Protein AF-A0AAE0G1W9-F1 (afdb_monomer_lite)

Organism: NCBI:txid36881

Secondary structure (DSSP, 8-state):
--------------------------------------------------------THHHHHHHHHHHHHHHHHHHHHHHHHHHHHHHHHHHHHHHHHHHHHHHHHHHHHTTS-HHHHTT--HHHHHTS-HHHHTTS-HHHHHTS-HHHHHT--HHHHHH--HHHHHT--HHHHHTS-HHHHHHS-HHHHTT--HHHHTTS-HHHHHHHHHHHHHHHHHTTPPPS--TT-HHHHHHHHTTT---TTTTTTS-HHHHHHT----HHHHHTTPPPTT-THHHHHHTT--TTS--HHHHTTS-HHHHTT--HHHHHTS-HHHHHTS-HHHHHHS-HHHHHT--HHHHHHS-HHHHHTS-HHHHTT--HHHHHHS-HHHHTTS-HHHHTT--HHHHTT--HHHHHH--HHHHHTS-TTHHHHS-HHHHHTS-HHHHHTS-HHHHTT--HHHHTT--HHHHHTS-HHHHHTS-HHHHHT--HHHHTTS-HHHHHTS-HHHHTT--HHHHHTS-HHHHHTS-HHHHHHS-HHHHHT--HHHHHT--HHHHTT--HHHHHHS-HHHHTTS-HHHHHTS-HHHHTT--HHHHHH--HHHHTTS-HHHHTT--HHHHTT--HHHHTT--HHHHHT--HHHHTT--HHHHHTS-HHHHHHS-GGGGGG--HHHHHHHHTS-HHHHHTS-HHHHHHHHHHHTTS-TTTS-HHHHHHHHHHHHHHH-TTTGGGS-HHHHTT--HHHHTTS-HHHHHT--HHHHHTS-TTGGGG--HHHHHT--HHHHTT--HHHHHHS-HHHHHHHHHSS-----TTGGGG--HHHHHHHHHHHHHTT--HHHHHHHHHTS-HHHHHS--HHHHHHHH-HHHHHHHHHHHHHHHHTTT--S-GGG--HHHHTT--HHHHHTS-HHHHTTS-HHHHHTS-HHHHTT--HHHHHT--HHHHHTS-HHHHTTS-HHHHHTS-HHHHHT--HHHHHHS-HHHHHHHHHHHHHHHHGGGGGG--HHHHHT--HHHHHT--HHHHHTS-HHHHHHS-HHHHHT--HHHHTT--HHHHHHHHHHHHHHHHHHHHHTTTS--

Sequence (1072 aa):
MVAEKGKNAAPPAKAGGDKPAGDKAARKVPSYMQGTAASKIASEGIEKKGYKDIKSSNAVLAMKAVALFKGAAAKAQKQSAAALLEEKRRREAAAAADLASRIAALRERAAKYALDDLRKLGKSNIAEIEADTLSAFSAEQIAALTTEAIGALTCDQIRALGKEQIEALTAAQLASLTVDQIAAMTEEQLASFNQSQLARMKPEHLQALAKYAEQRMDGMGLKRPGDPAQSDVGMGVMKLWALTKEQLAQISPEQAAAMTVISAKDLLAKQPKPGDKAAAAFAAKINVAELQAEDVAKLEATTIQHLSSEQLSAMAPELLKAMTATQIGALSSSAVAGLSAAQLQAISAEQLAALKPSAFSGLSGEQLAAISAETLAALPPDQLASLQPSAAAGLTAKQLAALSSEQLAALPSDILGALGVAQVAAFSAEQLAAFTPVALSRLTAEQVKFIRPDQLVAMSGQQLGALSAEVFAGLTHNQLSALTPEQMAQLPLSAIGKLTAAQLAALSPEQIAALSASQIGALSTEAFAALTEQQLMALKPEQVAGITPSQMKVLKSQLISRLSAEQFAGLHEATIDQLTPEQISRLQPHQVARLAPDALARFSVEQFAALRPQHFEHMSEDQIAMLQPHQVATLRPEALKALSGEQMAALNPVVFSKMSAEQLAAIASMPASQIMNLSNEQFDVLKQQLAKLTDGEVDPEVRKHLEQLAQIKLAAESIATWAPEKFKNLNADHVQFLQPDQVALLSREQIGALSAEALRGFTAEQLACLTKEQLACLTKEQVAALTAEQLVLLSTNGQGVLTTEQLSGVSTEKLAEITAAAVRMNVGEGEMGQLLGMFSAQQLLDLAPEKVEKLIGKNLWDKTKGMFDAIKSVKVAGGEVAGWSHAKFKHMGAAQIRAMAPSTIAKLQGAQMAALPPAAIAALSEEQIQSLSAQQIESLSTSQVAALSVEQVAKLSVENLKALTPAQIAALGSEQRKVVEELLSIAKAGSTIASWDTSQLANLSKAAAGALTAEQLALLTPEQLKAIPLDLLASLTPSQLAGLSPEQKALQGRAGTRQHTLEHRDEKSATL

InterPro domains:
  IPR032675 Leucine-rich repeat domain superfamily [G3DSA:3.80.10.10] (111-325)
  IPR032675 Leucine-rich repeat domain superfamily [G3DSA:3.80.10.10] (326-458)
  IPR032675 Leucine-rich repeat domain superfamily [G3DSA:3.80.10.10] (515-1048)
  IPR045395 ALTTAQ repeat [PF20080] (126-162)
  IPR045395 ALTTAQ repeat [PF20080] (496-532)
  IPR045395 ALTTAQ repeat [PF20080] (921-957)

pLDDT: mean 75.28, std 17.95, range [26.02, 95.88]

Foldseek 3Di:
DDDDDDDDDDDDDDDDDDDDDDDDDDDDDDDDDDDDDDDDDDDDDDDDDDDDDDDDDVVVVVVVVVVVVVVVVVVVVVVVVVVVVVVVVVVVVVVVVVVVVVLVVLLVLQVVQDLVNLLVDALPVLQPQDLSSLQNHALSSLCSHDLRSLQNDDLSSLQSHDLSNLLSHDLSSQQSHDLSSLLSHDLSNLVSDDLRNLLSHDLSNLLSVLVSLVVVCVVVVHDDDDDPPDPPVVVVSVVSPDDDPVSLVRHDPSSNLSNDPDALVRLLVPQDDQPDPCLLVSLVSDPQQRDDLVSLQSHDLSNLQNHALVSQCPHDLSNLQSYDLSSLQSHDLRNLLSHDLSNLLSHALSSVQSHDLLSQCSHALSNQLSHDLVSLQSHDLSNQLSHDLRNLLSDDLSNLQSHDLSNLQSHHLLNQLSHDLVNLLSHDLVNLQSHDLSSLLSHDLSSLLNHDLSSLQSHALSSVQSHDLSNLQSDDLNNLQSHDLNSLQSHDLSSLQSQALVSLCSYDLSNLQSHALCSLLSHDLRNLLSHDLSNLLSHDLRNLLSQDLSNLLSHDLQSLQVQDLSNLLSHDLSNLQSHALSNLLSHALSSLQSDDLVSLLNHDLSNLLSHDLNNQLNHDLSNLLSHDLSSLQSDDLSNLLSHALSSLQSHDLVSLVNHDLSNLQSLLPHQLNSVLSHDLSSLVSSLVVNVVDDPVSHPPVSNVVSVLSNCQNPCLPPPQVDDLQNQLPDALSSQLPRDLVNLLSHDLSNLLSHDLRNLQNHDLSNLLSHALSSLQSHALSSLQSHALLSLLSNQQSPRLRDALRSVVSHALLRVLRNLLNCLVVVPDLVSVLSSPVRYDPVSLVPNDLVSSCVVNDVVSCVVCVVSNVCNVCVVPDDDAPPPDDLVVQLPDALVNLCPDDLVNLLPDALSSLQSHDLRNLLSDDLSNLQSHDLRNLLSHDLSNLQSHDLVSLLSHDLSNLVSQDPSNLVSHDPSNNVSSVLLNVLVVCPLVLQVDDLVNQLPDDLSSLQNQALNNLQSHDLSSLVSHDLVSLLVHDPRSCVNHDPSSVVSNVVSVVVVVVVVVVVVVVVVD

Structure (mmCIF, N/CA/C/O backbone):
data_AF-A0AAE0G1W9-F1
#
_entry.id   AF-A0AAE0G1W9-F1
#
loop_
_atom_site.group_PDB
_atom_site.id
_atom_site.type_symbol
_atom_site.label_atom_id
_atom_site.label_alt_id
_atom_site.label_comp_id
_atom_site.label_asym_id
_atom_site.label_entity_id
_atom_site.label_seq_id
_atom_site.pdbx_PDB_ins_code
_atom_site.Cartn_x
_atom_site.Cartn_y
_atom_site.Cartn_z
_atom_site.occupancy
_atom_site.B_iso_or_equiv
_atom_site.auth_seq_id
_atom_site.auth_comp_id
_atom_site.auth_asym_id
_atom_site.auth_atom_id
_atom_site.pdbx_PDB_model_num
ATOM 1 N N . MET A 1 1 ? -19.521 -25.791 113.188 1.00 30.83 1 MET A N 1
ATOM 2 C CA . MET A 1 1 ? -18.895 -26.439 112.013 1.00 30.83 1 MET A CA 1
ATOM 3 C C . MET A 1 1 ? -19.985 -26.769 110.998 1.00 30.83 1 MET A C 1
ATOM 5 O O . MET A 1 1 ? -21.029 -27.222 111.434 1.00 30.83 1 MET A O 1
ATOM 9 N N . VAL A 1 2 ? -19.703 -26.559 109.704 1.00 32.38 2 VAL A N 1
ATOM 10 C CA . VAL A 1 2 ? -20.320 -27.202 108.511 1.00 32.38 2 VAL A CA 1
ATOM 11 C C . VAL A 1 2 ? -21.818 -26.953 108.174 1.00 32.38 2 VAL A C 1
ATOM 13 O O . VAL A 1 2 ? -22.717 -27.532 108.764 1.00 32.38 2 VAL A O 1
ATOM 16 N N . ALA A 1 3 ? -21.997 -26.128 107.129 1.00 36.19 3 ALA A N 1
ATOM 17 C CA . ALA A 1 3 ? -22.796 -26.277 105.888 1.00 36.19 3 ALA A CA 1
ATOM 18 C C . ALA A 1 3 ? -24.344 -26.469 105.811 1.00 36.19 3 ALA A C 1
ATOM 20 O O . ALA A 1 3 ? -24.925 -27.425 106.302 1.00 36.19 3 ALA A O 1
ATOM 21 N N . GLU A 1 4 ? -24.914 -25.576 104.981 1.00 32.41 4 GLU A N 1
ATOM 22 C CA . GLU A 1 4 ? -25.951 -25.706 103.925 1.00 32.41 4 GLU A CA 1
ATOM 23 C C . GLU A 1 4 ? -27.434 -26.126 104.147 1.00 32.41 4 GLU A C 1
ATOM 25 O O . GLU A 1 4 ? -27.779 -27.256 104.463 1.00 32.41 4 GLU A O 1
ATOM 30 N N . LYS A 1 5 ? -28.295 -25.173 103.723 1.00 31.75 5 LYS A N 1
ATOM 31 C CA . LYS A 1 5 ? -29.522 -25.262 102.886 1.00 31.75 5 LYS A CA 1
ATOM 32 C C . LYS A 1 5 ? -30.744 -26.110 103.313 1.00 31.75 5 LYS A C 1
ATOM 34 O O . LYS A 1 5 ? -30.741 -27.331 103.276 1.00 31.75 5 LYS A O 1
ATOM 39 N N . GLY A 1 6 ? -31.904 -25.428 103.343 1.00 31.75 6 GLY A N 1
ATOM 40 C CA . GLY A 1 6 ? -32.804 -25.602 102.180 1.00 31.75 6 GLY A CA 1
ATOM 41 C C . GLY A 1 6 ? -34.273 -26.033 102.359 1.00 31.75 6 GLY A C 1
ATOM 42 O O . GLY A 1 6 ? -34.804 -26.664 101.455 1.00 31.75 6 GLY A O 1
ATOM 43 N N . LYS A 1 7 ? -34.948 -25.700 103.466 1.00 30.83 7 LYS A N 1
ATOM 44 C CA . LYS A 1 7 ? -36.431 -25.775 103.647 1.00 30.83 7 LYS A CA 1
ATOM 45 C C . LYS A 1 7 ? -37.166 -24.615 102.914 1.00 30.83 7 LYS A C 1
ATOM 47 O O . LYS A 1 7 ? -36.488 -23.661 102.557 1.00 30.83 7 LYS A O 1
ATOM 52 N N . ASN A 1 8 ? -38.502 -24.505 102.758 1.00 30.83 8 ASN A N 1
ATOM 53 C CA . ASN A 1 8 ? -39.674 -25.415 102.782 1.00 30.83 8 ASN A CA 1
ATOM 54 C C . ASN A 1 8 ? -40.898 -24.720 102.111 1.00 30.83 8 ASN A C 1
ATOM 56 O O . ASN A 1 8 ? -40.876 -23.528 101.832 1.00 30.83 8 ASN A O 1
ATOM 60 N N . ALA A 1 9 ? -41.981 -25.488 101.956 1.00 31.45 9 ALA A N 1
ATOM 61 C CA . ALA A 1 9 ? -43.340 -25.165 101.496 1.00 31.45 9 ALA A CA 1
ATOM 62 C C . ALA A 1 9 ? -44.139 -23.966 102.104 1.00 31.45 9 ALA A C 1
ATOM 64 O O . ALA A 1 9 ? -44.119 -23.767 103.315 1.00 31.45 9 ALA A O 1
ATOM 65 N N . ALA A 1 10 ? -45.011 -23.384 101.245 1.00 28.88 10 ALA A N 1
ATOM 66 C CA . ALA A 1 10 ? -46.421 -22.931 101.458 1.00 28.88 10 ALA A CA 1
ATOM 67 C C . ALA A 1 10 ? -46.751 -21.767 102.459 1.00 28.88 10 ALA A C 1
ATOM 69 O O . ALA A 1 10 ? -45.878 -21.339 103.201 1.00 28.88 10 ALA A O 1
ATOM 70 N N . PRO A 1 11 ? -48.031 -21.320 102.607 1.00 57.00 11 PRO A N 1
ATOM 71 C CA . PRO A 1 11 ? -48.919 -20.502 101.727 1.00 57.00 11 PRO A CA 1
ATOM 72 C C . PRO A 1 11 ? -49.315 -19.144 102.441 1.00 57.00 11 PRO A C 1
ATOM 74 O O . PRO A 1 11 ? -48.500 -18.735 103.265 1.00 57.00 11 PRO A O 1
ATOM 77 N N . PRO A 1 12 ? -50.476 -18.415 102.282 1.00 50.97 12 PRO A N 1
ATOM 78 C CA . PRO A 1 12 ? -51.655 -18.490 101.375 1.00 50.97 12 PRO A CA 1
ATOM 79 C C . PRO A 1 12 ? -52.266 -17.142 100.819 1.00 50.97 12 PRO A C 1
ATOM 81 O O . PRO A 1 12 ? -51.857 -16.043 101.165 1.00 50.97 12 PRO A O 1
ATOM 84 N N . ALA A 1 13 ? -53.328 -17.280 100.000 1.00 30.08 13 ALA A N 1
ATOM 85 C CA . ALA A 1 13 ? -54.475 -16.395 99.635 1.00 30.08 13 ALA A CA 1
ATOM 86 C C . ALA A 1 13 ? -54.580 -14.875 99.994 1.00 30.08 13 ALA A C 1
ATOM 88 O O . ALA A 1 13 ? -54.575 -14.540 101.177 1.00 30.08 13 ALA A O 1
ATOM 89 N N . LYS A 1 14 ? -54.997 -14.023 99.014 1.00 29.14 14 LYS A N 1
ATOM 90 C CA . LYS A 1 14 ? -56.284 -13.235 98.968 1.00 29.14 14 LYS A CA 1
ATOM 91 C C . LYS A 1 14 ? -56.346 -12.049 97.952 1.00 29.14 14 LYS A C 1
ATOM 93 O O . LYS A 1 14 ? -55.360 -11.358 97.763 1.00 29.14 14 LYS A O 1
ATOM 98 N N . ALA A 1 15 ? -57.590 -11.745 97.524 1.00 27.64 15 ALA A N 1
ATOM 99 C CA . ALA A 1 15 ? -58.210 -10.424 97.218 1.00 27.64 15 ALA A CA 1
ATOM 100 C C . ALA A 1 15 ? -57.927 -9.630 95.910 1.00 27.64 15 ALA A C 1
ATOM 102 O O . ALA A 1 15 ? -56.786 -9.484 95.511 1.00 27.64 15 ALA A O 1
ATOM 103 N N . GLY A 1 16 ? -59.012 -9.023 95.373 1.00 26.72 16 GLY A N 1
ATOM 104 C CA . GLY A 1 16 ? -59.084 -7.806 94.520 1.00 26.72 16 GLY A CA 1
ATOM 105 C C . GLY A 1 16 ? -58.434 -7.860 93.121 1.00 26.72 16 GLY A C 1
ATOM 106 O O . GLY A 1 16 ? -57.289 -8.250 92.998 1.00 26.72 16 GLY A O 1
ATOM 107 N N . GLY A 1 17 ? -59.045 -7.469 91.999 1.00 26.30 17 GLY A N 1
ATOM 108 C CA . GLY A 1 17 ? -60.333 -6.820 91.751 1.00 26.30 17 GLY A CA 1
ATOM 109 C C . GLY A 1 17 ? -60.157 -5.412 91.178 1.00 26.30 17 GLY A C 1
ATOM 110 O O . GLY A 1 17 ? -59.972 -4.498 91.965 1.00 26.30 17 GLY A O 1
ATOM 111 N N . ASP A 1 18 ? -60.280 -5.246 89.852 1.00 27.69 18 ASP A N 1
ATOM 112 C CA . ASP A 1 18 ? -61.030 -4.120 89.274 1.00 27.69 18 ASP A CA 1
ATOM 113 C C . ASP A 1 18 ? -61.378 -4.287 87.778 1.00 27.69 18 ASP A C 1
ATOM 115 O O . ASP A 1 18 ? -60.788 -5.083 87.048 1.00 27.69 18 ASP A O 1
ATOM 119 N N . LYS A 1 19 ? -62.407 -3.544 87.362 1.00 29.56 19 LYS A N 1
ATOM 120 C CA . LYS A 1 19 ? -62.946 -3.359 85.992 1.00 29.56 19 LYS A CA 1
ATOM 121 C C . LYS A 1 19 ? -62.610 -1.907 85.535 1.00 29.56 19 LYS A C 1
ATOM 123 O O . LYS A 1 19 ? -61.986 -1.207 86.328 1.00 29.56 19 LYS A O 1
ATOM 128 N N . PRO A 1 20 ? -63.056 -1.366 84.370 1.00 44.03 20 PRO A N 1
ATOM 129 C CA . PRO A 1 20 ? -63.901 -1.927 83.303 1.00 44.03 20 PRO A CA 1
ATOM 130 C C . PRO A 1 20 ? -63.360 -1.728 81.863 1.00 44.03 20 PRO A C 1
ATOM 132 O O . PRO A 1 20 ? -62.363 -1.058 81.623 1.00 44.03 20 PRO A O 1
ATOM 135 N N . ALA A 1 21 ? -64.106 -2.255 80.887 1.00 33.12 21 ALA A N 1
ATOM 136 C CA . ALA A 1 21 ? -64.034 -1.844 79.483 1.00 33.12 21 ALA A CA 1
ATOM 137 C C . ALA A 1 21 ? -65.050 -0.726 79.158 1.00 33.12 21 ALA A C 1
ATOM 139 O O . ALA A 1 21 ? -66.069 -0.584 79.838 1.00 33.12 21 ALA A O 1
ATOM 140 N N . GLY A 1 22 ? -64.808 -0.013 78.058 1.00 26.91 22 GLY A N 1
ATOM 141 C CA . GLY A 1 22 ? -65.773 0.807 77.316 1.00 26.91 22 GLY A CA 1
ATOM 142 C C . GLY A 1 22 ? -65.449 0.720 75.813 1.00 26.91 22 GLY A C 1
ATOM 143 O O . GLY A 1 22 ? -64.358 0.282 75.464 1.00 26.91 22 GLY A O 1
ATOM 144 N N . ASP A 1 23 ? -66.312 1.099 74.870 1.00 30.12 23 ASP A N 1
ATOM 145 C CA . ASP A 1 23 ? -67.629 1.750 74.961 1.00 30.12 23 ASP A CA 1
ATOM 146 C C . ASP A 1 23 ? -68.336 1.671 73.568 1.00 30.12 23 ASP A C 1
ATOM 148 O O . ASP A 1 23 ? -67.673 1.380 72.575 1.00 30.12 23 ASP A O 1
ATOM 152 N N . LYS A 1 24 ? -69.629 2.047 73.483 1.00 28.92 24 LYS A N 1
ATOM 153 C CA . LYS A 1 24 ? -70.399 2.445 72.261 1.00 28.92 24 LYS A CA 1
ATOM 154 C C . LYS A 1 24 ? -70.866 1.328 71.288 1.00 28.92 24 LYS A C 1
ATOM 156 O O . LYS A 1 24 ? -70.158 0.369 71.038 1.00 28.92 24 LYS A O 1
ATOM 161 N N . ALA A 1 25 ? -72.046 1.408 70.643 1.00 29.19 25 ALA A N 1
ATOM 162 C CA . ALA A 1 25 ? -73.211 2.283 70.860 1.00 29.19 25 ALA A CA 1
ATOM 163 C C . ALA A 1 25 ? -74.535 1.740 70.245 1.00 29.19 25 ALA A C 1
ATOM 165 O O . ALA A 1 25 ? -74.591 1.364 69.082 1.00 29.19 25 ALA A O 1
ATOM 166 N N . ALA A 1 26 ? -75.607 1.829 71.046 1.00 29.86 26 ALA A N 1
ATOM 167 C CA . ALA A 1 26 ? -76.942 2.397 70.764 1.00 29.86 26 ALA A CA 1
ATOM 168 C C . ALA A 1 26 ? -77.765 2.056 69.490 1.00 29.86 26 ALA A C 1
ATOM 170 O O . ALA A 1 26 ? -77.405 2.459 68.387 1.00 29.86 26 ALA A O 1
ATOM 171 N N . ARG A 1 27 ? -79.040 1.645 69.697 1.00 28.38 27 ARG A N 1
ATOM 172 C CA . ARG A 1 27 ? -80.238 2.502 69.440 1.00 28.38 27 ARG A CA 1
ATOM 173 C C . ARG A 1 27 ? -81.608 1.863 69.788 1.00 28.38 27 ARG A C 1
ATOM 175 O O . ARG A 1 27 ? -81.911 0.774 69.320 1.00 28.38 27 ARG A O 1
ATOM 182 N N . LYS A 1 28 ? -82.467 2.692 70.416 1.00 28.66 28 LYS A N 1
ATOM 183 C CA . LYS A 1 28 ? -83.960 2.711 70.518 1.00 28.66 28 LYS A CA 1
ATOM 184 C C . LYS A 1 28 ? -84.614 2.383 71.878 1.00 28.66 28 LYS A C 1
ATOM 186 O O . LYS A 1 28 ? -84.330 1.382 72.517 1.00 28.66 28 LYS A O 1
ATOM 191 N N . VAL A 1 29 ? -85.556 3.263 72.241 1.00 28.19 29 VAL A N 1
ATOM 192 C CA . VAL A 1 29 ? -86.534 3.231 73.353 1.00 28.19 29 VAL A CA 1
ATOM 193 C C . VAL A 1 29 ? -87.907 3.576 72.731 1.00 28.19 29 VAL A C 1
ATOM 195 O O . VAL A 1 29 ? -87.905 4.258 71.699 1.00 28.19 29 VAL A O 1
ATOM 198 N N . PRO A 1 30 ? -89.053 3.078 73.242 1.00 38.88 30 PRO A N 1
ATOM 199 C CA . PRO A 1 30 ? -89.857 3.792 74.267 1.00 38.88 30 PRO A CA 1
ATOM 200 C C . PRO A 1 30 ? -90.345 2.842 75.399 1.00 38.88 30 PRO A C 1
ATOM 202 O O . PRO A 1 30 ? -90.628 1.681 75.146 1.00 38.88 30 PRO A O 1
ATOM 205 N N . SER A 1 31 ? -90.307 3.186 76.695 1.00 30.72 31 SER A N 1
ATOM 206 C CA . SER A 1 31 ? -91.093 4.192 77.450 1.00 30.72 31 SER A CA 1
ATOM 207 C C . SER A 1 31 ? -92.560 3.807 77.724 1.00 30.72 31 SER A C 1
ATOM 209 O O . SER A 1 31 ? -93.384 4.008 76.845 1.00 30.72 31 SER A O 1
ATOM 211 N N . TYR A 1 32 ? -92.865 3.336 78.947 1.00 26.50 32 TYR A N 1
ATOM 212 C CA . TYR A 1 32 ? -93.925 3.777 79.900 1.00 26.50 32 TYR A CA 1
ATOM 213 C C . TYR A 1 32 ? -93.870 2.800 81.116 1.00 26.50 32 TYR A C 1
ATOM 215 O O . TYR A 1 32 ? -93.940 1.598 80.897 1.00 26.50 32 TYR A O 1
ATOM 223 N N . MET A 1 33 ? -93.492 3.135 82.364 1.00 26.64 33 MET A N 1
ATOM 224 C CA . MET A 1 33 ? -93.952 4.104 83.394 1.00 26.64 33 MET A CA 1
ATOM 225 C C . MET A 1 33 ? -95.024 3.568 84.375 1.00 26.64 33 MET A C 1
ATOM 227 O O . MET A 1 33 ? -96.098 3.162 83.954 1.00 26.64 33 MET A O 1
ATOM 231 N N . GLN A 1 34 ? -94.732 3.740 85.680 1.00 28.94 34 GLN A N 1
ATOM 232 C CA . GLN A 1 34 ? -95.587 3.592 86.885 1.00 28.94 34 GLN A CA 1
ATOM 233 C C . GLN A 1 34 ? -95.981 2.156 87.328 1.00 28.94 34 GLN A C 1
ATOM 235 O O . GLN A 1 34 ? -96.266 1.299 86.507 1.00 28.94 34 GLN A O 1
ATOM 240 N N . GLY A 1 35 ? -96.016 1.827 88.632 1.00 26.16 35 GLY A N 1
ATOM 241 C CA . GLY A 1 35 ? -95.681 2.634 89.819 1.00 26.16 35 GLY A CA 1
ATOM 242 C C . GLY A 1 35 ? -95.902 1.901 91.163 1.00 26.16 35 GLY A C 1
ATOM 243 O O . GLY A 1 35 ? -96.285 0.738 91.183 1.00 26.16 35 GLY A O 1
ATOM 244 N N . THR A 1 36 ? -95.707 2.625 92.278 1.00 30.17 36 THR A N 1
ATOM 245 C CA . THR A 1 36 ? -95.751 2.195 93.707 1.00 30.17 36 THR A CA 1
ATOM 246 C C . THR A 1 36 ? -94.553 1.330 94.160 1.00 30.17 36 THR A C 1
ATOM 248 O O . THR A 1 36 ? -94.348 0.236 93.660 1.00 30.17 36 THR A O 1
ATOM 251 N N . ALA A 1 37 ? -93.596 1.775 94.987 1.00 26.02 37 ALA A N 1
ATOM 252 C CA . ALA A 1 37 ? -93.578 2.616 96.200 1.00 26.02 37 ALA A CA 1
ATOM 253 C C . ALA A 1 37 ? -93.940 1.872 97.503 1.00 26.02 37 ALA A C 1
ATOM 255 O O . ALA A 1 37 ? -95.056 1.982 98.000 1.00 26.02 37 ALA A O 1
ATOM 256 N N . ALA A 1 38 ? -92.950 1.190 98.096 1.00 28.23 38 ALA A N 1
ATOM 257 C CA . ALA A 1 38 ? -92.899 0.877 99.528 1.00 28.23 38 ALA A CA 1
ATOM 258 C C . ALA A 1 38 ? -91.450 0.604 99.994 1.00 28.23 38 ALA A C 1
ATOM 260 O O . ALA A 1 38 ? -90.678 -0.041 99.292 1.00 28.23 38 ALA A O 1
ATOM 261 N N . SER A 1 39 ? -91.117 1.044 101.213 1.00 32.41 39 SER A N 1
ATOM 262 C CA . SER A 1 39 ? -89.922 0.657 101.990 1.00 32.41 39 SER A CA 1
ATOM 263 C C . SER A 1 39 ? -88.529 1.134 101.528 1.00 32.41 39 SER A C 1
ATOM 265 O O . SE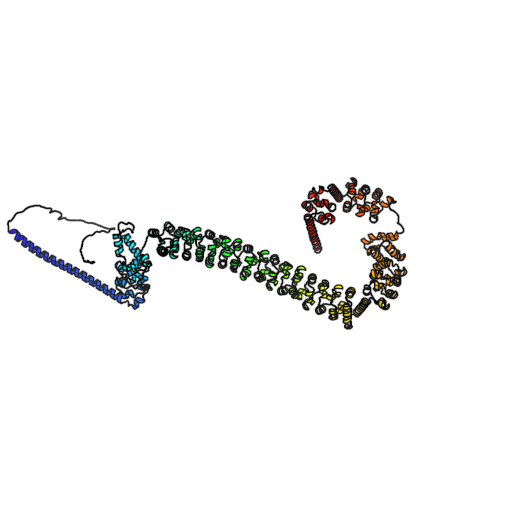R A 1 39 ? -87.599 0.347 101.349 1.00 32.41 39 SER A O 1
ATOM 267 N N . LYS A 1 40 ? -88.329 2.457 101.546 1.00 29.61 40 LYS A N 1
ATOM 268 C CA . LYS A 1 40 ? -87.088 3.052 102.077 1.00 29.61 40 LYS A CA 1
ATOM 269 C C . LYS A 1 40 ? -87.482 4.029 103.190 1.00 29.61 40 LYS A C 1
ATOM 271 O O . LYS A 1 40 ? -87.897 5.128 102.856 1.00 29.61 40 LYS A O 1
ATOM 276 N N . ILE A 1 41 ? -87.428 3.601 104.459 1.00 27.16 41 ILE A N 1
ATOM 277 C CA . ILE A 1 41 ? -87.452 4.395 105.716 1.00 27.16 41 ILE A CA 1
ATOM 278 C C . ILE A 1 41 ? -87.443 3.412 106.905 1.00 27.16 41 ILE A C 1
ATOM 280 O O . ILE A 1 41 ? -88.130 2.398 106.842 1.00 27.16 41 ILE A O 1
ATOM 284 N N . ALA A 1 42 ? -86.720 3.775 107.976 1.00 29.88 42 ALA A N 1
ATOM 285 C CA . ALA A 1 42 ? -86.582 3.085 109.270 1.00 29.88 42 ALA A CA 1
ATOM 286 C C . ALA A 1 42 ? -85.962 1.661 109.226 1.00 29.88 42 ALA A C 1
ATOM 288 O O . ALA A 1 42 ? -86.357 0.809 108.444 1.00 29.88 42 ALA A O 1
ATOM 289 N N . SER A 1 43 ? -84.981 1.319 110.064 1.00 31.02 43 SER A N 1
ATOM 290 C CA . SER A 1 43 ? -84.617 1.917 111.355 1.00 31.02 43 SER A CA 1
ATOM 291 C C . SER A 1 43 ? -83.134 2.305 111.464 1.00 31.02 43 SER A C 1
ATOM 293 O O . SER A 1 43 ? -82.270 1.436 111.604 1.00 31.02 43 SER A O 1
ATOM 295 N N . GLU A 1 44 ? -82.857 3.610 111.522 1.00 30.00 44 GLU A N 1
ATOM 296 C CA . GLU A 1 44 ? -81.786 4.110 112.394 1.00 30.00 44 GLU A CA 1
ATOM 297 C C . GLU A 1 44 ? -82.237 4.018 113.866 1.00 30.00 44 GLU A C 1
ATOM 299 O O . GLU A 1 44 ? -83.390 3.685 114.159 1.00 30.00 44 GLU A O 1
ATOM 304 N N . GLY A 1 45 ? -81.298 4.194 114.795 1.00 28.39 45 GLY A N 1
ATOM 305 C CA . GLY A 1 45 ? -81.420 3.661 116.152 1.00 28.39 45 GLY A CA 1
ATOM 306 C C . GLY A 1 45 ? -82.440 4.338 117.074 1.00 28.39 45 GLY A C 1
ATOM 307 O O . GLY A 1 45 ? -82.697 5.536 116.995 1.00 28.39 45 GLY A O 1
ATOM 308 N N . ILE A 1 46 ? -82.905 3.562 118.056 1.00 33.41 46 ILE A N 1
ATOM 309 C CA . ILE A 1 46 ? -83.263 4.072 119.385 1.00 33.41 46 ILE A CA 1
ATOM 310 C C . ILE A 1 46 ? -82.406 3.326 120.411 1.00 33.41 46 ILE A C 1
ATOM 312 O O . ILE A 1 46 ? -82.159 2.125 120.301 1.00 33.41 46 ILE A O 1
ATOM 316 N N . GLU A 1 47 ? -81.888 4.083 121.371 1.00 30.20 47 GLU A N 1
ATOM 317 C CA . GLU A 1 47 ? -80.880 3.645 122.328 1.00 30.20 47 GLU A CA 1
ATOM 318 C C . GLU A 1 47 ? -81.439 2.870 123.543 1.00 30.20 47 GLU A C 1
ATOM 320 O O . GLU A 1 47 ? -82.612 2.964 123.885 1.00 30.20 47 GLU A O 1
ATOM 325 N N . LYS A 1 48 ? -80.487 2.310 124.310 1.00 31.20 48 LYS A N 1
ATOM 326 C CA . LYS A 1 48 ? -80.441 2.254 125.791 1.00 31.20 48 LYS A CA 1
ATOM 327 C C . LYS A 1 48 ? -81.357 1.288 126.570 1.00 31.20 48 LYS A C 1
ATOM 329 O O . LYS A 1 48 ? -82.574 1.345 126.550 1.00 31.20 48 LYS A O 1
ATOM 334 N N . LYS A 1 49 ? -80.661 0.591 127.484 1.00 29.33 49 LYS A N 1
ATOM 335 C CA . LYS A 1 49 ? -81.065 0.196 128.850 1.00 29.33 49 LYS A CA 1
ATOM 336 C C . LYS A 1 49 ? -82.291 -0.722 129.009 1.00 29.33 49 LYS A C 1
ATOM 338 O O . LYS A 1 49 ? -83.404 -0.255 129.166 1.00 29.33 49 LYS A O 1
ATOM 343 N N . GLY A 1 50 ? -81.994 -2.001 129.248 1.00 28.98 50 GLY A N 1
ATOM 344 C CA . GLY A 1 50 ? -81.950 -2.531 130.622 1.00 28.98 50 GLY A CA 1
ATOM 345 C C . GLY A 1 50 ? -83.268 -2.831 131.362 1.00 28.98 50 GLY A C 1
ATOM 346 O O . GLY A 1 50 ? -84.235 -2.093 131.289 1.00 28.98 50 GLY A O 1
ATOM 347 N N . TYR A 1 51 ? -83.183 -3.864 132.209 1.00 29.08 51 TYR A N 1
ATOM 348 C CA . TYR A 1 51 ? -84.168 -4.364 133.185 1.00 29.08 51 TYR A CA 1
ATOM 349 C C . TYR A 1 51 ? -85.297 -5.299 132.704 1.00 29.08 51 TYR A C 1
ATOM 351 O O . TYR A 1 51 ? -86.285 -4.894 132.111 1.00 29.08 51 TYR A O 1
ATOM 359 N N . LYS A 1 52 ? -85.102 -6.571 133.091 1.00 32.72 52 LYS A N 1
ATOM 360 C CA . LYS A 1 52 ? -86.011 -7.465 133.837 1.00 32.72 52 LYS A CA 1
ATOM 361 C C . LYS A 1 52 ? -87.510 -7.493 133.500 1.00 32.72 52 LYS A C 1
ATOM 363 O O . LYS A 1 52 ? -88.217 -6.519 133.697 1.00 32.72 52 LYS A O 1
ATOM 368 N N . ASP A 1 53 ? -87.954 -8.722 133.224 1.00 41.88 53 ASP A N 1
ATOM 369 C CA . ASP A 1 53 ? -89.182 -9.361 133.722 1.00 41.88 53 ASP A CA 1
ATOM 370 C C . ASP A 1 53 ? -90.513 -8.588 133.656 1.00 41.88 53 ASP A C 1
ATOM 372 O O . ASP A 1 53 ? -90.754 -7.680 134.441 1.00 41.88 53 ASP A O 1
ATOM 376 N N . ILE A 1 54 ? -91.470 -9.109 132.871 1.00 33.53 54 ILE A N 1
ATOM 377 C CA . ILE A 1 54 ? -92.752 -9.644 133.388 1.00 33.53 54 ILE A CA 1
ATOM 378 C C . ILE A 1 54 ? -93.527 -10.370 132.268 1.00 33.53 54 ILE A C 1
ATOM 380 O O . ILE A 1 54 ? -93.468 -10.020 131.092 1.00 33.53 54 ILE A O 1
ATOM 384 N N . LYS A 1 55 ? -94.234 -11.440 132.648 1.00 45.75 55 LYS A N 1
ATOM 385 C CA . LYS A 1 55 ? -94.998 -12.342 131.767 1.00 45.75 55 LYS A CA 1
ATOM 386 C C . LYS A 1 55 ? -96.373 -11.762 131.402 1.00 45.75 55 LYS A C 1
ATOM 388 O O . LYS A 1 55 ? -97.074 -11.282 132.287 1.00 45.75 55 LYS A O 1
ATOM 393 N N . SER A 1 56 ? -96.856 -12.002 130.180 1.00 36.28 56 SER A N 1
ATOM 394 C CA . SER A 1 56 ? -98.301 -12.146 129.918 1.00 36.28 56 SER A CA 1
ATOM 395 C C . SER A 1 56 ? -98.571 -13.141 128.774 1.00 36.28 56 SER A C 1
ATOM 397 O O . SER A 1 56 ? -97.790 -13.271 127.833 1.00 36.28 56 SER A O 1
ATOM 399 N N . SER A 1 57 ? -99.644 -13.931 128.899 1.00 44.44 57 SER A N 1
ATOM 400 C CA . SER A 1 57 ? -99.762 -15.234 128.209 1.00 44.44 57 SER A CA 1
ATOM 401 C C . SER A 1 57 ? -100.199 -15.173 126.732 1.00 44.44 57 SER A C 1
ATOM 403 O O . SER A 1 57 ? -100.060 -16.150 125.996 1.00 44.44 57 SER A O 1
ATOM 405 N N . ASN A 1 58 ? -100.689 -14.023 126.256 1.00 46.38 58 ASN A N 1
ATOM 406 C CA . ASN A 1 58 ? -101.320 -13.917 124.932 1.00 46.38 58 ASN A CA 1
ATOM 407 C C . ASN A 1 58 ? -100.339 -13.988 123.744 1.00 46.38 58 ASN A C 1
ATOM 409 O O . ASN A 1 58 ? -100.756 -14.312 122.632 1.00 46.38 58 ASN A O 1
ATOM 413 N N . ALA A 1 59 ? -99.037 -13.767 123.957 1.00 47.47 59 ALA A N 1
ATOM 414 C CA . ALA A 1 59 ? -98.033 -13.873 122.891 1.00 47.47 59 ALA A CA 1
ATOM 415 C C . ALA A 1 59 ? -97.867 -15.312 122.351 1.00 47.47 59 ALA A C 1
ATOM 417 O O . ALA A 1 59 ? -97.561 -15.510 121.173 1.00 47.47 59 ALA A O 1
ATOM 418 N N . VAL A 1 60 ? -98.097 -16.331 123.189 1.00 51.28 60 VAL A N 1
ATOM 419 C CA . VAL A 1 60 ? -97.797 -17.738 122.862 1.00 51.28 60 VAL A CA 1
ATOM 420 C C . VAL A 1 60 ? -98.765 -18.313 121.819 1.00 51.28 60 VAL A C 1
ATOM 422 O O . VAL A 1 60 ? -98.352 -19.080 120.947 1.00 51.28 60 VAL A O 1
ATOM 425 N N . LEU A 1 61 ? -100.043 -17.919 121.856 1.00 50.50 61 LEU A N 1
ATOM 426 C CA . LEU A 1 61 ? -101.046 -18.370 120.882 1.00 50.50 61 LEU A CA 1
ATOM 427 C C . LEU A 1 61 ? -100.837 -17.733 119.500 1.00 50.50 61 LEU A C 1
ATOM 429 O O . LEU A 1 61 ? -100.879 -18.442 118.492 1.00 50.50 61 LEU A O 1
ATOM 433 N N . ALA A 1 62 ? -100.510 -16.437 119.448 1.00 49.81 62 ALA A N 1
ATOM 434 C CA . ALA A 1 62 ? -100.176 -15.750 118.199 1.00 49.81 62 ALA A CA 1
ATOM 435 C C . ALA A 1 62 ? -98.933 -16.362 117.521 1.00 49.81 62 ALA A C 1
ATOM 437 O O . ALA A 1 62 ? -98.942 -16.618 116.315 1.00 49.81 62 ALA A O 1
ATOM 438 N N . MET A 1 63 ? -97.890 -16.690 118.295 1.00 49.44 63 MET A N 1
ATOM 439 C CA . MET A 1 63 ? -96.693 -17.354 117.763 1.00 49.44 63 MET A CA 1
ATOM 440 C C . MET A 1 63 ? -96.986 -18.741 117.171 1.00 49.44 63 MET A C 1
ATOM 442 O O . MET A 1 63 ? -96.394 -19.096 116.151 1.00 49.44 63 MET A O 1
ATOM 446 N N . LYS A 1 64 ? -97.912 -19.520 117.749 1.00 51.19 64 LYS A N 1
ATOM 447 C CA . LYS A 1 64 ? -98.238 -20.874 117.259 1.00 51.19 64 LYS A CA 1
ATOM 448 C C . LYS A 1 64 ? -98.946 -20.864 115.897 1.00 51.19 64 LYS A C 1
ATOM 450 O O . LYS A 1 64 ? -98.619 -21.688 115.044 1.00 51.19 64 LYS A O 1
ATOM 455 N N . ALA A 1 65 ? -99.849 -19.909 115.662 1.00 47.81 65 ALA A N 1
ATOM 456 C CA . ALA A 1 65 ? -100.506 -19.737 114.362 1.00 47.81 65 ALA A CA 1
ATOM 457 C C . ALA A 1 65 ? -99.516 -19.279 113.270 1.00 47.81 65 ALA A C 1
ATOM 459 O O . ALA A 1 65 ? -99.486 -19.841 112.174 1.00 47.81 65 ALA A O 1
ATOM 460 N N . VAL A 1 66 ? -98.635 -18.323 113.597 1.00 52.09 66 VAL A N 1
ATOM 461 C CA . VAL A 1 66 ? -97.569 -17.854 112.690 1.00 52.09 66 VAL A CA 1
ATOM 462 C C . VAL A 1 66 ? -96.559 -18.968 112.374 1.00 52.09 66 VAL A C 1
ATOM 464 O O . VAL A 1 66 ? -96.088 -19.066 111.240 1.00 52.09 66 VAL A O 1
ATOM 467 N N . ALA A 1 67 ? -96.245 -19.841 113.338 1.00 52.53 67 ALA A N 1
ATOM 468 C CA . ALA A 1 67 ? -95.337 -20.970 113.132 1.00 52.53 67 ALA A CA 1
ATOM 469 C C . ALA A 1 67 ? -95.885 -22.004 112.130 1.00 52.53 67 ALA A C 1
ATOM 471 O O . ALA A 1 67 ? -95.131 -22.477 111.279 1.00 52.53 67 ALA A O 1
ATOM 472 N N . LEU A 1 68 ? -97.186 -22.320 112.176 1.00 49.59 68 LEU A N 1
ATOM 473 C CA . LEU A 1 68 ? -97.808 -23.259 111.232 1.00 49.59 68 LEU A CA 1
ATOM 474 C C . LEU A 1 68 ? -97.841 -22.707 109.797 1.00 49.59 68 LEU A C 1
ATOM 476 O O . LEU A 1 68 ? -97.469 -23.422 108.865 1.00 49.59 68 LEU A O 1
ATOM 480 N N . PHE A 1 69 ? -98.178 -21.424 109.614 1.00 50.91 69 PHE A N 1
ATOM 481 C CA . PHE A 1 69 ? -98.129 -20.788 108.290 1.00 50.91 69 PHE A CA 1
ATOM 482 C C . PHE A 1 69 ? -96.698 -20.678 107.737 1.00 50.91 69 PHE A C 1
ATOM 484 O O . PHE A 1 69 ? -96.474 -20.975 106.561 1.00 50.91 69 PHE A O 1
ATOM 491 N N . LYS A 1 70 ? -95.701 -20.349 108.577 1.00 52.78 70 LYS A N 1
ATOM 492 C CA . LYS A 1 70 ? -94.281 -20.397 108.174 1.00 52.78 70 LYS A CA 1
ATOM 493 C C . LYS A 1 70 ? -93.831 -21.811 107.793 1.00 52.78 70 LYS A C 1
ATOM 495 O O . LYS A 1 70 ? -93.093 -21.959 106.824 1.00 52.78 70 LYS A O 1
ATOM 500 N N . GLY A 1 71 ? -94.286 -22.843 108.509 1.00 50.84 71 GLY A N 1
ATOM 501 C CA . GLY A 1 71 ? -93.964 -24.242 108.211 1.00 50.84 71 GLY A CA 1
ATOM 502 C C . GLY A 1 71 ? -94.488 -24.708 106.848 1.00 50.84 71 GLY A C 1
ATOM 503 O O . GLY A 1 71 ? -93.750 -25.336 106.087 1.00 50.84 71 GLY A O 1
ATOM 504 N N . ALA A 1 72 ? -95.732 -24.356 106.507 1.00 48.44 72 ALA A N 1
ATOM 505 C CA . ALA A 1 72 ? -96.324 -24.676 105.208 1.00 48.44 72 ALA A CA 1
ATOM 506 C C . ALA A 1 72 ? -95.621 -23.939 104.051 1.00 48.44 72 ALA A C 1
ATOM 508 O O . ALA A 1 72 ? -95.225 -24.573 103.069 1.00 48.44 72 ALA A O 1
ATOM 509 N N . ALA A 1 73 ? -95.384 -22.629 104.198 1.00 50.22 73 ALA A N 1
ATOM 510 C CA . ALA A 1 73 ? -94.684 -21.823 103.197 1.00 50.22 73 ALA A CA 1
ATOM 511 C C . ALA A 1 73 ? -93.245 -22.319 102.952 1.00 50.22 73 ALA A C 1
ATOM 513 O O . ALA A 1 73 ? -92.841 -22.505 101.804 1.00 50.22 73 ALA A O 1
ATOM 514 N N . ALA A 1 74 ? -92.496 -22.624 104.018 1.00 52.97 74 ALA A N 1
ATOM 515 C CA . ALA A 1 74 ? -91.134 -23.147 103.910 1.00 52.97 74 ALA A CA 1
ATOM 516 C C . ALA A 1 74 ? -91.073 -24.513 103.203 1.00 52.97 74 ALA A C 1
ATOM 518 O O . ALA A 1 74 ? -90.119 -24.783 102.473 1.00 52.97 74 ALA A O 1
ATOM 519 N N . LYS A 1 75 ? -92.086 -25.377 103.375 1.00 51.69 75 LYS A N 1
ATOM 520 C CA . LYS A 1 75 ? -92.145 -26.679 102.691 1.00 51.69 75 LYS A CA 1
ATOM 521 C C . LYS A 1 75 ? -92.407 -26.519 101.189 1.00 51.69 75 LYS A C 1
ATOM 523 O O . LYS A 1 75 ? -91.689 -27.125 100.396 1.00 51.69 75 LYS A O 1
ATOM 528 N N . ALA A 1 76 ? -93.350 -25.654 100.805 1.00 51.72 76 ALA A N 1
ATOM 529 C CA . ALA A 1 76 ? -93.634 -25.345 99.402 1.00 51.72 76 ALA A CA 1
ATOM 530 C C . ALA A 1 76 ? -92.420 -24.714 98.691 1.00 51.72 76 ALA A C 1
ATOM 532 O O . ALA A 1 76 ? -92.031 -25.157 97.612 1.00 51.72 76 ALA A O 1
ATOM 533 N N . GLN A 1 77 ? -91.757 -23.750 99.338 1.00 54.62 77 GLN A N 1
ATOM 534 C CA . GLN A 1 77 ? -90.581 -23.061 98.795 1.00 54.62 77 GLN A CA 1
ATOM 535 C C . GLN A 1 77 ? -89.356 -23.987 98.654 1.00 54.62 77 GLN A C 1
ATOM 537 O O . GLN A 1 77 ? -88.550 -23.827 97.739 1.00 54.62 77 GLN A O 1
ATOM 542 N N . LYS A 1 78 ? -89.224 -25.000 99.524 1.00 56.44 78 LYS A N 1
ATOM 543 C CA . LYS A 1 78 ? -88.162 -26.015 99.426 1.00 56.44 78 LYS A CA 1
ATOM 544 C C . LYS A 1 78 ? -88.439 -27.049 98.325 1.00 56.44 78 LYS A C 1
ATOM 546 O O . LYS A 1 78 ? -87.494 -27.531 97.707 1.00 56.44 78 LYS A O 1
ATOM 551 N N . GLN A 1 79 ? -89.709 -27.361 98.048 1.00 53.00 79 GLN A N 1
ATOM 552 C CA . GLN A 1 79 ? -90.101 -28.248 96.944 1.00 53.00 79 GLN A CA 1
ATOM 553 C C . GLN A 1 79 ? -89.960 -27.571 95.570 1.00 53.00 79 GLN A C 1
ATOM 555 O O . GLN A 1 79 ? -89.445 -28.203 94.649 1.00 53.00 79 GLN A O 1
ATOM 560 N N . SER A 1 80 ? -90.308 -26.286 95.428 1.00 54.97 80 SER A N 1
ATOM 561 C CA . SER A 1 80 ? -90.098 -25.556 94.165 1.00 54.97 80 SER A CA 1
ATOM 562 C C . SER A 1 80 ? -88.613 -25.342 93.843 1.00 54.97 80 SER A C 1
ATOM 564 O O . SER A 1 80 ? -88.208 -25.485 92.691 1.00 54.97 80 SER A O 1
ATOM 566 N N . ALA A 1 81 ? -87.778 -25.069 94.853 1.00 54.06 81 ALA A N 1
ATOM 567 C CA . ALA A 1 81 ? -86.329 -24.950 94.679 1.00 54.06 81 ALA A CA 1
ATOM 568 C C . ALA A 1 81 ? -85.667 -26.280 94.267 1.00 54.06 81 ALA A C 1
ATOM 570 O O . ALA A 1 81 ? -84.744 -26.278 93.452 1.00 54.06 81 ALA A O 1
ATOM 571 N N . ALA A 1 82 ? -86.147 -27.415 94.791 1.00 55.59 82 ALA A N 1
ATOM 572 C CA . ALA A 1 82 ? -85.674 -28.738 94.385 1.00 55.59 82 ALA A CA 1
ATOM 573 C C . ALA A 1 82 ? -86.048 -29.055 92.926 1.00 55.59 82 ALA A C 1
ATOM 575 O O . ALA A 1 82 ? -85.176 -29.452 92.154 1.00 55.59 82 ALA A O 1
ATOM 576 N N . ALA A 1 83 ? -87.300 -28.795 92.529 1.00 58.53 83 ALA A N 1
ATOM 577 C CA . ALA A 1 83 ? -87.765 -29.001 91.158 1.00 58.53 83 ALA A CA 1
ATOM 578 C C . ALA A 1 83 ? -86.995 -28.140 90.138 1.00 58.53 83 ALA A C 1
ATOM 580 O O . ALA A 1 83 ? -86.581 -28.652 89.104 1.00 58.53 83 ALA A O 1
ATOM 581 N N . LEU A 1 84 ? -86.717 -26.866 90.450 1.00 61.94 84 LEU A N 1
ATOM 582 C CA . LEU A 1 84 ? -85.898 -25.991 89.598 1.00 61.94 84 LEU A CA 1
ATOM 583 C C . LEU A 1 84 ? -84.443 -26.468 89.469 1.00 61.94 84 LEU A C 1
ATOM 585 O O . LEU A 1 84 ? -83.858 -26.358 88.392 1.00 61.94 84 LEU A O 1
ATOM 589 N N . LEU A 1 85 ? -83.846 -27.011 90.536 1.00 60.28 85 LEU A N 1
ATOM 590 C CA . LEU A 1 85 ? -82.498 -27.587 90.474 1.00 60.28 85 LEU A CA 1
ATOM 591 C C . LEU A 1 85 ? -82.471 -28.868 89.624 1.00 60.28 85 LEU A C 1
ATOM 593 O O . LEU A 1 85 ? -81.507 -29.112 88.903 1.00 60.28 85 LEU A O 1
ATOM 597 N N . GLU A 1 86 ? -83.523 -29.681 89.698 1.00 62.91 86 GLU A N 1
ATOM 598 C CA . GLU A 1 86 ? -83.660 -30.924 88.938 1.00 62.91 86 GLU A CA 1
ATOM 599 C C . GLU A 1 86 ? -83.998 -30.664 87.459 1.00 62.91 86 GLU A C 1
ATOM 601 O O . GLU A 1 86 ? -83.443 -31.318 86.579 1.00 62.91 86 GLU A O 1
ATOM 606 N N . GLU A 1 87 ? -84.800 -29.638 87.158 1.00 62.56 87 GLU A N 1
ATOM 607 C CA . GLU A 1 87 ? -85.023 -29.125 85.802 1.00 62.56 87 GLU A CA 1
ATOM 608 C C . GLU A 1 87 ? -83.741 -28.510 85.219 1.00 62.56 87 GLU A C 1
ATOM 610 O O . GLU A 1 87 ? -83.407 -28.773 84.063 1.00 62.56 87 GLU A O 1
ATOM 615 N N . LYS A 1 88 ? -82.968 -27.756 86.018 1.00 68.12 88 LYS A N 1
ATOM 616 C CA . LYS A 1 88 ? -81.651 -27.240 85.614 1.00 68.12 88 LYS A CA 1
ATOM 617 C C . LYS A 1 88 ? -80.681 -28.382 85.318 1.00 68.12 88 LYS A C 1
ATOM 619 O O . LYS A 1 88 ? -80.100 -28.391 84.240 1.00 68.12 88 LYS A O 1
ATOM 624 N N . ARG A 1 89 ? -80.591 -29.391 86.193 1.00 67.94 89 ARG A N 1
ATOM 625 C CA . ARG A 1 89 ? -79.793 -30.606 85.951 1.00 67.94 89 ARG A CA 1
ATOM 626 C C . ARG A 1 89 ? -80.275 -31.401 84.741 1.00 67.94 89 ARG A C 1
ATOM 628 O O . ARG A 1 89 ? -79.442 -31.939 84.028 1.00 67.94 89 ARG A O 1
ATOM 635 N N . ARG A 1 90 ? -81.583 -31.458 84.464 1.00 69.94 90 ARG A N 1
ATOM 636 C CA . ARG A 1 90 ? -82.117 -32.067 83.233 1.00 69.94 90 ARG A CA 1
ATOM 637 C C . ARG A 1 90 ? -81.761 -31.263 81.986 1.00 69.94 90 ARG A C 1
ATOM 639 O O . ARG A 1 90 ? -81.409 -31.880 80.992 1.00 69.94 90 ARG A O 1
ATOM 646 N N . ARG A 1 91 ? -81.798 -29.926 82.024 1.00 68.75 91 ARG A N 1
ATOM 647 C CA . ARG A 1 91 ? -81.324 -29.079 80.913 1.00 68.75 91 ARG A CA 1
ATOM 648 C C . ARG A 1 91 ? -79.815 -29.205 80.706 1.00 68.75 91 ARG A C 1
ATOM 650 O O . ARG A 1 91 ? -79.386 -29.339 79.570 1.00 68.75 91 ARG A O 1
ATOM 657 N N . GLU A 1 92 ? -79.028 -29.223 81.778 1.00 67.75 92 GLU A N 1
ATOM 658 C CA . GLU A 1 92 ? -77.574 -29.430 81.732 1.00 67.75 92 GLU A CA 1
ATOM 659 C C . GLU A 1 92 ? -77.222 -30.836 81.222 1.00 67.75 92 GLU A C 1
ATOM 661 O O . GLU A 1 92 ? -76.358 -30.967 80.363 1.00 67.75 92 GLU A O 1
ATOM 666 N N . ALA A 1 93 ? -77.936 -31.880 81.657 1.00 62.41 93 ALA A N 1
ATOM 667 C CA . ALA A 1 93 ? -77.758 -33.246 81.163 1.00 62.41 93 ALA A CA 1
ATOM 668 C C . ALA A 1 93 ? -78.240 -33.428 79.713 1.00 62.41 93 ALA A C 1
ATOM 670 O O . ALA A 1 93 ? -77.603 -34.150 78.955 1.00 62.41 93 ALA A O 1
ATOM 671 N N . ALA A 1 94 ? -79.324 -32.763 79.301 1.00 67.69 94 ALA A N 1
ATOM 672 C CA . ALA A 1 94 ? -79.792 -32.774 77.916 1.00 67.69 94 ALA A CA 1
ATOM 673 C C . ALA A 1 94 ? -78.838 -32.006 76.988 1.00 67.69 94 ALA A C 1
ATOM 675 O O . ALA A 1 94 ? -78.544 -32.486 75.900 1.00 67.69 94 ALA A O 1
ATOM 676 N N . ALA A 1 95 ? -78.295 -30.868 77.431 1.00 64.69 95 ALA A N 1
ATOM 677 C CA . ALA A 1 95 ? -77.254 -30.140 76.709 1.00 64.69 95 ALA A CA 1
ATOM 678 C C . ALA A 1 95 ? -75.943 -30.941 76.638 1.00 64.69 95 ALA A C 1
ATOM 680 O O . ALA A 1 95 ? -75.300 -30.963 75.595 1.00 64.69 95 ALA A O 1
ATOM 681 N N . ALA A 1 96 ? -75.570 -31.654 77.706 1.00 60.19 96 ALA A N 1
ATOM 682 C CA . ALA A 1 96 ? -74.429 -32.568 77.694 1.00 60.19 96 ALA A CA 1
ATOM 683 C C . ALA A 1 96 ? -74.658 -33.776 76.767 1.00 60.19 96 ALA A C 1
ATOM 685 O O . ALA A 1 96 ? -73.721 -34.210 76.105 1.00 60.19 96 ALA A O 1
ATOM 686 N N . ALA A 1 97 ? -75.887 -34.296 76.676 1.00 66.31 97 ALA A N 1
ATOM 687 C CA . ALA A 1 97 ? -76.250 -35.373 75.755 1.00 66.31 97 ALA A CA 1
ATOM 688 C C . ALA A 1 97 ? -76.293 -34.909 74.285 1.00 66.31 97 ALA A C 1
ATOM 690 O O . ALA A 1 97 ? -75.806 -35.628 73.417 1.00 66.31 97 ALA A O 1
ATOM 691 N N . ASP A 1 98 ? -76.806 -33.705 74.003 1.00 73.56 98 ASP A N 1
ATOM 692 C CA . ASP A 1 98 ? -76.741 -33.074 72.674 1.00 73.56 98 ASP A CA 1
ATOM 693 C C . ASP A 1 98 ? -75.287 -32.839 72.248 1.00 73.56 98 ASP A C 1
ATOM 695 O O . ASP A 1 98 ? -74.874 -33.259 71.170 1.00 73.56 98 ASP A O 1
ATOM 699 N N . LEU A 1 99 ? -74.474 -32.260 73.135 1.00 71.62 99 LEU A N 1
ATOM 700 C CA . LEU A 1 99 ? -73.051 -32.036 72.902 1.00 71.62 99 LEU A CA 1
ATOM 701 C C . LEU A 1 99 ? -72.292 -33.361 72.707 1.00 71.62 99 LEU A C 1
ATOM 703 O O . LEU A 1 99 ? -71.482 -33.461 71.790 1.00 71.62 99 LEU A O 1
ATOM 707 N N . ALA A 1 100 ? -72.598 -34.405 73.484 1.00 65.31 100 ALA A N 1
ATOM 708 C CA . ALA A 1 100 ? -72.039 -35.742 73.282 1.00 65.31 100 ALA A CA 1
ATOM 709 C C . ALA A 1 100 ? -72.469 -36.369 71.941 1.00 65.31 100 ALA A C 1
ATOM 711 O O . ALA A 1 100 ? -71.641 -36.980 71.270 1.00 65.31 100 ALA A O 1
ATOM 712 N N . SER A 1 101 ? -73.724 -36.181 71.521 1.00 71.44 101 SER A N 1
ATOM 713 C CA . SER A 1 101 ? -74.239 -36.643 70.223 1.00 71.44 101 SER A CA 1
ATOM 714 C C . SER A 1 101 ? -73.571 -35.913 69.051 1.00 71.44 101 SER A C 1
ATOM 716 O O . SER A 1 101 ? -73.126 -36.538 68.090 1.00 71.44 101 SER A O 1
ATOM 718 N N . ARG A 1 102 ? -73.392 -34.592 69.162 1.00 75.25 102 ARG A N 1
ATOM 719 C CA . ARG A 1 102 ? -72.676 -33.769 68.174 1.00 75.25 102 ARG A CA 1
ATOM 720 C C . ARG A 1 102 ? -71.197 -34.145 68.083 1.00 75.25 102 ARG A C 1
ATOM 722 O O . ARG A 1 102 ? -70.687 -34.300 66.978 1.00 75.25 102 ARG A O 1
ATOM 729 N N . ILE A 1 103 ? -70.530 -34.379 69.215 1.00 73.69 103 ILE A N 1
ATOM 730 C CA . ILE A 1 103 ? -69.150 -34.893 69.252 1.00 73.69 103 ILE A CA 1
ATOM 731 C C . ILE A 1 103 ? -69.067 -36.296 68.633 1.00 73.69 103 ILE A C 1
ATOM 733 O O . ILE A 1 103 ? -68.121 -36.576 67.900 1.00 73.69 103 ILE A O 1
ATOM 737 N N . ALA A 1 104 ? -70.046 -37.173 68.874 1.00 71.38 104 ALA A N 1
ATOM 738 C CA . ALA A 1 104 ? -70.095 -38.494 68.247 1.00 71.38 104 ALA A CA 1
ATOM 739 C C . ALA A 1 104 ? -70.254 -38.398 66.718 1.00 71.38 104 ALA A C 1
ATOM 741 O O . ALA A 1 104 ? -69.497 -39.039 65.995 1.00 71.38 104 ALA A O 1
ATOM 742 N N . ALA A 1 105 ? -71.152 -37.540 66.224 1.00 73.94 105 ALA A N 1
ATOM 743 C CA . ALA A 1 105 ? -71.350 -37.314 64.791 1.00 73.94 105 ALA A CA 1
ATOM 744 C C . ALA A 1 105 ? -70.121 -36.683 64.106 1.00 73.94 105 ALA A C 1
ATOM 746 O O . ALA A 1 105 ? -69.779 -37.056 62.984 1.00 73.94 105 ALA A O 1
ATOM 747 N N . LEU A 1 106 ? -69.419 -35.758 64.774 1.00 74.62 106 LEU A N 1
ATOM 748 C CA . LEU A 1 106 ? -68.155 -35.203 64.274 1.00 74.62 106 LEU A CA 1
ATOM 749 C C . LEU A 1 106 ? -67.044 -36.265 64.235 1.00 74.62 106 LEU A C 1
ATOM 751 O O . LEU A 1 106 ? -66.332 -36.361 63.238 1.00 74.62 106 LEU A O 1
ATOM 755 N N . ARG A 1 107 ? -66.941 -37.124 65.259 1.00 73.94 107 ARG A N 1
ATOM 756 C CA . ARG A 1 107 ? -66.009 -38.267 65.264 1.00 73.94 107 ARG A CA 1
ATOM 757 C C . ARG A 1 107 ? -66.328 -39.293 64.176 1.00 73.94 107 ARG A C 1
ATOM 759 O O . ARG A 1 107 ? -65.408 -39.819 63.563 1.00 73.94 107 ARG A O 1
ATOM 766 N N . GLU A 1 108 ? -67.603 -39.548 63.884 1.00 76.94 108 GLU A N 1
ATOM 767 C CA . GLU A 1 108 ? -68.013 -40.416 62.772 1.00 76.94 108 GLU A CA 1
ATOM 768 C C . GLU A 1 108 ? -67.636 -39.813 61.407 1.00 76.94 108 GLU A C 1
ATOM 770 O O . GLU A 1 108 ? -67.173 -40.529 60.519 1.00 76.94 108 GLU A O 1
ATOM 775 N N . ARG A 1 109 ? -67.762 -38.487 61.235 1.00 76.62 109 ARG A N 1
ATOM 776 C CA . ARG A 1 109 ? -67.264 -37.784 60.037 1.00 76.62 109 ARG A CA 1
ATOM 777 C C . ARG A 1 109 ? -65.738 -37.866 59.923 1.00 76.62 109 ARG A C 1
ATOM 779 O O . ARG A 1 109 ? -65.245 -38.162 58.838 1.00 76.62 109 ARG A O 1
ATOM 786 N N . ALA A 1 110 ? -65.007 -37.669 61.020 1.00 68.19 110 ALA A N 1
ATOM 787 C CA . ALA A 1 110 ? -63.548 -37.796 61.064 1.00 68.19 110 ALA A CA 1
ATOM 788 C C . ALA A 1 110 ? -63.063 -39.227 60.763 1.00 68.19 110 ALA A C 1
ATOM 790 O O . ALA A 1 110 ? -62.065 -39.411 60.068 1.00 68.19 110 ALA A O 1
ATOM 791 N N . ALA A 1 111 ? -63.798 -40.251 61.209 1.00 73.56 111 ALA A N 1
ATOM 792 C CA . ALA A 1 111 ? -63.472 -41.659 60.976 1.00 73.56 111 ALA A CA 1
ATOM 793 C C . ALA A 1 111 ? -63.558 -42.097 59.498 1.00 73.56 111 ALA A C 1
ATOM 795 O O . ALA A 1 111 ? -63.043 -43.157 59.151 1.00 73.56 111 ALA A O 1
ATOM 796 N N . LYS A 1 112 ? -64.168 -41.292 58.613 1.00 75.50 112 LYS A N 1
ATOM 797 C CA . LYS A 1 112 ? -64.193 -41.554 57.160 1.00 75.50 112 LYS A CA 1
ATOM 798 C C . LYS A 1 112 ? -62.850 -41.299 56.471 1.00 75.50 112 LYS A C 1
ATOM 800 O O . LYS A 1 112 ? -62.669 -41.740 55.341 1.00 75.50 112 LYS A O 1
ATOM 805 N N . TYR A 1 113 ? -61.923 -40.605 57.131 1.00 78.44 113 TYR A N 1
ATOM 806 C CA . TYR A 1 113 ? -60.614 -40.266 56.583 1.00 78.44 113 TYR A CA 1
ATOM 807 C C . TYR A 1 113 ? -59.533 -41.200 57.138 1.00 78.44 113 TYR A C 1
ATOM 809 O O . TYR A 1 113 ? -58.958 -40.958 58.203 1.00 78.44 113 TYR A O 1
ATOM 817 N N . ALA A 1 114 ? -59.247 -42.284 56.415 1.00 80.56 114 ALA A N 1
ATOM 818 C CA . ALA A 1 114 ? -58.150 -43.184 56.757 1.00 80.56 114 ALA A CA 1
ATOM 819 C C . ALA A 1 114 ? -56.781 -42.500 56.569 1.00 80.56 114 ALA A C 1
ATOM 821 O O . ALA A 1 114 ? -56.614 -41.631 55.709 1.00 80.56 114 ALA A O 1
ATOM 822 N N . LEU A 1 115 ? -55.776 -42.929 57.343 1.00 80.00 115 LEU A N 1
ATOM 823 C CA . LEU A 1 115 ? -54.415 -42.366 57.318 1.00 80.00 115 LEU A CA 1
ATOM 824 C C . LEU A 1 115 ? -53.797 -42.349 55.908 1.00 80.00 115 LEU A C 1
ATOM 826 O O . LEU A 1 115 ? -53.127 -41.386 55.542 1.00 80.00 115 LEU A O 1
ATOM 830 N N . ASP A 1 116 ? -54.051 -43.379 55.099 1.00 78.88 116 ASP A N 1
ATOM 831 C CA . ASP A 1 116 ? -53.524 -43.475 53.731 1.00 78.88 116 ASP A CA 1
ATOM 832 C C . ASP A 1 116 ? -54.264 -42.609 52.709 1.00 78.88 116 ASP A C 1
ATOM 834 O O . ASP A 1 116 ? -53.723 -42.351 51.636 1.00 78.88 116 ASP A O 1
ATOM 838 N N . ASP A 1 117 ? -55.465 -42.125 53.022 1.00 80.44 117 ASP A N 1
ATOM 839 C CA . ASP A 1 117 ? -56.198 -41.191 52.164 1.00 80.44 117 ASP A CA 1
ATOM 840 C C . ASP A 1 117 ? -55.869 -39.739 52.524 1.00 80.44 117 ASP A C 1
ATOM 842 O O . ASP A 1 117 ? -55.674 -38.917 51.630 1.00 80.44 117 ASP A O 1
ATOM 846 N N . LEU A 1 118 ? -55.657 -39.449 53.813 1.00 80.69 118 LEU A N 1
ATOM 847 C CA . LEU A 1 118 ? -55.133 -38.163 54.295 1.00 80.69 118 LEU A CA 1
ATOM 848 C C . LEU A 1 118 ? -53.761 -37.824 53.682 1.00 80.69 118 LEU A C 1
ATOM 850 O O . LEU A 1 118 ? -53.524 -36.683 53.287 1.00 80.69 118 LEU A O 1
ATOM 854 N N . ARG A 1 119 ? -52.898 -38.833 53.499 1.00 82.12 119 ARG A N 1
ATOM 855 C CA . ARG A 1 119 ? -51.595 -38.717 52.811 1.00 82.12 119 ARG A CA 1
ATOM 856 C C . ARG A 1 119 ? -51.686 -38.357 51.323 1.00 82.12 119 ARG A C 1
ATOM 858 O O . ARG A 1 119 ? -50.671 -37.993 50.736 1.00 82.12 119 ARG A O 1
ATOM 865 N N . LYS A 1 120 ? -52.866 -38.476 50.703 1.00 79.69 120 LYS A N 1
ATOM 866 C CA . LYS A 1 120 ? -53.113 -38.172 49.280 1.00 79.69 120 LYS A CA 1
ATOM 867 C C . LYS A 1 120 ? -53.831 -36.832 49.076 1.00 79.69 120 LYS A C 1
ATOM 869 O O . LYS A 1 120 ? -54.087 -36.454 47.935 1.00 79.69 120 LYS A O 1
ATOM 874 N N . LEU A 1 121 ? -54.181 -36.120 50.151 1.00 78.69 121 LEU A N 1
ATOM 875 C CA . LEU A 1 121 ? -54.827 -34.812 50.058 1.00 78.69 121 LEU A CA 1
ATOM 876 C C . LEU A 1 121 ? -53.820 -33.728 49.640 1.00 78.69 121 LEU A C 1
ATOM 878 O O . LEU A 1 121 ? -52.728 -33.615 50.203 1.00 78.69 121 LEU A O 1
ATOM 882 N N . GLY A 1 122 ? -54.230 -32.915 48.663 1.00 74.25 122 GLY A N 1
ATOM 883 C CA . GLY A 1 122 ? -53.550 -31.691 48.234 1.00 74.25 122 GLY A CA 1
ATOM 884 C C . GLY A 1 122 ? -54.387 -30.436 48.514 1.00 74.25 122 GLY A C 1
ATOM 885 O O . GLY A 1 122 ? -55.466 -30.515 49.107 1.00 74.25 122 GLY A O 1
ATOM 886 N N . LYS A 1 123 ? -53.900 -29.276 48.051 1.00 77.31 123 LYS A N 1
ATOM 887 C CA . LYS A 1 123 ? -54.440 -27.937 48.381 1.00 77.31 123 LYS A CA 1
ATOM 888 C C . LYS A 1 123 ? -55.948 -27.772 48.164 1.00 77.31 123 LYS A C 1
ATOM 890 O O . LYS A 1 123 ? -56.605 -27.129 48.973 1.00 77.31 123 LYS A O 1
ATOM 895 N N . SER A 1 124 ? -56.493 -28.336 47.088 1.00 71.38 124 SER A N 1
ATOM 896 C CA . SER A 1 124 ? -57.917 -28.215 46.746 1.00 71.38 124 SER A CA 1
ATOM 897 C C . SER A 1 124 ? -58.805 -28.928 47.767 1.00 71.38 124 SER A C 1
ATOM 899 O O . SER A 1 124 ? -59.747 -28.351 48.295 1.00 71.38 124 SER A O 1
ATOM 901 N N . ASN A 1 125 ? -58.459 -30.175 48.087 1.00 78.25 125 ASN A N 1
ATOM 902 C CA . ASN A 1 125 ? -59.321 -31.074 48.850 1.00 78.25 125 ASN A CA 1
ATOM 903 C C . ASN A 1 125 ? -59.325 -30.737 50.350 1.00 78.25 125 ASN A C 1
ATOM 905 O O . ASN A 1 125 ? -60.303 -31.009 51.037 1.00 78.25 125 ASN A O 1
ATOM 909 N N . ILE A 1 126 ? -58.236 -30.160 50.874 1.00 82.38 126 ILE A N 1
ATOM 910 C CA . ILE A 1 126 ? -58.146 -29.775 52.292 1.00 82.38 126 ILE A CA 1
ATOM 911 C C . ILE A 1 126 ? -58.964 -28.508 52.603 1.00 82.38 126 ILE A C 1
ATOM 913 O O . ILE A 1 126 ? -59.496 -28.371 53.704 1.00 82.38 126 ILE A O 1
ATOM 917 N N . ALA A 1 127 ? -59.130 -27.613 51.624 1.00 73.25 127 ALA A N 1
ATOM 918 C CA . ALA A 1 127 ? -59.950 -26.408 51.756 1.00 73.25 127 ALA A CA 1
ATOM 919 C C . ALA A 1 127 ? -61.461 -26.715 51.838 1.00 73.25 127 ALA A C 1
ATOM 921 O O . ALA A 1 127 ? -62.217 -25.918 52.388 1.00 73.25 127 ALA A O 1
ATOM 922 N N . GLU A 1 128 ? -61.898 -27.875 51.334 1.00 77.31 128 GLU A N 1
ATOM 923 C CA . GLU A 1 128 ? -63.295 -28.333 51.389 1.00 77.31 128 GLU A CA 1
ATOM 924 C C . GLU A 1 128 ? -63.681 -28.978 52.737 1.00 77.31 128 GLU A C 1
ATOM 926 O O . GLU A 1 128 ? -64.866 -29.190 53.001 1.00 77.31 128 GLU A O 1
ATOM 931 N N . ILE A 1 129 ? -62.717 -29.282 53.620 1.00 82.88 129 ILE A N 1
ATOM 932 C CA . ILE A 1 129 ? -63.005 -29.872 54.937 1.00 82.88 129 ILE A CA 1
ATOM 933 C C . ILE A 1 129 ? -63.393 -28.771 55.933 1.00 82.88 129 ILE A C 1
ATOM 935 O O . ILE A 1 129 ? -62.585 -27.915 56.283 1.00 82.88 129 ILE A O 1
ATOM 939 N N . GLU A 1 130 ? -64.624 -28.809 56.446 1.00 83.94 130 GLU A N 1
ATOM 940 C CA . GLU A 1 130 ? -65.100 -27.859 57.462 1.00 83.94 130 GLU A CA 1
ATOM 941 C C . GLU A 1 130 ? -64.188 -27.839 58.705 1.00 83.94 130 GLU A C 1
ATOM 943 O O . GLU A 1 130 ? -63.762 -28.890 59.193 1.00 83.94 130 GLU A O 1
ATOM 948 N N . ALA A 1 131 ? -63.941 -26.649 59.264 1.00 81.56 131 ALA A N 1
ATOM 949 C CA . ALA A 1 131 ? -63.088 -26.458 60.443 1.00 81.56 131 ALA A CA 1
ATOM 950 C C . ALA A 1 131 ? -63.537 -27.318 61.649 1.00 81.56 131 ALA A C 1
ATOM 952 O O . ALA A 1 131 ? -62.710 -27.959 62.297 1.00 81.56 131 ALA A O 1
ATOM 953 N N . ASP A 1 132 ? -64.851 -27.440 61.873 1.00 79.38 132 ASP A N 1
ATOM 954 C CA . ASP A 1 132 ? -65.439 -28.321 62.894 1.00 79.38 132 ASP A CA 1
ATOM 955 C C . ASP A 1 132 ? -65.090 -29.806 62.668 1.00 79.38 132 ASP A C 1
ATOM 957 O O . ASP A 1 132 ? -64.910 -30.556 63.628 1.00 79.38 132 ASP A O 1
ATOM 961 N N . THR A 1 133 ? -64.958 -30.247 61.412 1.00 82.75 133 THR A N 1
ATOM 962 C CA . THR A 1 133 ? -64.585 -31.632 61.074 1.00 82.75 133 THR A CA 1
ATOM 963 C C . THR A 1 133 ? -63.088 -31.873 61.293 1.00 82.75 133 THR A C 1
ATOM 965 O O . THR A 1 133 ? -62.723 -32.906 61.852 1.00 82.75 133 THR A O 1
ATOM 968 N N . LEU A 1 134 ? -62.232 -30.902 60.948 1.00 83.19 134 LEU A N 1
ATOM 969 C CA . LEU A 1 134 ? -60.796 -30.918 61.273 1.00 83.19 134 LEU A CA 1
ATOM 970 C C . LEU A 1 134 ? -60.553 -30.959 62.790 1.00 83.19 134 LEU A C 1
ATOM 972 O O . LEU A 1 134 ? -59.721 -31.740 63.245 1.00 83.19 134 LEU A O 1
ATOM 976 N N . SER A 1 135 ? -61.339 -30.216 63.580 1.00 82.38 135 SER A N 1
ATOM 977 C CA . SER A 1 135 ? -61.241 -30.225 65.049 1.00 82.38 135 SER A CA 1
ATOM 978 C C . SER A 1 135 ? -61.483 -31.606 65.683 1.00 82.38 135 SER A C 1
ATOM 980 O O . SER A 1 135 ? -61.063 -31.853 66.814 1.00 82.38 135 SER A O 1
ATOM 982 N N . ALA A 1 136 ? -62.136 -32.526 64.961 1.00 83.06 136 ALA A N 1
ATOM 983 C CA . ALA A 1 136 ? -62.470 -33.872 65.423 1.00 83.06 136 ALA A CA 1
ATOM 984 C C . ALA A 1 136 ? -61.483 -34.970 64.973 1.00 83.06 136 ALA A C 1
ATOM 986 O O . ALA A 1 136 ? -61.663 -36.128 65.360 1.00 83.06 136 ALA A O 1
ATOM 987 N N . PHE A 1 137 ? -60.461 -34.638 64.174 1.00 87.75 137 PHE A N 1
ATOM 988 C CA . PHE A 1 137 ? -59.424 -35.589 63.751 1.00 87.75 137 PHE A CA 1
ATOM 989 C C . PHE A 1 137 ? -58.526 -35.997 64.931 1.00 87.75 137 PHE A C 1
ATOM 991 O O . PHE A 1 137 ? -58.308 -35.229 65.869 1.00 87.75 137 PHE A O 1
ATOM 998 N N . SER A 1 138 ? -57.957 -37.202 64.899 1.00 87.88 138 SER A N 1
ATOM 999 C CA . SER A 1 138 ? -56.921 -37.579 65.867 1.00 87.88 138 SER A CA 1
ATOM 1000 C C . SER A 1 138 ? -55.596 -36.853 65.590 1.00 87.88 138 SER A C 1
ATOM 1002 O O . SER A 1 138 ? -55.323 -36.418 64.469 1.00 87.88 138 SER A O 1
ATOM 1004 N N . ALA A 1 139 ? -54.735 -36.787 66.608 1.00 84.00 139 ALA A N 1
ATOM 1005 C CA . ALA A 1 139 ? -53.334 -36.387 66.471 1.00 84.00 139 ALA A CA 1
ATOM 1006 C C . ALA A 1 139 ? -52.634 -37.106 65.295 1.00 84.00 139 ALA A C 1
ATOM 1008 O O . ALA A 1 139 ? -51.977 -36.473 64.473 1.00 84.00 139 ALA A O 1
ATOM 1009 N N . GLU A 1 140 ? -52.840 -38.420 65.161 1.00 84.44 140 GLU A N 1
ATOM 1010 C CA . GLU A 1 140 ? -52.261 -39.236 64.086 1.00 84.44 140 GLU A CA 1
ATOM 1011 C C . GLU A 1 140 ? -52.814 -38.878 62.698 1.00 84.44 140 GLU A C 1
ATOM 1013 O O . GLU A 1 140 ? -52.061 -38.854 61.726 1.00 84.44 140 GLU A O 1
ATOM 1018 N N . GLN A 1 141 ? -54.112 -38.568 62.593 1.00 88.44 141 GLN A N 1
ATOM 1019 C CA . GLN A 1 141 ? -54.737 -38.128 61.341 1.00 88.44 141 GLN A CA 1
ATOM 1020 C C . GLN A 1 141 ? -54.184 -36.770 60.885 1.00 88.44 141 GLN A C 1
ATOM 1022 O O . GLN A 1 141 ? -53.847 -36.613 59.713 1.00 88.44 141 GLN A O 1
ATOM 1027 N N . ILE A 1 142 ? -54.019 -35.814 61.803 1.00 88.12 142 ILE A N 1
ATOM 1028 C CA . ILE A 1 142 ? -53.407 -34.510 61.500 1.00 88.12 142 ILE A CA 1
ATOM 1029 C C . ILE A 1 142 ? -51.926 -34.668 61.124 1.00 88.12 142 ILE A C 1
ATOM 1031 O O . ILE A 1 142 ? -51.485 -34.101 60.125 1.00 88.12 142 ILE A O 1
ATOM 1035 N N . ALA A 1 143 ? -51.176 -35.513 61.837 1.00 84.62 143 ALA A N 1
ATOM 1036 C CA . ALA A 1 143 ? -49.784 -35.825 61.509 1.00 84.62 143 ALA A CA 1
ATOM 1037 C C . ALA A 1 143 ? -49.613 -36.526 60.143 1.00 84.62 143 ALA A C 1
ATOM 1039 O O . ALA A 1 143 ? -48.548 -36.416 59.536 1.00 84.62 143 ALA A O 1
ATOM 1040 N N . ALA A 1 144 ? -50.638 -37.222 59.636 1.00 86.94 144 ALA A N 1
ATOM 1041 C CA . ALA A 1 144 ? -50.605 -37.921 58.348 1.00 86.94 144 ALA A CA 1
ATOM 1042 C C . ALA A 1 144 ? -50.883 -37.034 57.119 1.00 86.94 144 ALA A C 1
ATOM 1044 O O . ALA A 1 144 ? -50.666 -37.489 55.994 1.00 86.94 144 ALA A O 1
ATOM 1045 N N . LEU A 1 145 ? -51.341 -35.791 57.304 1.00 87.50 145 LEU A N 1
ATOM 1046 C CA . LEU A 1 145 ? -51.535 -34.835 56.210 1.00 87.50 145 LEU A CA 1
ATOM 1047 C C . LEU A 1 145 ? -50.203 -34.478 55.527 1.00 87.50 145 LEU A C 1
ATOM 1049 O O . LEU A 1 145 ? -49.136 -34.502 56.138 1.00 87.50 145 LEU A O 1
ATOM 1053 N N . THR A 1 146 ? -50.235 -34.100 54.252 1.00 88.81 146 THR A N 1
ATOM 1054 C CA . THR A 1 146 ? -49.026 -33.610 53.569 1.00 88.81 146 THR A CA 1
ATOM 1055 C C . THR A 1 146 ? -48.641 -32.210 54.071 1.00 88.81 146 THR A C 1
ATOM 1057 O O . THR A 1 146 ? -49.484 -31.456 54.559 1.00 88.81 146 THR A O 1
ATOM 1060 N N . THR A 1 147 ? -47.369 -31.821 53.936 1.00 86.31 147 THR A N 1
ATOM 1061 C CA . THR A 1 147 ? -46.930 -30.433 54.197 1.00 86.31 147 THR A CA 1
ATOM 1062 C C . THR A 1 147 ? -47.674 -29.435 53.306 1.00 86.31 147 THR A C 1
ATOM 1064 O O . THR A 1 147 ? -48.038 -28.348 53.743 1.00 86.31 147 THR A O 1
ATOM 1067 N N . GLU A 1 148 ? -47.976 -29.839 52.071 1.00 85.44 148 GLU A N 1
ATOM 1068 C CA . GLU A 1 148 ? -48.787 -29.067 51.136 1.00 85.44 148 GLU A CA 1
ATOM 1069 C C . GLU A 1 148 ? -50.240 -28.884 51.610 1.00 85.44 148 GLU A C 1
ATOM 1071 O O . GLU A 1 148 ? -50.780 -27.786 51.480 1.00 85.44 148 GLU A O 1
ATOM 1076 N N . ALA A 1 149 ? -50.860 -29.916 52.192 1.00 86.25 149 ALA A N 1
ATOM 1077 C CA . ALA A 1 149 ? -52.195 -29.811 52.777 1.00 86.25 149 ALA A CA 1
ATOM 1078 C C . ALA A 1 149 ? -52.202 -28.924 54.034 1.00 86.25 149 ALA A C 1
ATOM 1080 O O . ALA A 1 149 ? -53.058 -28.053 54.149 1.00 86.25 149 ALA A O 1
ATOM 1081 N N . ILE A 1 150 ? -51.230 -29.085 54.941 1.00 88.38 150 ILE A N 1
ATOM 1082 C CA . ILE A 1 150 ? -51.124 -28.250 56.152 1.00 88.38 150 ILE A CA 1
ATOM 1083 C C . ILE A 1 150 ? -50.911 -26.772 55.797 1.00 88.38 150 ILE A C 1
ATOM 1085 O O . ILE A 1 150 ? -51.608 -25.912 56.330 1.00 88.38 150 ILE A O 1
ATOM 1089 N N . GLY A 1 151 ? -50.014 -26.468 54.853 1.00 85.62 151 GLY A N 1
ATOM 1090 C CA . GLY A 1 151 ? -49.777 -25.095 54.392 1.00 85.62 151 GLY A CA 1
ATOM 1091 C C . GLY A 1 151 ? -50.956 -24.457 53.644 1.00 85.62 151 GLY A C 1
ATOM 1092 O O . GLY A 1 151 ? -50.971 -23.241 53.468 1.00 85.62 151 GLY A O 1
ATOM 1093 N N . ALA A 1 152 ? -51.953 -25.242 53.223 1.00 87.06 152 ALA A N 1
ATOM 1094 C CA . ALA A 1 152 ? -53.156 -24.767 52.535 1.00 87.06 152 ALA A CA 1
ATOM 1095 C C . ALA A 1 152 ? -54.391 -24.607 53.445 1.00 87.06 152 ALA A C 1
ATOM 1097 O O . ALA A 1 152 ? -55.438 -24.178 52.962 1.00 87.06 152 ALA A O 1
ATOM 1098 N N . LEU A 1 153 ? -54.284 -24.912 54.744 1.00 88.25 153 LEU A N 1
ATOM 1099 C CA . LEU A 1 153 ? -55.367 -24.687 55.705 1.00 88.25 153 LEU A CA 1
ATOM 1100 C C . LEU A 1 153 ? -55.683 -23.188 55.855 1.00 88.25 153 LEU A C 1
ATOM 1102 O O . LEU A 1 153 ? -54.795 -22.335 55.869 1.00 88.25 153 LEU A O 1
ATOM 1106 N N . THR A 1 154 ? -56.953 -22.835 56.014 1.00 89.56 154 THR A N 1
ATOM 1107 C CA . THR A 1 154 ? -57.351 -21.454 56.314 1.00 89.56 154 THR A CA 1
ATOM 1108 C C . THR A 1 154 ? -57.029 -21.090 57.764 1.00 89.56 154 THR A C 1
ATOM 1110 O O . THR A 1 154 ? -56.927 -21.951 58.639 1.00 89.56 154 THR A O 1
ATOM 1113 N N . CYS A 1 155 ? -56.924 -19.792 58.055 1.00 86.50 155 CYS A N 1
ATOM 1114 C CA . CYS A 1 155 ? -56.714 -19.297 59.418 1.00 86.50 155 CYS A CA 1
ATOM 1115 C C . CYS A 1 155 ? -57.788 -19.786 60.411 1.00 86.50 155 CYS A C 1
ATOM 1117 O O . CYS A 1 155 ? -57.479 -20.022 61.577 1.00 86.50 155 CYS A O 1
ATOM 1119 N N . ASP A 1 156 ? -59.027 -19.989 59.955 1.00 84.56 156 ASP A N 1
ATOM 1120 C CA . ASP A 1 156 ? -60.118 -20.497 60.794 1.00 84.56 156 ASP A CA 1
ATOM 1121 C C . ASP A 1 156 ? -60.081 -22.025 60.959 1.00 84.56 156 ASP A C 1
ATOM 1123 O O . ASP A 1 156 ? -60.361 -22.523 62.048 1.00 84.56 156 ASP A O 1
ATOM 1127 N N . GLN A 1 157 ? -59.641 -22.774 59.939 1.00 90.31 157 GLN A N 1
ATOM 1128 C CA . GLN A 1 157 ? -59.325 -24.201 60.087 1.00 90.31 157 GLN A CA 1
ATOM 1129 C C . GLN A 1 157 ? -58.174 -24.419 61.083 1.00 90.31 157 GLN A C 1
ATOM 1131 O O . GLN A 1 157 ? -58.275 -25.289 61.943 1.00 90.31 157 GLN A O 1
ATOM 1136 N N . ILE A 1 158 ? -57.116 -23.601 61.019 1.00 88.38 158 ILE A N 1
ATOM 1137 C CA . ILE A 1 158 ? -55.995 -23.644 61.971 1.00 88.38 158 ILE A CA 1
ATOM 1138 C C . ILE A 1 158 ? -56.468 -23.326 63.395 1.00 88.38 158 ILE A C 1
ATOM 1140 O O . ILE A 1 158 ? -56.127 -24.064 64.315 1.00 88.38 158 ILE A O 1
ATOM 1144 N N . ARG A 1 159 ? -57.308 -22.300 63.598 1.00 86.25 159 ARG A N 1
ATOM 1145 C CA . ARG A 1 159 ? -57.910 -21.973 64.912 1.00 86.25 159 ARG A CA 1
ATOM 1146 C C . ARG A 1 159 ? -58.756 -23.092 65.512 1.00 86.25 159 ARG A C 1
ATOM 1148 O O . ARG A 1 159 ? -58.853 -23.172 66.733 1.00 86.25 159 ARG A O 1
ATOM 1155 N N . ALA A 1 160 ? -59.390 -23.913 64.678 1.00 84.75 160 ALA A N 1
ATOM 1156 C CA . ALA A 1 160 ? -60.256 -24.996 65.131 1.00 84.75 160 ALA A CA 1
ATOM 1157 C C . ALA A 1 160 ? -59.488 -26.236 65.619 1.00 84.75 160 ALA A C 1
ATOM 1159 O O . ALA A 1 160 ? -60.086 -27.099 66.259 1.00 84.75 160 ALA A O 1
ATOM 1160 N N . LEU A 1 161 ? -58.179 -26.339 65.357 1.00 86.69 161 LEU A N 1
ATOM 1161 C CA . LEU A 1 161 ? -57.371 -27.463 65.831 1.00 86.69 161 LEU A CA 1
ATOM 1162 C C . LEU A 1 161 ? -57.184 -27.422 67.359 1.00 86.69 161 LEU A C 1
ATOM 1164 O O . LEU A 1 161 ? -56.832 -26.402 67.948 1.00 86.69 161 LEU A O 1
ATOM 1168 N N . GLY A 1 162 ? -57.368 -28.556 68.022 1.00 84.25 162 GLY A N 1
ATOM 1169 C CA . GLY A 1 162 ? -57.057 -28.722 69.436 1.00 84.25 162 GLY A CA 1
ATOM 1170 C C . GLY A 1 162 ? -55.551 -28.756 69.712 1.00 84.25 162 GLY A C 1
ATOM 1171 O O . GLY A 1 162 ? -54.731 -29.030 68.835 1.00 84.25 162 GLY A O 1
ATOM 1172 N N . LYS A 1 163 ? -55.186 -28.550 70.981 1.00 80.88 163 LYS A N 1
ATOM 1173 C CA . LYS A 1 163 ? -53.803 -28.620 71.477 1.00 80.88 163 LYS A CA 1
ATOM 1174 C C . LYS A 1 163 ? -53.048 -29.875 71.005 1.00 80.88 163 LYS A C 1
ATOM 1176 O O . LYS A 1 163 ? -51.979 -29.761 70.417 1.00 80.88 163 LYS A O 1
ATOM 1181 N N . GLU A 1 164 ? -53.635 -31.057 71.197 1.00 80.81 164 GLU A N 1
ATOM 1182 C CA . GLU A 1 164 ? -53.020 -32.348 70.833 1.00 80.81 164 GLU A CA 1
ATOM 1183 C C . GLU A 1 164 ? -52.759 -32.487 69.321 1.00 80.81 164 GLU A C 1
ATOM 1185 O O . GLU A 1 164 ? -51.841 -33.187 68.905 1.00 80.81 164 GLU A O 1
ATOM 1190 N N . GLN A 1 165 ? -53.550 -31.808 68.483 1.00 87.69 165 GLN A N 1
ATOM 1191 C CA . GLN A 1 165 ? -53.416 -31.835 67.024 1.00 87.69 165 GLN A CA 1
ATOM 1192 C C . GLN A 1 165 ? -52.271 -30.928 66.551 1.00 87.69 165 GLN A C 1
ATOM 1194 O O . GLN A 1 165 ? -51.532 -31.305 65.646 1.00 87.69 165 GLN A O 1
ATOM 1199 N N . ILE A 1 166 ? -52.078 -29.772 67.199 1.00 84.56 166 ILE A N 1
ATOM 1200 C CA . ILE A 1 166 ? -50.922 -28.888 66.972 1.00 84.56 166 ILE A CA 1
ATOM 1201 C C . ILE A 1 166 ? -49.622 -29.545 67.467 1.00 84.56 166 ILE A C 1
ATOM 1203 O O . ILE A 1 166 ? -48.611 -29.525 66.763 1.00 84.56 166 ILE A O 1
ATOM 1207 N N . GLU A 1 167 ? -49.648 -30.200 68.631 1.00 81.44 167 GLU A N 1
ATOM 1208 C CA . GLU A 1 167 ? -48.509 -30.969 69.164 1.00 81.44 167 GLU A CA 1
ATOM 1209 C C . GLU A 1 167 ? -48.105 -32.145 68.258 1.00 81.44 167 GLU A C 1
ATOM 1211 O O . GLU A 1 167 ? -46.927 -32.500 68.202 1.00 81.44 167 GLU A O 1
ATOM 1216 N N . ALA A 1 168 ? -49.053 -32.717 67.510 1.00 83.62 168 ALA A N 1
ATOM 1217 C CA . ALA A 1 168 ? -48.811 -33.814 66.576 1.00 83.62 168 ALA A CA 1
ATOM 1218 C C . ALA A 1 168 ? -48.203 -33.387 65.227 1.00 83.62 168 ALA A C 1
ATOM 1220 O O . ALA A 1 168 ? -47.717 -34.243 64.483 1.00 83.62 168 ALA A O 1
ATOM 1221 N N . LEU A 1 169 ? -48.203 -32.089 64.895 1.00 85.25 169 LEU A N 1
ATOM 1222 C CA . LEU A 1 169 ? -47.605 -31.607 63.652 1.00 85.25 169 LEU A CA 1
ATOM 1223 C C . LEU A 1 169 ? -46.095 -31.868 63.640 1.00 85.25 169 LEU A C 1
ATOM 1225 O O . LEU A 1 169 ? -45.337 -31.435 64.515 1.00 85.25 169 LEU A O 1
ATOM 1229 N N . THR A 1 170 ? -45.641 -32.543 62.588 1.00 83.44 170 THR A N 1
ATOM 1230 C CA . THR A 1 170 ? -44.221 -32.750 62.315 1.00 83.44 170 THR A CA 1
ATOM 1231 C C . THR A 1 170 ? -43.529 -31.419 62.022 1.00 83.44 170 THR A C 1
ATOM 1233 O O . THR A 1 170 ? -44.119 -30.471 61.499 1.00 83.44 170 THR A O 1
ATOM 1236 N N . ALA A 1 171 ? -42.222 -31.359 62.279 1.00 70.62 171 ALA A N 1
ATOM 1237 C CA . ALA A 1 171 ? -41.426 -30.164 62.005 1.00 70.62 171 ALA A CA 1
ATOM 1238 C C . ALA A 1 171 ? -41.493 -29.691 60.536 1.00 70.62 171 ALA A C 1
ATOM 1240 O O . ALA A 1 171 ? -41.391 -28.497 60.273 1.00 70.62 171 ALA A O 1
ATOM 1241 N N . ALA A 1 172 ? -41.689 -30.607 59.579 1.00 76.06 172 ALA A N 1
ATOM 1242 C CA . ALA A 1 172 ? -41.841 -30.256 58.167 1.00 76.06 172 ALA A CA 1
ATOM 1243 C C . ALA A 1 172 ? -43.197 -29.583 57.877 1.00 76.06 172 ALA A C 1
ATOM 1245 O O . ALA A 1 172 ? -43.244 -28.625 57.113 1.00 76.06 172 ALA A O 1
ATOM 1246 N N . GLN A 1 173 ? -44.277 -30.043 58.520 1.00 86.44 173 GLN A N 1
ATOM 1247 C CA . GLN A 1 173 ? -45.619 -29.452 58.405 1.00 86.44 173 GLN A CA 1
ATOM 1248 C C . GLN A 1 173 ? -45.682 -28.053 59.040 1.00 86.44 173 GLN A C 1
ATOM 1250 O O . GLN A 1 173 ? -46.306 -27.145 58.495 1.00 86.44 173 GLN A O 1
ATOM 1255 N N . LEU A 1 174 ? -44.968 -27.845 60.147 1.00 81.12 174 LEU A N 1
ATOM 1256 C CA . LEU A 1 174 ? -44.848 -26.536 60.800 1.00 81.12 174 LEU A CA 1
ATOM 1257 C C . LEU A 1 174 ? -44.035 -25.526 59.982 1.00 81.12 174 LEU A C 1
ATOM 1259 O O . LEU A 1 174 ? -44.349 -24.337 59.976 1.00 81.12 174 LEU A O 1
ATOM 1263 N N . ALA A 1 175 ? -43.019 -25.989 59.251 1.00 76.06 175 ALA A N 1
ATOM 1264 C CA . ALA A 1 175 ? -42.252 -25.151 58.330 1.00 76.06 175 ALA A CA 1
ATOM 1265 C C . ALA A 1 175 ? -43.034 -24.761 57.055 1.00 76.06 175 ALA A C 1
ATOM 1267 O O . ALA A 1 175 ? -42.630 -23.819 56.364 1.00 76.06 175 ALA A O 1
ATOM 1268 N N . SER A 1 176 ? -44.137 -25.458 56.744 1.00 82.94 176 SER A N 1
ATOM 1269 C CA . SER A 1 176 ? -45.044 -25.144 55.627 1.00 82.94 176 SER A CA 1
ATOM 1270 C C . SER A 1 176 ? -46.231 -24.242 55.983 1.00 82.94 176 SER A C 1
ATOM 1272 O O . SER A 1 176 ? -46.916 -23.801 55.063 1.00 82.94 176 SER A O 1
ATOM 1274 N N . LEU A 1 177 ? -46.473 -23.946 57.266 1.00 83.88 177 LEU A N 1
ATOM 1275 C CA . LEU A 1 177 ? -47.476 -22.948 57.658 1.00 83.88 177 LEU A CA 1
ATOM 1276 C C . LEU A 1 177 ? -47.079 -21.541 57.180 1.00 83.88 177 LEU A C 1
ATOM 1278 O O . LEU A 1 177 ? -45.895 -21.233 57.048 1.00 83.88 177 LEU A O 1
ATOM 1282 N N . THR A 1 178 ? -48.067 -20.681 56.951 1.00 84.62 178 THR A N 1
ATOM 1283 C CA . THR A 1 178 ? -47.877 -19.266 56.615 1.00 84.62 178 THR A CA 1
ATOM 1284 C C . THR A 1 178 ? -47.828 -18.387 57.866 1.00 84.62 178 THR A C 1
ATOM 1286 O O . THR A 1 178 ? -48.319 -18.747 58.939 1.00 84.62 178 THR A O 1
ATOM 1289 N N . VAL A 1 179 ? -47.275 -17.182 57.710 1.00 74.25 179 VAL A N 1
ATOM 1290 C CA . VAL A 1 179 ? -47.260 -16.141 58.750 1.00 74.25 179 VAL A CA 1
ATOM 1291 C C . VAL A 1 179 ? -48.670 -15.832 59.273 1.00 74.25 179 VAL A C 1
ATOM 1293 O O . VAL A 1 179 ? -48.860 -15.753 60.486 1.00 74.25 179 VAL A O 1
ATOM 1296 N N . ASP A 1 180 ? -49.666 -15.737 58.387 1.00 77.88 180 ASP A N 1
ATOM 1297 C CA . ASP A 1 180 ? -51.051 -15.431 58.767 1.00 77.88 180 ASP A CA 1
ATOM 1298 C C . ASP A 1 180 ? -51.740 -16.595 59.494 1.00 77.88 180 ASP A C 1
ATOM 1300 O O . ASP A 1 180 ? -52.501 -16.365 60.434 1.00 77.88 180 ASP A O 1
ATOM 1304 N N . GLN A 1 181 ? -51.451 -17.845 59.110 1.00 83.69 181 GLN A N 1
ATOM 1305 C CA . GLN A 1 181 ? -51.943 -19.038 59.812 1.00 83.69 181 GLN A CA 1
ATOM 1306 C C . GLN A 1 181 ? -51.404 -19.090 61.246 1.00 83.69 181 GLN A C 1
ATOM 1308 O O . GLN A 1 181 ? -52.169 -19.325 62.178 1.00 83.69 181 GLN A O 1
ATOM 1313 N N . ILE A 1 182 ? -50.109 -18.816 61.437 1.00 79.12 182 ILE A N 1
ATOM 1314 C CA . ILE A 1 182 ? -49.467 -18.804 62.761 1.00 79.12 182 ILE A CA 1
ATOM 1315 C C . ILE A 1 182 ? -49.990 -17.638 63.613 1.00 79.12 182 ILE A C 1
ATOM 1317 O O . ILE A 1 182 ? -50.315 -17.831 64.782 1.00 79.12 182 ILE A O 1
ATOM 1321 N N . ALA A 1 183 ? -50.152 -16.447 63.027 1.00 72.31 183 ALA A N 1
ATOM 1322 C CA . ALA A 1 183 ? -50.740 -15.289 63.705 1.00 72.31 183 ALA A CA 1
ATOM 1323 C C . ALA A 1 183 ? -52.235 -15.468 64.044 1.00 72.31 183 ALA A C 1
ATOM 1325 O O . ALA A 1 183 ? -52.766 -14.761 64.901 1.00 72.31 183 ALA A O 1
ATOM 1326 N N . ALA A 1 184 ? -52.929 -16.400 63.384 1.00 77.12 184 ALA A N 1
ATOM 1327 C CA . ALA A 1 184 ? -54.326 -16.705 63.661 1.00 77.12 184 ALA A CA 1
ATOM 1328 C C . ALA A 1 184 ? -54.539 -17.639 64.862 1.00 77.12 184 ALA A C 1
ATOM 1330 O O . ALA A 1 184 ? -55.660 -17.665 65.376 1.00 77.12 184 ALA A O 1
ATOM 1331 N N . MET A 1 185 ? -53.514 -18.386 65.290 1.00 81.44 185 MET A N 1
ATOM 1332 C CA . MET A 1 185 ? -53.604 -19.394 66.353 1.00 81.44 185 MET A CA 1
ATOM 1333 C C . MET A 1 185 ? -53.995 -18.796 67.718 1.00 81.44 185 MET A C 1
ATOM 1335 O O . MET A 1 185 ? -53.756 -17.626 68.015 1.00 81.44 185 MET A O 1
ATOM 1339 N N . THR A 1 186 ? -54.608 -19.613 68.574 1.00 77.25 186 THR A N 1
ATOM 1340 C CA . THR A 1 186 ? -55.022 -19.220 69.929 1.00 77.25 186 THR A CA 1
ATOM 1341 C C . THR A 1 186 ? -53.863 -19.289 70.925 1.00 77.25 186 THR A C 1
ATOM 1343 O O . THR A 1 186 ? -52.865 -19.972 70.700 1.00 77.25 186 THR A O 1
ATOM 1346 N N . GLU A 1 187 ? -53.997 -18.616 72.073 1.00 65.75 187 GLU A N 1
ATOM 1347 C CA . GLU A 1 187 ? -52.962 -18.616 73.122 1.00 65.75 187 GLU A CA 1
ATOM 1348 C C . GLU A 1 187 ? -52.633 -20.034 73.633 1.00 65.75 187 GLU A C 1
ATOM 1350 O O . GLU A 1 187 ? -51.470 -20.327 73.898 1.00 65.75 187 GLU A O 1
ATOM 1355 N N . GLU A 1 188 ? -53.619 -20.938 73.700 1.00 67.50 188 GLU A N 1
ATOM 1356 C CA . GLU A 1 188 ? -53.410 -22.338 74.106 1.00 67.50 188 GLU A CA 1
ATOM 1357 C C . GLU A 1 188 ? -52.701 -23.174 73.030 1.00 67.50 188 GLU A C 1
ATOM 1359 O O . GLU A 1 188 ? -51.863 -24.013 73.362 1.00 67.50 188 GLU A O 1
ATOM 1364 N N . GLN A 1 189 ? -52.998 -22.933 71.748 1.00 77.00 189 GLN A N 1
ATOM 1365 C CA . GLN A 1 189 ? -52.300 -23.578 70.632 1.00 77.00 189 GLN A CA 1
ATOM 1366 C C . GLN A 1 189 ? -50.840 -23.113 70.553 1.00 77.00 189 GLN A C 1
ATOM 1368 O O . GLN A 1 189 ? -49.931 -23.927 70.411 1.00 77.00 189 GLN A O 1
ATOM 1373 N N . LEU A 1 190 ? -50.600 -21.810 70.692 1.00 70.62 190 LEU A N 1
ATOM 1374 C CA . LEU A 1 190 ? -49.266 -21.210 70.634 1.00 70.62 190 LEU A CA 1
ATOM 1375 C C . LEU A 1 190 ? -48.393 -21.646 71.824 1.00 70.62 190 LEU A C 1
ATOM 1377 O O . LEU A 1 190 ? -47.204 -21.908 71.656 1.00 70.62 190 LEU A O 1
ATOM 1381 N N . ALA A 1 191 ? -48.995 -21.829 73.004 1.00 67.00 191 ALA A N 1
ATOM 1382 C CA . ALA A 1 191 ? -48.334 -22.386 74.186 1.00 67.00 191 ALA A CA 1
ATOM 1383 C C . ALA A 1 191 ? -48.082 -23.910 74.122 1.00 67.00 191 ALA A C 1
ATOM 1385 O O . ALA A 1 191 ? -47.478 -24.460 75.045 1.00 67.00 191 ALA A O 1
ATOM 1386 N N . SER A 1 192 ? -48.548 -24.608 73.078 1.00 69.25 192 SER A N 1
ATOM 1387 C CA . SER A 1 192 ? -48.386 -26.065 72.936 1.00 69.25 192 SER A CA 1
ATOM 1388 C C . SER A 1 192 ? -47.112 -26.496 72.198 1.00 69.25 192 SER A C 1
ATOM 1390 O O . SER A 1 192 ? -46.728 -27.661 72.268 1.00 69.25 192 SER A O 1
ATOM 1392 N N . PHE A 1 193 ? -46.412 -25.574 71.528 1.00 72.50 193 PHE A N 1
ATOM 1393 C CA . PHE A 1 193 ? -45.232 -25.931 70.742 1.00 72.50 193 PHE A CA 1
ATOM 1394 C C . PHE A 1 193 ? -44.076 -26.468 71.594 1.00 72.50 193 PHE A C 1
ATOM 1396 O O . PHE A 1 193 ? -43.621 -25.843 72.554 1.00 72.50 193 PHE A O 1
ATOM 1403 N N . ASN A 1 194 ? -43.551 -27.626 71.192 1.00 67.25 194 ASN A N 1
ATOM 1404 C CA . ASN A 1 194 ? -42.466 -28.303 71.895 1.00 67.25 194 ASN A CA 1
ATOM 1405 C C . ASN A 1 194 ? -41.063 -27.947 71.355 1.00 67.25 194 ASN A C 1
ATOM 1407 O O . ASN A 1 194 ? -40.890 -27.320 70.307 1.00 67.25 194 ASN A O 1
ATOM 1411 N N . GLN A 1 195 ? -40.036 -28.391 72.085 1.00 61.56 195 GLN A N 1
ATOM 1412 C CA . GLN A 1 195 ? -38.610 -28.154 71.812 1.00 61.56 195 GLN A CA 1
ATOM 1413 C C . GLN A 1 195 ? -38.189 -28.474 70.363 1.00 61.56 195 GLN A C 1
ATOM 1415 O O . GLN A 1 195 ? -37.411 -27.733 69.766 1.00 61.56 195 GLN A O 1
ATOM 1420 N N . SER A 1 196 ? -38.695 -29.570 69.785 1.00 61.34 196 SER A N 1
ATOM 1421 C CA . SER A 1 196 ? -38.333 -30.019 68.431 1.00 61.34 196 SER A CA 1
ATOM 1422 C C . SER A 1 196 ? -39.057 -29.250 67.325 1.00 61.34 196 SER A C 1
ATOM 1424 O O . SER A 1 196 ? -38.550 -29.160 66.206 1.00 61.34 196 SER A O 1
ATOM 1426 N N . GLN A 1 197 ? -40.234 -28.708 67.639 1.00 69.44 197 GLN A N 1
ATOM 1427 C CA . GLN A 1 197 ? -41.054 -27.904 66.738 1.00 69.44 197 GLN A CA 1
ATOM 1428 C C . GLN A 1 197 ? -40.477 -26.487 66.607 1.00 69.44 197 GLN A C 1
ATOM 1430 O O . GLN A 1 197 ? -40.156 -26.056 65.500 1.00 69.44 197 GLN A O 1
ATOM 1435 N N . LEU A 1 198 ? -40.233 -25.816 67.738 1.00 67.25 198 LEU A N 1
ATOM 1436 C CA . LEU A 1 198 ? -39.670 -24.458 67.806 1.00 67.25 198 LEU A CA 1
ATOM 1437 C C . LEU A 1 198 ? -38.305 -24.342 67.113 1.00 67.25 198 LEU A C 1
ATOM 1439 O O . LEU A 1 198 ? -38.088 -23.431 66.317 1.00 67.25 198 LEU A O 1
ATOM 1443 N N . ALA A 1 199 ? -37.406 -25.304 67.346 1.00 62.16 199 ALA A N 1
ATOM 1444 C CA . ALA A 1 199 ? -36.059 -25.313 66.767 1.00 62.16 199 ALA A CA 1
ATOM 1445 C C . ALA A 1 199 ? -36.025 -25.456 65.229 1.00 62.16 199 ALA A C 1
ATOM 1447 O O . ALA A 1 199 ? -34.959 -25.320 64.628 1.00 62.16 199 ALA A O 1
ATOM 1448 N N . ARG A 1 200 ? -37.164 -25.746 64.583 1.00 64.69 200 ARG A N 1
ATOM 1449 C CA . ARG A 1 200 ? -37.287 -25.954 63.129 1.00 64.69 200 ARG A CA 1
ATOM 1450 C C . ARG A 1 200 ? -38.282 -25.003 62.448 1.00 64.69 200 ARG A C 1
ATOM 1452 O O . ARG A 1 200 ? -38.552 -25.164 61.259 1.00 64.69 200 ARG A O 1
ATOM 1459 N N . MET A 1 201 ? -38.797 -24.001 63.164 1.00 69.44 201 MET A N 1
ATOM 1460 C CA . MET A 1 201 ? -39.555 -22.899 62.560 1.00 69.44 201 MET A CA 1
ATOM 1461 C C . MET A 1 201 ? -38.622 -21.964 61.774 1.00 69.44 201 MET A C 1
ATOM 1463 O O . MET A 1 201 ? -37.451 -21.796 62.128 1.00 69.44 201 MET A O 1
ATOM 1467 N N . LYS A 1 202 ? -39.147 -21.331 60.716 1.00 68.56 202 LYS A N 1
ATOM 1468 C CA . LYS A 1 202 ? -38.420 -20.313 59.940 1.00 68.56 202 LYS A CA 1
ATOM 1469 C C . LYS A 1 202 ? -38.264 -19.008 60.739 1.00 68.56 202 LYS A C 1
ATOM 1471 O O . LYS A 1 202 ? -39.147 -18.701 61.546 1.00 68.56 202 LYS A O 1
ATOM 1476 N N . PRO A 1 203 ? -37.226 -18.189 60.475 1.00 62.25 203 PRO A N 1
ATOM 1477 C CA . PRO A 1 203 ? -37.066 -16.874 61.103 1.00 62.25 203 PRO A CA 1
ATOM 1478 C C . PRO A 1 203 ? -38.294 -15.966 60.938 1.00 62.25 203 PRO A C 1
ATOM 1480 O O . PRO A 1 203 ? -38.723 -15.348 61.909 1.00 62.25 203 PRO A O 1
ATOM 1483 N N . GLU A 1 204 ? -38.924 -15.964 59.757 1.00 62.25 204 GLU A N 1
ATOM 1484 C CA . GLU A 1 204 ? -40.168 -15.226 59.472 1.00 62.25 204 GLU A CA 1
ATOM 1485 C C . GLU A 1 204 ? -41.306 -15.581 60.444 1.00 62.25 204 GLU A C 1
ATOM 1487 O O . GLU A 1 204 ? -42.064 -14.715 60.879 1.00 62.25 204 GLU A O 1
ATOM 1492 N N . HIS A 1 205 ? -41.420 -16.860 60.819 1.00 68.00 205 HIS A N 1
ATOM 1493 C CA . HIS A 1 205 ? -42.472 -17.336 61.717 1.00 68.00 205 HIS A CA 1
ATOM 1494 C C . HIS A 1 205 ? -42.212 -16.851 63.153 1.00 68.00 205 HIS A C 1
ATOM 1496 O O . HIS A 1 205 ? -43.138 -16.440 63.849 1.00 68.00 205 HIS A O 1
ATOM 1502 N N . LEU A 1 206 ? -40.945 -16.839 63.583 1.00 65.25 206 LEU A N 1
ATOM 1503 C CA . LEU A 1 206 ? -40.531 -16.305 64.885 1.00 65.25 206 LEU A CA 1
ATOM 1504 C C . LEU A 1 206 ? -40.710 -14.776 64.957 1.00 65.25 206 LEU A C 1
ATOM 1506 O O . LEU A 1 206 ? -41.145 -14.257 65.984 1.00 65.25 206 LEU A O 1
ATOM 1510 N N . GLN A 1 207 ? -40.460 -14.058 63.857 1.00 59.00 207 GLN A N 1
ATOM 1511 C CA . GLN A 1 207 ? -40.724 -12.619 63.747 1.00 59.00 207 GLN A CA 1
ATOM 1512 C C . GLN A 1 207 ? -42.224 -12.293 63.768 1.00 59.00 207 GLN A C 1
ATOM 1514 O O . GLN A 1 207 ? -42.632 -11.341 64.432 1.00 59.00 207 GLN A O 1
ATOM 1519 N N . ALA A 1 208 ? -43.063 -13.086 63.095 1.00 61.72 208 ALA A N 1
ATOM 1520 C CA . ALA A 1 208 ? -44.518 -12.938 63.143 1.00 61.72 208 ALA A CA 1
ATOM 1521 C C . ALA A 1 208 ? -45.063 -13.090 64.573 1.00 61.72 208 ALA A C 1
ATOM 1523 O O . ALA A 1 208 ? -45.855 -12.266 65.035 1.00 61.72 208 ALA A O 1
ATOM 1524 N N . LEU A 1 209 ? -44.571 -14.100 65.295 1.00 59.31 209 LEU A N 1
ATOM 1525 C CA . LEU A 1 209 ? -44.873 -14.342 66.705 1.00 59.31 209 LEU A CA 1
ATOM 1526 C C . LEU A 1 209 ? -44.426 -13.171 67.603 1.00 59.31 209 LEU A C 1
ATOM 1528 O O . LEU A 1 209 ? -45.201 -12.709 68.441 1.00 59.31 209 LEU A O 1
ATOM 1532 N N . ALA A 1 210 ? -43.220 -12.631 67.389 1.00 57.81 210 ALA A N 1
ATOM 1533 C CA . ALA A 1 210 ? -42.734 -11.450 68.107 1.00 57.81 210 ALA A CA 1
ATOM 1534 C C . ALA A 1 210 ? -43.586 -10.196 67.820 1.00 57.81 210 ALA A C 1
ATOM 1536 O O . ALA A 1 210 ? -43.955 -9.468 68.741 1.00 57.81 210 ALA A O 1
ATOM 1537 N N . LYS A 1 211 ? -43.974 -9.973 66.559 1.00 56.75 211 LYS A N 1
ATOM 1538 C CA . LYS A 1 211 ? -44.819 -8.844 66.138 1.00 56.75 211 LYS A CA 1
ATOM 1539 C C . LYS A 1 211 ? -46.240 -8.929 66.702 1.00 56.75 211 LYS A C 1
ATOM 1541 O O . LYS A 1 211 ? -46.796 -7.906 67.096 1.00 56.75 211 LYS A O 1
ATOM 1546 N N . TYR A 1 212 ? -46.812 -10.131 66.794 1.00 58.50 212 TYR A N 1
ATOM 1547 C CA . TYR A 1 212 ? -48.094 -10.362 67.469 1.00 58.50 212 TYR A CA 1
ATOM 1548 C C . TYR A 1 212 ? -48.008 -10.023 68.967 1.00 58.50 212 TYR A C 1
ATOM 1550 O O . TYR A 1 212 ? -48.886 -9.341 69.500 1.00 58.50 212 TYR A O 1
ATOM 1558 N N . ALA A 1 213 ? -46.914 -10.411 69.634 1.00 53.97 213 ALA A N 1
ATOM 1559 C CA . ALA A 1 213 ? -46.657 -10.024 71.019 1.00 53.97 213 ALA A CA 1
ATOM 1560 C C . ALA A 1 213 ? -46.509 -8.495 71.182 1.00 53.97 213 ALA A C 1
ATOM 1562 O O . ALA A 1 213 ? -47.104 -7.930 72.100 1.00 53.97 213 ALA A O 1
ATOM 1563 N N . GLU A 1 214 ? -45.802 -7.802 70.278 1.00 53.28 214 GLU A N 1
ATOM 1564 C CA . GLU A 1 214 ? -45.712 -6.330 70.285 1.00 53.28 214 GLU A CA 1
ATOM 1565 C C . GLU A 1 214 ? -47.072 -5.645 70.114 1.00 53.28 214 GLU A C 1
ATOM 1567 O O . GLU A 1 214 ? -47.437 -4.803 70.932 1.00 53.28 214 GLU A O 1
ATOM 1572 N N . GLN A 1 215 ? -47.861 -6.037 69.109 1.00 58.41 215 GLN A N 1
ATOM 1573 C CA . GLN A 1 215 ? -49.196 -5.468 68.876 1.00 58.41 215 GLN A CA 1
ATOM 1574 C C . GLN A 1 215 ? -50.126 -5.667 70.082 1.00 58.41 215 GLN A C 1
ATOM 1576 O O . GLN A 1 215 ? -50.962 -4.812 70.382 1.00 58.41 215 GLN A O 1
ATOM 1581 N N . ARG A 1 216 ? -49.961 -6.778 70.811 1.00 55.97 216 ARG A N 1
ATOM 1582 C CA . ARG A 1 216 ? -50.712 -7.080 72.034 1.00 55.97 216 ARG A CA 1
ATOM 1583 C C . ARG A 1 216 ? -50.204 -6.282 73.247 1.00 55.97 216 ARG A C 1
ATOM 1585 O O . ARG A 1 216 ? -51.023 -5.935 74.094 1.00 55.97 216 ARG A O 1
ATOM 1592 N N . MET A 1 217 ? -48.919 -5.913 73.310 1.00 52.00 217 MET A N 1
ATOM 1593 C CA . MET A 1 217 ? -48.388 -4.953 74.297 1.00 52.00 217 MET A CA 1
ATOM 1594 C C . MET A 1 217 ? -48.892 -3.524 74.041 1.00 52.00 217 MET A C 1
ATOM 1596 O O . MET A 1 217 ? -49.387 -2.884 74.973 1.00 52.00 217 MET A O 1
ATOM 1600 N N . ASP A 1 218 ? -48.850 -3.060 72.787 1.00 51.00 218 ASP A N 1
ATOM 1601 C CA . ASP A 1 218 ? -49.379 -1.748 72.386 1.00 51.00 218 ASP A CA 1
ATOM 1602 C C . ASP A 1 218 ? -50.903 -1.672 72.657 1.00 51.00 218 ASP A C 1
ATOM 1604 O O . ASP A 1 218 ? -51.396 -0.691 73.216 1.00 51.00 218 ASP A O 1
ATOM 1608 N N . GLY A 1 219 ? -51.648 -2.754 72.385 1.00 52.53 219 GLY A N 1
ATOM 1609 C CA . GLY A 1 219 ? -53.077 -2.883 72.711 1.00 52.53 219 GLY A CA 1
ATOM 1610 C C . GLY A 1 219 ? -53.414 -2.931 74.212 1.00 52.53 219 GLY A C 1
ATOM 1611 O O . GLY A 1 219 ? -54.551 -2.644 74.586 1.00 52.53 219 GLY A O 1
ATOM 1612 N N . MET A 1 220 ? -52.446 -3.248 75.080 1.00 49.12 220 MET A N 1
ATOM 1613 C CA . MET A 1 220 ? -52.568 -3.136 76.543 1.00 49.12 220 MET A CA 1
ATOM 1614 C C . MET A 1 220 ? -52.093 -1.775 77.088 1.00 49.12 220 MET A C 1
ATOM 1616 O O . MET A 1 220 ? -52.116 -1.561 78.299 1.00 49.12 220 MET A O 1
ATOM 1620 N N . GLY A 1 221 ? -51.670 -0.844 76.224 1.00 45.19 221 GLY A N 1
ATOM 1621 C CA . GLY A 1 221 ? -51.208 0.490 76.622 1.00 45.19 221 GLY A CA 1
ATOM 1622 C C . GLY A 1 221 ? -49.848 0.508 77.332 1.00 45.19 221 GLY A C 1
ATOM 1623 O O . GLY A 1 221 ? -49.514 1.493 77.994 1.00 45.19 221 GLY A O 1
ATOM 1624 N N . LEU A 1 222 ? -49.063 -0.567 77.218 1.00 48.69 222 LEU A N 1
ATOM 1625 C CA . LEU A 1 222 ? -47.735 -0.676 77.820 1.00 48.69 222 LEU A CA 1
ATOM 1626 C C . LEU A 1 222 ? -46.691 -0.033 76.898 1.00 48.69 222 LEU A C 1
ATOM 1628 O O . LEU A 1 222 ? -46.554 -0.418 75.742 1.00 48.69 222 LEU A O 1
ATOM 1632 N N . LYS A 1 223 ? -45.931 0.946 77.403 1.00 45.69 223 LYS A N 1
ATOM 1633 C CA . LYS A 1 223 ? -44.869 1.597 76.617 1.00 45.69 223 LYS A CA 1
ATOM 1634 C C . LYS A 1 223 ? -43.664 0.671 76.422 1.00 45.69 223 LYS A C 1
ATOM 1636 O O . LYS A 1 223 ? -43.271 -0.045 77.343 1.00 45.69 223 LYS A O 1
ATOM 1641 N N . ARG A 1 224 ? -43.045 0.757 75.237 1.00 45.34 224 ARG A N 1
ATOM 1642 C CA . ARG A 1 224 ? -41.802 0.046 74.884 1.00 45.34 224 ARG A CA 1
ATOM 1643 C C . ARG A 1 224 ? -40.648 0.405 75.850 1.00 45.34 224 ARG A C 1
ATOM 1645 O O . ARG A 1 224 ? -40.652 1.510 76.399 1.00 45.34 224 ARG A O 1
ATOM 1652 N N . PRO A 1 225 ? -39.672 -0.499 76.080 1.00 36.22 225 PRO A N 1
ATOM 1653 C CA . PRO A 1 225 ? -38.652 -0.322 77.117 1.00 36.22 225 PRO A CA 1
ATOM 1654 C C . PRO A 1 225 ? -37.740 0.885 76.863 1.00 36.22 225 PRO A C 1
ATOM 1656 O O . PRO A 1 225 ? -37.338 1.133 75.731 1.00 36.22 225 PRO A O 1
ATOM 1659 N N . GLY A 1 226 ? -37.370 1.600 77.929 1.00 38.00 226 GLY A N 1
ATOM 1660 C CA . GLY A 1 226 ? -36.453 2.746 77.844 1.00 38.00 226 GLY A CA 1
ATOM 1661 C C . GLY A 1 226 ? -36.253 3.528 79.147 1.00 38.00 226 GLY A C 1
ATOM 1662 O O . GLY A 1 226 ? -35.271 4.254 79.271 1.00 38.00 226 GLY A O 1
ATOM 1663 N N . ASP A 1 227 ? -37.142 3.363 80.132 1.00 35.12 227 ASP A N 1
ATOM 1664 C CA . ASP A 1 227 ? -37.084 4.073 81.416 1.00 35.12 227 ASP A CA 1
ATOM 1665 C C . ASP A 1 227 ? -36.514 3.152 82.525 1.00 35.12 227 ASP A C 1
ATOM 1667 O O . ASP A 1 227 ? -37.097 2.094 82.790 1.00 35.12 227 ASP A O 1
ATOM 1671 N N . PRO A 1 228 ? -35.385 3.485 83.188 1.00 36.31 228 PRO A N 1
ATOM 1672 C CA . PRO A 1 228 ? -34.684 2.571 84.104 1.00 36.31 228 PRO A CA 1
ATOM 1673 C C . PRO A 1 228 ? -35.396 2.306 85.447 1.00 36.31 228 PRO A C 1
ATOM 1675 O O . PRO A 1 228 ? -34.853 1.598 86.293 1.00 36.31 228 PRO A O 1
ATOM 1678 N N . ALA A 1 229 ? -36.593 2.855 85.670 1.00 36.88 229 ALA A N 1
ATOM 1679 C CA . ALA A 1 229 ? -37.284 2.824 86.962 1.00 36.88 229 ALA A CA 1
ATOM 1680 C C . ALA A 1 229 ? -38.247 1.632 87.188 1.00 36.88 229 ALA A C 1
ATOM 1682 O O . ALA A 1 229 ? -38.798 1.516 88.282 1.00 36.88 229 ALA A O 1
ATOM 1683 N N . GLN A 1 230 ? -38.491 0.756 86.198 1.00 44.66 230 GLN A N 1
ATOM 1684 C CA . GLN A 1 230 ? -39.449 -0.366 86.322 1.00 44.66 230 GLN A CA 1
ATOM 1685 C C . GLN A 1 230 ? -38.969 -1.669 85.646 1.00 44.66 230 GLN A C 1
ATOM 1687 O O . GLN A 1 230 ? -39.575 -2.154 84.690 1.00 44.66 230 GLN A O 1
ATOM 1692 N N . SER A 1 231 ? -37.896 -2.279 86.161 1.00 39.91 231 SER A N 1
ATOM 1693 C CA . SER A 1 231 ? -37.320 -3.522 85.609 1.00 39.91 231 SER A CA 1
ATOM 1694 C C . SER A 1 231 ? -38.234 -4.753 85.694 1.00 39.91 231 SER A C 1
ATOM 1696 O O . SER A 1 231 ? -38.187 -5.620 84.821 1.00 39.91 231 SER A O 1
ATOM 1698 N N . ASP A 1 232 ? -39.071 -4.851 86.729 1.00 37.75 232 ASP A N 1
ATOM 1699 C CA . ASP A 1 232 ? -39.622 -6.153 87.139 1.00 37.75 232 ASP A CA 1
ATOM 1700 C C . ASP A 1 232 ? -41.022 -6.454 86.579 1.00 37.75 232 ASP A C 1
ATOM 1702 O O . ASP A 1 232 ? -41.391 -7.622 86.440 1.00 37.75 232 ASP A O 1
ATOM 1706 N N . VAL A 1 233 ? -41.791 -5.425 86.201 1.00 37.16 233 VAL A N 1
ATOM 1707 C CA . VAL A 1 233 ? -43.162 -5.585 85.672 1.00 37.16 233 VAL A CA 1
ATOM 1708 C C . VAL A 1 233 ? -43.165 -5.779 84.151 1.00 37.16 233 VAL A C 1
ATOM 1710 O O . VAL A 1 233 ? -43.887 -6.641 83.655 1.00 37.16 233 VAL A O 1
ATOM 1713 N N . GLY A 1 234 ? -42.294 -5.081 83.409 1.00 36.56 234 GLY A N 1
ATOM 1714 C CA . GLY A 1 234 ? -42.122 -5.295 81.962 1.00 36.56 234 GLY A CA 1
ATOM 1715 C C . GLY A 1 234 ? -41.611 -6.704 81.625 1.00 36.56 234 GLY A C 1
ATOM 1716 O O . GLY A 1 234 ? -42.130 -7.362 80.724 1.00 36.56 234 GLY A O 1
ATOM 1717 N N . MET A 1 235 ? -40.685 -7.237 82.434 1.00 36.41 235 MET A N 1
ATOM 1718 C CA . MET A 1 235 ? -40.295 -8.654 82.369 1.00 36.41 235 MET A CA 1
ATOM 1719 C C . MET A 1 235 ? -41.442 -9.616 82.731 1.00 36.41 235 MET A C 1
ATOM 1721 O O . MET A 1 235 ? -41.416 -10.776 82.325 1.00 36.41 235 MET A O 1
ATOM 1725 N N . GLY A 1 236 ? -42.444 -9.168 83.493 1.00 37.25 236 GLY A N 1
ATOM 1726 C CA . GLY A 1 236 ? -43.614 -9.967 83.864 1.00 37.25 236 GLY A CA 1
ATOM 1727 C C . GLY A 1 236 ? -44.508 -10.319 82.674 1.00 37.25 236 GLY A C 1
ATOM 1728 O O . GLY A 1 236 ? -45.006 -11.439 82.607 1.00 37.25 236 GLY A O 1
ATOM 1729 N N . VAL A 1 237 ? -44.652 -9.410 81.706 1.00 35.25 237 VAL A N 1
ATOM 1730 C CA . VAL A 1 237 ? -45.428 -9.661 80.478 1.00 35.25 237 VAL A CA 1
ATOM 1731 C C . VAL A 1 237 ? -44.634 -10.529 79.499 1.00 35.25 237 VAL A C 1
ATOM 1733 O O . VAL A 1 237 ? -45.185 -11.476 78.944 1.00 35.25 237 VAL A O 1
ATOM 1736 N N . MET A 1 238 ? -43.315 -10.319 79.385 1.00 39.94 238 MET A N 1
ATOM 1737 C CA . MET A 1 238 ? -42.446 -11.240 78.637 1.00 39.94 238 MET A CA 1
ATOM 1738 C C . MET A 1 238 ? -42.486 -12.673 79.196 1.00 39.94 238 MET A C 1
ATOM 1740 O O . MET A 1 238 ? -42.399 -13.623 78.426 1.00 39.94 238 MET A O 1
ATOM 1744 N N . LYS A 1 239 ? -42.689 -12.870 80.507 1.00 41.03 239 LYS A N 1
ATOM 1745 C CA . LYS A 1 239 ? -42.812 -14.210 81.117 1.00 41.03 239 LYS A CA 1
ATOM 1746 C C . LYS A 1 239 ? -44.048 -15.010 80.696 1.00 41.03 239 LYS A C 1
ATOM 1748 O O . LYS A 1 239 ? -44.056 -16.208 80.958 1.00 41.03 239 LYS A O 1
ATOM 1753 N N . LEU A 1 240 ? -45.058 -14.414 80.053 1.00 40.38 240 LEU A N 1
ATOM 1754 C CA . LEU A 1 240 ? -46.163 -15.204 79.493 1.00 40.38 240 LEU A CA 1
ATOM 1755 C C . LEU A 1 240 ? -45.730 -16.022 78.264 1.00 40.38 240 LEU A C 1
ATOM 1757 O O . LEU A 1 240 ? -46.351 -17.037 77.975 1.00 40.38 240 LEU A O 1
ATOM 1761 N N . TRP A 1 241 ? -44.693 -15.569 77.549 1.00 48.62 241 TRP A N 1
ATOM 1762 C CA . TRP A 1 241 ? -44.281 -16.093 76.237 1.00 48.62 241 TRP A CA 1
ATOM 1763 C C . TRP A 1 241 ? -42.766 -16.329 76.097 1.00 48.62 241 TRP A C 1
ATOM 1765 O O . TRP A 1 241 ? -42.283 -16.737 75.041 1.00 48.62 241 TRP A O 1
ATOM 1775 N N . ALA A 1 242 ? -41.991 -16.100 77.157 1.00 46.72 242 ALA A N 1
ATOM 1776 C CA . ALA A 1 242 ? -40.578 -16.430 77.184 1.00 46.72 242 ALA A CA 1
ATOM 1777 C C . ALA A 1 242 ? -40.393 -17.949 77.278 1.00 46.72 242 ALA A C 1
ATOM 1779 O O . ALA A 1 242 ? -40.612 -18.552 78.332 1.00 46.72 242 ALA A O 1
ATOM 1780 N N . LEU A 1 243 ? -39.896 -18.526 76.181 1.00 51.19 243 LEU A N 1
ATOM 1781 C CA . LEU A 1 243 ? -39.125 -19.768 76.179 1.00 51.19 243 LEU A CA 1
ATOM 1782 C C . LEU A 1 243 ? -38.232 -19.823 77.428 1.00 51.19 243 LEU A C 1
ATOM 1784 O O . LEU A 1 243 ? -37.576 -18.832 77.770 1.00 51.19 243 LEU A O 1
ATOM 1788 N N . THR A 1 244 ? -38.208 -20.959 78.130 1.00 50.94 244 THR A N 1
ATOM 1789 C CA . THR A 1 244 ? -37.446 -21.069 79.381 1.00 50.94 244 THR A CA 1
ATOM 1790 C C . THR A 1 244 ? -35.964 -20.772 79.148 1.00 50.94 244 THR A C 1
ATOM 1792 O O . THR A 1 244 ? -35.445 -20.868 78.034 1.00 50.94 244 THR A O 1
ATOM 1795 N N . LYS A 1 245 ? -35.231 -20.460 80.223 1.00 43.50 245 LYS A N 1
ATOM 1796 C CA . LYS A 1 245 ? -33.781 -20.208 80.151 1.00 43.50 245 LYS A CA 1
ATOM 1797 C C . LYS A 1 245 ? -32.998 -21.386 79.540 1.00 43.50 245 LYS A C 1
ATOM 1799 O O . LYS A 1 245 ? -31.905 -21.186 79.024 1.00 43.50 245 LYS A O 1
ATOM 1804 N N . GLU A 1 246 ? -33.573 -22.588 79.587 1.00 47.31 246 GLU A N 1
ATOM 1805 C CA . GLU A 1 246 ? -33.056 -23.815 78.972 1.00 47.31 246 GLU A CA 1
ATOM 1806 C C . GLU A 1 246 ? -33.450 -23.937 77.490 1.00 47.31 246 GLU A C 1
ATOM 1808 O O . GLU A 1 246 ? -32.621 -24.349 76.687 1.00 47.31 246 GLU A O 1
ATOM 1813 N N . GLN A 1 247 ? -34.657 -23.513 77.094 1.00 49.75 247 GLN A N 1
ATOM 1814 C CA . GLN A 1 247 ? -35.078 -23.459 75.684 1.00 49.75 247 GLN A CA 1
ATOM 1815 C C . GLN A 1 247 ? -34.328 -22.370 74.892 1.00 49.75 247 GLN A C 1
ATOM 1817 O O . GLN A 1 247 ? -33.890 -22.615 73.769 1.00 49.75 247 GLN A O 1
ATOM 1822 N N . LEU A 1 248 ? -34.095 -21.194 75.490 1.00 49.28 248 LEU A N 1
ATOM 1823 C CA . LEU A 1 248 ? -33.280 -20.118 74.898 1.00 49.28 248 LEU A CA 1
ATOM 1824 C C . LEU A 1 248 ? -31.812 -20.517 74.676 1.00 49.28 248 LEU A C 1
ATOM 1826 O O . LEU A 1 248 ? -31.159 -19.971 73.794 1.00 49.28 248 LEU A O 1
ATOM 1830 N N . ALA A 1 249 ? -31.292 -21.471 75.452 1.00 51.06 249 ALA A N 1
ATOM 1831 C CA . ALA A 1 249 ? -29.933 -21.990 75.300 1.00 51.06 249 ALA A CA 1
ATOM 1832 C C . ALA A 1 249 ? -29.798 -23.056 74.191 1.00 51.06 249 ALA A C 1
ATOM 1834 O O . ALA A 1 249 ? -28.700 -23.566 73.973 1.00 51.06 249 ALA A O 1
ATOM 1835 N N . GLN A 1 250 ? -30.903 -23.432 73.534 1.00 47.38 250 GLN A N 1
ATOM 1836 C CA . GLN A 1 250 ? -30.982 -24.575 72.613 1.00 47.38 250 GLN A CA 1
ATOM 1837 C C . GLN A 1 250 ? -31.502 -24.217 71.211 1.00 47.38 250 GLN A C 1
ATOM 1839 O O . GLN A 1 250 ? -31.507 -25.073 70.328 1.00 47.38 250 GLN A O 1
ATOM 1844 N N . ILE A 1 251 ? -31.902 -22.963 70.987 1.00 52.44 251 ILE A N 1
ATOM 1845 C CA . ILE A 1 251 ? -32.108 -22.401 69.646 1.00 52.44 251 ILE A CA 1
ATOM 1846 C C . ILE A 1 251 ? -30.777 -21.889 69.078 1.00 52.44 251 ILE A C 1
ATOM 1848 O O . ILE A 1 251 ? -29.863 -21.535 69.826 1.00 52.44 251 ILE A O 1
ATOM 1852 N N . SER A 1 252 ? -30.646 -21.848 67.751 1.00 53.09 252 SER A N 1
ATOM 1853 C CA . SER A 1 252 ? -29.433 -21.319 67.112 1.00 53.09 252 SER A CA 1
ATOM 1854 C C . SER A 1 252 ? -29.242 -19.815 67.396 1.00 53.09 252 SER A C 1
ATOM 1856 O O . SER A 1 252 ? -30.223 -19.099 67.623 1.00 53.09 252 SER A O 1
ATOM 1858 N N . PRO A 1 253 ? -28.002 -19.285 67.332 1.00 51.75 253 PRO A N 1
ATOM 1859 C CA . PRO A 1 253 ? -27.749 -17.850 67.487 1.00 51.75 253 PRO A CA 1
ATOM 1860 C C . PRO A 1 253 ? -28.513 -16.964 66.487 1.00 51.75 253 PRO A C 1
ATOM 1862 O O . PRO A 1 253 ? -28.845 -15.828 66.822 1.00 51.75 253 PRO A O 1
ATOM 1865 N N . GLU A 1 254 ? -28.819 -17.479 65.290 1.00 48.69 254 GLU A N 1
ATOM 1866 C CA . GLU A 1 254 ? -29.666 -16.813 64.288 1.00 48.69 254 GLU A CA 1
ATOM 1867 C C . GLU A 1 254 ? -31.135 -16.756 64.732 1.00 48.69 254 GLU A C 1
ATOM 1869 O O . GLU A 1 254 ? -31.743 -15.686 64.717 1.00 48.69 254 GLU A O 1
ATOM 1874 N N . GLN A 1 255 ? -31.693 -17.873 65.213 1.00 51.16 255 GLN A N 1
ATOM 1875 C CA . GLN A 1 255 ? -33.068 -17.923 65.733 1.00 51.16 255 GLN A CA 1
ATOM 1876 C C . GLN A 1 255 ? -33.249 -17.039 66.975 1.00 51.16 255 GLN A C 1
ATOM 1878 O O . GLN A 1 255 ? -34.262 -16.354 67.095 1.00 51.16 255 GLN A O 1
ATOM 1883 N N . ALA A 1 256 ? -32.255 -16.989 67.869 1.00 50.19 256 ALA A N 1
ATOM 1884 C CA . ALA A 1 256 ? -32.269 -16.083 69.017 1.00 50.19 256 ALA A CA 1
ATOM 1885 C C . ALA A 1 256 ? -32.197 -14.600 68.602 1.00 50.19 256 ALA A C 1
ATOM 1887 O O . ALA A 1 256 ? -32.827 -13.754 69.233 1.00 50.19 256 ALA A O 1
ATOM 1888 N N . ALA A 1 257 ? -31.454 -14.276 67.536 1.00 47.75 257 ALA A N 1
ATOM 1889 C CA . ALA A 1 257 ? -31.358 -12.912 67.016 1.00 47.75 257 ALA A CA 1
ATOM 1890 C C . ALA A 1 257 ? -32.660 -12.442 66.344 1.00 47.75 257 ALA A C 1
ATOM 1892 O O . ALA A 1 257 ? -33.044 -11.286 66.516 1.00 47.75 257 ALA A O 1
ATOM 1893 N N . ALA A 1 258 ? -33.372 -13.339 65.650 1.00 45.00 258 ALA A N 1
ATOM 1894 C CA . ALA A 1 258 ? -34.662 -13.048 65.017 1.00 45.00 258 ALA A CA 1
ATOM 1895 C C . ALA A 1 258 ? -35.775 -12.651 66.011 1.00 45.00 258 ALA A C 1
ATOM 1897 O O . ALA A 1 258 ? -36.765 -12.047 65.604 1.00 45.00 258 ALA A O 1
ATOM 1898 N N . MET A 1 259 ? -35.617 -12.963 67.305 1.00 42.56 259 MET A N 1
ATOM 1899 C CA . MET A 1 259 ? -36.572 -12.614 68.366 1.00 42.56 259 MET A CA 1
ATOM 1900 C C . MET A 1 259 ? -36.311 -11.247 69.026 1.00 42.56 259 MET A C 1
ATOM 1902 O O . MET A 1 259 ? -37.139 -10.788 69.812 1.00 42.56 259 MET A O 1
ATOM 1906 N N . THR A 1 260 ? -35.180 -10.588 68.747 1.00 48.06 260 THR A N 1
ATOM 1907 C CA . THR A 1 260 ? -34.838 -9.281 69.338 1.00 48.06 260 THR A CA 1
ATOM 1908 C C . THR A 1 260 ? -34.972 -8.145 68.329 1.00 48.06 260 THR A C 1
ATOM 1910 O O . THR A 1 260 ? -34.013 -7.822 67.629 1.00 48.06 260 THR A O 1
ATOM 1913 N N . VAL A 1 261 ? -36.132 -7.482 68.316 1.00 41.78 261 VAL A N 1
ATOM 1914 C CA . VAL A 1 261 ? -36.312 -6.181 67.651 1.00 41.78 261 VAL A CA 1
ATOM 1915 C C . VAL A 1 261 ? -35.618 -5.109 68.499 1.00 41.78 261 VAL A C 1
ATOM 1917 O O . VAL A 1 261 ? -36.189 -4.547 69.433 1.00 41.78 261 VAL A O 1
ATOM 1920 N N . ILE A 1 262 ? -34.335 -4.875 68.225 1.00 47.81 262 ILE A N 1
ATOM 1921 C CA . ILE A 1 262 ? -33.570 -3.767 68.810 1.00 47.81 262 ILE A CA 1
ATOM 1922 C C . ILE A 1 262 ? -33.726 -2.570 67.873 1.00 47.81 262 ILE A C 1
ATOM 1924 O O . ILE A 1 262 ? -33.479 -2.704 66.677 1.00 47.81 262 ILE A O 1
ATOM 1928 N N . SER A 1 263 ? -34.111 -1.406 68.406 1.00 50.59 263 SER A N 1
ATOM 1929 C CA . SER A 1 263 ? -34.274 -0.203 67.584 1.00 50.59 263 SER A CA 1
ATOM 1930 C C . SER A 1 263 ? -32.965 0.159 66.867 1.00 50.59 263 SER A C 1
ATOM 1932 O O . SER A 1 263 ? -31.877 -0.020 67.424 1.00 50.59 263 SER A O 1
ATOM 1934 N N . ALA A 1 264 ? -33.051 0.729 65.659 1.00 50.72 264 ALA A N 1
ATOM 1935 C CA . ALA A 1 264 ? -31.880 1.208 64.913 1.00 50.72 264 ALA A CA 1
ATOM 1936 C C . ALA A 1 264 ? -30.951 2.098 65.770 1.00 50.72 264 ALA A C 1
ATOM 1938 O O . ALA A 1 264 ? -29.724 1.995 65.707 1.00 50.72 264 ALA A O 1
ATOM 1939 N N . LYS A 1 265 ? -31.545 2.909 66.654 1.00 51.53 265 LYS A N 1
ATOM 1940 C CA . LYS A 1 265 ? -30.854 3.802 67.591 1.00 51.53 265 LYS A CA 1
ATOM 1941 C C . LYS A 1 265 ? -30.059 3.056 68.674 1.00 51.53 265 LYS A C 1
ATOM 1943 O O . LYS A 1 265 ? -28.956 3.478 69.016 1.00 51.53 265 LYS A O 1
ATOM 1948 N N . ASP A 1 266 ? -30.587 1.946 69.188 1.00 58.12 266 ASP A N 1
ATOM 1949 C CA . ASP A 1 266 ? -29.921 1.105 70.196 1.00 58.12 266 ASP A CA 1
ATOM 1950 C C . ASP A 1 266 ? -28.862 0.168 69.590 1.00 58.12 266 ASP A C 1
ATOM 1952 O O . ASP A 1 266 ? -27.927 -0.240 70.287 1.00 58.12 266 ASP A O 1
ATOM 1956 N N . LEU A 1 267 ? -28.988 -0.163 68.298 1.00 58.25 267 LEU A N 1
ATOM 1957 C CA . LEU A 1 267 ? -27.950 -0.845 67.521 1.00 58.25 267 LEU A CA 1
ATOM 1958 C C . LEU A 1 267 ? -26.762 0.092 67.259 1.00 58.25 267 LEU A C 1
ATOM 1960 O O . LEU A 1 267 ? -25.628 -0.270 67.571 1.00 58.25 267 LEU A O 1
ATOM 1964 N N . LEU A 1 268 ? -27.009 1.315 66.774 1.00 60.97 268 LEU A N 1
ATOM 1965 C CA . LEU A 1 268 ? -25.969 2.314 66.478 1.00 60.97 268 LEU A CA 1
ATOM 1966 C C . LEU A 1 268 ? -25.011 2.590 67.644 1.00 60.97 268 LEU A C 1
ATOM 1968 O O . LEU A 1 268 ? -23.814 2.767 67.423 1.00 60.97 268 LEU A O 1
ATOM 1972 N N . ALA A 1 269 ? -25.521 2.606 68.878 1.00 65.81 269 ALA A N 1
ATOM 1973 C CA . ALA A 1 269 ? -24.731 2.845 70.087 1.00 65.81 269 ALA A CA 1
ATOM 1974 C C . ALA A 1 269 ? -23.824 1.662 70.497 1.00 65.81 269 ALA A C 1
ATOM 1976 O O . ALA A 1 269 ? -23.021 1.798 71.419 1.00 65.81 269 ALA A O 1
ATOM 1977 N N . LYS A 1 270 ? -23.965 0.497 69.850 1.00 71.38 270 LYS A N 1
ATOM 1978 C CA . LYS A 1 270 ? -23.269 -0.761 70.178 1.00 71.38 270 LYS A CA 1
ATOM 1979 C C . LYS A 1 270 ? -22.414 -1.291 69.026 1.00 71.38 270 LYS A C 1
ATOM 1981 O O . LYS A 1 270 ? -22.115 -2.485 68.995 1.00 71.38 270 LYS A O 1
ATOM 1986 N N . GLN A 1 271 ? -22.036 -0.427 68.084 1.00 73.62 271 GLN A N 1
ATOM 1987 C CA . GLN A 1 271 ? -21.172 -0.825 66.978 1.00 73.62 271 GLN A CA 1
ATOM 1988 C C . GLN A 1 271 ? -19.848 -1.420 67.499 1.00 73.62 271 GLN A C 1
ATOM 1990 O O . GLN A 1 271 ? -19.241 -0.860 68.418 1.00 73.62 271 GLN A O 1
ATOM 1995 N N . PRO A 1 272 ? -19.417 -2.575 66.961 1.00 70.25 272 PRO A N 1
ATOM 1996 C CA . PRO A 1 272 ? -18.139 -3.182 67.310 1.00 70.25 272 PRO A CA 1
ATOM 1997 C C . PRO A 1 272 ? -16.985 -2.345 66.747 1.00 70.25 272 PRO A C 1
ATOM 1999 O O . PRO A 1 272 ? -17.162 -1.641 65.756 1.00 70.25 272 PRO A O 1
ATOM 2002 N N . LYS A 1 273 ? -15.805 -2.410 67.373 1.00 69.44 273 LYS A N 1
ATOM 2003 C CA . LYS A 1 273 ? -14.671 -1.560 66.982 1.00 69.44 273 LYS A CA 1
ATOM 2004 C C . LYS A 1 273 ? -14.087 -1.991 65.631 1.00 69.44 273 LYS A C 1
ATOM 2006 O O . LYS A 1 273 ? -14.229 -3.159 65.249 1.00 69.44 273 LYS A O 1
ATOM 2011 N N . PRO A 1 274 ? -13.331 -1.114 64.942 1.00 59.09 274 PRO A N 1
ATOM 2012 C CA . PRO A 1 274 ? -12.660 -1.478 63.703 1.00 59.09 274 PRO A CA 1
ATOM 2013 C C . PRO A 1 274 ? -11.784 -2.733 63.865 1.00 59.09 274 PRO A C 1
ATOM 2015 O O . PRO A 1 274 ? -10.823 -2.737 64.634 1.00 59.09 274 PRO A O 1
ATOM 2018 N N . GLY A 1 275 ? -12.119 -3.799 63.130 1.00 60.44 275 GLY A N 1
ATOM 2019 C CA . GLY A 1 275 ? -11.402 -5.083 63.145 1.00 60.44 275 GLY A CA 1
ATOM 2020 C C . GLY A 1 275 ? -11.973 -6.170 64.070 1.00 60.44 275 GLY A C 1
ATOM 2021 O O . GLY A 1 275 ? -11.471 -7.295 64.049 1.00 60.44 275 GLY A O 1
ATOM 2022 N N . ASP A 1 276 ? -13.025 -5.896 64.847 1.00 70.06 276 ASP A N 1
ATOM 2023 C CA . ASP A 1 276 ? -13.679 -6.916 65.676 1.00 70.06 276 ASP A CA 1
ATOM 2024 C C . ASP A 1 276 ? -14.393 -7.980 64.821 1.00 70.06 276 ASP A C 1
ATOM 2026 O O . ASP A 1 276 ? -15.246 -7.671 63.988 1.00 70.06 276 ASP A O 1
ATOM 2030 N N . LYS A 1 277 ? -14.167 -9.269 65.123 1.00 67.56 277 LYS A N 1
ATOM 2031 C CA . LYS A 1 277 ? -14.893 -10.399 64.493 1.00 67.56 277 LYS A CA 1
ATOM 2032 C C . LYS A 1 277 ? -16.418 -10.337 64.684 1.00 67.56 277 LYS A C 1
ATOM 2034 O O . LYS A 1 277 ? -17.155 -11.024 63.982 1.00 67.56 277 LYS A O 1
ATOM 2039 N N . ALA A 1 278 ? -16.890 -9.528 65.632 1.00 68.44 278 ALA A N 1
ATOM 2040 C CA . ALA A 1 278 ? -18.306 -9.276 65.867 1.00 68.44 278 ALA A CA 1
ATOM 2041 C C . ALA A 1 278 ? -18.965 -8.398 64.783 1.00 68.44 278 ALA A C 1
ATOM 2043 O O . ALA A 1 278 ? -20.188 -8.419 64.690 1.00 68.44 278 ALA A O 1
ATOM 2044 N N . ALA A 1 279 ? -18.201 -7.678 63.948 1.00 73.06 279 ALA A N 1
ATOM 2045 C CA . ALA A 1 279 ? -18.737 -6.791 62.908 1.00 73.06 279 ALA A CA 1
ATOM 2046 C C . ALA A 1 279 ? -19.674 -7.510 61.924 1.00 73.06 279 ALA A C 1
ATOM 2048 O O . ALA A 1 279 ? -20.764 -7.014 61.655 1.00 73.06 279 ALA A O 1
ATOM 2049 N N . ALA A 1 280 ? -19.326 -8.722 61.482 1.00 72.44 280 ALA A N 1
ATOM 2050 C CA . ALA A 1 280 ? -20.193 -9.520 60.612 1.00 72.44 280 ALA A CA 1
ATOM 2051 C C . ALA A 1 280 ? -21.508 -9.938 61.297 1.00 72.44 280 ALA A C 1
ATOM 2053 O O . ALA A 1 280 ? -22.592 -9.781 60.738 1.00 72.44 280 ALA A O 1
ATOM 2054 N N . ALA A 1 281 ? -21.425 -10.409 62.546 1.00 70.12 281 ALA A N 1
ATOM 2055 C CA . ALA A 1 281 ? -22.592 -10.804 63.338 1.00 70.12 281 ALA A CA 1
ATOM 2056 C C . ALA A 1 281 ? -23.449 -9.611 63.806 1.00 70.12 281 ALA A C 1
ATOM 2058 O O . ALA A 1 281 ? -24.591 -9.804 64.226 1.00 70.12 281 ALA A O 1
ATOM 2059 N N . PHE A 1 282 ? -22.900 -8.394 63.769 1.00 76.06 282 PHE A N 1
ATOM 2060 C CA . PHE A 1 282 ? -23.615 -7.145 64.004 1.00 76.06 282 PHE A CA 1
ATOM 2061 C C . PHE A 1 282 ? -24.314 -6.667 62.723 1.00 76.06 282 PHE A C 1
ATOM 2063 O O . PHE A 1 282 ? -25.517 -6.425 62.759 1.00 76.06 282 PHE A O 1
ATOM 2070 N N . ALA A 1 283 ? -23.609 -6.625 61.586 1.00 76.06 283 ALA A N 1
ATOM 2071 C CA . ALA A 1 283 ? -24.161 -6.228 60.288 1.00 76.06 283 ALA A CA 1
ATOM 2072 C C . ALA A 1 283 ? -25.375 -7.081 59.881 1.00 76.06 283 ALA A C 1
ATOM 2074 O O . ALA A 1 283 ? -26.412 -6.534 59.512 1.00 76.06 283 ALA A O 1
ATOM 2075 N N . ALA A 1 284 ? -25.306 -8.404 60.069 1.00 75.75 284 ALA A N 1
ATOM 2076 C CA . ALA A 1 284 ? -26.416 -9.326 59.800 1.00 75.75 284 ALA A CA 1
ATOM 2077 C C . ALA A 1 284 ? -27.684 -9.076 60.652 1.00 75.75 284 ALA A C 1
ATOM 2079 O O . ALA A 1 284 ? -28.751 -9.590 60.329 1.00 75.75 284 ALA A O 1
ATOM 2080 N N . LYS A 1 285 ? -27.591 -8.296 61.740 1.00 73.19 285 LYS A N 1
ATOM 2081 C CA . LYS A 1 285 ? -28.725 -7.936 62.616 1.00 73.19 285 LYS A CA 1
ATOM 2082 C C . LYS A 1 285 ? -29.321 -6.562 62.311 1.00 73.19 285 LYS A C 1
ATOM 2084 O O . LYS A 1 285 ? -30.283 -6.164 62.963 1.00 73.19 285 LYS A O 1
ATOM 2089 N N . ILE A 1 286 ? -28.754 -5.821 61.361 1.00 73.69 286 ILE A N 1
ATOM 2090 C CA . ILE A 1 286 ? -29.261 -4.506 60.977 1.00 73.69 286 ILE A CA 1
ATOM 2091 C C . ILE A 1 286 ? -30.534 -4.691 60.144 1.00 73.69 286 ILE A C 1
ATOM 2093 O O . ILE A 1 286 ? -30.477 -5.167 59.006 1.00 73.69 286 ILE A O 1
ATOM 2097 N N . ASN A 1 287 ? -31.680 -4.273 60.695 1.00 74.38 287 ASN A N 1
ATOM 2098 C CA . ASN A 1 287 ? -32.908 -4.111 59.923 1.00 74.38 287 ASN A CA 1
ATOM 2099 C C . ASN A 1 287 ? -32.808 -2.844 59.060 1.00 74.38 287 ASN A C 1
ATOM 2101 O O . ASN A 1 287 ? -33.166 -1.743 59.479 1.00 74.38 287 ASN A O 1
ATOM 2105 N N . VAL A 1 288 ? -32.308 -3.019 57.840 1.00 76.69 288 VAL A N 1
ATOM 2106 C CA . VAL A 1 288 ? -32.111 -1.952 56.849 1.00 76.69 288 VAL A CA 1
ATOM 2107 C C . VAL A 1 288 ? -33.384 -1.176 56.488 1.00 76.69 288 VAL A C 1
ATOM 2109 O O . VAL A 1 288 ? -33.278 -0.027 56.069 1.00 76.69 288 VAL A O 1
ATOM 2112 N N . ALA A 1 289 ? -34.573 -1.759 56.680 1.00 70.25 289 ALA A N 1
ATOM 2113 C CA . ALA A 1 289 ? -35.850 -1.123 56.347 1.00 70.25 289 ALA A CA 1
ATOM 2114 C C . ALA A 1 289 ? -36.298 -0.050 57.362 1.00 70.25 289 ALA A C 1
ATOM 2116 O O . ALA A 1 289 ? -37.173 0.754 57.049 1.00 70.25 289 ALA A O 1
ATOM 2117 N N . GLU A 1 290 ? -35.717 -0.024 58.567 1.00 73.00 290 GLU A N 1
ATOM 2118 C CA . GLU A 1 290 ? -36.036 0.962 59.616 1.00 73.00 290 GLU A CA 1
ATOM 2119 C C . GLU A 1 290 ? -35.027 2.124 59.692 1.00 73.00 290 GLU A C 1
ATOM 2121 O O . GLU A 1 290 ? -35.273 3.113 60.387 1.00 73.00 290 GLU A O 1
ATOM 2126 N N . LEU A 1 291 ? -33.898 2.029 58.982 1.00 78.44 291 LEU A N 1
ATOM 2127 C CA . LEU A 1 291 ? -32.839 3.038 59.014 1.00 78.44 291 LEU A CA 1
ATOM 2128 C C . LEU A 1 291 ? -33.278 4.357 58.368 1.00 78.44 291 LEU A C 1
ATOM 2130 O O . LEU A 1 291 ? -33.889 4.370 57.301 1.00 78.44 291 LEU A O 1
ATOM 2134 N N . GLN A 1 292 ? -32.885 5.476 58.977 1.00 83.12 292 GLN A N 1
ATOM 2135 C CA . GLN A 1 292 ? -32.941 6.798 58.351 1.00 83.12 292 GLN A CA 1
ATOM 2136 C C . GLN A 1 292 ? -31.576 7.172 57.747 1.00 83.12 292 GLN A C 1
ATOM 2138 O O . GLN A 1 292 ? -30.540 6.630 58.135 1.00 83.12 292 GLN A O 1
ATOM 2143 N N . ALA A 1 293 ? -31.550 8.139 56.825 1.00 84.38 293 ALA A N 1
ATOM 2144 C CA . ALA A 1 293 ? -30.317 8.619 56.181 1.00 84.38 293 ALA A CA 1
ATOM 2145 C C . ALA A 1 293 ? -29.230 9.026 57.201 1.00 84.38 293 ALA A C 1
ATOM 2147 O O . ALA A 1 293 ? -28.057 8.674 57.074 1.00 84.38 293 ALA A O 1
ATOM 2148 N N . GLU A 1 294 ? -29.649 9.708 58.267 1.00 82.06 294 GLU A N 1
ATOM 2149 C CA . GLU A 1 294 ? -28.795 10.150 59.370 1.00 82.06 294 GLU A CA 1
ATOM 2150 C C . GLU A 1 294 ? -28.212 8.993 60.188 1.00 82.06 294 GLU A C 1
ATOM 2152 O O . GLU A 1 294 ? -27.206 9.179 60.870 1.00 82.06 294 GLU A O 1
ATOM 2157 N N . ASP A 1 295 ? -28.850 7.825 60.193 1.00 80.75 295 ASP A N 1
ATOM 2158 C CA . ASP A 1 295 ? -28.387 6.639 60.916 1.00 80.75 295 ASP A CA 1
ATOM 2159 C C . ASP A 1 295 ? -27.340 5.888 60.102 1.00 80.75 295 ASP A C 1
ATOM 2161 O O . ASP A 1 295 ? -26.285 5.534 60.627 1.00 80.75 295 ASP A O 1
ATOM 2165 N N . VAL A 1 296 ? -27.583 5.739 58.799 1.00 83.12 296 VAL A N 1
ATOM 2166 C CA . VAL A 1 296 ? -26.650 5.108 57.859 1.00 83.12 296 VAL A CA 1
ATOM 2167 C C . VAL A 1 296 ? -25.302 5.836 57.837 1.00 83.12 296 VAL A C 1
ATOM 2169 O O . VAL A 1 296 ? -24.256 5.194 57.925 1.00 83.12 296 VAL A O 1
ATOM 2172 N N . ALA A 1 297 ? -25.311 7.173 57.829 1.00 82.81 297 ALA A N 1
ATOM 2173 C CA . ALA A 1 297 ? -24.093 7.983 57.866 1.00 82.81 297 ALA A CA 1
ATOM 2174 C C . ALA A 1 297 ? -23.216 7.741 59.118 1.00 82.81 297 ALA A C 1
ATOM 2176 O O . ALA A 1 297 ? -22.011 7.987 59.070 1.00 82.81 297 ALA A O 1
ATOM 2177 N N . LYS A 1 298 ? -23.786 7.229 60.222 1.00 83.06 298 LYS A N 1
ATOM 2178 C CA . LYS A 1 298 ? -23.083 6.934 61.488 1.00 83.06 298 LYS A CA 1
ATOM 2179 C C . LYS A 1 298 ? -22.517 5.506 61.568 1.00 83.06 298 LYS A C 1
ATOM 2181 O O . LYS A 1 298 ? -21.928 5.156 62.592 1.00 83.06 298 LYS A O 1
ATOM 2186 N N . LEU A 1 299 ? -22.714 4.662 60.551 1.00 84.56 299 LEU A N 1
ATOM 2187 C CA . LEU A 1 299 ? -22.196 3.290 60.540 1.00 84.56 299 LEU A CA 1
ATOM 2188 C C . LEU A 1 299 ? -20.696 3.262 60.208 1.00 84.56 299 LEU A C 1
ATOM 2190 O O . LEU A 1 299 ? -20.249 3.888 59.249 1.00 84.56 299 LEU A O 1
ATOM 2194 N N . GLU A 1 300 ? -19.889 2.514 60.955 1.00 85.44 300 GLU A N 1
ATOM 2195 C CA . GLU A 1 300 ? -18.480 2.333 60.611 1.00 85.44 300 GLU A CA 1
ATOM 2196 C C . GLU A 1 300 ? -18.332 1.564 59.288 1.00 85.44 300 GLU A C 1
ATOM 2198 O O . GLU A 1 300 ? -19.044 0.593 59.020 1.00 85.44 300 GLU A O 1
ATOM 2203 N N . ALA A 1 301 ? -17.352 1.953 58.470 1.00 87.06 301 ALA A N 1
ATOM 2204 C CA . ALA A 1 301 ? -17.058 1.311 57.186 1.00 87.06 301 ALA A CA 1
ATOM 2205 C C . ALA A 1 301 ? -16.781 -0.208 57.319 1.00 87.06 301 ALA A C 1
ATOM 2207 O O . ALA A 1 301 ? -17.141 -0.997 56.449 1.00 87.06 301 ALA A O 1
ATOM 2208 N N . THR A 1 302 ? -16.215 -0.628 58.452 1.00 82.94 302 THR A N 1
ATOM 2209 C CA . THR A 1 302 ? -16.011 -2.030 58.863 1.00 82.94 302 THR A CA 1
ATOM 2210 C C . THR A 1 302 ? -17.315 -2.802 59.072 1.00 82.94 302 THR A C 1
ATOM 2212 O O . THR A 1 302 ? -17.366 -3.992 58.779 1.00 82.94 302 THR A O 1
ATOM 2215 N N . THR A 1 303 ? -18.379 -2.144 59.536 1.00 84.19 303 THR A N 1
ATOM 2216 C CA . THR A 1 303 ? -19.724 -2.732 59.617 1.00 84.19 303 THR A CA 1
ATOM 2217 C C . THR A 1 303 ? -20.348 -2.826 58.224 1.00 84.19 303 THR A C 1
ATOM 2219 O O . THR A 1 303 ? -20.870 -3.877 57.854 1.00 84.19 303 THR A O 1
ATOM 2222 N N . ILE A 1 304 ? -20.236 -1.760 57.423 1.00 87.62 304 ILE A N 1
ATOM 2223 C CA . ILE A 1 304 ? -20.760 -1.705 56.049 1.00 87.62 304 ILE A CA 1
ATOM 2224 C C . ILE A 1 304 ? -20.175 -2.808 55.154 1.00 87.62 304 ILE A C 1
ATOM 2226 O O . ILE A 1 304 ? -20.908 -3.418 54.378 1.00 87.62 304 ILE A O 1
ATOM 2230 N N . GLN A 1 305 ? -18.885 -3.128 55.305 1.00 88.75 305 GLN A N 1
ATOM 2231 C CA . GLN A 1 305 ? -18.211 -4.209 54.572 1.00 88.75 305 GLN A CA 1
ATOM 2232 C C . GLN A 1 305 ? -18.906 -5.583 54.704 1.00 88.75 305 GLN A C 1
ATOM 2234 O O . GLN A 1 305 ? -18.736 -6.440 53.833 1.00 88.75 305 GLN A O 1
ATOM 2239 N N . HIS A 1 306 ? -19.678 -5.798 55.774 1.00 86.06 306 HIS A N 1
ATOM 2240 C CA . HIS A 1 306 ? -20.357 -7.058 56.071 1.00 86.06 306 HIS A CA 1
ATOM 2241 C C . HIS A 1 306 ? -21.866 -7.072 55.773 1.00 86.06 306 HIS A C 1
ATOM 2243 O O . HIS A 1 306 ? -22.513 -8.076 56.068 1.00 86.06 306 HIS A O 1
ATOM 2249 N N . LEU A 1 307 ? -22.433 -6.011 55.188 1.00 86.75 307 LEU A N 1
ATOM 2250 C CA . LEU A 1 307 ? -23.816 -6.045 54.701 1.00 86.75 307 LEU A CA 1
ATOM 2251 C C . LEU A 1 307 ? -23.953 -7.045 53.541 1.00 86.75 307 LEU A C 1
ATOM 2253 O O . LEU A 1 307 ? -23.104 -7.091 52.645 1.00 86.75 307 LEU A O 1
ATOM 2257 N N . SER A 1 308 ? -25.020 -7.848 53.553 1.00 86.12 308 SER A N 1
ATOM 2258 C CA . SER A 1 308 ? -25.306 -8.790 52.466 1.00 86.12 308 SER A CA 1
ATOM 2259 C C . SER A 1 308 ? -25.868 -8.082 51.227 1.00 86.12 308 SER A C 1
ATOM 2261 O O . SER A 1 308 ? -26.411 -6.977 51.306 1.00 86.12 308 SER A O 1
ATOM 2263 N N . SER A 1 309 ? -25.777 -8.739 50.068 1.00 87.81 309 SER A N 1
ATOM 2264 C CA . SER A 1 309 ? -26.443 -8.295 48.835 1.00 87.81 309 SER A CA 1
ATOM 2265 C C . SER A 1 309 ? -27.957 -8.155 49.022 1.00 87.81 309 SER A C 1
ATOM 2267 O O . SER A 1 309 ? -28.541 -7.196 48.533 1.00 87.81 309 SER A O 1
ATOM 2269 N N . GLU A 1 310 ? -28.584 -9.056 49.781 1.00 84.94 310 GLU A N 1
ATOM 2270 C CA . GLU A 1 310 ? -30.013 -9.004 50.116 1.00 84.94 310 GLU A CA 1
ATOM 2271 C C . GLU A 1 310 ? -30.346 -7.756 50.946 1.00 84.94 310 GLU A C 1
ATOM 2273 O O . GLU A 1 310 ? -31.237 -6.994 50.570 1.00 84.94 310 GLU A O 1
ATOM 2278 N N . GLN A 1 311 ? -29.584 -7.488 52.016 1.00 86.62 311 GLN A N 1
ATOM 2279 C CA . GLN A 1 311 ? -29.745 -6.284 52.839 1.00 86.62 311 GLN A CA 1
ATOM 2280 C C . GLN A 1 311 ? -29.594 -5.009 52.003 1.00 86.62 311 GLN A C 1
ATOM 2282 O O . GLN A 1 311 ? -30.418 -4.105 52.104 1.00 86.62 311 GLN A O 1
ATOM 2287 N N . LEU A 1 312 ? -28.580 -4.941 51.140 1.00 89.44 312 LEU A N 1
ATOM 2288 C CA . LEU A 1 312 ? -28.367 -3.778 50.280 1.00 89.44 312 LEU A CA 1
ATOM 2289 C C . LEU A 1 312 ? -29.472 -3.636 49.231 1.00 89.44 312 LEU A C 1
ATOM 2291 O O . LEU A 1 312 ? -29.975 -2.534 49.049 1.00 89.44 312 LEU A O 1
ATOM 2295 N N . SER A 1 313 ? -29.928 -4.724 48.606 1.00 86.38 313 SER A N 1
ATOM 2296 C CA . SER A 1 313 ? -31.044 -4.694 47.648 1.00 86.38 313 SER A CA 1
ATOM 2297 C C . SER A 1 313 ? -32.366 -4.222 48.276 1.00 86.38 313 SER A C 1
ATOM 2299 O O . SER A 1 313 ? -33.181 -3.604 47.596 1.00 86.38 313 SER A O 1
ATOM 2301 N N . ALA A 1 314 ? -32.549 -4.443 49.584 1.00 84.88 314 ALA A N 1
ATOM 2302 C CA . ALA A 1 314 ? -33.711 -3.995 50.349 1.00 84.88 314 ALA A CA 1
ATOM 2303 C C . ALA A 1 314 ? -33.618 -2.534 50.848 1.00 84.88 314 ALA A C 1
ATOM 2305 O O . ALA A 1 314 ? -34.617 -1.993 51.325 1.00 84.88 314 ALA A O 1
ATOM 2306 N N . MET A 1 315 ? -32.456 -1.873 50.754 1.00 88.31 315 MET A N 1
ATOM 2307 C CA . MET A 1 315 ? -32.307 -0.463 51.143 1.00 88.31 315 MET A CA 1
ATOM 2308 C C . MET A 1 315 ? -32.956 0.483 50.126 1.00 88.31 315 MET A C 1
ATOM 2310 O O . MET A 1 315 ? -32.775 0.353 48.916 1.00 88.31 315 MET A O 1
ATOM 2314 N N . ALA A 1 316 ? -33.647 1.521 50.601 1.00 88.88 316 ALA A N 1
ATOM 2315 C CA . ALA A 1 316 ? -34.098 2.596 49.719 1.00 88.88 316 ALA A CA 1
ATOM 2316 C C . ALA A 1 316 ? -32.887 3.336 49.093 1.00 88.88 316 ALA A C 1
ATOM 2318 O O . ALA A 1 316 ? -31.900 3.564 49.797 1.00 88.88 316 ALA A O 1
ATOM 2319 N N . PRO A 1 317 ? -32.942 3.774 47.817 1.00 92.25 317 PRO A N 1
ATOM 2320 C CA . PRO A 1 317 ? -31.807 4.429 47.152 1.00 92.25 317 PRO A CA 1
ATOM 2321 C C . PRO A 1 317 ? -31.260 5.669 47.886 1.00 92.25 317 PRO A C 1
ATOM 2323 O O . PRO A 1 317 ? -30.048 5.880 47.929 1.00 92.25 317 PRO A O 1
ATOM 2326 N N . GLU A 1 318 ? -32.128 6.446 48.544 1.00 89.94 318 GLU A N 1
ATOM 2327 C CA . GLU A 1 318 ? -31.724 7.612 49.349 1.00 89.94 318 GLU A CA 1
ATOM 2328 C C . GLU A 1 318 ? -30.853 7.238 50.569 1.00 89.94 318 GLU A C 1
ATOM 2330 O O . GLU A 1 318 ? -30.050 8.054 51.015 1.00 89.94 318 GLU A O 1
ATOM 2335 N N . LEU A 1 319 ? -30.951 6.006 51.093 1.00 90.50 319 LEU A N 1
ATOM 2336 C CA . LEU A 1 319 ? -30.098 5.536 52.193 1.00 90.50 319 LEU A CA 1
ATOM 2337 C C . LEU A 1 319 ? -28.663 5.266 51.729 1.00 90.50 319 LEU A C 1
ATOM 2339 O O . LEU A 1 319 ? -27.722 5.610 52.437 1.00 90.50 319 LEU A O 1
ATOM 2343 N N . LEU A 1 320 ? -28.485 4.699 50.532 1.00 91.69 320 LEU A N 1
ATOM 2344 C CA . LEU A 1 320 ? -27.159 4.491 49.936 1.00 91.69 320 LEU A CA 1
ATOM 2345 C C . LEU A 1 320 ? -26.505 5.829 49.578 1.00 91.69 320 LEU A C 1
ATOM 2347 O O . LEU A 1 320 ? -25.335 6.054 49.868 1.00 91.69 320 LEU A O 1
ATOM 2351 N N . LYS A 1 321 ? -27.285 6.763 49.030 1.00 91.75 321 LYS A N 1
ATOM 2352 C CA . LYS A 1 321 ? -26.851 8.136 48.744 1.00 91.75 321 LYS A CA 1
ATOM 2353 C C . LYS A 1 321 ? -26.450 8.921 50.001 1.00 91.75 321 LYS A C 1
ATOM 2355 O O . LYS A 1 321 ? -25.618 9.819 49.902 1.00 91.75 321 LYS A O 1
ATOM 2360 N N . ALA A 1 322 ? -26.995 8.582 51.171 1.00 92.06 322 ALA A N 1
ATOM 2361 C CA . ALA A 1 322 ? -26.612 9.172 52.456 1.00 92.06 322 ALA A CA 1
ATOM 2362 C C . ALA A 1 322 ? -25.288 8.628 53.035 1.00 92.06 322 ALA A C 1
ATOM 2364 O O . ALA A 1 322 ? -24.779 9.177 54.014 1.00 92.06 322 ALA A O 1
ATOM 2365 N N . MET A 1 323 ? -24.718 7.565 52.456 1.00 92.94 323 MET A N 1
ATOM 2366 C CA . MET A 1 323 ? -23.424 7.024 52.878 1.00 92.94 323 MET A CA 1
ATOM 2367 C C . MET A 1 323 ? -22.269 7.940 52.459 1.00 92.94 323 MET A C 1
ATOM 2369 O O . MET A 1 323 ? -22.305 8.635 51.450 1.00 92.94 323 MET A O 1
ATOM 2373 N N . THR A 1 324 ? -21.179 7.914 53.210 1.00 93.44 324 THR A N 1
ATOM 2374 C CA . THR A 1 324 ? -19.911 8.523 52.796 1.00 93.44 324 THR A CA 1
ATOM 2375 C C . THR A 1 324 ? -19.246 7.695 51.694 1.00 93.44 324 THR A C 1
ATOM 2377 O O . THR A 1 324 ? -19.425 6.476 51.619 1.00 93.44 324 THR A O 1
ATOM 2380 N N . ALA A 1 325 ? -18.404 8.334 50.878 1.00 93.88 325 ALA A N 1
ATOM 2381 C CA . ALA A 1 325 ? -17.579 7.647 49.883 1.00 93.88 325 ALA A CA 1
ATOM 2382 C C . ALA A 1 325 ? -16.750 6.501 50.510 1.00 93.88 325 ALA A C 1
ATOM 2384 O O . ALA A 1 325 ? -16.705 5.397 49.973 1.00 93.88 325 ALA A O 1
ATOM 2385 N N . THR A 1 326 ? -16.199 6.707 51.712 1.00 93.50 326 THR A N 1
ATOM 2386 C CA . THR A 1 326 ? -15.461 5.685 52.480 1.00 93.50 326 THR A CA 1
ATOM 2387 C C . THR A 1 326 ? -16.322 4.482 52.882 1.00 93.50 326 THR A C 1
ATOM 2389 O O . THR A 1 326 ? -15.837 3.353 52.863 1.00 93.50 326 THR A O 1
ATOM 2392 N N . GLN A 1 327 ? -17.592 4.695 53.249 1.00 93.62 327 GLN A N 1
ATOM 2393 C CA . GLN A 1 327 ? -18.527 3.604 53.547 1.00 93.62 327 GLN A CA 1
ATOM 2394 C C . GLN A 1 327 ? -18.860 2.815 52.272 1.00 93.62 327 GLN A C 1
ATOM 2396 O O . GLN A 1 327 ? -18.773 1.590 52.284 1.00 93.62 327 GLN A O 1
ATOM 2401 N N . ILE A 1 328 ? -19.164 3.492 51.158 1.00 94.50 328 ILE A N 1
ATOM 2402 C CA . ILE A 1 328 ? -19.429 2.835 49.867 1.00 94.50 328 ILE A CA 1
ATOM 2403 C C . ILE A 1 328 ? -18.203 2.032 49.395 1.00 94.50 328 ILE A C 1
ATOM 2405 O O . ILE A 1 328 ? -18.329 0.849 49.088 1.00 94.50 328 ILE A O 1
ATOM 2409 N N . GLY A 1 329 ? -16.996 2.604 49.451 1.00 93.94 329 GLY A N 1
ATOM 2410 C CA . GLY A 1 329 ? -15.744 1.917 49.100 1.00 93.94 329 GLY A CA 1
ATOM 2411 C C . GLY A 1 329 ? -15.374 0.715 49.986 1.00 93.94 329 GLY A C 1
ATOM 2412 O O . GLY A 1 329 ? -14.538 -0.117 49.612 1.00 93.94 329 GLY A O 1
ATOM 2413 N N . ALA A 1 330 ? -16.006 0.580 51.155 1.00 93.06 330 ALA A N 1
ATOM 2414 C CA . ALA A 1 330 ? -15.832 -0.573 52.032 1.00 93.06 330 ALA A CA 1
ATOM 2415 C C . ALA A 1 330 ? -16.695 -1.783 51.641 1.00 93.06 330 ALA A C 1
ATOM 2417 O O . ALA A 1 330 ? -16.355 -2.898 52.046 1.00 93.06 330 ALA A O 1
ATOM 2418 N N . LEU A 1 331 ? -17.742 -1.597 50.826 1.00 92.75 331 LEU A N 1
ATOM 2419 C CA . LEU A 1 331 ? -18.600 -2.680 50.335 1.00 92.75 331 LEU A CA 1
ATOM 2420 C C . LEU A 1 331 ? -17.780 -3.796 49.660 1.00 92.75 331 LEU A C 1
ATOM 2422 O O . LEU A 1 331 ? -16.753 -3.564 49.013 1.00 92.75 331 LEU A O 1
ATOM 2426 N N . SER A 1 332 ? -18.237 -5.039 49.822 1.00 90.69 332 SER A N 1
ATOM 2427 C CA . SER A 1 332 ? -17.653 -6.192 49.132 1.00 90.69 332 SER A CA 1
ATOM 2428 C C . SER A 1 332 ? -18.097 -6.240 47.664 1.00 90.69 332 SER A C 1
ATOM 2430 O O . SER A 1 332 ? -19.179 -5.771 47.315 1.00 90.69 332 SER A O 1
ATOM 2432 N N . SER A 1 333 ? -17.294 -6.834 46.777 1.00 90.56 333 SER A N 1
ATOM 2433 C CA . SER A 1 333 ? -17.652 -6.941 45.351 1.00 90.56 333 SER A CA 1
ATOM 2434 C C . SER A 1 333 ? -18.962 -7.717 45.125 1.00 90.56 333 SER A C 1
ATOM 2436 O O . SER A 1 333 ? -19.738 -7.357 44.246 1.00 90.56 333 SER A O 1
ATOM 2438 N N . SER A 1 334 ? -19.261 -8.716 45.963 1.00 87.88 334 SER A N 1
ATOM 2439 C CA . SER A 1 334 ? -20.539 -9.446 45.959 1.00 87.88 334 SER A CA 1
ATOM 2440 C C . SER A 1 334 ? -21.721 -8.613 46.464 1.00 87.88 334 SER A C 1
ATOM 2442 O O . SER A 1 334 ? -22.831 -8.769 45.967 1.00 87.88 334 SER A O 1
ATOM 2444 N N . ALA A 1 335 ? -21.494 -7.714 47.425 1.00 90.50 335 ALA A N 1
ATOM 2445 C CA . ALA A 1 335 ? -22.492 -6.747 47.877 1.00 90.50 335 ALA A CA 1
ATOM 2446 C C . ALA A 1 335 ? -22.844 -5.739 46.768 1.00 90.50 335 ALA A C 1
ATOM 2448 O O . ALA A 1 335 ? -24.021 -5.516 46.499 1.00 90.50 335 ALA A O 1
ATOM 2449 N N . VAL A 1 336 ? -21.835 -5.190 46.080 1.00 92.44 336 VAL A N 1
ATOM 2450 C CA . VAL A 1 336 ? -22.024 -4.247 44.961 1.00 92.44 336 VAL A CA 1
ATOM 2451 C C . VAL A 1 336 ? -22.770 -4.896 43.791 1.00 92.44 336 VAL A C 1
ATOM 2453 O O . VAL A 1 336 ? -23.688 -4.286 43.250 1.00 92.44 336 VAL A O 1
ATOM 2456 N N . ALA A 1 337 ? -22.448 -6.148 43.450 1.00 90.50 337 ALA A N 1
ATOM 2457 C CA . ALA A 1 337 ? -23.162 -6.909 42.419 1.00 90.50 337 ALA A CA 1
ATOM 2458 C C . ALA A 1 337 ? -24.668 -7.090 42.716 1.00 90.50 337 ALA A C 1
ATOM 2460 O O . ALA A 1 337 ? -25.457 -7.273 41.792 1.00 90.50 337 ALA A O 1
ATOM 2461 N N . GLY A 1 338 ? -25.076 -7.016 43.991 1.00 89.56 338 GLY A N 1
ATOM 2462 C CA . GLY A 1 338 ? -26.474 -7.097 44.427 1.00 89.56 338 GLY A CA 1
ATOM 2463 C C . GLY A 1 338 ? -27.258 -5.778 44.398 1.00 89.56 338 GLY A C 1
ATOM 2464 O O . GLY A 1 338 ? -28.452 -5.792 44.691 1.00 89.56 338 GLY A O 1
ATOM 2465 N N . LEU A 1 339 ? -26.628 -4.645 44.069 1.00 92.94 339 LEU A N 1
ATOM 2466 C CA . LEU A 1 339 ? -27.307 -3.346 44.001 1.00 92.94 339 LEU A CA 1
ATOM 2467 C C . LEU A 1 339 ? -28.231 -3.262 42.781 1.00 92.94 339 LEU A C 1
ATOM 2469 O O . LEU A 1 339 ? -27.855 -3.619 41.670 1.00 92.94 339 LEU A O 1
ATOM 2473 N N . SER A 1 340 ? -29.437 -2.733 42.942 1.00 93.19 340 SER A N 1
ATOM 2474 C CA . SER A 1 340 ? -30.333 -2.489 41.806 1.00 93.19 340 SER A CA 1
ATOM 2475 C C . SER A 1 340 ? -29.874 -1.305 40.942 1.00 93.19 340 SER A C 1
ATOM 2477 O O . SER A 1 340 ? -29.192 -0.387 41.405 1.00 93.19 340 SER A O 1
ATOM 2479 N N . ALA A 1 341 ? -30.324 -1.277 39.685 1.00 92.69 341 ALA A N 1
ATOM 2480 C CA . ALA A 1 341 ? -30.123 -0.156 38.762 1.00 92.69 341 ALA A CA 1
ATOM 2481 C C . ALA A 1 341 ? -30.511 1.209 39.376 1.00 92.69 341 ALA A C 1
ATOM 2483 O O . ALA A 1 341 ? -29.747 2.169 39.298 1.00 92.69 341 ALA A O 1
ATOM 2484 N N . ALA A 1 342 ? -31.658 1.280 40.063 1.00 91.62 342 ALA A N 1
ATOM 2485 C CA . ALA A 1 342 ? -32.138 2.502 40.715 1.00 91.62 342 ALA A CA 1
ATOM 2486 C C . ALA A 1 342 ? -31.255 2.954 41.895 1.00 91.62 342 ALA A C 1
ATOM 2488 O O . ALA A 1 342 ? -31.160 4.145 42.181 1.00 91.62 342 ALA A O 1
ATOM 2489 N N . GLN A 1 343 ? -30.594 2.018 42.580 1.00 94.56 343 GLN A N 1
ATOM 2490 C CA . GLN A 1 343 ? -29.662 2.324 43.666 1.00 94.56 343 GLN A CA 1
ATOM 2491 C C . GLN A 1 343 ? -28.335 2.877 43.137 1.00 94.56 343 GLN A C 1
ATOM 2493 O O . GLN A 1 343 ? -27.848 3.878 43.658 1.00 94.56 343 GLN A O 1
ATOM 2498 N N . LEU A 1 344 ? -27.789 2.287 42.067 1.00 93.44 344 LEU A N 1
ATOM 2499 C CA . LEU A 1 344 ? -26.593 2.808 41.391 1.00 93.44 344 LEU A CA 1
ATOM 2500 C C . LEU A 1 344 ? -26.833 4.179 40.742 1.00 93.44 344 LEU A C 1
ATOM 2502 O O . LEU A 1 344 ? -25.924 5.002 40.707 1.00 93.44 344 LEU A O 1
ATOM 2506 N N . GLN A 1 345 ? -28.056 4.451 40.281 1.00 91.69 345 GLN A N 1
ATOM 2507 C CA . GLN A 1 345 ? -28.443 5.764 39.759 1.00 91.69 345 GLN A CA 1
ATOM 2508 C C . GLN A 1 345 ? -28.555 6.847 40.854 1.00 91.69 345 GLN A C 1
ATOM 2510 O O . GLN A 1 345 ? -28.433 8.033 40.553 1.00 91.69 345 GLN A O 1
ATOM 2515 N N . ALA A 1 346 ? -28.807 6.465 42.112 1.00 91.50 346 ALA A N 1
ATOM 2516 C CA . ALA A 1 346 ? -29.020 7.410 43.212 1.00 91.50 346 ALA A CA 1
ATOM 2517 C C . ALA A 1 346 ? -27.731 7.850 43.927 1.00 91.50 346 ALA A C 1
ATOM 2519 O O . ALA A 1 346 ? -27.712 8.934 44.514 1.00 91.50 346 ALA A O 1
ATOM 2520 N N . ILE A 1 347 ? -26.676 7.030 43.900 1.00 92.94 347 ILE A N 1
ATOM 2521 C CA . ILE A 1 347 ? -25.376 7.373 44.494 1.00 92.94 347 ILE A CA 1
ATOM 2522 C C . ILE A 1 347 ? -24.597 8.378 43.630 1.00 92.94 347 ILE A C 1
ATOM 2524 O O . ILE A 1 347 ? -24.782 8.479 42.418 1.00 92.94 347 ILE A O 1
ATOM 2528 N N . SER A 1 348 ? -23.725 9.160 44.266 1.00 92.62 348 SER A N 1
ATOM 2529 C CA . SER A 1 348 ? -22.915 10.184 43.607 1.00 92.62 348 SER A CA 1
ATOM 2530 C C . SER A 1 348 ? -21.736 9.590 42.828 1.00 92.62 348 SER A C 1
ATOM 2532 O O . SER A 1 348 ? -21.275 8.479 43.099 1.00 92.62 348 SER A O 1
ATOM 2534 N N . ALA A 1 349 ? -21.183 10.368 41.894 1.00 92.06 349 ALA A N 1
ATOM 2535 C CA . ALA A 1 349 ? -19.967 9.985 41.179 1.00 92.06 349 ALA A CA 1
ATOM 2536 C C . ALA A 1 349 ? -18.766 9.776 42.120 1.00 92.06 349 ALA A C 1
ATOM 2538 O O . ALA A 1 349 ? -17.982 8.860 41.906 1.00 92.06 349 ALA A O 1
ATOM 2539 N N . GLU A 1 350 ? -18.658 10.556 43.200 1.00 93.81 350 GLU A N 1
ATOM 2540 C CA . GLU A 1 350 ? -17.617 10.394 44.226 1.00 93.81 350 GLU A CA 1
ATOM 2541 C C . GLU A 1 350 ? -17.791 9.091 45.029 1.00 93.81 350 GLU A C 1
ATOM 2543 O O . GLU A 1 350 ? -16.818 8.392 45.303 1.00 93.81 350 GLU A O 1
ATOM 2548 N N . GLN A 1 351 ? -19.034 8.716 45.356 1.00 95.25 351 GLN A N 1
ATOM 2549 C CA . GLN A 1 351 ? -19.349 7.433 45.994 1.00 95.25 351 GLN A CA 1
ATOM 2550 C C . GLN A 1 351 ? -19.010 6.254 45.071 1.00 95.25 351 GLN A C 1
ATOM 2552 O O . GLN A 1 351 ? -18.386 5.292 45.514 1.00 95.25 351 GLN A O 1
ATOM 2557 N N . LEU A 1 352 ? -19.373 6.335 43.786 1.00 94.75 352 LEU A N 1
ATOM 2558 C CA . LEU A 1 352 ? -19.082 5.287 42.805 1.00 94.75 352 LEU A CA 1
ATOM 2559 C C . LEU A 1 352 ? -17.568 5.170 42.527 1.00 94.75 352 LEU A C 1
ATOM 2561 O O . LEU A 1 352 ? -17.028 4.064 42.510 1.00 94.75 352 LEU A O 1
ATOM 2565 N N . ALA A 1 353 ? -16.857 6.296 42.416 1.00 95.06 353 ALA A N 1
ATOM 2566 C CA . ALA A 1 353 ? -15.401 6.345 42.258 1.00 95.06 353 ALA A CA 1
ATOM 2567 C C . ALA A 1 353 ? -14.628 5.831 43.491 1.00 95.06 353 ALA A C 1
ATOM 2569 O O . ALA A 1 353 ? -13.471 5.438 43.361 1.00 95.06 353 ALA A O 1
ATOM 2570 N N . ALA A 1 354 ? -15.250 5.767 44.673 1.00 95.25 354 ALA A N 1
ATOM 2571 C CA . ALA A 1 354 ? -14.642 5.175 45.866 1.00 95.25 354 ALA A CA 1
ATOM 2572 C C . ALA A 1 354 ? -14.720 3.636 45.917 1.00 95.25 354 ALA A C 1
ATOM 2574 O O . ALA A 1 354 ? -14.072 3.018 46.766 1.00 95.25 354 ALA A O 1
ATOM 2575 N N . LEU A 1 355 ? -15.488 2.993 45.027 1.00 94.31 355 LEU A N 1
ATOM 2576 C CA . LEU A 1 355 ? -15.531 1.534 44.931 1.00 94.31 355 LEU A CA 1
ATOM 2577 C C . LEU A 1 355 ? -14.177 0.946 44.506 1.00 94.31 355 LEU A C 1
ATOM 2579 O O . LEU A 1 355 ? -13.431 1.505 43.703 1.00 94.31 355 LEU A O 1
ATOM 2583 N N . LYS A 1 356 ? -13.867 -0.249 45.009 1.00 93.06 356 LYS A N 1
ATOM 2584 C CA . LYS A 1 356 ? -12.674 -0.995 44.581 1.00 93.06 356 LYS A CA 1
ATOM 2585 C C . LYS A 1 356 ? -12.851 -1.454 43.127 1.00 93.06 356 LYS A C 1
ATOM 2587 O O . LYS A 1 356 ? -13.938 -1.937 42.810 1.00 93.06 356 LYS A O 1
ATOM 2592 N N . PRO A 1 357 ? -11.806 -1.429 42.276 1.00 93.94 357 PRO A N 1
ATOM 2593 C CA . PRO A 1 357 ? -11.892 -1.902 40.891 1.00 93.94 357 PRO A CA 1
ATOM 2594 C C . PRO A 1 357 ? -12.536 -3.292 40.745 1.00 93.94 357 PRO A C 1
ATOM 2596 O O . PRO A 1 357 ? -13.429 -3.483 39.925 1.00 93.94 357 PRO A O 1
ATOM 2599 N N . SER A 1 358 ? -12.219 -4.233 41.643 1.00 91.88 358 SER A N 1
ATOM 2600 C CA . SER A 1 358 ? -12.812 -5.580 41.648 1.00 91.88 358 SER A CA 1
ATOM 2601 C C . SER A 1 358 ? -14.343 -5.609 41.767 1.00 91.88 358 SER A C 1
ATOM 2603 O O . SER A 1 358 ? -14.957 -6.596 41.374 1.00 91.88 358 SER A O 1
ATOM 2605 N N . ALA A 1 359 ? -14.990 -4.565 42.297 1.00 92.81 359 ALA A N 1
ATOM 2606 C CA . ALA A 1 359 ? -16.448 -4.472 42.361 1.00 92.81 359 ALA A CA 1
ATOM 2607 C C . ALA A 1 359 ? -17.101 -4.327 40.974 1.00 92.81 359 ALA A C 1
ATOM 2609 O O . ALA A 1 359 ? -18.178 -4.875 40.754 1.00 92.81 359 ALA A O 1
ATOM 2610 N N . PHE A 1 360 ? -16.423 -3.683 40.019 1.00 93.00 360 PHE A N 1
ATOM 2611 C CA . PHE A 1 360 ? -16.925 -3.485 38.654 1.00 93.00 360 PHE A CA 1
ATOM 2612 C C . PHE A 1 360 ? -16.985 -4.787 37.846 1.00 93.00 360 PHE A C 1
ATOM 2614 O O . PHE A 1 360 ? -17.799 -4.905 36.932 1.00 93.00 360 PHE A O 1
ATOM 2621 N N . SER A 1 361 ? -16.202 -5.801 38.232 1.00 90.75 361 SER A N 1
ATOM 2622 C CA . SER A 1 361 ? -16.249 -7.133 37.611 1.00 90.75 361 SER A CA 1
ATOM 2623 C C . SER A 1 361 ? -17.560 -7.893 37.866 1.00 90.75 361 SER A C 1
ATOM 2625 O O . SER A 1 361 ? -17.894 -8.800 37.108 1.00 90.75 361 SER A O 1
ATOM 2627 N N . GLY A 1 362 ? -18.303 -7.522 38.918 1.00 88.00 362 GLY A N 1
ATOM 2628 C CA . GLY A 1 362 ? -19.584 -8.129 39.287 1.00 88.00 362 GLY A CA 1
ATOM 2629 C C . GLY A 1 362 ? -20.817 -7.368 38.793 1.00 88.00 362 GLY A C 1
ATOM 2630 O O . GLY A 1 362 ? -21.930 -7.806 39.071 1.00 88.00 362 GLY A O 1
ATOM 2631 N N . LEU A 1 363 ? -20.643 -6.238 38.099 1.00 93.12 363 LEU A N 1
ATOM 2632 C CA . LEU A 1 363 ? -21.763 -5.468 37.558 1.00 93.12 363 LEU A CA 1
ATOM 2633 C C . LEU A 1 363 ? -22.352 -6.141 36.310 1.00 93.12 363 LEU A C 1
ATOM 2635 O O . LEU A 1 363 ? -21.650 -6.746 35.504 1.00 93.12 363 LEU A O 1
ATOM 2639 N N . SER A 1 364 ? -23.658 -5.990 36.138 1.00 93.50 364 SER A N 1
ATOM 2640 C CA . SER A 1 364 ? -24.439 -6.410 34.975 1.00 93.50 364 SER A CA 1
ATOM 2641 C C . SER A 1 364 ? -24.606 -5.271 33.965 1.00 93.50 364 SER A C 1
ATOM 2643 O O . SER A 1 364 ? -24.416 -4.094 34.280 1.00 93.50 364 SER A O 1
ATOM 2645 N N . GLY A 1 365 ? -25.021 -5.613 32.742 1.00 93.75 365 GLY A N 1
ATOM 2646 C CA . GLY A 1 365 ? -25.301 -4.618 31.704 1.00 93.75 365 GLY A CA 1
ATOM 2647 C C . GLY A 1 365 ? -26.423 -3.641 32.072 1.00 93.75 365 GLY A C 1
ATOM 2648 O O . GLY A 1 365 ? -26.310 -2.460 31.765 1.00 93.75 365 GLY A O 1
ATOM 2649 N N . GLU A 1 366 ? -27.461 -4.088 32.788 1.00 93.38 366 GLU A N 1
ATOM 2650 C CA . GLU A 1 366 ? -28.554 -3.215 33.253 1.00 93.38 366 GLU A CA 1
ATOM 2651 C C . GLU A 1 366 ? -28.089 -2.227 34.334 1.00 93.38 366 GLU A C 1
ATOM 2653 O O . GLU A 1 366 ? -28.437 -1.048 34.296 1.00 93.38 366 GLU A O 1
ATOM 2658 N N . GLN A 1 367 ? -27.256 -2.692 35.272 1.00 95.12 367 GLN A N 1
ATOM 2659 C CA . GLN A 1 367 ? -26.625 -1.844 36.288 1.00 95.12 367 GLN A CA 1
ATOM 2660 C C . GLN A 1 367 ? -25.717 -0.783 35.650 1.00 95.12 367 GLN A C 1
ATOM 2662 O O . GLN A 1 367 ? -25.773 0.380 36.046 1.00 95.12 367 GLN A O 1
ATOM 2667 N N . LEU A 1 368 ? -24.925 -1.152 34.635 1.00 94.62 368 LEU A N 1
ATOM 2668 C CA . LEU A 1 368 ? -24.097 -0.199 33.891 1.00 94.62 368 LEU A CA 1
ATOM 2669 C C . LEU A 1 368 ? -24.939 0.787 33.077 1.00 94.62 368 LEU A C 1
ATOM 2671 O O . LEU A 1 368 ? -24.663 1.980 33.123 1.00 94.62 368 LEU A O 1
ATOM 2675 N N . ALA A 1 369 ? -25.990 0.335 32.387 1.00 95.00 369 ALA A N 1
ATOM 2676 C CA . ALA A 1 369 ? -26.887 1.196 31.610 1.00 95.00 369 ALA A CA 1
ATOM 2677 C C . ALA A 1 369 ? -27.601 2.270 32.460 1.00 95.00 369 ALA A C 1
ATOM 2679 O O . ALA A 1 369 ? -27.964 3.324 31.940 1.00 95.00 369 ALA A O 1
ATOM 2680 N N . ALA A 1 370 ? -27.793 2.016 33.759 1.00 93.69 370 ALA A N 1
ATOM 2681 C CA . ALA A 1 370 ? -28.451 2.932 34.691 1.00 93.69 370 ALA A CA 1
ATOM 2682 C C . ALA A 1 370 ? -27.554 4.074 35.213 1.00 93.69 370 ALA A C 1
ATOM 2684 O O . ALA A 1 370 ? -28.064 5.096 35.679 1.00 93.69 370 ALA A O 1
ATOM 2685 N N . ILE A 1 371 ? -26.228 3.924 35.135 1.00 94.12 371 ILE A N 1
ATOM 2686 C CA . ILE A 1 371 ? -25.261 4.956 35.537 1.00 94.12 371 ILE A CA 1
ATOM 2687 C C . ILE A 1 371 ? -25.266 6.075 34.484 1.00 94.12 371 ILE A C 1
ATOM 2689 O O . ILE A 1 371 ? -25.224 5.804 33.285 1.00 94.12 371 ILE A O 1
ATOM 2693 N N . SER A 1 372 ? -25.306 7.351 34.883 1.00 94.19 372 SER A N 1
ATOM 2694 C CA . SER A 1 372 ? -25.287 8.442 33.894 1.00 94.19 372 SER A CA 1
ATOM 2695 C C . SER A 1 372 ? -23.962 8.478 33.115 1.00 94.19 372 SER A C 1
ATOM 2697 O O . SER A 1 372 ? -22.918 8.055 33.613 1.00 94.19 372 SER A O 1
ATOM 2699 N N . ALA A 1 373 ? -23.989 9.002 31.888 1.00 94.81 373 ALA A N 1
ATOM 2700 C CA . ALA A 1 373 ? -22.783 9.147 31.069 1.00 94.81 373 ALA A CA 1
ATOM 2701 C C . ALA A 1 373 ? -21.746 10.053 31.757 1.00 94.81 373 ALA A C 1
ATOM 2703 O O . ALA A 1 373 ? -20.553 9.771 31.747 1.00 94.81 373 ALA A O 1
ATOM 2704 N N . GLU A 1 374 ? -22.237 11.096 32.419 1.00 93.94 374 GLU A N 1
ATOM 2705 C CA . GLU A 1 374 ? -21.477 12.061 33.201 1.00 93.94 374 GLU A CA 1
ATOM 2706 C C . GLU A 1 374 ? -20.824 11.417 34.439 1.00 93.94 374 GLU A C 1
ATOM 2708 O O . GLU A 1 374 ? -19.673 11.711 34.753 1.00 93.94 374 GLU A O 1
ATOM 2713 N N . THR A 1 375 ? -21.525 10.499 35.115 1.00 94.06 375 THR A N 1
ATOM 2714 C CA . THR A 1 375 ? -20.985 9.727 36.244 1.00 94.06 375 THR A CA 1
ATOM 2715 C C . THR A 1 375 ? -19.955 8.697 35.781 1.00 94.06 375 THR A C 1
ATOM 2717 O O . THR A 1 375 ? -18.919 8.552 36.423 1.00 94.06 375 THR A O 1
ATOM 2720 N N . LEU A 1 376 ? -20.201 8.000 34.665 1.00 94.00 376 LEU A N 1
ATOM 2721 C CA . LEU A 1 376 ? -19.268 7.003 34.128 1.00 94.00 376 LEU A CA 1
ATOM 2722 C C . LEU A 1 376 ? -17.952 7.652 33.663 1.00 94.00 376 LEU A C 1
ATOM 2724 O O . LEU A 1 376 ? -16.875 7.132 33.943 1.00 94.00 376 LEU A O 1
ATOM 2728 N N . ALA A 1 377 ? -18.036 8.823 33.025 1.00 94.69 377 ALA A N 1
ATOM 2729 C CA . ALA A 1 377 ? -16.884 9.622 32.609 1.00 94.69 377 ALA A CA 1
ATOM 2730 C C . ALA A 1 377 ? -16.075 10.214 33.781 1.00 94.69 377 ALA A C 1
ATOM 2732 O O . ALA A 1 377 ? -14.940 10.642 33.582 1.00 94.69 377 ALA A O 1
ATOM 2733 N N . ALA A 1 378 ? -16.611 10.217 35.005 1.00 94.19 378 ALA A N 1
ATOM 2734 C CA . ALA A 1 378 ? -15.889 10.641 36.205 1.00 94.19 378 ALA A CA 1
ATOM 2735 C C . ALA A 1 378 ? -15.092 9.505 36.886 1.00 94.19 378 ALA A C 1
ATOM 2737 O O . ALA A 1 378 ? -14.409 9.759 37.879 1.00 94.19 378 ALA A O 1
ATOM 2738 N N . LEU A 1 379 ? -15.174 8.261 36.393 1.00 94.62 379 LEU A N 1
ATOM 2739 C CA . LEU A 1 379 ? -14.525 7.111 37.031 1.00 94.62 379 LEU A CA 1
ATOM 2740 C C . LEU A 1 379 ? -13.025 6.990 36.692 1.00 94.62 379 LEU A C 1
ATOM 2742 O O . LEU A 1 379 ? -12.634 7.208 35.540 1.00 94.62 379 LEU A O 1
ATOM 2746 N N . PRO A 1 380 ? -12.176 6.577 37.655 1.00 94.00 380 PRO A N 1
ATOM 2747 C CA . PRO A 1 380 ? -10.783 6.222 37.395 1.00 94.00 380 PRO A CA 1
ATOM 2748 C C . PRO A 1 380 ? -10.623 5.104 36.342 1.00 94.00 380 PRO A C 1
ATOM 2750 O O . PRO A 1 380 ? -11.382 4.128 36.377 1.00 94.00 380 PRO A O 1
ATOM 2753 N N . PRO A 1 381 ? -9.598 5.167 35.466 1.00 94.81 381 PRO A N 1
ATOM 2754 C CA . PRO A 1 381 ? -9.353 4.150 34.437 1.00 94.81 381 PRO A CA 1
ATOM 2755 C C . PRO A 1 381 ? -9.263 2.708 34.973 1.00 94.81 381 PRO A C 1
ATOM 2757 O O . PRO A 1 381 ? -9.824 1.797 34.367 1.00 94.81 381 PRO A O 1
ATOM 2760 N N . ASP A 1 382 ? -8.660 2.495 36.149 1.00 94.44 382 ASP A N 1
ATOM 2761 C CA . ASP A 1 382 ? -8.506 1.166 36.775 1.00 94.44 382 ASP A CA 1
ATOM 2762 C C . ASP A 1 382 ? -9.843 0.456 37.070 1.00 94.44 382 ASP A C 1
ATOM 2764 O O . ASP A 1 382 ? -9.929 -0.776 37.051 1.00 94.44 382 ASP A O 1
ATOM 2768 N N . GLN A 1 383 ? -10.908 1.219 37.345 1.00 95.12 383 GLN A N 1
ATOM 2769 C CA . GLN A 1 383 ? -12.248 0.665 37.557 1.00 95.12 383 GLN A CA 1
ATOM 2770 C C . GLN A 1 383 ? -12.852 0.168 36.242 1.00 95.12 383 GLN A C 1
ATOM 2772 O O . GLN A 1 383 ? -13.413 -0.928 36.191 1.00 95.12 383 GLN A O 1
ATOM 2777 N N . LEU A 1 384 ? -12.677 0.938 35.166 1.00 94.31 384 LEU A N 1
ATOM 2778 C CA . LEU A 1 384 ? -13.119 0.571 33.822 1.00 94.31 384 LEU A CA 1
ATOM 2779 C C . LEU A 1 384 ? -12.329 -0.633 33.281 1.00 94.31 384 LEU A C 1
ATOM 2781 O O . LEU A 1 384 ? -12.920 -1.527 32.676 1.00 94.31 384 LEU A O 1
ATOM 2785 N N . ALA A 1 385 ? -11.035 -0.729 33.604 1.00 95.12 385 ALA A N 1
ATOM 2786 C CA . ALA A 1 385 ? -10.180 -1.884 33.315 1.00 95.12 385 ALA A CA 1
ATOM 2787 C C . ALA A 1 385 ? -10.648 -3.197 33.978 1.00 95.12 385 ALA A C 1
ATOM 2789 O O . ALA A 1 385 ? -10.247 -4.282 33.559 1.00 95.12 385 ALA A O 1
ATOM 2790 N N . SER A 1 386 ? -11.503 -3.116 35.005 1.00 94.62 386 SER A N 1
ATOM 2791 C CA . SER A 1 386 ? -12.043 -4.276 35.731 1.00 94.62 386 SER A CA 1
ATOM 2792 C C . SER A 1 386 ? -13.418 -4.747 35.230 1.00 94.62 386 SER A C 1
ATOM 2794 O O . SER A 1 386 ? -13.944 -5.744 35.736 1.00 94.62 386 SER A O 1
ATOM 2796 N N . LEU A 1 387 ? -14.015 -4.054 34.253 1.00 94.19 387 LEU A N 1
ATOM 2797 C CA . LEU A 1 387 ? -15.301 -4.431 33.658 1.00 94.19 387 LEU A CA 1
ATOM 2798 C C . LEU A 1 387 ? -15.219 -5.790 32.949 1.00 94.19 387 LEU A C 1
ATOM 2800 O O . LEU A 1 387 ? -14.208 -6.141 32.349 1.00 94.19 387 LEU A O 1
ATOM 2804 N N . GLN A 1 388 ? -16.311 -6.555 32.974 1.00 93.06 388 GLN A N 1
ATOM 2805 C CA . GLN A 1 388 ? -16.426 -7.772 32.164 1.00 93.06 388 GLN A CA 1
ATOM 2806 C C . GLN A 1 388 ? -17.045 -7.455 30.792 1.00 93.06 388 GLN A C 1
ATOM 2808 O O . GLN A 1 388 ? -18.002 -6.675 30.738 1.00 93.06 388 GLN A O 1
ATOM 2813 N N . PRO A 1 389 ? -16.585 -8.076 29.684 1.00 91.56 389 PRO A N 1
ATOM 2814 C CA . PRO A 1 389 ? -17.136 -7.818 28.348 1.00 91.56 389 PRO A CA 1
ATOM 2815 C C . PRO A 1 389 ? -18.658 -8.027 28.263 1.00 91.56 389 PRO A C 1
ATOM 2817 O O . PRO A 1 389 ? -19.362 -7.227 27.651 1.00 91.56 389 PRO A O 1
ATOM 2820 N N . SER A 1 390 ? -19.191 -9.040 28.954 1.00 89.62 390 SER A N 1
ATOM 2821 C CA . SER A 1 390 ? -20.634 -9.315 29.035 1.00 89.62 390 SER A CA 1
ATOM 2822 C C . SER A 1 390 ? -21.444 -8.188 29.684 1.00 89.62 390 SER A C 1
ATOM 2824 O O . SER A 1 390 ? -22.598 -7.977 29.321 1.00 89.62 390 SER A O 1
ATOM 2826 N N . ALA A 1 391 ? -20.858 -7.463 30.638 1.00 91.75 391 ALA A N 1
ATOM 2827 C CA . ALA A 1 391 ? -21.487 -6.308 31.269 1.00 91.75 391 ALA A CA 1
ATOM 2828 C C . ALA A 1 391 ? -21.408 -5.081 30.351 1.00 91.75 391 ALA A C 1
ATOM 2830 O O . ALA A 1 391 ? -22.392 -4.365 30.170 1.00 91.75 391 ALA A O 1
ATOM 2831 N N . ALA A 1 392 ? -20.257 -4.882 29.705 1.00 90.06 392 ALA A N 1
ATOM 2832 C CA . ALA A 1 392 ? -20.021 -3.767 28.795 1.00 90.06 392 ALA A CA 1
ATOM 2833 C C . ALA A 1 392 ? -20.966 -3.739 27.580 1.00 90.06 392 ALA A C 1
ATOM 2835 O O . ALA A 1 392 ? -21.244 -2.662 27.061 1.00 90.06 392 ALA A O 1
ATOM 2836 N N . ALA A 1 393 ? -21.529 -4.881 27.171 1.00 90.38 393 ALA A N 1
ATOM 2837 C CA . ALA A 1 393 ? -22.592 -4.947 26.163 1.00 90.38 393 ALA A CA 1
ATOM 2838 C C . ALA A 1 393 ? -23.838 -4.098 26.520 1.00 90.38 393 ALA A C 1
ATOM 2840 O O . ALA A 1 393 ? -24.561 -3.660 25.624 1.00 90.38 393 ALA A O 1
ATOM 2841 N N . GLY A 1 394 ? -24.076 -3.835 27.813 1.00 92.19 394 GLY A N 1
ATOM 2842 C CA . GLY A 1 394 ? -25.130 -2.936 28.298 1.00 92.19 394 GLY A CA 1
ATOM 2843 C C . GLY A 1 394 ? -24.794 -1.443 28.214 1.00 92.19 394 GLY A C 1
ATOM 2844 O O . GLY A 1 394 ? -25.678 -0.616 28.432 1.00 92.19 394 GLY A O 1
ATOM 2845 N N . LEU A 1 395 ? -23.551 -1.068 27.885 1.00 94.25 395 LEU A N 1
ATOM 2846 C CA . LEU A 1 395 ? -23.180 0.337 27.720 1.00 94.25 395 LEU A CA 1
ATOM 2847 C C . LEU A 1 395 ? -23.906 0.957 26.521 1.00 94.25 395 LEU A C 1
ATOM 2849 O O . LEU A 1 395 ? -23.989 0.398 25.422 1.00 94.25 395 LEU A O 1
ATOM 2853 N N . THR A 1 396 ? -24.415 2.161 26.746 1.00 94.31 396 THR A N 1
ATOM 2854 C CA . THR A 1 396 ? -25.101 2.979 25.749 1.00 94.31 396 THR A CA 1
ATOM 2855 C C . THR A 1 396 ? -24.108 3.813 24.941 1.00 94.31 396 THR A C 1
ATOM 2857 O O . THR A 1 396 ? -23.043 4.199 25.427 1.00 94.31 396 THR A O 1
ATOM 2860 N N . ALA A 1 397 ? -24.495 4.192 23.721 1.00 92.31 397 ALA A N 1
ATOM 2861 C CA . ALA A 1 397 ? -23.704 5.100 22.890 1.00 92.31 397 ALA A CA 1
ATOM 2862 C C . ALA A 1 397 ? -23.392 6.440 23.593 1.00 92.31 397 ALA A C 1
ATOM 2864 O O . ALA A 1 397 ? -22.284 6.946 23.460 1.00 92.31 397 ALA A O 1
ATOM 2865 N N . LYS A 1 398 ? -24.321 6.992 24.398 1.00 92.94 398 LYS A N 1
ATOM 2866 C CA . LYS A 1 398 ? -24.084 8.242 25.148 1.00 92.94 398 LYS A CA 1
ATOM 2867 C C . LYS A 1 398 ? -23.002 8.070 26.222 1.00 92.94 398 LYS A C 1
ATOM 2869 O O . LYS A 1 398 ? -22.190 8.968 26.408 1.00 92.94 398 LYS A O 1
ATOM 2874 N N . GLN A 1 399 ? -22.992 6.937 26.926 1.00 95.75 399 GLN A N 1
ATOM 2875 C CA . GLN A 1 399 ? -21.966 6.635 27.929 1.00 95.75 399 GLN A CA 1
ATOM 2876 C C . GLN A 1 399 ? -20.587 6.490 27.285 1.00 95.75 399 GLN A C 1
ATOM 2878 O O . GLN A 1 399 ? -19.644 7.127 27.736 1.00 95.75 399 GLN A O 1
ATOM 2883 N N . LEU A 1 400 ? -20.485 5.720 26.196 1.00 94.38 400 LEU A N 1
ATOM 2884 C CA . LEU A 1 400 ? -19.234 5.541 25.451 1.00 94.38 400 LEU A CA 1
ATOM 2885 C C . LEU A 1 400 ? -18.712 6.866 24.869 1.00 94.38 400 LEU A C 1
ATOM 2887 O O . LEU A 1 400 ? -17.526 7.162 24.987 1.00 94.38 400 LEU A O 1
ATOM 2891 N N . ALA A 1 401 ? -19.597 7.704 24.323 1.00 92.94 401 ALA A N 1
ATOM 2892 C CA . ALA A 1 401 ? -19.252 9.030 23.806 1.00 92.94 401 ALA A CA 1
ATOM 2893 C C . ALA A 1 401 ? -18.769 10.021 24.887 1.00 92.94 401 ALA A C 1
ATOM 2895 O O . ALA A 1 401 ? -18.139 11.018 24.549 1.00 92.94 401 ALA A O 1
ATOM 2896 N N . ALA A 1 402 ? -19.046 9.767 26.172 1.00 94.62 402 ALA A N 1
ATOM 2897 C CA . ALA A 1 402 ? -18.587 10.609 27.278 1.00 94.62 402 ALA A CA 1
ATOM 2898 C C . ALA A 1 402 ? -17.207 10.206 27.835 1.00 94.62 402 ALA A C 1
ATOM 2900 O O . ALA A 1 402 ? -16.611 10.989 28.573 1.00 94.62 402 ALA A O 1
ATOM 2901 N N . LEU A 1 403 ? -16.694 9.014 27.502 1.00 94.62 403 LEU A N 1
ATOM 2902 C CA . LEU A 1 403 ? -15.403 8.532 28.004 1.00 94.62 403 LEU A CA 1
ATOM 2903 C C . LEU A 1 403 ? -14.218 9.249 27.343 1.00 94.62 403 LEU A C 1
ATOM 2905 O O . LEU A 1 403 ? -14.204 9.490 26.131 1.00 94.62 403 LEU A O 1
ATOM 2909 N N . SER A 1 404 ? -13.190 9.528 28.147 1.00 93.94 404 SER A N 1
ATOM 2910 C CA . SER A 1 404 ? -11.912 10.071 27.684 1.00 93.94 404 SER A CA 1
ATOM 2911 C C . SER A 1 404 ? -11.080 9.026 26.931 1.00 93.94 404 SER A C 1
ATOM 2913 O O . SER A 1 404 ? -11.275 7.818 27.075 1.00 93.94 404 SER A O 1
ATOM 2915 N N . SER A 1 405 ? -10.088 9.475 26.159 1.00 91.38 405 SER A N 1
ATOM 2916 C CA . SER A 1 405 ? -9.145 8.581 25.473 1.00 91.38 405 SER A CA 1
ATOM 2917 C C . SER A 1 405 ? -8.359 7.684 26.438 1.00 91.38 405 SER A C 1
ATOM 2919 O O . SER A 1 405 ? -8.104 6.528 26.121 1.00 91.38 405 SER A O 1
ATOM 2921 N N . GLU A 1 406 ? -8.011 8.184 27.628 1.00 92.62 406 GLU A N 1
ATOM 2922 C CA . GLU A 1 406 ? -7.329 7.408 28.675 1.00 92.62 406 GLU A CA 1
ATOM 2923 C C . GLU A 1 406 ? -8.242 6.319 29.259 1.00 92.62 406 GLU A C 1
ATOM 2925 O O . GLU A 1 406 ? -7.828 5.171 29.410 1.00 92.62 406 GLU A O 1
ATOM 2930 N N . GLN A 1 407 ? -9.513 6.651 29.508 1.00 95.44 407 GLN A N 1
ATOM 2931 C CA . GLN A 1 407 ? -10.523 5.695 29.964 1.00 95.44 407 GLN A CA 1
ATOM 2932 C C . GLN A 1 407 ? -10.789 4.603 28.922 1.00 95.44 407 GLN A C 1
ATOM 2934 O O . GLN A 1 407 ? -10.857 3.431 29.283 1.00 95.44 407 GLN A O 1
ATOM 2939 N N . LEU A 1 408 ? -10.897 4.966 27.638 1.00 94.06 408 LEU A N 1
ATOM 2940 C CA . LEU A 1 408 ? -11.079 4.015 26.535 1.00 94.06 408 LEU A CA 1
ATOM 2941 C C . LEU A 1 408 ? -9.859 3.101 26.351 1.00 94.06 408 LEU A C 1
ATOM 2943 O O . LEU A 1 408 ? -10.025 1.897 26.167 1.00 94.06 408 LEU A O 1
ATOM 2947 N N . ALA A 1 409 ? -8.642 3.645 26.452 1.00 91.88 409 ALA A N 1
ATOM 2948 C CA . ALA A 1 409 ? -7.402 2.875 26.358 1.00 91.88 409 ALA A CA 1
ATOM 2949 C C . ALA A 1 409 ? -7.217 1.880 27.521 1.00 91.88 409 ALA A C 1
ATOM 2951 O O . ALA A 1 409 ? -6.588 0.838 27.333 1.00 91.88 409 ALA A O 1
ATOM 2952 N N . ALA A 1 410 ? -7.773 2.185 28.699 1.00 92.94 410 ALA A N 1
ATOM 2953 C CA . ALA A 1 410 ? -7.750 1.314 29.872 1.00 92.94 410 ALA A CA 1
ATOM 2954 C C . ALA A 1 410 ? -8.820 0.208 29.861 1.00 92.94 410 ALA A C 1
ATOM 2956 O O . ALA A 1 410 ? -8.755 -0.701 30.689 1.00 92.94 410 ALA A O 1
ATOM 2957 N N . LEU A 1 411 ? -9.802 0.249 28.951 1.00 93.25 411 LEU A N 1
ATOM 2958 C CA . LEU A 1 411 ? -10.818 -0.800 28.866 1.00 93.25 411 LEU A CA 1
ATOM 2959 C C . LEU A 1 411 ? -10.196 -2.177 28.535 1.00 93.25 411 LEU A C 1
ATOM 2961 O O . LEU A 1 411 ? -9.222 -2.256 27.779 1.00 93.25 411 LEU A O 1
ATOM 2965 N N . PRO A 1 412 ? -10.782 -3.289 29.026 1.00 93.06 412 PRO A N 1
ATOM 2966 C CA . PRO A 1 412 ? -10.339 -4.636 28.678 1.00 93.06 412 PRO A CA 1
ATOM 2967 C C . PRO A 1 412 ? -10.317 -4.847 27.162 1.00 93.06 412 PRO A C 1
ATOM 2969 O O . PRO A 1 412 ? -11.281 -4.518 26.474 1.00 93.06 412 PRO A O 1
ATOM 2972 N N . SER A 1 413 ? -9.264 -5.471 26.626 1.00 92.44 413 SER A N 1
ATOM 2973 C CA . SER A 1 413 ? -9.117 -5.623 25.168 1.00 92.44 413 SER A CA 1
ATOM 2974 C C . SER A 1 413 ? -10.274 -6.369 24.487 1.00 92.44 413 SER A C 1
ATOM 2976 O O . SER A 1 413 ? -10.601 -6.086 23.340 1.00 92.44 413 SER A O 1
ATOM 2978 N N . ASP A 1 414 ? -10.949 -7.273 25.201 1.00 92.81 414 ASP A N 1
ATOM 2979 C CA . ASP A 1 414 ? -12.069 -8.057 24.668 1.00 92.81 414 ASP A CA 1
ATOM 2980 C C . ASP A 1 414 ? -13.400 -7.277 24.620 1.00 92.81 414 ASP A C 1
ATOM 2982 O O . ASP A 1 414 ? -14.401 -7.798 24.130 1.00 92.81 414 ASP A O 1
ATOM 2986 N N . ILE A 1 415 ? -13.429 -6.020 25.086 1.00 93.50 415 ILE A N 1
ATOM 2987 C CA . ILE A 1 415 ? -14.662 -5.235 25.203 1.00 93.50 415 ILE A CA 1
ATOM 2988 C C . ILE A 1 415 ? -15.300 -4.912 23.849 1.00 93.50 415 ILE A C 1
ATOM 2990 O O . ILE A 1 415 ? -16.518 -5.011 23.712 1.00 93.50 415 ILE A O 1
ATOM 2994 N N . LEU A 1 416 ? -14.494 -4.584 22.829 1.00 93.94 416 LEU A N 1
ATOM 2995 C CA . LEU A 1 416 ? -15.006 -4.203 21.509 1.00 93.94 416 LEU A CA 1
ATOM 2996 C C . LEU A 1 416 ? -15.751 -5.362 20.836 1.00 93.94 416 LEU A C 1
ATOM 2998 O O . LEU A 1 416 ? -16.748 -5.121 20.165 1.00 93.94 416 LEU A O 1
ATOM 3002 N N . GLY A 1 417 ? -15.347 -6.611 21.084 1.00 93.31 417 GLY A N 1
ATOM 3003 C CA . GLY A 1 417 ? -16.044 -7.796 20.573 1.00 93.31 417 GLY A CA 1
ATOM 3004 C C . GLY A 1 417 ? -17.400 -8.071 21.235 1.00 93.31 417 GLY A C 1
ATOM 3005 O O . GLY A 1 417 ? -18.204 -8.810 20.673 1.00 93.31 417 GLY A O 1
ATOM 3006 N N . ALA A 1 418 ? -17.677 -7.474 22.400 1.00 93.75 418 ALA A N 1
ATOM 3007 C CA . ALA A 1 418 ? -18.945 -7.622 23.120 1.00 93.75 418 ALA A CA 1
ATOM 3008 C C . ALA A 1 418 ? -19.941 -6.470 22.880 1.00 93.75 418 ALA A C 1
ATOM 3010 O O . ALA A 1 418 ? -21.122 -6.603 23.201 1.00 93.75 418 ALA A O 1
ATOM 3011 N N . LEU A 1 419 ? -19.493 -5.342 22.319 1.00 94.56 419 LEU A N 1
ATOM 3012 C CA . LEU A 1 419 ? -20.362 -4.211 21.983 1.00 94.56 419 LEU A CA 1
ATOM 3013 C C . LEU A 1 419 ? -21.252 -4.507 20.764 1.00 94.56 419 LEU A C 1
ATOM 3015 O O . LEU A 1 419 ? -20.861 -5.201 19.826 1.00 94.56 419 LEU A O 1
ATOM 3019 N N . GLY A 1 420 ? -22.445 -3.916 20.723 1.00 93.12 420 GLY A N 1
ATOM 3020 C CA . GLY A 1 420 ? -23.286 -3.946 19.526 1.00 93.12 420 GLY A CA 1
ATOM 3021 C C . GLY A 1 420 ? -22.748 -3.055 18.398 1.00 93.12 420 GLY A C 1
ATOM 3022 O O . GLY A 1 420 ? -21.969 -2.126 18.615 1.00 93.12 420 GLY A O 1
ATOM 3023 N N . VAL A 1 421 ? -23.216 -3.308 17.172 1.00 92.62 421 VAL A N 1
ATOM 3024 C CA . VAL A 1 421 ? -22.854 -2.529 15.970 1.00 92.62 421 VAL A CA 1
ATOM 3025 C C . VAL A 1 421 ? -23.142 -1.032 16.153 1.00 92.62 421 VAL A C 1
ATOM 3027 O O . VAL A 1 421 ? -22.322 -0.196 15.785 1.00 92.62 421 VAL A O 1
ATOM 3030 N N . ALA A 1 422 ? -24.274 -0.689 16.777 1.00 91.12 422 ALA A N 1
ATOM 3031 C CA . ALA A 1 422 ? -24.663 0.697 17.033 1.00 91.12 422 ALA A CA 1
ATOM 3032 C C . ALA A 1 422 ? -23.735 1.409 18.034 1.00 91.12 422 ALA A C 1
ATOM 3034 O O . ALA A 1 422 ? -23.469 2.595 17.868 1.00 91.12 422 ALA A O 1
ATOM 3035 N N . GLN A 1 423 ? -23.221 0.701 19.047 1.00 94.75 423 GLN A N 1
ATOM 3036 C CA . GLN A 1 423 ? -22.233 1.244 19.980 1.00 94.75 423 GLN A CA 1
ATOM 3037 C C . GLN A 1 423 ? -20.897 1.523 19.284 1.00 94.75 423 GLN A C 1
ATOM 3039 O O . GLN A 1 423 ? -20.358 2.615 19.433 1.00 94.75 423 GLN A O 1
ATOM 3044 N N . VAL A 1 424 ? -20.384 0.570 18.494 1.00 93.94 424 VAL A N 1
ATOM 3045 C CA . VAL A 1 424 ? -19.100 0.736 17.789 1.00 93.94 424 VAL A CA 1
ATOM 3046 C C . VAL A 1 424 ? -19.173 1.854 16.745 1.00 93.94 424 VAL A C 1
ATOM 3048 O O . VAL A 1 424 ? -18.268 2.681 16.669 1.00 93.94 424 VAL A O 1
ATOM 3051 N N . ALA A 1 425 ? -20.268 1.938 15.985 1.00 92.06 425 ALA A N 1
ATOM 3052 C CA . ALA A 1 425 ? -20.466 2.997 14.996 1.00 92.06 425 ALA A CA 1
ATOM 3053 C C . ALA A 1 425 ? -20.590 4.407 15.615 1.00 92.06 425 ALA A C 1
ATOM 3055 O O . ALA A 1 425 ? -20.359 5.395 14.917 1.00 92.06 425 ALA A O 1
ATOM 3056 N N . ALA A 1 426 ? -20.944 4.509 16.904 1.00 90.88 426 ALA A N 1
ATOM 3057 C CA . ALA A 1 426 ? -21.167 5.775 17.604 1.00 90.88 426 ALA A CA 1
ATOM 3058 C C . ALA A 1 426 ? -19.905 6.422 18.207 1.00 90.88 426 ALA A C 1
ATOM 3060 O O . ALA A 1 426 ? -19.986 7.573 18.636 1.00 90.88 426 ALA A O 1
ATOM 3061 N N . PHE A 1 427 ? -18.760 5.731 18.247 1.00 93.75 427 PHE A N 1
ATOM 3062 C CA . PHE A 1 427 ? -17.497 6.337 18.688 1.00 93.75 427 PHE A CA 1
ATOM 3063 C C . PHE A 1 427 ? -17.081 7.506 17.781 1.00 93.75 427 PHE A C 1
ATOM 3065 O O . PHE A 1 427 ? -17.304 7.479 16.569 1.00 93.75 427 PHE A O 1
ATOM 3072 N N . SER A 1 428 ? -16.412 8.520 18.333 1.00 93.69 428 SER A N 1
ATOM 3073 C CA . SER A 1 428 ? -15.711 9.499 17.492 1.00 93.69 428 SER A CA 1
ATOM 3074 C C . SER A 1 428 ? -14.483 8.874 16.809 1.00 93.69 428 SER A C 1
ATOM 3076 O O . SER A 1 428 ? -14.032 7.779 17.162 1.00 93.69 428 SER A O 1
ATOM 3078 N N . ALA A 1 429 ? -13.923 9.576 15.823 1.00 93.69 429 ALA A N 1
ATOM 3079 C CA . ALA A 1 429 ? -12.697 9.147 15.160 1.00 93.69 429 ALA A CA 1
ATOM 3080 C C . ALA A 1 429 ? -11.501 9.138 16.139 1.00 93.69 429 ALA A C 1
ATOM 3082 O O . ALA A 1 429 ? -10.728 8.183 16.164 1.00 93.69 429 ALA A O 1
ATOM 3083 N N . GLU A 1 430 ? -11.409 10.136 17.025 1.00 92.44 430 GLU A N 1
ATOM 3084 C CA . GLU A 1 430 ? -10.405 10.199 18.095 1.00 92.44 430 GLU A CA 1
ATOM 3085 C C . GLU A 1 430 ? -10.596 9.087 19.137 1.00 92.44 430 GLU A C 1
ATOM 3087 O O . GLU A 1 430 ? -9.619 8.528 19.634 1.00 92.44 430 GLU A O 1
ATOM 3092 N N . GLN A 1 431 ? -11.845 8.731 19.457 1.00 95.06 431 GLN A N 1
ATOM 3093 C CA . GLN A 1 431 ? -12.150 7.657 20.403 1.00 95.06 431 GLN A CA 1
ATOM 3094 C C . GLN A 1 431 ? -11.753 6.278 19.862 1.00 95.06 431 GLN A C 1
ATOM 3096 O O . GLN A 1 431 ? -11.167 5.488 20.601 1.00 95.06 431 GLN A O 1
ATOM 3101 N N . LEU A 1 432 ? -11.997 5.990 18.577 1.00 93.31 432 LEU A N 1
ATOM 3102 C CA . LEU A 1 432 ? -11.500 4.757 17.951 1.00 93.31 432 LEU A CA 1
ATOM 3103 C C . LEU A 1 432 ? -9.966 4.735 17.857 1.00 93.31 432 LEU A C 1
ATOM 3105 O O . LEU A 1 432 ? -9.357 3.695 18.109 1.00 93.31 432 LEU A O 1
ATOM 3109 N N . ALA A 1 433 ? -9.337 5.882 17.588 1.00 93.69 433 ALA A N 1
ATOM 3110 C CA . ALA A 1 433 ? -7.882 6.026 17.584 1.00 93.69 433 ALA A CA 1
ATOM 3111 C C . ALA A 1 433 ? -7.232 5.889 18.980 1.00 93.69 433 ALA A C 1
ATOM 3113 O O . ALA A 1 433 ? -6.031 5.628 19.058 1.00 93.69 433 ALA A O 1
ATOM 3114 N N . ALA A 1 434 ? -7.991 6.013 20.075 1.00 94.19 434 ALA A N 1
ATOM 3115 C CA . ALA A 1 434 ? -7.489 5.814 21.438 1.00 94.19 434 ALA A CA 1
ATOM 3116 C C . ALA A 1 434 ? -7.335 4.331 21.837 1.00 94.19 434 ALA A C 1
ATOM 3118 O O . ALA A 1 434 ? -6.593 4.020 22.769 1.00 94.19 434 ALA A O 1
ATOM 3119 N N . PHE A 1 435 ? -8.010 3.400 21.151 1.00 94.00 435 PHE A N 1
ATOM 3120 C CA . PHE A 1 435 ? -7.933 1.976 21.485 1.00 94.00 435 PHE A CA 1
ATOM 3121 C C . PHE A 1 435 ? -6.590 1.346 21.100 1.00 94.00 435 PHE A C 1
ATOM 3123 O O . PHE A 1 435 ? -5.999 1.637 20.057 1.00 94.00 435 PHE A O 1
ATOM 3130 N N . THR A 1 436 ? -6.129 0.394 21.914 1.00 92.06 436 THR A N 1
ATOM 3131 C CA . THR A 1 436 ? -4.929 -0.385 21.589 1.00 92.06 436 THR A CA 1
ATOM 3132 C C . THR A 1 436 ? -5.155 -1.267 20.348 1.00 92.06 436 THR A C 1
ATOM 3134 O O . THR A 1 436 ? -6.277 -1.734 20.120 1.00 92.06 436 THR A O 1
ATOM 3137 N N . PRO A 1 437 ? -4.103 -1.587 19.566 1.00 91.25 437 PRO A N 1
ATOM 3138 C CA . PRO A 1 437 ? -4.223 -2.507 18.431 1.00 91.25 437 PRO A CA 1
ATOM 3139 C C . PRO A 1 437 ? -4.802 -3.879 18.827 1.00 91.25 437 PRO A C 1
ATOM 3141 O O . PRO A 1 437 ? -5.564 -4.478 18.072 1.00 91.25 437 PRO A O 1
ATOM 3144 N N . VAL A 1 438 ? -4.507 -4.354 20.046 1.00 92.06 438 VAL A N 1
ATOM 3145 C CA . VAL A 1 438 ? -5.058 -5.611 20.582 1.00 92.06 438 VAL A CA 1
ATOM 3146 C C . VAL A 1 438 ? -6.571 -5.515 20.783 1.00 92.06 438 VAL A C 1
ATOM 3148 O O . VAL A 1 438 ? -7.277 -6.442 20.396 1.00 92.06 438 VAL A O 1
ATOM 3151 N N . ALA A 1 439 ? -7.089 -4.404 21.317 1.00 93.75 439 ALA A N 1
ATOM 3152 C CA . ALA A 1 439 ? -8.532 -4.213 21.463 1.00 93.75 439 ALA A CA 1
ATOM 3153 C C . ALA A 1 439 ? -9.241 -4.177 20.099 1.00 93.75 439 ALA A C 1
ATOM 3155 O O . ALA A 1 439 ? -10.248 -4.852 19.893 1.00 93.75 439 ALA A O 1
ATOM 3156 N N . LEU A 1 440 ? -8.674 -3.456 19.130 1.00 92.75 440 LEU A N 1
ATOM 3157 C CA . LEU A 1 440 ? -9.227 -3.345 17.775 1.00 92.75 440 LEU A CA 1
ATOM 3158 C C . LEU A 1 440 ? -9.225 -4.684 17.019 1.00 92.75 440 LEU A C 1
ATOM 3160 O O . LEU A 1 440 ? -10.134 -4.939 16.232 1.00 92.75 440 LEU A O 1
ATOM 3164 N N . SER A 1 441 ? -8.287 -5.590 17.321 1.00 91.25 441 SER A N 1
ATOM 3165 C CA . SER A 1 441 ? -8.289 -6.964 16.786 1.00 91.25 441 SER A CA 1
ATOM 3166 C C . SER A 1 441 ? -9.527 -7.791 17.176 1.00 91.25 441 SER A C 1
ATOM 3168 O O . SER A 1 441 ? -9.786 -8.830 16.566 1.00 91.25 441 SER A O 1
ATOM 3170 N N . ARG A 1 442 ? -10.295 -7.339 18.182 1.00 94.25 442 ARG A N 1
ATOM 3171 C CA . ARG A 1 442 ? -11.532 -7.973 18.670 1.00 94.25 442 ARG A CA 1
ATOM 3172 C C . ARG A 1 442 ? -12.800 -7.458 18.005 1.00 94.25 442 ARG A C 1
ATOM 3174 O O . ARG A 1 442 ? -13.873 -7.983 18.294 1.00 94.25 442 ARG A O 1
ATOM 3181 N N . LEU A 1 443 ? -12.692 -6.464 17.123 1.00 94.00 443 LEU A N 1
ATOM 3182 C CA . LEU A 1 443 ? -13.802 -6.077 16.263 1.00 94.00 443 LEU A CA 1
ATOM 3183 C C . LEU A 1 443 ? -14.259 -7.270 15.411 1.00 94.00 443 LEU A C 1
ATOM 3185 O O . LEU A 1 443 ? -13.475 -8.139 15.030 1.00 94.00 443 LEU A O 1
ATOM 3189 N N . THR A 1 444 ? -15.548 -7.297 15.100 1.00 92.62 444 THR A N 1
ATOM 3190 C CA . THR A 1 444 ? -16.187 -8.312 14.258 1.00 92.62 444 THR A CA 1
ATOM 3191 C C . THR A 1 444 ? -16.446 -7.765 12.857 1.00 92.62 444 THR A C 1
ATOM 3193 O O . THR A 1 444 ? -16.596 -6.556 12.661 1.00 92.62 444 THR A O 1
ATOM 3196 N N . ALA A 1 445 ? -16.554 -8.653 11.866 1.00 89.12 445 ALA A N 1
ATOM 3197 C CA . ALA A 1 445 ? -16.851 -8.254 10.490 1.00 89.12 445 ALA A CA 1
ATOM 3198 C C . ALA A 1 445 ? -18.202 -7.518 10.352 1.00 89.12 445 ALA A C 1
ATOM 3200 O O . ALA A 1 445 ? -18.337 -6.662 9.482 1.00 89.12 445 ALA A O 1
ATOM 3201 N N . GLU A 1 446 ? -19.187 -7.787 11.220 1.00 91.62 446 GLU A N 1
ATOM 3202 C CA . GLU A 1 446 ? -20.453 -7.037 11.237 1.00 91.62 446 GLU A CA 1
ATOM 3203 C C . GLU A 1 446 ? -20.303 -5.621 11.802 1.00 91.62 446 GLU A C 1
ATOM 3205 O O . GLU A 1 446 ? -20.865 -4.689 11.238 1.00 91.62 446 GLU A O 1
ATOM 3210 N N . GLN A 1 447 ? -19.518 -5.419 12.865 1.00 94.56 447 GLN A N 1
ATOM 3211 C CA . GLN A 1 447 ? -19.257 -4.073 13.393 1.00 94.56 447 GLN A CA 1
ATOM 3212 C C . GLN A 1 447 ? -18.501 -3.211 12.375 1.00 94.56 447 GLN A C 1
ATOM 3214 O O . GLN A 1 447 ? -18.857 -2.054 12.155 1.00 94.56 447 GLN A O 1
ATOM 3219 N N . VAL A 1 448 ? -17.478 -3.775 11.723 1.00 92.06 448 VAL A N 1
ATOM 3220 C CA . VAL A 1 448 ? -16.600 -3.008 10.829 1.00 92.06 448 VAL A CA 1
ATOM 3221 C C . VAL A 1 448 ? -17.314 -2.501 9.578 1.00 92.06 448 VAL A C 1
ATOM 3223 O O . VAL A 1 448 ? -16.995 -1.404 9.133 1.00 92.06 448 VAL A O 1
ATOM 3226 N N . LYS A 1 449 ? -18.359 -3.172 9.078 1.00 90.25 449 LYS A N 1
ATOM 3227 C CA . LYS A 1 449 ? -19.206 -2.650 7.979 1.00 90.25 449 LYS A CA 1
ATOM 3228 C C . LYS A 1 449 ? -19.847 -1.285 8.270 1.00 90.25 449 LYS A C 1
ATOM 3230 O O . LYS A 1 449 ? -20.200 -0.579 7.330 1.00 90.25 449 LYS A O 1
ATOM 3235 N N . PHE A 1 450 ? -20.012 -0.924 9.545 1.00 92.19 450 PHE A N 1
ATOM 3236 C CA . PHE A 1 450 ? -20.652 0.322 9.984 1.00 92.19 450 PHE A CA 1
ATOM 3237 C C . PHE A 1 450 ? -19.661 1.368 10.516 1.00 92.19 450 PHE A C 1
ATOM 3239 O O . PHE A 1 450 ? -20.080 2.470 10.872 1.00 92.19 450 PHE A O 1
ATOM 3246 N N . ILE A 1 451 ? -18.357 1.065 10.532 1.00 93.12 451 ILE A N 1
ATOM 3247 C CA . ILE A 1 451 ? -17.319 2.064 10.809 1.00 93.12 451 ILE A CA 1
ATOM 3248 C C . ILE A 1 451 ? -17.290 3.071 9.651 1.00 93.12 451 ILE A C 1
ATOM 3250 O O . ILE A 1 451 ? -17.236 2.709 8.475 1.00 93.12 451 ILE A O 1
ATOM 3254 N N . ARG A 1 452 ? -17.340 4.360 9.964 1.00 93.56 452 ARG A N 1
ATOM 3255 C CA . ARG A 1 452 ? -17.350 5.439 8.975 1.00 93.56 452 ARG A CA 1
ATOM 3256 C C . ARG A 1 452 ? -15.934 5.676 8.413 1.00 93.56 452 ARG A C 1
ATOM 3258 O O . ARG A 1 452 ? -14.955 5.457 9.126 1.00 93.56 452 ARG A O 1
ATOM 3265 N N . PRO A 1 453 ? -15.785 6.143 7.159 1.00 93.38 453 PRO A N 1
ATOM 3266 C CA . PRO A 1 453 ? -14.470 6.378 6.554 1.00 93.38 453 PRO A CA 1
ATOM 3267 C C . PRO A 1 453 ? -13.531 7.278 7.378 1.00 93.38 453 PRO A C 1
ATOM 3269 O O . PRO A 1 453 ? -12.347 6.983 7.500 1.00 93.38 453 PRO A O 1
ATOM 3272 N N . ASP A 1 454 ? -14.057 8.327 8.013 1.00 93.50 454 ASP A N 1
ATOM 3273 C CA . ASP A 1 454 ? -13.311 9.235 8.894 1.00 93.50 454 ASP A CA 1
ATOM 3274 C C . ASP A 1 454 ? -12.791 8.559 10.173 1.00 93.50 454 ASP A C 1
ATOM 3276 O O . ASP A 1 454 ? -11.711 8.903 10.648 1.00 93.50 454 ASP A O 1
ATOM 3280 N N . GLN A 1 455 ? -13.500 7.553 10.695 1.00 94.94 455 GLN A N 1
ATOM 3281 C CA . GLN A 1 455 ? -13.023 6.750 11.826 1.00 94.94 455 GLN A CA 1
ATOM 3282 C C . GLN A 1 455 ? -11.820 5.875 11.431 1.00 94.94 455 GLN A C 1
ATOM 3284 O O . GLN A 1 455 ? -10.876 5.770 12.207 1.00 94.94 455 GLN A O 1
ATOM 3289 N N . LEU A 1 456 ? -11.810 5.294 10.222 1.00 92.81 456 LEU A N 1
ATOM 3290 C CA . LEU A 1 456 ? -10.665 4.514 9.720 1.00 92.81 456 LEU A CA 1
ATOM 3291 C C . LEU A 1 456 ? -9.443 5.393 9.426 1.00 92.81 456 LEU A C 1
ATOM 3293 O O . LEU A 1 456 ? -8.316 4.986 9.695 1.00 92.81 456 LEU A O 1
ATOM 3297 N N . VAL A 1 457 ? -9.648 6.605 8.903 1.00 93.75 457 VAL A N 1
ATOM 3298 C CA . VAL A 1 457 ? -8.556 7.550 8.603 1.00 93.75 457 VAL A CA 1
ATOM 3299 C C . VAL A 1 457 ? -7.870 8.072 9.874 1.00 93.75 457 VAL A C 1
ATOM 3301 O O . VAL A 1 457 ? -6.680 8.375 9.844 1.00 93.75 457 VAL A O 1
ATOM 3304 N N . ALA A 1 458 ? -8.567 8.113 11.014 1.00 93.19 458 ALA A N 1
ATOM 3305 C CA . ALA A 1 458 ? -7.955 8.458 12.300 1.00 93.19 458 ALA A CA 1
ATOM 3306 C C . ALA A 1 458 ? -7.105 7.329 12.920 1.00 93.19 458 ALA A C 1
ATOM 3308 O O . ALA A 1 458 ? -6.320 7.588 13.833 1.00 93.19 458 ALA A O 1
ATOM 3309 N N . MET A 1 459 ? -7.228 6.085 12.445 1.00 92.75 459 MET A N 1
ATOM 3310 C CA . MET A 1 459 ? -6.441 4.956 12.951 1.00 92.75 459 MET A CA 1
ATOM 3311 C C . MET A 1 459 ? -5.011 4.974 12.393 1.00 92.75 459 MET A C 1
ATOM 3313 O O . MET A 1 459 ? -4.778 5.184 11.204 1.00 92.75 459 MET A O 1
ATOM 3317 N N . SER A 1 460 ? -4.027 4.663 13.233 1.00 90.12 460 SER A N 1
ATOM 3318 C CA . SER A 1 460 ? -2.652 4.414 12.783 1.00 90.12 460 SER A CA 1
ATOM 3319 C C . SER A 1 460 ? -2.542 3.133 11.942 1.00 90.12 460 SER A C 1
ATOM 3321 O O . SER A 1 460 ? -3.344 2.204 12.079 1.00 90.12 460 SER A O 1
ATOM 3323 N N . GLY A 1 461 ? -1.488 3.013 11.128 1.00 84.31 461 GLY A N 1
ATOM 3324 C CA . GLY A 1 461 ? -1.229 1.787 10.366 1.00 84.31 461 GLY A CA 1
ATOM 3325 C C . GLY A 1 461 ? -1.021 0.543 11.241 1.00 84.31 461 GLY A C 1
ATOM 3326 O O . GLY A 1 461 ? -1.399 -0.555 10.841 1.00 84.31 461 GLY A O 1
ATOM 3327 N N . GLN A 1 462 ? -0.516 0.702 12.473 1.00 85.06 462 GLN A N 1
ATOM 3328 C CA . GLN A 1 462 ? -0.431 -0.395 13.449 1.00 85.06 462 GLN A CA 1
ATOM 3329 C C . GLN A 1 462 ? -1.811 -0.862 13.935 1.00 85.06 462 GLN A C 1
ATOM 3331 O O . GLN A 1 462 ? -2.028 -2.059 14.105 1.00 85.06 462 GLN A O 1
ATOM 3336 N N . GLN A 1 463 ? -2.748 0.067 14.141 1.00 91.94 463 GLN A N 1
ATOM 3337 C CA . GLN A 1 463 ? -4.124 -0.241 14.535 1.00 91.94 463 GLN A CA 1
ATOM 3338 C C . GLN A 1 463 ? -4.892 -0.927 13.399 1.00 91.94 463 GLN A C 1
ATOM 3340 O O . GLN A 1 463 ? -5.521 -1.957 13.631 1.00 91.94 463 GLN A O 1
ATOM 3345 N N . LEU A 1 464 ? -4.777 -0.420 12.165 1.00 89.94 464 LEU A N 1
ATOM 3346 C CA . LEU A 1 464 ? -5.347 -1.066 10.975 1.00 89.94 464 LEU A CA 1
ATOM 3347 C C . LEU A 1 464 ? -4.720 -2.446 10.716 1.00 89.94 464 LEU A C 1
ATOM 3349 O O . LEU A 1 464 ? -5.421 -3.398 10.385 1.00 89.94 464 LEU A O 1
ATOM 3353 N N . GLY A 1 465 ? -3.406 -2.577 10.917 1.00 84.75 465 GLY A N 1
ATOM 3354 C CA . GLY A 1 465 ? -2.669 -3.828 10.751 1.00 84.75 465 GLY A CA 1
ATOM 3355 C C . GLY A 1 465 ? -2.959 -4.905 11.799 1.00 84.75 465 GLY A C 1
ATOM 3356 O O . GLY A 1 465 ? -2.664 -6.074 11.555 1.00 84.75 465 GLY A O 1
ATOM 3357 N N . ALA A 1 466 ? -3.540 -4.536 12.943 1.00 88.19 466 ALA A N 1
ATOM 3358 C CA . ALA A 1 466 ? -3.976 -5.476 13.974 1.00 88.19 466 ALA A CA 1
ATOM 3359 C C . ALA A 1 466 ? -5.415 -5.985 13.773 1.00 88.19 466 ALA A C 1
ATOM 3361 O O . ALA A 1 466 ? -5.835 -6.905 14.478 1.00 88.19 466 ALA A O 1
ATOM 3362 N N . LEU A 1 467 ? -6.166 -5.429 12.815 1.00 88.44 467 LEU A N 1
ATOM 3363 C CA . LEU A 1 467 ? -7.479 -5.952 12.443 1.00 88.44 467 LEU A CA 1
ATOM 3364 C C . LEU A 1 467 ? -7.360 -7.396 11.933 1.00 88.44 467 LEU A C 1
ATOM 3366 O O . LEU A 1 467 ? -6.397 -7.776 11.260 1.00 88.44 467 LEU A O 1
ATOM 3370 N N . SER A 1 468 ? -8.354 -8.223 12.258 1.00 82.94 468 SER A N 1
ATOM 3371 C CA . SER A 1 468 ? -8.337 -9.634 11.872 1.00 82.94 468 SER A CA 1
ATOM 3372 C C . SER A 1 468 ? -8.476 -9.816 10.353 1.00 82.94 468 SER A C 1
ATOM 3374 O O . SER A 1 468 ? -8.973 -8.950 9.633 1.00 82.94 468 SER A O 1
ATOM 3376 N N . ALA A 1 469 ? -8.068 -10.991 9.864 1.00 75.56 469 ALA A N 1
ATOM 3377 C CA . ALA A 1 469 ? -8.206 -11.389 8.460 1.00 75.56 469 ALA A CA 1
ATOM 3378 C C . ALA A 1 469 ? -9.628 -11.175 7.910 1.00 75.56 469 ALA A C 1
ATOM 3380 O O . ALA A 1 469 ? -9.816 -10.653 6.815 1.00 75.56 469 ALA A O 1
ATOM 3381 N N . GLU A 1 470 ? -10.611 -11.593 8.702 1.00 79.06 470 GLU A N 1
ATOM 3382 C CA . GLU A 1 470 ? -12.031 -11.615 8.366 1.00 79.06 470 GLU A CA 1
ATOM 3383 C C . GLU A 1 470 ? -12.659 -10.219 8.464 1.00 79.06 470 GLU A C 1
ATOM 3385 O O . GLU A 1 470 ? -13.466 -9.836 7.622 1.00 79.06 470 GLU A O 1
ATOM 3390 N N . VAL A 1 471 ? -12.208 -9.414 9.432 1.00 85.12 471 VAL A N 1
ATOM 3391 C CA . VAL A 1 471 ? -12.559 -7.994 9.544 1.00 85.12 471 VAL A CA 1
ATOM 3392 C C . VAL A 1 471 ? -12.071 -7.203 8.333 1.00 85.12 471 VAL A C 1
ATOM 3394 O O . VAL A 1 471 ? -12.840 -6.440 7.752 1.00 85.12 471 VAL A O 1
ATOM 3397 N N . PHE A 1 472 ? -10.815 -7.397 7.924 1.00 81.25 472 PHE A N 1
ATOM 3398 C CA . PHE A 1 472 ? -10.228 -6.663 6.802 1.00 81.25 472 PHE A CA 1
ATOM 3399 C C . PHE A 1 472 ? -10.886 -7.046 5.462 1.00 81.25 472 PHE A C 1
ATOM 3401 O O . PHE A 1 472 ? -11.162 -6.186 4.626 1.00 81.25 472 PHE A O 1
ATOM 3408 N N . ALA A 1 473 ? -11.244 -8.323 5.286 1.00 78.50 473 ALA A N 1
ATOM 3409 C CA . ALA A 1 473 ? -12.062 -8.784 4.161 1.00 78.50 473 ALA A CA 1
ATOM 3410 C C . ALA A 1 473 ? -13.501 -8.216 4.178 1.00 78.50 473 ALA A C 1
ATOM 3412 O O . ALA A 1 473 ? -14.131 -8.114 3.128 1.00 78.50 473 ALA A O 1
ATOM 3413 N N . GLY A 1 474 ? -14.011 -7.815 5.348 1.00 83.00 474 GLY A N 1
ATOM 3414 C CA . GLY A 1 474 ? -15.312 -7.163 5.518 1.00 83.00 474 GLY A CA 1
ATOM 3415 C C . GLY A 1 474 ? -15.347 -5.665 5.181 1.00 83.00 474 GLY A C 1
ATOM 3416 O O . GLY A 1 474 ? -16.439 -5.094 5.141 1.00 83.00 474 GLY A O 1
ATOM 3417 N N . LEU A 1 475 ? -14.196 -5.024 4.930 1.00 88.62 475 LEU A N 1
ATOM 3418 C CA . LEU A 1 475 ? -14.130 -3.604 4.568 1.00 88.62 475 LEU A CA 1
ATOM 3419 C C . LEU A 1 475 ? -14.776 -3.337 3.202 1.00 88.62 475 LEU A C 1
ATOM 3421 O O . LEU A 1 475 ? -14.450 -3.966 2.190 1.00 88.62 475 LEU A O 1
ATOM 3425 N N . THR A 1 476 ? -15.672 -2.354 3.183 1.00 88.12 476 THR A N 1
ATOM 3426 C CA . THR A 1 476 ? -16.393 -1.884 1.996 1.00 88.12 476 THR A CA 1
ATOM 3427 C C . THR A 1 476 ? -15.511 -1.033 1.076 1.00 88.12 476 THR A C 1
ATOM 3429 O O . THR A 1 476 ? -14.479 -0.497 1.481 1.00 88.12 476 THR A O 1
ATOM 3432 N N . HIS A 1 477 ? -15.964 -0.842 -0.168 1.00 84.88 477 HIS A N 1
ATOM 3433 C CA . HIS A 1 477 ? -15.321 0.030 -1.160 1.00 84.88 477 HIS A CA 1
ATOM 3434 C C . HIS A 1 477 ? -15.016 1.432 -0.598 1.00 84.88 477 HIS A C 1
ATOM 3436 O O . HIS A 1 477 ? -13.860 1.839 -0.546 1.00 84.88 477 HIS A O 1
ATOM 3442 N N . ASN A 1 478 ? -16.033 2.123 -0.070 1.00 87.56 478 ASN A N 1
ATOM 3443 C CA . ASN A 1 478 ? -15.907 3.491 0.452 1.00 87.56 478 ASN A CA 1
ATOM 3444 C C . ASN A 1 478 ? -14.954 3.609 1.655 1.00 87.56 478 ASN A C 1
ATOM 3446 O O . ASN A 1 478 ? -14.435 4.689 1.918 1.00 87.56 478 ASN A O 1
ATOM 3450 N N . GLN A 1 479 ? -14.760 2.525 2.407 1.00 92.94 479 GLN A N 1
ATOM 3451 C CA . GLN A 1 479 ? -13.835 2.475 3.537 1.00 92.94 479 GLN A CA 1
ATOM 3452 C C . GLN A 1 479 ? -12.387 2.314 3.069 1.00 92.94 479 GLN A C 1
ATOM 3454 O O . GLN A 1 479 ? -11.510 3.025 3.550 1.00 92.94 479 GLN A O 1
ATOM 3459 N N . LEU A 1 480 ? -12.139 1.423 2.105 1.00 89.75 480 LEU A N 1
ATOM 3460 C CA . LEU A 1 480 ? -10.805 1.201 1.544 1.00 89.75 480 LEU A CA 1
ATOM 3461 C C . LEU A 1 480 ? -10.311 2.403 0.737 1.00 89.75 480 LEU A C 1
ATOM 3463 O O . LEU A 1 480 ? -9.185 2.847 0.942 1.00 89.75 480 LEU A O 1
ATOM 3467 N N . SER A 1 481 ? -11.153 2.984 -0.121 1.00 88.50 481 SER A N 1
ATOM 3468 C CA . SER A 1 481 ? -10.791 4.159 -0.929 1.00 88.50 481 SER A CA 1
ATOM 3469 C C . SER A 1 481 ? -10.595 5.441 -0.101 1.00 88.50 481 SER A C 1
ATOM 3471 O O . SER A 1 481 ? -10.151 6.447 -0.646 1.00 88.50 481 SER A O 1
ATOM 3473 N N . ALA A 1 482 ? -10.919 5.426 1.199 1.00 92.00 482 ALA A N 1
ATOM 3474 C CA . ALA A 1 482 ? -10.682 6.546 2.109 1.00 92.00 482 ALA A CA 1
ATOM 3475 C C . ALA A 1 482 ? -9.338 6.478 2.851 1.00 92.00 482 ALA A C 1
ATOM 3477 O O . ALA A 1 482 ? -8.875 7.513 3.325 1.00 92.00 482 ALA A O 1
ATOM 3478 N N . LEU A 1 483 ? -8.711 5.298 2.956 1.00 92.19 483 LEU A N 1
ATOM 3479 C CA . LEU A 1 483 ? -7.413 5.144 3.623 1.00 92.19 483 LEU A CA 1
ATOM 3480 C C . LEU A 1 483 ? -6.343 6.004 2.937 1.00 92.19 483 LEU A C 1
ATOM 3482 O O . LEU A 1 483 ? -6.264 6.038 1.708 1.00 92.19 483 LEU A O 1
ATOM 3486 N N . THR A 1 484 ? -5.480 6.675 3.696 1.00 93.19 484 THR A N 1
ATOM 3487 C CA . THR A 1 484 ? -4.419 7.479 3.071 1.00 93.19 484 THR A CA 1
ATOM 3488 C C . THR A 1 484 ? -3.319 6.583 2.481 1.00 93.19 484 THR A C 1
ATOM 3490 O O . THR A 1 484 ? -3.125 5.448 2.940 1.00 93.19 484 THR A O 1
ATOM 3493 N N . PRO A 1 485 ? -2.549 7.062 1.486 1.00 92.88 485 PRO A N 1
ATOM 3494 C CA . PRO A 1 485 ? -1.402 6.321 0.965 1.00 92.88 485 PRO A CA 1
ATOM 3495 C C . PRO A 1 485 ? -0.380 5.960 2.065 1.00 92.88 485 PRO A C 1
ATOM 3497 O O . PRO A 1 485 ? 0.183 4.868 2.053 1.00 92.88 485 PRO A O 1
ATOM 3500 N N . GLU A 1 486 ? -0.195 6.818 3.073 1.00 91.38 486 GLU A N 1
ATOM 3501 C CA . GLU A 1 486 ? 0.665 6.557 4.236 1.00 91.38 486 GLU A CA 1
ATOM 3502 C C . GLU A 1 486 ? 0.119 5.436 5.129 1.00 91.38 486 GLU A C 1
ATOM 3504 O O . GLU A 1 486 ? 0.893 4.598 5.596 1.00 91.38 486 GLU A O 1
ATOM 3509 N N . GLN A 1 487 ? -1.201 5.379 5.351 1.00 93.19 487 GLN A N 1
ATOM 3510 C CA . GLN A 1 487 ? -1.826 4.268 6.078 1.00 93.19 487 GLN A CA 1
ATOM 3511 C C . GLN A 1 487 ? -1.624 2.946 5.326 1.00 93.19 487 GLN A C 1
ATOM 3513 O O . GLN A 1 487 ? -1.232 1.953 5.938 1.00 93.19 487 GLN A O 1
ATOM 3518 N N . MET A 1 488 ? -1.814 2.945 4.000 1.00 91.94 488 MET A N 1
ATOM 3519 C CA . MET A 1 488 ? -1.588 1.774 3.141 1.00 91.94 488 MET A CA 1
ATOM 3520 C C . MET A 1 488 ? -0.131 1.288 3.193 1.00 91.94 488 MET A C 1
ATOM 3522 O O . MET A 1 488 ? 0.115 0.091 3.350 1.00 91.94 488 MET A O 1
ATOM 3526 N N . ALA A 1 489 ? 0.840 2.205 3.147 1.00 92.19 489 ALA A N 1
ATOM 3527 C CA . ALA A 1 489 ? 2.265 1.889 3.269 1.00 92.19 489 ALA A CA 1
ATOM 3528 C C . ALA A 1 489 ? 2.628 1.225 4.615 1.00 92.19 489 ALA A C 1
ATOM 3530 O O . ALA A 1 489 ? 3.558 0.424 4.678 1.00 92.19 489 ALA A O 1
ATOM 3531 N N . GLN A 1 490 ? 1.887 1.522 5.688 1.00 89.88 490 GLN A N 1
ATOM 3532 C CA . GLN A 1 490 ? 2.117 0.967 7.028 1.00 89.88 490 GLN A CA 1
ATOM 3533 C C . GLN A 1 490 ? 1.415 -0.380 7.292 1.00 89.88 490 GLN A C 1
ATOM 3535 O O . GLN A 1 490 ? 1.657 -0.988 8.338 1.00 89.88 490 GLN A O 1
ATOM 3540 N N . LEU A 1 491 ? 0.559 -0.871 6.387 1.00 88.88 491 LEU A N 1
ATOM 3541 C CA . LEU A 1 491 ? -0.143 -2.145 6.583 1.00 88.88 491 LEU A CA 1
ATOM 3542 C C . LEU A 1 491 ? 0.818 -3.351 6.537 1.00 88.88 491 LEU A C 1
ATOM 3544 O O . LEU A 1 491 ? 1.646 -3.454 5.628 1.00 88.88 491 LEU A O 1
ATOM 3548 N N . PRO A 1 492 ? 0.688 -4.334 7.446 1.00 85.12 492 PRO A N 1
ATOM 3549 C CA . PRO A 1 492 ? 1.519 -5.529 7.422 1.00 85.12 492 PRO A CA 1
ATOM 3550 C C . PRO A 1 492 ? 1.226 -6.392 6.187 1.00 85.12 492 PRO A C 1
ATOM 3552 O O . PRO A 1 492 ? 0.098 -6.448 5.689 1.00 85.12 492 PRO A O 1
ATOM 3555 N N . LEU A 1 493 ? 2.232 -7.152 5.740 1.00 88.75 493 LEU A N 1
ATOM 3556 C CA . LEU A 1 493 ? 2.125 -8.069 4.592 1.00 88.75 493 LEU A CA 1
ATOM 3557 C C . LEU A 1 493 ? 0.944 -9.049 4.721 1.00 88.75 493 LEU A C 1
ATOM 3559 O O . LEU A 1 493 ? 0.307 -9.401 3.734 1.00 88.75 493 LEU A O 1
ATOM 3563 N N . SER A 1 494 ? 0.620 -9.451 5.953 1.00 82.19 494 SER A N 1
ATOM 3564 C CA . SER A 1 494 ? -0.486 -10.354 6.285 1.00 82.19 494 SER A CA 1
ATOM 3565 C C . SER A 1 494 ? -1.885 -9.741 6.138 1.00 82.19 494 SER A C 1
ATOM 3567 O O . SER A 1 494 ? -2.858 -10.501 6.150 1.00 82.19 494 SER A O 1
ATOM 3569 N N . ALA A 1 495 ? -2.006 -8.414 6.033 1.00 83.50 495 ALA A N 1
ATOM 3570 C CA . ALA A 1 495 ? -3.241 -7.717 5.670 1.00 83.50 495 ALA A CA 1
ATOM 3571 C C . ALA A 1 495 ? -3.313 -7.520 4.148 1.00 83.50 495 ALA A C 1
ATOM 3573 O O . ALA A 1 495 ? -4.309 -7.889 3.529 1.00 83.50 495 ALA A O 1
ATOM 3574 N N . ILE A 1 496 ? -2.220 -7.049 3.532 1.00 88.69 496 ILE A N 1
ATOM 3575 C CA . ILE A 1 496 ? -2.133 -6.842 2.076 1.00 88.69 496 ILE A CA 1
ATOM 3576 C C . ILE A 1 496 ? -2.384 -8.142 1.298 1.00 88.69 496 ILE A C 1
ATOM 3578 O O . ILE A 1 496 ? -3.210 -8.156 0.390 1.00 88.69 496 ILE A O 1
ATOM 3582 N N . GLY A 1 497 ? -1.770 -9.260 1.699 1.00 86.75 497 GLY A N 1
ATOM 3583 C CA . GLY A 1 497 ? -1.963 -10.561 1.043 1.00 86.75 497 GLY A CA 1
ATOM 3584 C C . GLY A 1 497 ? -3.354 -11.190 1.206 1.00 86.75 497 GLY A C 1
ATOM 3585 O O . GLY A 1 497 ? -3.586 -12.287 0.706 1.00 86.75 497 GLY A O 1
ATOM 3586 N N . LYS A 1 498 ? -4.280 -10.519 1.905 1.00 80.06 498 LYS A N 1
ATOM 3587 C CA . LYS A 1 498 ? -5.692 -10.917 2.039 1.00 80.06 498 LYS A CA 1
ATOM 3588 C C . LYS A 1 498 ? -6.656 -10.007 1.278 1.00 80.06 498 LYS A C 1
ATOM 3590 O O . LYS A 1 498 ? -7.852 -10.292 1.268 1.00 80.06 498 LYS A O 1
ATOM 3595 N N . LEU A 1 499 ? -6.166 -8.931 0.655 1.00 86.44 499 LEU A N 1
ATOM 3596 C CA . LEU A 1 499 ? -6.986 -8.082 -0.205 1.00 86.44 499 LEU A CA 1
ATOM 3597 C C . LEU A 1 499 ? -7.553 -8.914 -1.355 1.00 86.44 499 LEU A C 1
ATOM 3599 O O . LEU A 1 499 ? -6.817 -9.541 -2.117 1.00 86.44 499 LEU A O 1
ATOM 3603 N N . THR A 1 500 ? -8.876 -8.907 -1.491 1.00 86.19 500 THR A N 1
ATOM 3604 C CA . THR A 1 500 ? -9.537 -9.559 -2.625 1.00 86.19 500 THR A CA 1
ATOM 3605 C C . THR A 1 500 ? -9.326 -8.759 -3.912 1.00 86.19 500 THR A C 1
ATOM 3607 O O . THR A 1 500 ? -9.129 -7.546 -3.880 1.00 86.19 500 THR A O 1
ATOM 3610 N N . ALA A 1 501 ? -9.455 -9.416 -5.067 1.00 88.25 501 ALA A N 1
ATOM 3611 C CA . ALA A 1 501 ? -9.423 -8.773 -6.385 1.00 88.25 501 ALA A CA 1
ATOM 3612 C C . ALA A 1 501 ? -10.327 -7.524 -6.488 1.00 88.25 501 ALA A C 1
ATOM 3614 O O . ALA A 1 501 ? -9.908 -6.492 -7.008 1.00 88.25 501 ALA A O 1
ATOM 3615 N N . ALA A 1 502 ? -11.548 -7.593 -5.943 1.00 85.19 502 ALA A N 1
ATOM 3616 C CA . ALA A 1 502 ? -12.495 -6.477 -5.950 1.00 85.19 502 ALA A CA 1
ATOM 3617 C C . ALA A 1 502 ? -12.076 -5.327 -5.015 1.00 85.19 502 ALA A C 1
ATOM 3619 O O . ALA A 1 502 ? -12.249 -4.160 -5.361 1.00 85.19 502 ALA A O 1
ATOM 3620 N N . GLN A 1 503 ? -11.504 -5.645 -3.850 1.00 88.75 503 GLN A N 1
ATOM 3621 C CA . GLN A 1 503 ? -10.972 -4.651 -2.914 1.00 88.75 503 GLN A CA 1
ATOM 3622 C C . GLN A 1 503 ? -9.688 -3.993 -3.431 1.00 88.75 503 GLN A C 1
ATOM 3624 O O . GLN A 1 503 ? -9.473 -2.815 -3.177 1.00 88.75 503 GLN A O 1
ATOM 3629 N N . LEU A 1 504 ? -8.852 -4.715 -4.183 1.00 90.31 504 LEU A N 1
ATOM 3630 C CA . LEU A 1 504 ? -7.641 -4.152 -4.775 1.00 90.31 504 LEU A CA 1
ATOM 3631 C C . LEU A 1 504 ? -7.973 -3.236 -5.961 1.00 90.31 504 LEU A C 1
ATOM 3633 O O . LEU A 1 504 ? -7.476 -2.116 -6.020 1.00 90.31 504 LEU A O 1
ATOM 3637 N N . ALA A 1 505 ? -8.883 -3.648 -6.850 1.00 87.69 505 ALA A N 1
ATOM 3638 C CA . ALA A 1 505 ? -9.371 -2.821 -7.962 1.00 87.69 505 ALA A CA 1
ATOM 3639 C C . ALA A 1 505 ? -10.122 -1.546 -7.508 1.00 87.69 505 ALA A C 1
ATOM 3641 O O . ALA A 1 505 ? -10.313 -0.629 -8.303 1.00 87.69 505 ALA A O 1
ATOM 3642 N N . ALA A 1 506 ? -10.538 -1.487 -6.238 1.00 86.06 506 ALA A N 1
ATOM 3643 C CA . ALA A 1 506 ? -11.174 -0.336 -5.599 1.00 86.06 506 ALA A CA 1
ATOM 3644 C C . ALA A 1 506 ? -10.197 0.745 -5.096 1.00 86.06 506 ALA A C 1
ATOM 3646 O O . ALA A 1 506 ? -10.634 1.860 -4.798 1.00 86.06 506 ALA A O 1
ATOM 3647 N N . LEU A 1 507 ? -8.908 0.424 -4.953 1.00 91.75 507 LEU A N 1
ATOM 3648 C CA . LEU A 1 507 ? -7.911 1.369 -4.451 1.00 91.75 507 LEU A CA 1
ATOM 3649 C C . LEU A 1 507 ? -7.548 2.417 -5.510 1.00 91.75 507 LEU A C 1
ATOM 3651 O O . LEU A 1 507 ? -7.545 2.138 -6.710 1.00 91.75 507 LEU A O 1
ATOM 3655 N N . SER A 1 508 ? -7.188 3.622 -5.080 1.00 93.38 508 SER A N 1
ATOM 3656 C CA . SER A 1 508 ? -6.677 4.643 -5.992 1.00 93.38 508 SER A CA 1
ATOM 3657 C C . SER A 1 508 ? -5.275 4.270 -6.515 1.00 93.38 508 SER A C 1
ATOM 3659 O O . SER A 1 508 ? -4.543 3.513 -5.862 1.00 93.38 508 SER A O 1
ATOM 3661 N N . PRO A 1 509 ? -4.852 4.799 -7.677 1.00 93.94 509 PRO A N 1
ATOM 3662 C CA . PRO A 1 509 ? -3.487 4.612 -8.163 1.00 93.94 509 PRO A CA 1
ATOM 3663 C C . PRO A 1 509 ? -2.430 5.107 -7.159 1.00 93.94 509 PRO A C 1
ATOM 3665 O O . PRO A 1 509 ? -1.388 4.478 -7.014 1.00 93.94 509 PRO A O 1
ATOM 3668 N N . GLU A 1 510 ? -2.715 6.172 -6.404 1.00 94.50 510 GLU A N 1
ATOM 3669 C CA . GLU A 1 510 ? -1.836 6.724 -5.362 1.00 94.50 510 GLU A CA 1
ATOM 3670 C C . GLU A 1 510 ? -1.707 5.791 -4.149 1.00 94.50 510 GLU A C 1
ATOM 3672 O O . GLU A 1 510 ? -0.607 5.622 -3.622 1.00 94.50 510 GLU A O 1
ATOM 3677 N N . GLN A 1 511 ? -2.802 5.146 -3.727 1.00 95.50 511 GLN A N 1
ATOM 3678 C CA . GLN A 1 511 ? -2.780 4.130 -2.666 1.00 95.50 511 GLN A CA 1
ATOM 3679 C C . GLN A 1 511 ? -1.912 2.926 -3.066 1.00 95.50 511 GLN A C 1
ATOM 3681 O O . GLN A 1 511 ? -1.121 2.440 -2.258 1.00 95.50 511 GLN A O 1
ATOM 3686 N N . ILE A 1 512 ? -2.008 2.476 -4.324 1.00 94.81 512 ILE A N 1
ATOM 3687 C CA . ILE A 1 512 ? -1.150 1.415 -4.875 1.00 94.81 512 ILE A CA 1
ATOM 3688 C C . ILE A 1 512 ? 0.312 1.885 -4.980 1.00 94.81 512 ILE A C 1
ATOM 3690 O O . ILE A 1 512 ? 1.217 1.153 -4.583 1.00 94.81 512 ILE A O 1
ATOM 3694 N N . ALA A 1 513 ? 0.562 3.120 -5.424 1.00 94.88 513 ALA A N 1
ATOM 3695 C CA . ALA A 1 513 ? 1.900 3.711 -5.551 1.00 94.88 513 ALA A CA 1
ATOM 3696 C C . ALA A 1 513 ? 2.620 3.970 -4.208 1.00 94.88 513 ALA A C 1
ATOM 3698 O O . ALA A 1 513 ? 3.807 4.314 -4.198 1.00 94.88 513 ALA A O 1
ATOM 3699 N N . ALA A 1 514 ? 1.928 3.843 -3.073 1.00 95.44 514 ALA A N 1
ATOM 3700 C CA . ALA A 1 514 ? 2.515 3.958 -1.737 1.00 95.44 514 ALA A CA 1
ATOM 3701 C C . ALA A 1 514 ? 2.887 2.611 -1.095 1.00 95.44 514 ALA A C 1
ATOM 3703 O O . ALA A 1 514 ? 3.612 2.596 -0.101 1.00 95.44 514 ALA A O 1
ATOM 3704 N N . LEU A 1 515 ? 2.455 1.481 -1.665 1.00 95.25 515 LEU A N 1
ATOM 3705 C CA . LEU A 1 515 ? 2.865 0.158 -1.195 1.00 95.25 515 LEU A CA 1
ATOM 3706 C C . LEU A 1 515 ? 4.375 -0.063 -1.399 1.00 95.25 515 LEU A C 1
ATOM 3708 O O . LEU A 1 515 ? 4.961 0.342 -2.398 1.00 95.25 515 LEU A O 1
ATOM 3712 N N . SER A 1 516 ? 5.022 -0.767 -0.483 1.00 95.69 516 SER A N 1
ATOM 3713 C CA . SER A 1 516 ? 6.394 -1.252 -0.656 1.00 95.69 516 SER A CA 1
ATOM 3714 C C . SER A 1 516 ? 6.469 -2.426 -1.642 1.00 95.69 516 SER A C 1
ATOM 3716 O O . SER A 1 516 ? 5.490 -3.147 -1.848 1.00 95.69 516 SER A O 1
ATOM 3718 N N . ALA A 1 517 ? 7.658 -2.681 -2.196 1.00 94.88 517 ALA A N 1
ATOM 3719 C CA . ALA A 1 517 ? 7.929 -3.849 -3.041 1.00 94.88 517 ALA A CA 1
ATOM 3720 C C . ALA A 1 517 ? 7.477 -5.167 -2.378 1.00 94.88 517 ALA A C 1
ATOM 3722 O O . ALA A 1 517 ? 6.792 -5.981 -2.994 1.00 94.88 517 ALA A O 1
ATOM 3723 N N . SER A 1 518 ? 7.772 -5.339 -1.086 1.00 95.38 518 SER A N 1
ATOM 3724 C CA . SER A 1 518 ? 7.358 -6.513 -0.310 1.00 95.38 518 SER A CA 1
ATOM 3725 C C . SER A 1 518 ? 5.837 -6.639 -0.174 1.00 95.38 518 SER A C 1
ATOM 3727 O O . SER A 1 518 ? 5.323 -7.753 -0.174 1.00 95.38 518 SER A O 1
ATOM 3729 N N . GLN A 1 519 ? 5.105 -5.523 -0.072 1.00 95.88 519 GLN A N 1
ATOM 3730 C CA . GLN A 1 519 ? 3.637 -5.531 -0.049 1.00 95.88 519 GLN A CA 1
ATOM 3731 C C . GLN A 1 519 ? 3.057 -5.905 -1.421 1.00 95.88 519 GLN A C 1
ATOM 3733 O O . GLN A 1 519 ? 2.131 -6.709 -1.469 1.00 95.88 519 GLN A O 1
ATOM 3738 N N . ILE A 1 520 ? 3.630 -5.415 -2.528 1.00 95.44 520 ILE A N 1
ATOM 3739 C CA . ILE A 1 520 ? 3.249 -5.847 -3.886 1.00 95.44 520 ILE A CA 1
ATOM 3740 C C . ILE A 1 520 ? 3.481 -7.355 -4.065 1.00 95.44 520 ILE A C 1
ATOM 3742 O O . ILE A 1 520 ? 2.579 -8.071 -4.502 1.00 95.44 520 ILE A O 1
ATOM 3746 N N . GLY A 1 521 ? 4.640 -7.867 -3.642 1.00 94.94 521 GLY A N 1
ATOM 3747 C CA . GLY A 1 521 ? 4.950 -9.299 -3.694 1.00 94.94 521 GLY A CA 1
ATOM 3748 C C . GLY A 1 521 ? 4.088 -10.177 -2.775 1.00 94.94 521 GLY A C 1
ATOM 3749 O O . GLY A 1 521 ? 3.985 -11.379 -3.007 1.00 94.94 521 GLY A O 1
ATOM 3750 N N . ALA A 1 522 ? 3.439 -9.594 -1.760 1.00 94.81 522 ALA A N 1
ATOM 3751 C CA . ALA A 1 522 ? 2.524 -10.300 -0.862 1.00 94.81 522 ALA A CA 1
ATOM 3752 C C . ALA A 1 522 ? 1.096 -10.458 -1.422 1.00 94.81 522 ALA A C 1
ATOM 3754 O O . ALA A 1 522 ? 0.329 -11.252 -0.878 1.00 94.81 522 ALA A O 1
ATOM 3755 N N . LEU A 1 523 ? 0.720 -9.726 -2.479 1.00 94.00 523 LEU A N 1
ATOM 3756 C CA . LEU A 1 523 ? -0.589 -9.855 -3.131 1.00 94.00 523 LEU A CA 1
ATOM 3757 C C . LEU A 1 523 ? -0.766 -11.250 -3.750 1.00 94.00 523 LEU A C 1
ATOM 3759 O O . LEU A 1 523 ? 0.146 -11.765 -4.400 1.00 94.00 523 LEU A O 1
ATOM 3763 N N . SER A 1 524 ? -1.962 -11.838 -3.631 1.00 92.19 524 SER A N 1
ATOM 3764 C CA . SER A 1 524 ? -2.264 -13.095 -4.330 1.00 92.19 524 SER A CA 1
ATOM 3765 C C . SER A 1 524 ? -2.203 -12.910 -5.851 1.00 92.19 524 SER A C 1
ATOM 3767 O O . SER A 1 524 ? -2.366 -11.802 -6.368 1.00 92.19 524 SER A O 1
ATOM 3769 N N . THR A 1 525 ? -1.992 -14.000 -6.588 1.00 92.50 525 THR A N 1
ATOM 3770 C CA . THR A 1 525 ? -1.979 -13.989 -8.057 1.00 92.50 525 THR A CA 1
ATOM 3771 C C . THR A 1 525 ? -3.293 -13.484 -8.647 1.00 92.50 525 THR A C 1
ATOM 3773 O O . THR A 1 525 ? -3.287 -12.723 -9.610 1.00 92.50 525 THR A O 1
ATOM 3776 N N . GLU A 1 526 ? -4.422 -13.839 -8.038 1.00 90.19 526 GLU A N 1
ATOM 3777 C CA . GLU A 1 526 ? -5.761 -13.428 -8.465 1.00 90.19 526 GLU A CA 1
ATOM 3778 C C . GLU A 1 526 ? -6.002 -11.945 -8.168 1.00 90.19 526 GLU A C 1
ATOM 3780 O O . GLU A 1 526 ? -6.565 -11.234 -9.000 1.00 90.19 526 GLU A O 1
ATOM 3785 N N . ALA A 1 527 ? -5.557 -11.466 -7.000 1.00 91.00 527 ALA A N 1
ATOM 3786 C CA . ALA A 1 527 ? -5.658 -10.059 -6.634 1.00 91.00 527 ALA A CA 1
ATOM 3787 C C . ALA A 1 527 ? -4.783 -9.192 -7.551 1.00 91.00 527 ALA A C 1
ATOM 3789 O O . ALA A 1 527 ? -5.271 -8.223 -8.128 1.00 91.00 527 ALA A O 1
ATOM 3790 N N . PHE A 1 528 ? -3.523 -9.583 -7.765 1.00 92.88 528 PHE A N 1
ATOM 3791 C CA . PHE A 1 528 ? -2.593 -8.875 -8.646 1.00 92.88 528 PHE A CA 1
ATOM 3792 C C . PHE A 1 528 ? -3.091 -8.820 -10.102 1.00 92.88 528 PHE A C 1
ATOM 3794 O O . PHE A 1 528 ? -3.045 -7.765 -10.730 1.00 92.88 528 PHE A O 1
ATOM 3801 N N . ALA A 1 529 ? -3.646 -9.918 -10.631 1.00 90.31 529 ALA A N 1
ATOM 3802 C CA . ALA A 1 529 ? -4.227 -9.960 -11.979 1.00 90.31 529 ALA A CA 1
ATOM 3803 C C . ALA A 1 529 ? -5.459 -9.047 -12.162 1.00 90.31 529 ALA A C 1
ATOM 3805 O O . ALA A 1 529 ? -5.819 -8.707 -13.296 1.00 90.31 529 ALA A O 1
ATOM 3806 N N . ALA A 1 530 ? -6.109 -8.657 -11.061 1.00 89.75 530 ALA A N 1
ATOM 3807 C CA . ALA A 1 530 ? -7.257 -7.758 -11.046 1.00 89.75 530 ALA A CA 1
ATOM 3808 C C . ALA A 1 530 ? -6.887 -6.268 -10.949 1.00 89.75 530 ALA A C 1
ATOM 3810 O O . ALA A 1 530 ? -7.785 -5.430 -11.053 1.00 89.75 530 ALA A O 1
ATOM 3811 N N . LEU A 1 531 ? -5.599 -5.926 -10.798 1.00 91.12 531 LEU A N 1
ATOM 3812 C CA . LEU A 1 531 ? -5.144 -4.537 -10.868 1.00 91.12 531 LEU A CA 1
ATOM 3813 C C . LEU A 1 531 ? -5.591 -3.886 -12.184 1.00 91.12 531 LEU A C 1
ATOM 3815 O O . LEU A 1 531 ? -5.491 -4.461 -13.276 1.00 91.12 531 LEU A O 1
ATOM 3819 N N . THR A 1 532 ? -6.083 -2.655 -12.078 1.00 90.69 532 THR A N 1
ATOM 3820 C CA . THR A 1 532 ? -6.448 -1.853 -13.244 1.00 90.69 532 THR A CA 1
ATOM 3821 C C . THR A 1 532 ? -5.197 -1.354 -13.964 1.00 90.69 532 THR A C 1
ATOM 3823 O O . THR A 1 532 ? -4.105 -1.269 -13.399 1.00 90.69 532 THR A O 1
ATOM 3826 N N . GLU A 1 533 ? -5.355 -0.974 -15.231 1.00 88.94 533 GLU A N 1
ATOM 3827 C CA . GLU A 1 533 ? -4.262 -0.389 -16.009 1.00 88.94 533 GLU A CA 1
ATOM 3828 C C . GLU A 1 533 ? -3.694 0.881 -15.351 1.00 88.94 533 GLU A C 1
ATOM 3830 O O . GLU A 1 533 ? -2.480 1.053 -15.304 1.00 88.94 533 GLU A O 1
ATOM 3835 N N . GLN A 1 534 ? -4.548 1.730 -14.769 1.00 90.62 534 GLN A N 1
ATOM 3836 C CA . GLN A 1 534 ? -4.112 2.942 -14.067 1.00 90.62 534 GLN A CA 1
ATOM 3837 C C . GLN A 1 534 ? -3.295 2.624 -12.808 1.00 90.62 534 GLN A C 1
ATOM 3839 O O . GLN A 1 534 ? -2.292 3.284 -12.553 1.00 90.62 534 GLN A O 1
ATOM 3844 N N . GLN A 1 535 ? -3.681 1.597 -12.046 1.00 93.00 535 GLN A N 1
ATOM 3845 C CA . GLN A 1 535 ? -2.948 1.167 -10.852 1.00 93.00 535 GLN A CA 1
ATOM 3846 C C . GLN A 1 535 ? -1.571 0.584 -11.198 1.00 93.00 535 GLN A C 1
ATOM 3848 O O . GLN A 1 535 ? -0.587 0.919 -10.546 1.00 93.00 535 GLN A O 1
ATOM 3853 N N . LEU A 1 536 ? -1.479 -0.245 -12.246 1.00 89.12 536 LEU A N 1
ATOM 3854 C CA . LEU A 1 536 ? -0.203 -0.806 -12.706 1.00 89.12 536 LEU A CA 1
ATOM 3855 C C . LEU A 1 536 ? 0.735 0.267 -13.276 1.00 89.12 536 LEU A C 1
ATOM 3857 O O . LEU A 1 536 ? 1.940 0.195 -13.056 1.00 89.12 536 LEU A O 1
ATOM 3861 N N . MET A 1 537 ? 0.198 1.287 -13.951 1.00 88.00 537 MET A N 1
ATOM 3862 C CA . MET A 1 537 ? 0.984 2.427 -14.443 1.00 88.00 537 MET A CA 1
ATOM 3863 C C . MET A 1 537 ? 1.431 3.396 -13.339 1.00 88.00 537 MET A C 1
ATOM 3865 O O . MET A 1 537 ? 2.378 4.148 -13.554 1.00 88.00 537 MET A O 1
ATOM 3869 N N . ALA A 1 538 ? 0.800 3.366 -12.162 1.00 92.31 538 ALA A N 1
ATOM 3870 C CA . ALA A 1 538 ? 1.220 4.149 -11.000 1.00 92.31 538 ALA A CA 1
ATOM 3871 C C . ALA A 1 538 ? 2.320 3.473 -10.157 1.00 92.31 538 ALA A C 1
ATOM 3873 O O . ALA A 1 538 ? 2.864 4.110 -9.254 1.00 92.31 538 ALA A O 1
ATOM 3874 N N . LEU A 1 539 ? 2.677 2.213 -10.446 1.00 92.38 539 LEU A N 1
ATOM 3875 C CA . LEU A 1 539 ? 3.789 1.542 -9.772 1.00 92.38 539 LEU A CA 1
ATOM 3876 C C . LEU A 1 539 ? 5.124 2.233 -10.077 1.00 92.38 539 LEU A C 1
ATOM 3878 O O . LEU A 1 539 ? 5.460 2.513 -11.225 1.00 92.38 539 LEU A O 1
ATOM 3882 N N . LYS A 1 540 ? 5.930 2.456 -9.045 1.00 92.38 540 LYS A N 1
ATOM 3883 C CA . LYS A 1 540 ? 7.295 2.984 -9.154 1.00 92.38 540 LYS A CA 1
ATOM 3884 C C . LYS A 1 540 ? 8.290 1.864 -9.497 1.00 92.38 540 LYS A C 1
ATOM 3886 O O . LYS A 1 540 ? 7.997 0.699 -9.204 1.00 92.38 540 LYS A O 1
ATOM 3891 N N . PRO A 1 541 ? 9.470 2.168 -10.071 1.00 90.06 541 PRO A N 1
ATOM 3892 C CA . PRO A 1 541 ? 10.470 1.154 -10.418 1.00 90.06 541 PRO A CA 1
ATOM 3893 C C . PRO A 1 541 ? 10.841 0.213 -9.262 1.00 90.06 541 PRO A C 1
ATOM 3895 O O . PRO A 1 541 ? 10.957 -0.994 -9.459 1.00 90.06 541 PRO A O 1
ATOM 3898 N N . GLU A 1 542 ? 10.926 0.729 -8.034 1.00 90.50 542 GLU A N 1
ATOM 3899 C CA . GLU A 1 542 ? 11.252 -0.062 -6.842 1.00 90.50 542 GLU A CA 1
ATOM 3900 C C . GLU A 1 542 ? 10.126 -1.038 -6.471 1.00 90.50 542 GLU A C 1
ATOM 3902 O O . GLU A 1 542 ? 10.387 -2.115 -5.943 1.00 90.50 542 GLU A O 1
ATOM 3907 N N . GLN A 1 543 ? 8.867 -0.689 -6.757 1.00 94.19 543 GLN A N 1
ATOM 3908 C CA . GLN A 1 543 ? 7.714 -1.560 -6.513 1.00 94.19 543 GLN A CA 1
ATOM 3909 C C . GLN A 1 543 ? 7.645 -2.707 -7.528 1.00 94.19 543 GLN A C 1
ATOM 3911 O O . GLN A 1 543 ? 7.233 -3.812 -7.176 1.00 94.19 543 GLN A O 1
ATOM 3916 N N . VAL A 1 544 ? 8.076 -2.462 -8.771 1.00 91.12 544 VAL A N 1
ATOM 3917 C CA . VAL A 1 544 ? 8.118 -3.468 -9.846 1.00 91.12 544 VAL A CA 1
ATOM 3918 C C . VAL A 1 544 ? 9.121 -4.588 -9.532 1.00 91.12 544 VAL A C 1
ATOM 3920 O O . VAL A 1 544 ? 8.847 -5.748 -9.840 1.00 91.12 544 VAL A O 1
ATOM 3923 N N . ALA A 1 545 ? 10.197 -4.291 -8.796 1.00 88.81 545 ALA A N 1
ATOM 3924 C CA . ALA A 1 545 ? 11.108 -5.301 -8.242 1.00 88.81 545 ALA A CA 1
ATOM 3925 C C . ALA A 1 545 ? 10.441 -6.272 -7.246 1.00 88.81 545 ALA A C 1
ATOM 3927 O O . ALA A 1 545 ? 10.952 -7.365 -7.006 1.00 88.81 545 ALA A O 1
ATOM 3928 N N . GLY A 1 546 ? 9.288 -5.897 -6.681 1.00 92.81 546 GLY A N 1
ATOM 3929 C CA . GLY A 1 546 ? 8.473 -6.749 -5.816 1.00 92.81 546 GLY A CA 1
ATOM 3930 C C . GLY A 1 546 ? 7.586 -7.756 -6.555 1.00 92.81 546 GLY A C 1
ATOM 3931 O O . GLY A 1 546 ? 7.013 -8.632 -5.908 1.00 92.81 546 GLY A O 1
ATOM 3932 N N . ILE A 1 547 ? 7.448 -7.655 -7.885 1.00 94.06 547 ILE A N 1
ATOM 3933 C CA . ILE A 1 547 ? 6.588 -8.554 -8.667 1.00 94.06 547 ILE A CA 1
ATOM 3934 C C . ILE A 1 547 ? 7.199 -9.956 -8.705 1.00 94.06 547 ILE A C 1
ATOM 3936 O O . ILE A 1 547 ? 8.305 -10.177 -9.204 1.00 94.06 547 ILE A O 1
ATOM 3940 N N . THR A 1 548 ? 6.437 -10.928 -8.211 1.00 94.88 548 THR A N 1
ATOM 3941 C CA . THR A 1 548 ? 6.866 -12.326 -8.132 1.00 94.88 548 THR A CA 1
ATOM 3942 C C . THR A 1 548 ? 6.773 -13.054 -9.484 1.00 94.88 548 THR A C 1
ATOM 3944 O O . THR A 1 548 ? 5.930 -12.718 -10.324 1.00 94.88 548 THR A O 1
ATOM 3947 N N . PRO A 1 549 ? 7.550 -14.140 -9.672 1.00 93.94 549 PRO A N 1
ATOM 3948 C CA . PRO A 1 549 ? 7.449 -15.043 -10.823 1.00 93.94 549 PRO A CA 1
ATOM 3949 C C . PRO A 1 549 ? 6.014 -15.497 -11.159 1.00 93.94 549 PRO A C 1
ATOM 3951 O O . PRO A 1 549 ? 5.645 -15.586 -12.330 1.00 93.94 549 PRO A O 1
ATOM 3954 N N . SER A 1 550 ? 5.179 -15.757 -10.146 1.00 94.06 550 SER A N 1
ATOM 3955 C CA . SER A 1 550 ? 3.782 -16.174 -10.335 1.00 94.06 550 SER A CA 1
ATOM 3956 C C . SER A 1 550 ? 2.871 -15.023 -10.775 1.00 94.06 550 SER A C 1
ATOM 3958 O O . SER A 1 550 ? 2.014 -15.217 -11.634 1.00 94.06 550 SER A O 1
ATOM 3960 N N . GLN A 1 551 ? 3.070 -13.819 -10.226 1.00 94.62 551 GLN A N 1
ATOM 3961 C CA . GLN A 1 551 ? 2.317 -12.614 -10.598 1.00 94.62 551 GLN A CA 1
ATOM 3962 C C . GLN A 1 551 ? 2.621 -12.167 -12.039 1.00 94.62 551 GLN A C 1
ATOM 3964 O O . GLN A 1 551 ? 1.716 -11.748 -12.758 1.00 94.62 551 GLN A O 1
ATOM 3969 N N . MET A 1 552 ? 3.864 -12.326 -12.506 1.00 93.25 552 MET A N 1
ATOM 3970 C CA . MET A 1 552 ? 4.241 -11.996 -13.888 1.00 93.25 552 MET A CA 1
ATOM 3971 C C . MET A 1 552 ? 3.505 -12.851 -14.930 1.00 93.25 552 MET A C 1
ATOM 3973 O O . MET A 1 552 ? 3.084 -12.330 -15.962 1.00 93.25 552 MET A O 1
ATOM 3977 N N . LYS A 1 553 ? 3.259 -14.140 -14.657 1.00 90.25 553 LYS A N 1
ATOM 3978 C CA . LYS A 1 553 ? 2.525 -15.028 -15.585 1.00 90.25 553 LYS A CA 1
ATOM 3979 C C . LYS A 1 553 ? 1.080 -14.605 -15.836 1.00 90.25 553 LYS A C 1
ATOM 3981 O O . LYS A 1 553 ? 0.542 -14.899 -16.898 1.00 90.25 553 LYS A O 1
ATOM 3986 N N . VAL A 1 554 ? 0.450 -13.946 -14.864 1.00 90.12 554 VAL A N 1
ATOM 3987 C CA . VAL A 1 554 ? -0.949 -13.494 -14.948 1.00 90.12 554 VAL A CA 1
ATOM 3988 C C . VAL A 1 554 ? -1.083 -12.030 -15.388 1.00 90.12 554 VAL A C 1
ATOM 3990 O O . VAL A 1 554 ? -2.195 -11.550 -15.609 1.00 90.12 554 VAL A O 1
ATOM 3993 N N . LEU A 1 555 ? 0.034 -11.313 -15.558 1.00 88.81 555 LEU A N 1
ATOM 3994 C CA . LEU A 1 555 ? 0.046 -9.933 -16.035 1.00 88.81 555 LEU A CA 1
ATOM 3995 C C . LEU A 1 555 ? -0.320 -9.872 -17.528 1.00 88.81 555 LEU A C 1
ATOM 3997 O O . LEU A 1 555 ? 0.310 -10.507 -18.374 1.00 88.81 555 LEU A O 1
ATOM 4001 N N . LYS A 1 556 ? -1.335 -9.075 -17.878 1.00 85.06 556 LYS A N 1
ATOM 4002 C CA . LYS A 1 556 ? -1.817 -8.952 -19.266 1.00 85.06 556 LYS A CA 1
ATOM 4003 C C . LYS A 1 556 ? -0.696 -8.461 -20.187 1.00 85.06 556 LYS A C 1
ATOM 4005 O O . LYS A 1 556 ? -0.053 -7.451 -19.905 1.00 85.06 556 LYS A O 1
ATOM 4010 N N . SER A 1 557 ? -0.516 -9.124 -21.328 1.00 83.94 557 SER A N 1
ATOM 4011 C CA . SER A 1 557 ? 0.566 -8.848 -22.286 1.00 83.94 557 SER A CA 1
ATOM 4012 C C . SER A 1 557 ? 0.606 -7.388 -22.773 1.00 83.94 557 SER A C 1
ATOM 4014 O O . SER A 1 557 ? 1.684 -6.836 -22.980 1.00 83.94 557 SER A O 1
ATOM 4016 N N . GLN A 1 558 ? -0.550 -6.725 -22.885 1.00 81.81 558 GLN A N 1
ATOM 4017 C CA . GLN A 1 558 ? -0.670 -5.301 -23.241 1.00 81.81 558 GLN A CA 1
ATOM 4018 C C . GLN A 1 558 ? -0.058 -4.334 -22.207 1.00 81.81 558 GLN A C 1
ATOM 4020 O O . GLN A 1 558 ? 0.299 -3.210 -22.556 1.00 81.81 558 GLN A O 1
ATOM 4025 N N . LEU A 1 559 ? 0.048 -4.740 -20.939 1.00 81.94 559 LEU A N 1
ATOM 4026 C CA . LEU A 1 559 ? 0.524 -3.878 -19.851 1.00 81.94 559 LEU A CA 1
ATOM 4027 C C . LEU A 1 559 ? 2.049 -3.913 -19.738 1.00 81.94 559 LEU A C 1
ATOM 4029 O O . LEU A 1 559 ? 2.667 -2.885 -19.481 1.00 81.94 559 LEU A O 1
ATOM 4033 N N . ILE A 1 560 ? 2.665 -5.057 -20.047 1.00 87.38 560 ILE A N 1
ATOM 4034 C CA . ILE A 1 560 ? 4.126 -5.190 -20.125 1.00 87.38 560 ILE A CA 1
ATOM 4035 C C . ILE A 1 560 ? 4.705 -4.234 -21.172 1.00 87.38 560 ILE A C 1
ATOM 4037 O O . ILE A 1 560 ? 5.677 -3.549 -20.881 1.00 87.38 560 ILE A O 1
ATOM 4041 N N . SER A 1 561 ? 4.050 -4.063 -22.328 1.00 87.25 561 SER A N 1
ATOM 4042 C CA . SER A 1 561 ? 4.478 -3.093 -23.352 1.00 87.25 561 SER A CA 1
ATOM 4043 C C . SER A 1 561 ? 4.380 -1.616 -22.940 1.00 87.25 561 SER A C 1
ATOM 4045 O O . SER A 1 561 ? 4.825 -0.754 -23.693 1.00 87.25 561 SER A O 1
ATOM 4047 N N . ARG A 1 562 ? 3.767 -1.312 -21.786 1.00 87.94 562 ARG A N 1
ATOM 4048 C CA . ARG A 1 562 ? 3.607 0.051 -21.254 1.00 87.94 562 ARG A CA 1
ATOM 4049 C C . ARG A 1 562 ? 4.535 0.369 -20.078 1.00 87.94 562 ARG A C 1
ATOM 4051 O O . ARG A 1 562 ? 4.592 1.526 -19.675 1.00 87.94 562 ARG A O 1
ATOM 4058 N N . LEU A 1 563 ? 5.264 -0.617 -19.547 1.00 88.69 563 LEU A N 1
ATOM 4059 C CA . LEU A 1 563 ? 6.274 -0.378 -18.513 1.00 88.69 563 LEU A CA 1
ATOM 4060 C C . LEU A 1 563 ? 7.400 0.513 -19.059 1.00 88.69 563 LEU A C 1
ATOM 4062 O O . LEU A 1 563 ? 7.918 0.263 -20.147 1.00 88.69 563 LEU A O 1
ATOM 4066 N N . SER A 1 564 ? 7.809 1.525 -18.298 1.00 88.81 564 SER A N 1
ATOM 4067 C CA . SER A 1 564 ? 8.961 2.360 -18.638 1.00 88.81 564 SER A CA 1
ATOM 4068 C C . SER A 1 564 ? 10.259 1.544 -18.644 1.00 88.81 564 SER A C 1
ATOM 4070 O O . SER A 1 564 ? 10.344 0.469 -18.047 1.00 88.81 564 SER A O 1
ATOM 4072 N N . ALA A 1 565 ? 11.308 2.077 -19.276 1.00 86.75 565 ALA A N 1
ATOM 4073 C CA . ALA A 1 565 ? 12.639 1.466 -19.254 1.00 86.75 565 ALA A CA 1
ATOM 4074 C C . ALA A 1 565 ? 13.164 1.231 -17.820 1.00 86.75 565 ALA A C 1
ATOM 4076 O O . ALA A 1 565 ? 13.840 0.238 -17.571 1.00 86.75 565 ALA A O 1
ATOM 4077 N N . GLU A 1 566 ? 12.828 2.120 -16.881 1.00 87.62 566 GLU A N 1
ATOM 4078 C CA . GLU A 1 566 ? 13.229 2.049 -15.469 1.00 87.62 566 GLU A CA 1
ATOM 4079 C C . GLU A 1 566 ? 12.402 1.017 -14.695 1.00 87.62 566 GLU A C 1
ATOM 4081 O O . GLU A 1 566 ? 12.964 0.194 -13.979 1.00 87.62 566 GLU A O 1
ATOM 4086 N N . GLN A 1 567 ? 11.076 1.007 -14.885 1.00 90.19 567 GLN A N 1
ATOM 4087 C CA . GLN A 1 567 ? 10.194 -0.020 -14.321 1.00 90.19 567 GLN A CA 1
ATOM 4088 C C . GLN A 1 567 ? 10.615 -1.415 -14.795 1.00 90.19 567 GLN A C 1
ATOM 4090 O O . GLN A 1 567 ? 10.750 -2.329 -13.988 1.00 90.19 567 GLN A O 1
ATOM 4095 N N . PHE A 1 568 ? 10.866 -1.575 -16.096 1.00 90.00 568 PHE A N 1
ATOM 4096 C CA . PHE A 1 568 ? 11.260 -2.854 -16.677 1.00 90.00 568 PHE A CA 1
ATOM 4097 C C . PHE A 1 568 ? 12.646 -3.315 -16.196 1.00 90.00 568 PHE A C 1
ATOM 4099 O O . PHE A 1 568 ? 12.810 -4.488 -15.872 1.00 90.00 568 PHE A O 1
ATOM 4106 N N . ALA A 1 569 ? 13.613 -2.399 -16.062 1.00 86.00 569 ALA A N 1
ATOM 4107 C CA . ALA A 1 569 ? 14.926 -2.694 -15.477 1.00 86.00 569 ALA A CA 1
ATOM 4108 C C . ALA A 1 569 ? 14.864 -3.066 -13.980 1.00 86.00 569 ALA A C 1
ATOM 4110 O O . ALA A 1 569 ? 15.777 -3.714 -13.476 1.00 86.00 569 ALA A O 1
ATOM 4111 N N . GLY A 1 570 ? 13.794 -2.686 -13.272 1.00 86.00 570 GLY A N 1
ATOM 4112 C CA . GLY A 1 570 ? 13.544 -3.096 -11.889 1.00 86.00 570 GLY A CA 1
ATOM 4113 C C . GLY A 1 570 ? 13.109 -4.559 -11.728 1.00 86.00 570 GLY A C 1
ATOM 4114 O O . GLY A 1 570 ? 13.120 -5.065 -10.609 1.00 86.00 570 GLY A O 1
ATOM 4115 N N . LEU A 1 571 ? 12.728 -5.262 -12.802 1.00 89.81 571 LEU A N 1
ATOM 4116 C CA . LEU A 1 571 ? 12.297 -6.661 -12.720 1.00 89.81 571 LEU A CA 1
ATOM 4117 C C . LEU A 1 571 ? 13.453 -7.582 -12.306 1.00 89.81 571 LEU A C 1
ATOM 4119 O O . LEU A 1 571 ? 14.478 -7.661 -12.981 1.00 89.81 571 LEU A O 1
ATOM 4123 N N . HIS A 1 572 ? 13.259 -8.356 -11.236 1.00 87.06 572 HIS A N 1
ATOM 4124 C CA . HIS A 1 572 ? 14.229 -9.376 -10.844 1.00 87.06 572 HIS A CA 1
ATOM 4125 C C . HIS A 1 572 ? 14.294 -10.491 -11.899 1.00 87.06 572 HIS A C 1
ATOM 4127 O O . HIS A 1 572 ? 13.272 -10.945 -12.410 1.00 87.06 572 HIS A O 1
ATOM 4133 N N . GLU A 1 573 ? 15.495 -10.998 -12.165 1.00 86.88 573 GLU A N 1
ATOM 4134 C CA . GLU A 1 573 ? 15.771 -12.042 -13.160 1.00 86.88 573 GLU A CA 1
ATOM 4135 C C . GLU A 1 573 ? 14.797 -13.236 -13.153 1.00 86.88 573 GLU A C 1
ATOM 4137 O O . GLU A 1 573 ? 14.262 -13.595 -14.196 1.00 86.88 573 GLU A O 1
ATOM 4142 N N . ALA A 1 574 ? 14.491 -13.812 -11.982 1.00 88.56 574 ALA A N 1
ATOM 4143 C CA . ALA A 1 574 ? 13.564 -14.942 -11.866 1.00 88.56 574 ALA A CA 1
ATOM 4144 C C . ALA A 1 574 ? 12.136 -14.613 -12.348 1.00 88.56 574 ALA A C 1
ATOM 4146 O O . ALA A 1 574 ? 11.390 -15.514 -12.731 1.00 88.56 574 ALA A O 1
ATOM 4147 N N . THR A 1 575 ? 11.752 -13.334 -12.323 1.00 92.00 575 THR A N 1
ATOM 4148 C CA . THR A 1 575 ? 10.483 -12.816 -12.842 1.00 92.00 575 THR A CA 1
ATOM 4149 C C . THR A 1 575 ? 10.558 -12.616 -14.360 1.00 92.00 575 THR A C 1
ATOM 4151 O O . THR A 1 575 ? 9.601 -12.955 -15.056 1.00 92.00 575 THR A O 1
ATOM 4154 N N . ILE A 1 576 ? 11.702 -12.162 -14.890 1.00 91.50 576 ILE A N 1
ATOM 4155 C CA . ILE A 1 576 ? 11.967 -12.082 -16.338 1.00 91.50 576 ILE A CA 1
ATOM 4156 C C . ILE A 1 576 ? 11.915 -13.486 -16.969 1.00 91.50 576 ILE A C 1
ATOM 4158 O O . ILE A 1 576 ? 11.246 -13.670 -17.984 1.00 91.50 576 ILE A O 1
ATOM 4162 N N . ASP A 1 577 ? 12.505 -14.494 -16.319 1.00 90.50 577 ASP A N 1
ATOM 4163 C CA . ASP A 1 577 ? 12.499 -15.895 -16.774 1.00 90.50 577 ASP A CA 1
ATOM 4164 C C . ASP A 1 577 ? 11.073 -16.486 -16.911 1.00 90.50 577 ASP A C 1
ATOM 4166 O O . ASP A 1 577 ? 10.877 -17.478 -17.616 1.00 90.50 577 ASP A O 1
ATOM 4170 N N . GLN A 1 578 ? 10.053 -15.891 -16.268 1.00 92.44 578 GLN A N 1
ATOM 4171 C CA . GLN A 1 578 ? 8.647 -16.310 -16.391 1.00 92.44 578 GLN A CA 1
ATOM 4172 C C . GLN A 1 578 ? 7.841 -15.566 -17.468 1.00 92.44 578 GLN A C 1
ATOM 4174 O O . GLN A 1 578 ? 6.652 -15.859 -17.622 1.00 92.44 578 GLN A O 1
ATOM 4179 N N . LEU A 1 579 ? 8.442 -14.627 -18.206 1.00 93.56 579 LEU A N 1
ATOM 4180 C CA . LEU A 1 579 ? 7.776 -13.952 -19.321 1.00 93.56 579 LEU A CA 1
ATOM 4181 C C . LEU A 1 579 ? 7.309 -14.976 -20.363 1.00 93.56 579 LEU A C 1
ATOM 4183 O O . LEU A 1 579 ? 8.094 -15.759 -20.890 1.00 93.56 579 LEU A O 1
ATOM 4187 N N . THR A 1 580 ? 6.022 -14.968 -20.687 1.00 93.94 580 THR A N 1
ATOM 4188 C CA . THR A 1 580 ? 5.458 -15.839 -21.725 1.00 93.94 580 THR A CA 1
ATOM 4189 C C . THR A 1 580 ? 5.835 -15.344 -23.130 1.00 93.94 580 THR A C 1
ATOM 4191 O O . THR A 1 580 ? 6.032 -14.139 -23.320 1.00 93.94 580 THR A O 1
ATOM 4194 N N . PRO A 1 581 ? 5.860 -16.222 -24.152 1.00 93.06 581 PRO A N 1
ATOM 4195 C CA . PRO A 1 581 ? 6.081 -15.816 -25.542 1.00 93.06 581 PRO A CA 1
ATOM 4196 C C . PRO A 1 581 ? 5.148 -14.683 -26.010 1.00 93.06 581 PRO A C 1
ATOM 4198 O O . PRO A 1 581 ? 5.591 -13.757 -26.687 1.00 93.06 581 PRO A O 1
ATOM 4201 N N . GLU A 1 582 ? 3.872 -14.676 -25.596 1.00 92.94 582 GLU A N 1
ATOM 4202 C CA . GLU A 1 582 ? 2.954 -13.584 -25.955 1.00 92.94 582 GLU A CA 1
ATOM 4203 C C . GLU A 1 582 ? 3.392 -12.242 -25.344 1.00 92.94 582 GLU A C 1
ATOM 4205 O O . GLU A 1 582 ? 3.388 -11.219 -26.031 1.00 92.94 582 GLU A O 1
ATOM 4210 N N . GLN A 1 583 ? 3.815 -12.236 -24.077 1.00 95.00 583 GLN A N 1
ATOM 4211 C CA . GLN A 1 583 ? 4.316 -11.034 -23.405 1.00 95.00 583 GLN A CA 1
ATOM 4212 C C . GLN A 1 583 ? 5.614 -10.528 -24.056 1.00 95.00 583 GLN A C 1
ATOM 4214 O O . GLN A 1 583 ? 5.716 -9.336 -24.346 1.00 95.00 583 GLN A O 1
ATOM 4219 N N . ILE A 1 584 ? 6.559 -11.425 -24.372 1.00 93.81 584 ILE A N 1
ATOM 4220 C CA . ILE A 1 584 ? 7.824 -11.082 -25.050 1.00 93.81 584 ILE A CA 1
ATOM 4221 C C . ILE A 1 584 ? 7.566 -10.471 -26.429 1.00 93.81 584 ILE A C 1
ATOM 4223 O O . ILE A 1 584 ? 8.183 -9.467 -26.783 1.00 93.81 584 ILE A O 1
ATOM 4227 N N . SER A 1 585 ? 6.603 -11.008 -27.184 1.00 92.19 585 SER A N 1
ATOM 4228 C CA . SER A 1 585 ? 6.253 -10.475 -28.506 1.00 92.19 585 SER A CA 1
ATOM 4229 C C . SER A 1 585 ? 5.766 -9.020 -28.475 1.00 92.19 585 SER A C 1
ATOM 4231 O O . SER A 1 585 ? 5.910 -8.308 -29.469 1.00 92.19 585 SER A O 1
ATOM 4233 N N . ARG A 1 586 ? 5.228 -8.554 -27.336 1.00 94.31 586 ARG A N 1
ATOM 4234 C CA . ARG A 1 586 ? 4.740 -7.178 -27.146 1.00 94.31 586 ARG A CA 1
ATOM 4235 C C . ARG A 1 586 ? 5.759 -6.226 -26.524 1.00 94.31 586 ARG A C 1
ATOM 4237 O O . ARG A 1 586 ? 5.480 -5.025 -26.493 1.00 94.31 586 ARG A O 1
ATOM 4244 N N . LEU A 1 587 ? 6.912 -6.719 -26.061 1.00 93.94 587 LEU A N 1
ATOM 4245 C CA . LEU A 1 587 ? 7.977 -5.854 -25.553 1.00 93.94 587 LEU A CA 1
ATOM 4246 C C . LEU A 1 587 ? 8.324 -4.763 -26.573 1.00 93.94 587 LEU A C 1
ATOM 4248 O O . LEU A 1 587 ? 8.206 -4.939 -27.789 1.00 93.94 587 LEU A O 1
ATOM 4252 N N . GLN A 1 588 ? 8.718 -3.610 -26.051 1.00 93.62 588 GLN A N 1
ATOM 4253 C CA . GLN A 1 588 ? 9.238 -2.504 -26.841 1.00 93.62 588 GLN A CA 1
ATOM 4254 C C . GLN A 1 588 ? 10.765 -2.628 -26.954 1.00 93.62 588 GLN A C 1
ATOM 4256 O O . GLN A 1 588 ? 11.395 -3.134 -26.021 1.00 93.62 588 GLN A O 1
ATOM 4261 N N . PRO A 1 589 ? 11.401 -2.135 -28.034 1.00 92.50 589 PRO A N 1
ATOM 4262 C CA . PRO A 1 589 ? 12.848 -2.281 -28.207 1.00 92.50 589 PRO A CA 1
ATOM 4263 C C . PRO A 1 589 ? 13.664 -1.716 -27.034 1.00 92.50 589 PRO A C 1
ATOM 4265 O O . PRO A 1 589 ? 14.603 -2.353 -26.567 1.00 92.50 589 PRO A O 1
ATOM 4268 N N . HIS A 1 590 ? 13.228 -0.589 -26.458 1.00 89.25 590 HIS A N 1
ATOM 4269 C CA . HIS A 1 590 ? 13.863 0.026 -25.286 1.00 89.25 590 HIS A CA 1
ATOM 4270 C C . HIS A 1 590 ? 13.755 -0.801 -23.988 1.00 89.25 590 HIS A C 1
ATOM 4272 O O . HIS A 1 590 ? 14.489 -0.530 -23.043 1.00 89.25 590 HIS A O 1
ATOM 4278 N N . GLN A 1 591 ? 12.841 -1.774 -23.912 1.00 93.56 591 GLN A N 1
ATOM 4279 C CA . GLN A 1 591 ? 12.727 -2.703 -22.781 1.00 93.56 591 GLN A CA 1
ATOM 4280 C C . GLN A 1 591 ? 13.706 -3.867 -22.958 1.00 93.56 591 GLN A C 1
ATOM 4282 O O . GLN A 1 591 ? 14.427 -4.221 -22.030 1.00 93.56 591 GLN A O 1
ATOM 4287 N N . VAL A 1 592 ? 13.798 -4.407 -24.179 1.00 92.06 592 VAL A N 1
ATOM 4288 C CA . VAL A 1 592 ? 14.765 -5.462 -24.526 1.00 92.06 592 VAL A CA 1
ATOM 4289 C C . VAL A 1 592 ? 16.203 -4.957 -24.365 1.00 92.06 592 VAL A C 1
ATOM 4291 O O . VAL A 1 592 ? 17.016 -5.633 -23.743 1.00 92.06 592 VAL A O 1
ATOM 4294 N N . ALA A 1 593 ? 16.488 -3.721 -24.783 1.00 90.44 593 ALA A N 1
ATOM 4295 C CA . ALA A 1 593 ? 17.771 -3.039 -24.575 1.00 90.44 593 ALA A CA 1
ATOM 4296 C C . ALA A 1 593 ? 18.163 -2.836 -23.090 1.00 90.44 593 ALA A C 1
ATOM 4298 O O . ALA A 1 593 ? 19.295 -2.460 -22.795 1.00 90.44 593 ALA A O 1
ATOM 4299 N N . ARG A 1 594 ? 17.236 -3.047 -22.142 1.00 90.00 594 ARG A N 1
ATOM 4300 C CA . ARG A 1 594 ? 17.478 -2.958 -20.689 1.00 90.00 594 ARG A CA 1
ATOM 4301 C C . ARG A 1 594 ? 17.627 -4.316 -20.001 1.00 90.00 594 ARG A C 1
ATOM 4303 O O . ARG A 1 594 ? 17.927 -4.341 -18.811 1.00 90.00 594 ARG A O 1
ATOM 4310 N N . LEU A 1 595 ? 17.437 -5.428 -20.713 1.00 90.44 595 LEU A N 1
ATOM 4311 C CA . LEU A 1 595 ? 17.707 -6.761 -20.174 1.00 90.44 595 LEU A CA 1
ATOM 4312 C C . LEU A 1 595 ? 19.207 -6.938 -19.910 1.00 90.44 595 LEU A C 1
ATOM 4314 O O . LEU A 1 595 ? 20.036 -6.552 -20.732 1.00 90.44 595 LEU A O 1
ATOM 4318 N N . ALA A 1 596 ? 19.570 -7.589 -18.806 1.00 88.81 596 ALA A N 1
ATOM 4319 C CA . ALA A 1 596 ? 20.939 -8.069 -18.637 1.00 88.81 596 ALA A CA 1
ATOM 4320 C C . ALA A 1 596 ? 21.281 -9.083 -19.756 1.00 88.81 596 ALA A C 1
ATOM 4322 O O . ALA A 1 596 ? 20.409 -9.886 -20.110 1.00 88.81 596 ALA A O 1
ATOM 4323 N N . PRO A 1 597 ? 22.517 -9.107 -20.294 1.00 88.62 597 PRO A N 1
ATOM 4324 C CA . PRO A 1 597 ? 22.936 -10.104 -21.287 1.00 88.62 597 PRO A CA 1
ATOM 4325 C C . PRO A 1 597 ? 22.623 -11.553 -20.866 1.00 88.62 597 PRO A C 1
ATOM 4327 O O . PRO A 1 597 ? 22.045 -12.322 -21.637 1.00 88.62 597 PRO A O 1
ATOM 4330 N N . ASP A 1 598 ? 22.866 -11.882 -19.594 1.00 87.50 598 ASP A N 1
ATOM 4331 C CA . ASP A 1 598 ? 22.598 -13.202 -19.004 1.00 87.50 598 ASP A CA 1
ATOM 4332 C C . ASP A 1 598 ? 21.102 -13.554 -18.886 1.00 87.50 598 ASP A C 1
ATOM 4334 O O . ASP A 1 598 ? 20.750 -14.720 -18.689 1.00 87.50 598 ASP A O 1
ATOM 4338 N N . ALA A 1 599 ? 20.196 -12.574 -18.977 1.00 89.06 599 ALA A N 1
ATOM 4339 C CA . ALA A 1 599 ? 18.755 -12.832 -19.008 1.00 89.06 599 ALA A CA 1
ATOM 4340 C C . ALA A 1 599 ? 18.326 -13.340 -20.394 1.00 89.06 599 ALA A C 1
ATOM 4342 O O . ALA A 1 599 ? 17.602 -14.328 -20.491 1.00 89.06 599 ALA A O 1
ATOM 4343 N N . LEU A 1 600 ? 18.838 -12.731 -21.472 1.00 88.44 600 LEU A N 1
ATOM 4344 C CA . LEU A 1 600 ? 18.573 -13.189 -22.841 1.00 88.44 600 LEU A CA 1
ATOM 4345 C C . LEU A 1 600 ? 19.111 -14.606 -23.072 1.00 88.44 600 LEU A C 1
ATOM 4347 O O . LEU A 1 600 ? 18.399 -15.438 -23.628 1.00 88.44 600 LEU A O 1
ATOM 4351 N N . ALA A 1 601 ? 20.307 -14.921 -22.566 1.00 87.12 601 ALA A N 1
ATOM 4352 C CA . ALA A 1 601 ? 20.904 -16.258 -22.662 1.00 87.12 601 ALA A CA 1
ATOM 4353 C C . ALA A 1 601 ? 20.080 -17.373 -21.976 1.00 87.12 601 ALA A C 1
ATOM 4355 O O . ALA A 1 601 ? 20.230 -18.547 -22.318 1.00 87.12 601 ALA A O 1
ATOM 4356 N N . ARG A 1 602 ? 19.201 -17.022 -21.024 1.00 89.19 602 ARG A N 1
ATOM 4357 C CA . ARG A 1 602 ? 18.312 -17.959 -20.312 1.00 89.19 602 ARG A CA 1
ATOM 4358 C C . ARG A 1 602 ? 16.945 -18.159 -20.954 1.00 89.19 602 ARG A C 1
ATOM 4360 O O . ARG A 1 602 ? 16.243 -19.094 -20.571 1.00 89.19 602 ARG A O 1
ATOM 4367 N N . PHE A 1 603 ? 16.555 -17.322 -21.917 1.00 91.81 603 PHE A N 1
ATOM 4368 C CA . PHE A 1 603 ? 15.263 -17.472 -22.583 1.00 91.81 603 PHE A CA 1
ATOM 4369 C C . PHE A 1 603 ? 15.184 -18.832 -23.278 1.00 91.81 603 PHE A C 1
ATOM 4371 O O . PHE A 1 603 ? 16.037 -19.186 -24.096 1.00 91.81 603 PHE A O 1
ATOM 4378 N N . SER A 1 604 ? 14.116 -19.575 -22.988 1.00 91.56 604 SER A N 1
ATOM 4379 C CA . SER A 1 604 ? 13.779 -20.793 -23.723 1.00 91.56 604 SER A CA 1
ATOM 4380 C C . SER A 1 604 ? 13.591 -20.504 -25.216 1.00 91.56 604 SER A C 1
ATOM 4382 O O . SER A 1 604 ? 13.327 -19.373 -25.627 1.00 91.56 6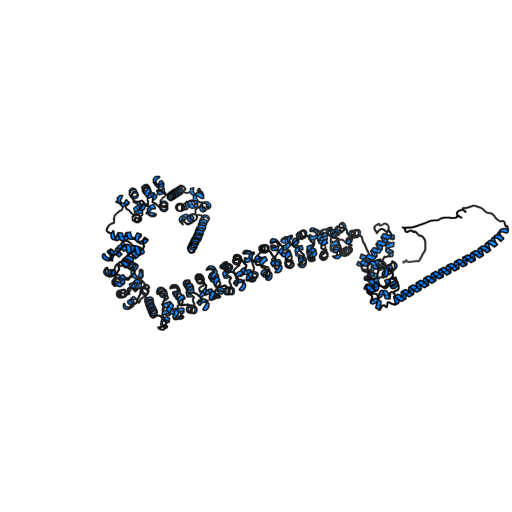04 SER A O 1
ATOM 4384 N N . VAL A 1 605 ? 13.671 -21.549 -26.042 1.00 89.44 605 VAL A N 1
ATOM 4385 C CA . VAL A 1 605 ? 13.503 -21.442 -27.501 1.00 89.44 605 VAL A CA 1
ATOM 4386 C C . VAL A 1 605 ? 12.203 -20.723 -27.890 1.00 89.44 605 VAL A C 1
ATOM 4388 O O . VAL A 1 605 ? 12.229 -19.870 -28.774 1.00 89.44 605 VAL A O 1
ATOM 4391 N N . GLU A 1 606 ? 11.088 -21.008 -27.210 1.00 91.44 606 GLU A N 1
ATOM 4392 C CA . GLU A 1 606 ? 9.791 -20.364 -27.476 1.00 91.44 606 GLU A CA 1
ATOM 4393 C C . GLU A 1 606 ? 9.765 -18.887 -27.057 1.00 91.44 606 GLU A C 1
ATOM 4395 O O . GLU A 1 606 ? 9.212 -18.050 -27.771 1.00 91.44 606 GLU A O 1
ATOM 4400 N N . GLN A 1 607 ? 10.382 -18.556 -25.918 1.00 93.94 607 GLN A N 1
ATOM 4401 C CA . GLN A 1 607 ? 10.521 -17.178 -25.441 1.00 93.94 607 GLN A CA 1
ATOM 4402 C C . GLN A 1 607 ? 11.385 -16.350 -26.398 1.00 93.94 607 GLN A C 1
ATOM 4404 O O . GLN A 1 607 ? 11.001 -15.251 -26.791 1.00 93.94 607 GLN A O 1
ATOM 4409 N N . PHE A 1 608 ? 12.527 -16.891 -26.824 1.00 92.12 608 PHE A N 1
ATOM 4410 C CA . PHE A 1 608 ? 13.449 -16.203 -27.720 1.00 92.12 608 PHE A CA 1
ATOM 4411 C C . PHE A 1 608 ? 12.867 -16.027 -29.134 1.00 92.12 608 PHE A C 1
ATOM 4413 O O . PHE A 1 608 ? 12.918 -14.932 -29.692 1.00 92.12 608 PHE A O 1
ATOM 4420 N N . ALA A 1 609 ? 12.209 -17.056 -29.684 1.00 90.75 609 ALA A N 1
ATOM 4421 C CA . ALA A 1 609 ? 11.557 -17.004 -31.000 1.00 90.75 609 ALA A CA 1
ATOM 4422 C C . ALA A 1 609 ? 10.339 -16.051 -31.074 1.00 90.75 609 ALA A C 1
ATOM 4424 O O . ALA A 1 609 ? 9.820 -15.786 -32.169 1.00 90.75 609 ALA A O 1
ATOM 4425 N N . ALA A 1 610 ? 9.877 -15.533 -29.929 1.00 93.88 610 ALA A N 1
ATOM 4426 C CA . ALA A 1 610 ? 8.846 -14.503 -29.848 1.00 93.88 610 ALA A CA 1
ATOM 4427 C C . ALA A 1 610 ? 9.383 -13.068 -30.010 1.00 93.88 610 ALA A C 1
ATOM 4429 O O . ALA A 1 610 ? 8.588 -12.147 -30.218 1.00 93.88 610 ALA A O 1
ATOM 4430 N N . LEU A 1 611 ? 10.703 -12.856 -29.943 1.00 92.94 611 LEU A N 1
ATOM 4431 C CA . LEU A 1 611 ? 11.315 -11.561 -30.240 1.00 92.94 611 LEU A CA 1
ATOM 4432 C C . LEU A 1 611 ? 11.078 -11.177 -31.713 1.00 92.94 611 LEU A C 1
ATOM 4434 O O . LEU A 1 611 ? 11.134 -12.009 -32.620 1.00 92.94 611 LEU A O 1
ATOM 4438 N N . ARG A 1 612 ? 10.799 -9.893 -31.959 1.00 91.56 612 ARG A N 1
ATOM 4439 C CA . ARG A 1 612 ? 10.576 -9.333 -33.303 1.00 91.56 612 ARG A CA 1
ATOM 4440 C C . ARG A 1 612 ? 11.882 -8.722 -33.839 1.00 91.56 612 ARG A C 1
ATOM 4442 O O . ARG A 1 612 ? 12.679 -8.284 -33.015 1.00 91.56 612 ARG A O 1
ATOM 4449 N N . PRO A 1 613 ? 12.094 -8.609 -35.169 1.00 89.94 613 PRO A N 1
ATOM 4450 C CA . PRO A 1 613 ? 13.312 -8.015 -35.750 1.00 89.94 613 PRO A CA 1
ATOM 4451 C C . PRO A 1 613 ? 13.710 -6.665 -35.123 1.00 89.94 613 PRO A C 1
ATOM 4453 O O . PRO A 1 613 ? 14.846 -6.496 -34.699 1.00 89.94 613 PRO A O 1
ATOM 4456 N N . GLN A 1 614 ? 12.719 -5.794 -34.899 1.00 90.31 614 GLN A N 1
ATOM 4457 C CA . GLN A 1 614 ? 12.828 -4.492 -34.213 1.00 90.31 614 GLN A CA 1
ATOM 4458 C C . GLN A 1 614 ? 13.509 -4.538 -32.832 1.00 90.31 614 GLN A C 1
ATOM 4460 O O . GLN A 1 614 ? 13.975 -3.520 -32.336 1.00 90.31 614 GLN A O 1
ATOM 4465 N N . HIS A 1 615 ? 13.491 -5.683 -32.145 1.00 92.88 615 HIS A N 1
ATOM 4466 C CA . HIS A 1 615 ? 14.113 -5.818 -30.828 1.00 92.88 615 HIS A CA 1
ATOM 4467 C C . HIS A 1 615 ? 15.637 -5.952 -30.947 1.00 92.88 615 HIS A C 1
ATOM 4469 O O . HIS A 1 615 ? 16.350 -5.471 -30.073 1.00 92.88 615 HIS A O 1
ATOM 4475 N N . PHE A 1 616 ? 16.122 -6.578 -32.024 1.00 90.25 616 PHE A N 1
ATOM 4476 C CA . PHE A 1 616 ? 17.539 -6.851 -32.262 1.00 90.25 616 PHE A CA 1
ATOM 4477 C C . PHE A 1 616 ? 18.300 -5.593 -32.699 1.00 90.25 616 PHE A C 1
ATOM 4479 O O . PHE A 1 616 ? 19.414 -5.376 -32.237 1.00 90.25 616 PHE A O 1
ATOM 4486 N N . GLU A 1 617 ? 17.654 -4.701 -33.459 1.00 89.62 617 GLU A N 1
ATOM 4487 C CA . GLU A 1 617 ? 18.178 -3.372 -33.844 1.00 89.62 617 GLU A CA 1
ATOM 4488 C C . GLU A 1 617 ? 18.653 -2.536 -32.638 1.00 89.62 617 GLU A C 1
ATOM 4490 O O . GLU A 1 617 ? 19.537 -1.694 -32.768 1.00 89.62 617 GLU A O 1
ATOM 4495 N N . HIS A 1 618 ? 18.080 -2.779 -31.453 1.00 88.31 618 HIS A N 1
ATOM 4496 C CA . HIS A 1 618 ? 18.351 -2.035 -30.222 1.00 88.31 618 HIS A CA 1
ATOM 4497 C C . HIS A 1 618 ? 19.075 -2.852 -29.133 1.00 88.31 618 HIS A C 1
ATOM 4499 O O . HIS A 1 618 ? 19.228 -2.355 -28.017 1.00 88.31 618 HIS A O 1
ATOM 4505 N N . MET A 1 619 ? 19.514 -4.083 -29.418 1.00 92.94 619 MET A N 1
ATOM 4506 C CA . MET A 1 619 ? 20.335 -4.857 -28.477 1.00 92.94 619 MET A CA 1
ATOM 4507 C C . MET A 1 619 ? 21.775 -4.325 -28.411 1.00 92.94 619 MET A C 1
ATOM 4509 O O . MET A 1 619 ? 22.311 -3.850 -29.411 1.00 92.94 619 MET A O 1
ATOM 4513 N N . SER A 1 620 ? 22.433 -4.432 -27.254 1.00 93.19 620 SER A N 1
ATOM 4514 C CA . SER A 1 620 ? 23.873 -4.146 -27.160 1.00 93.19 620 SER A CA 1
ATOM 4515 C C . SER A 1 620 ? 24.721 -5.292 -27.725 1.00 93.19 620 SER A C 1
ATOM 4517 O O . SER A 1 620 ? 24.271 -6.436 -27.805 1.00 93.19 620 SER A O 1
ATOM 4519 N N . GLU A 1 621 ? 25.978 -5.009 -28.070 1.00 92.50 621 GLU A N 1
ATOM 4520 C CA . GLU A 1 621 ? 26.946 -6.044 -28.461 1.00 92.50 621 GLU A CA 1
ATOM 4521 C C . GLU A 1 621 ? 27.094 -7.125 -27.380 1.00 92.50 621 GLU A C 1
ATOM 4523 O O . GLU A 1 621 ? 27.051 -8.308 -27.706 1.00 92.50 621 GLU A O 1
ATOM 4528 N N . ASP A 1 622 ? 27.145 -6.749 -26.095 1.00 92.56 622 ASP A N 1
ATOM 4529 C CA . ASP A 1 622 ? 27.196 -7.700 -24.971 1.00 92.56 622 ASP A CA 1
ATOM 4530 C C . ASP A 1 622 ? 25.984 -8.647 -24.947 1.00 92.56 622 ASP A C 1
ATOM 4532 O O . ASP A 1 622 ? 26.122 -9.848 -24.706 1.00 92.56 622 ASP A O 1
ATOM 4536 N N . GLN A 1 623 ? 24.782 -8.121 -25.218 1.00 93.56 623 GLN A N 1
ATOM 4537 C CA . GLN A 1 623 ? 23.557 -8.919 -25.306 1.00 93.56 623 GLN A CA 1
ATOM 4538 C C . GLN A 1 623 ? 23.607 -9.907 -26.479 1.00 93.56 623 GLN A C 1
ATOM 4540 O O . GLN A 1 623 ? 23.190 -11.055 -26.324 1.00 93.56 623 GLN A O 1
ATOM 4545 N N . ILE A 1 624 ? 24.135 -9.482 -27.633 1.00 92.38 624 ILE A N 1
ATOM 4546 C CA . ILE A 1 624 ? 24.287 -10.331 -28.823 1.00 92.38 624 ILE A CA 1
ATOM 4547 C C . ILE A 1 624 ? 25.394 -11.386 -28.630 1.00 92.38 624 ILE A C 1
ATOM 4549 O O . ILE A 1 624 ? 25.230 -12.535 -29.046 1.00 92.38 624 ILE A O 1
ATOM 4553 N N . ALA A 1 625 ? 26.482 -11.046 -27.937 1.00 91.00 625 ALA A N 1
ATOM 4554 C CA . ALA A 1 625 ? 27.592 -11.952 -27.645 1.00 91.00 625 ALA A CA 1
ATOM 4555 C C . ALA A 1 625 ? 27.212 -13.103 -26.696 1.00 91.00 625 ALA A C 1
ATOM 4557 O O . ALA A 1 625 ? 27.770 -14.198 -26.800 1.00 91.00 625 ALA A O 1
ATOM 4558 N N . MET A 1 626 ? 26.247 -12.885 -25.793 1.00 90.94 626 MET A N 1
ATOM 4559 C CA . MET A 1 626 ? 25.739 -13.915 -24.872 1.00 90.94 626 MET A CA 1
ATOM 4560 C C . MET A 1 626 ? 24.694 -14.863 -25.493 1.00 90.94 626 MET A C 1
ATOM 4562 O O . MET A 1 626 ? 24.296 -15.842 -24.848 1.00 90.94 626 MET A O 1
ATOM 4566 N N . LEU A 1 627 ? 24.262 -14.629 -26.740 1.00 89.94 627 LEU A N 1
ATOM 4567 C CA . LEU A 1 627 ? 23.277 -15.479 -27.413 1.00 89.94 627 LEU A CA 1
ATOM 4568 C C . LEU A 1 627 ? 23.787 -16.906 -27.620 1.00 89.94 627 LEU A C 1
ATOM 4570 O O . LEU A 1 627 ? 24.865 -17.156 -28.165 1.00 89.94 627 LEU A O 1
ATOM 4574 N N . GLN A 1 628 ? 22.963 -17.874 -27.230 1.00 87.75 628 GLN A N 1
ATOM 4575 C CA . GLN A 1 628 ? 23.327 -19.283 -27.304 1.00 87.75 628 GLN A CA 1
ATOM 4576 C C . GLN A 1 628 ? 23.125 -19.847 -28.723 1.00 87.75 628 GLN A C 1
ATOM 4578 O O . GLN A 1 628 ? 22.179 -19.456 -29.411 1.00 87.75 628 GLN A O 1
ATOM 4583 N N . PRO A 1 629 ? 23.918 -20.843 -29.175 1.00 87.81 629 PRO A N 1
ATOM 4584 C CA . PRO A 1 629 ? 23.802 -21.383 -30.536 1.00 87.81 629 PRO A CA 1
ATOM 4585 C C . PRO A 1 629 ? 22.406 -21.910 -30.902 1.00 87.81 629 PRO A C 1
ATOM 4587 O O . PRO A 1 629 ? 22.013 -21.857 -32.063 1.00 87.81 629 PRO A O 1
ATOM 4590 N N . HIS A 1 630 ? 21.644 -22.400 -29.919 1.00 85.38 630 HIS A N 1
ATOM 4591 C CA . HIS A 1 630 ? 20.273 -22.879 -30.118 1.00 85.38 630 HIS A CA 1
ATOM 4592 C C . HIS A 1 630 ? 19.237 -21.745 -30.226 1.00 85.38 630 HIS A C 1
ATOM 4594 O O . HIS A 1 630 ? 18.192 -21.949 -30.832 1.00 85.38 630 HIS A O 1
ATOM 4600 N N . GLN A 1 631 ? 19.526 -20.566 -29.668 1.00 90.25 631 GLN A N 1
ATOM 4601 C CA . GLN A 1 631 ? 18.714 -19.354 -29.809 1.00 90.25 631 GLN A CA 1
ATOM 4602 C C . GLN A 1 631 ? 18.974 -18.696 -31.168 1.00 90.25 631 GLN A C 1
ATOM 4604 O O . GLN A 1 631 ? 18.047 -18.350 -31.891 1.00 90.25 631 GLN A O 1
ATOM 4609 N N . VAL A 1 632 ? 20.243 -18.606 -31.582 1.00 86.75 632 VAL A N 1
ATOM 4610 C CA . VAL A 1 632 ? 20.601 -18.092 -32.914 1.00 86.75 632 VAL A CA 1
ATOM 4611 C C . VAL A 1 632 ? 20.015 -18.972 -34.025 1.00 86.75 632 VAL A C 1
ATOM 4613 O O . VAL A 1 632 ? 19.472 -18.448 -34.993 1.00 86.75 632 VAL A O 1
ATOM 4616 N N . ALA A 1 633 ? 20.009 -20.298 -33.859 1.00 85.31 633 ALA A N 1
ATOM 4617 C CA . ALA A 1 633 ? 19.365 -21.227 -34.793 1.00 85.31 633 ALA A CA 1
ATOM 4618 C C . ALA A 1 633 ? 17.829 -21.067 -34.908 1.00 85.31 633 ALA A C 1
ATOM 4620 O O . ALA A 1 633 ? 17.234 -21.641 -35.817 1.00 85.31 633 ALA A O 1
ATOM 4621 N N . THR A 1 634 ? 17.175 -20.301 -34.022 1.00 85.50 634 THR A N 1
ATOM 4622 C CA . THR A 1 634 ? 15.723 -20.029 -34.073 1.00 85.50 634 THR A CA 1
ATOM 4623 C C . THR A 1 634 ? 15.387 -18.605 -34.532 1.00 85.50 634 THR A C 1
ATOM 4625 O O . THR A 1 634 ? 14.208 -18.270 -34.676 1.00 85.50 634 THR A O 1
ATOM 4628 N N . LEU A 1 635 ? 16.397 -17.771 -34.817 1.00 87.81 635 LEU A N 1
ATOM 4629 C CA . LEU A 1 635 ? 16.206 -16.447 -35.413 1.00 87.81 635 LEU A CA 1
ATOM 4630 C C . LEU A 1 635 ? 15.608 -16.547 -36.817 1.00 87.81 635 LEU A C 1
ATOM 4632 O O . LEU A 1 635 ? 16.014 -17.372 -37.634 1.00 87.81 635 LEU A O 1
ATOM 4636 N N . ARG A 1 636 ? 14.684 -15.644 -37.139 1.00 88.19 636 ARG A N 1
ATOM 4637 C CA . ARG A 1 636 ? 14.166 -15.534 -38.507 1.00 88.19 636 ARG A CA 1
ATOM 4638 C C . ARG A 1 636 ? 15.180 -14.808 -39.403 1.00 88.19 636 ARG A C 1
ATOM 4640 O O . ARG A 1 636 ? 15.897 -13.941 -38.892 1.00 88.19 636 ARG A O 1
ATOM 4647 N N . PRO A 1 637 ? 15.219 -15.089 -40.718 1.00 88.50 637 PRO A N 1
ATOM 4648 C CA . PRO A 1 637 ? 16.033 -14.354 -41.690 1.00 88.50 637 PRO A CA 1
ATOM 4649 C C . PRO A 1 637 ? 15.970 -12.825 -41.547 1.00 88.50 637 PRO A C 1
ATOM 4651 O O . PRO A 1 637 ? 16.991 -12.151 -41.659 1.00 88.50 637 PRO A O 1
ATOM 4654 N N . GLU A 1 638 ? 14.796 -12.266 -41.241 1.00 88.69 638 GLU A N 1
ATOM 4655 C CA . GLU A 1 638 ? 14.597 -10.822 -41.073 1.00 88.69 638 GLU A CA 1
ATOM 4656 C C . GLU A 1 638 ? 15.247 -10.279 -39.795 1.00 88.69 638 GLU A C 1
ATOM 4658 O O . GLU A 1 638 ? 15.693 -9.138 -39.781 1.00 88.69 638 GLU A O 1
ATOM 4663 N N . ALA A 1 639 ? 15.322 -11.082 -38.728 1.00 89.38 639 ALA A N 1
ATOM 4664 C CA . ALA A 1 639 ? 15.972 -10.684 -37.480 1.00 89.38 639 ALA A CA 1
ATOM 4665 C C . ALA A 1 639 ? 17.500 -10.645 -37.627 1.00 89.38 639 ALA A C 1
ATOM 4667 O O . ALA A 1 639 ? 18.130 -9.740 -37.096 1.00 89.38 639 ALA A O 1
ATOM 4668 N N . LEU A 1 640 ? 18.084 -11.571 -38.399 1.00 87.94 640 LEU A N 1
ATOM 4669 C CA . LEU A 1 640 ? 19.513 -11.537 -38.737 1.00 87.94 640 LEU A CA 1
ATOM 4670 C C . LEU A 1 640 ? 19.859 -10.312 -39.596 1.00 87.94 640 LEU A C 1
ATOM 4672 O O . LEU A 1 640 ? 20.833 -9.626 -39.315 1.00 87.94 640 LEU A O 1
ATOM 4676 N N . LYS A 1 641 ? 19.025 -9.989 -40.594 1.00 87.62 641 LYS A N 1
ATOM 4677 C CA . LYS A 1 641 ? 19.206 -8.800 -41.450 1.00 87.62 641 LYS A CA 1
ATOM 4678 C C . LYS A 1 641 ? 19.043 -7.464 -40.719 1.00 87.62 641 LYS A C 1
ATOM 4680 O O . LYS A 1 641 ? 19.511 -6.449 -41.223 1.00 87.62 641 LYS A O 1
ATOM 4685 N N . ALA A 1 642 ? 18.369 -7.462 -39.571 1.00 88.69 642 ALA A N 1
ATOM 4686 C CA . ALA A 1 642 ? 18.178 -6.279 -38.738 1.00 88.69 642 ALA A CA 1
ATOM 4687 C C . ALA A 1 642 ? 19.390 -5.967 -37.835 1.00 88.69 642 ALA A C 1
ATOM 4689 O O . ALA A 1 642 ? 19.451 -4.883 -37.258 1.00 88.69 642 ALA A O 1
ATOM 4690 N N . LEU A 1 643 ? 20.355 -6.888 -37.712 1.00 90.56 643 LEU A N 1
ATOM 4691 C CA . LEU A 1 643 ? 21.567 -6.670 -36.922 1.00 90.56 643 LEU A CA 1
ATOM 4692 C C . LEU A 1 643 ? 22.524 -5.691 -37.622 1.00 90.56 643 LEU A C 1
ATOM 4694 O O . LEU A 1 643 ? 22.737 -5.754 -38.836 1.00 90.56 643 LEU A O 1
ATOM 4698 N N . SER A 1 644 ? 23.146 -4.805 -36.843 1.00 90.06 644 SER A N 1
ATOM 4699 C CA . SER A 1 644 ? 24.249 -3.955 -37.298 1.00 90.06 644 SER A CA 1
ATOM 4700 C C . SER A 1 644 ? 25.504 -4.788 -37.598 1.00 90.06 644 SER A C 1
ATOM 4702 O O . SER A 1 644 ? 25.633 -5.933 -37.163 1.00 90.06 644 SER A O 1
ATOM 4704 N N . GLY A 1 645 ? 26.473 -4.213 -38.319 1.00 85.62 645 GLY A N 1
ATOM 4705 C CA . GLY A 1 645 ? 27.753 -4.889 -38.567 1.00 85.62 645 GLY A CA 1
ATOM 4706 C C . GLY A 1 645 ? 28.528 -5.191 -37.277 1.00 85.62 645 GLY A C 1
ATOM 4707 O O . GLY A 1 645 ? 29.175 -6.227 -37.181 1.00 85.62 645 GLY A O 1
ATOM 4708 N N . GLU A 1 646 ? 28.435 -4.314 -36.276 1.00 88.56 646 GLU A N 1
ATOM 4709 C CA . GLU A 1 646 ? 29.056 -4.483 -34.951 1.00 88.56 646 GLU A CA 1
ATOM 4710 C C . GLU A 1 646 ? 28.358 -5.595 -34.153 1.00 88.56 646 GLU A C 1
ATOM 4712 O O . GLU A 1 646 ? 29.011 -6.512 -33.662 1.00 88.56 646 GLU A O 1
ATOM 4717 N N . GLN A 1 647 ? 27.021 -5.612 -34.133 1.00 92.44 647 GLN A N 1
ATOM 4718 C CA . GLN A 1 647 ? 26.243 -6.697 -33.525 1.00 92.44 647 GLN A CA 1
ATOM 4719 C C . GLN A 1 647 ? 26.523 -8.052 -34.201 1.00 92.44 647 GLN A C 1
ATOM 4721 O O . GLN A 1 647 ? 26.706 -9.060 -33.523 1.00 92.44 647 GLN A O 1
ATOM 4726 N N . MET A 1 648 ? 26.616 -8.090 -35.535 1.00 88.62 648 MET A N 1
ATOM 4727 C CA . MET A 1 648 ? 27.006 -9.296 -36.277 1.00 88.62 648 MET A CA 1
ATOM 4728 C C . MET A 1 648 ? 28.422 -9.766 -35.918 1.00 88.62 648 MET A C 1
ATOM 4730 O O . MET A 1 648 ? 28.650 -10.970 -35.804 1.00 88.62 648 MET A O 1
ATOM 4734 N N . ALA A 1 649 ? 29.358 -8.836 -35.701 1.00 88.25 649 ALA A N 1
ATOM 4735 C CA . ALA A 1 649 ? 30.714 -9.136 -35.249 1.00 88.25 649 ALA A CA 1
ATOM 4736 C C . ALA A 1 649 ? 30.771 -9.622 -33.788 1.00 88.25 649 ALA A C 1
ATOM 4738 O O . ALA A 1 649 ? 31.665 -10.394 -33.445 1.00 88.25 649 ALA A O 1
ATOM 4739 N N . ALA A 1 650 ? 29.807 -9.243 -32.944 1.00 91.19 650 ALA A N 1
ATOM 4740 C CA . ALA A 1 650 ? 29.695 -9.716 -31.563 1.00 91.19 650 ALA A CA 1
ATOM 4741 C C . ALA A 1 650 ? 29.209 -11.180 -31.443 1.00 91.19 650 ALA A C 1
ATOM 4743 O O . ALA A 1 650 ? 29.431 -11.818 -30.413 1.00 91.19 650 ALA A O 1
ATOM 4744 N N . LEU A 1 651 ? 28.578 -11.753 -32.480 1.00 89.50 651 LEU A N 1
ATOM 4745 C CA . LEU A 1 651 ? 28.101 -13.144 -32.465 1.00 89.50 651 LEU A CA 1
ATOM 4746 C C . LEU A 1 651 ? 29.248 -14.155 -32.289 1.00 89.50 651 LEU A C 1
ATOM 4748 O O . LEU A 1 651 ? 30.219 -14.170 -33.044 1.00 89.50 651 LEU A O 1
ATOM 4752 N N . ASN A 1 652 ? 29.111 -15.097 -31.355 1.00 86.31 652 ASN A N 1
ATOM 4753 C CA . ASN A 1 652 ? 30.115 -16.147 -31.150 1.00 86.31 652 ASN A CA 1
ATOM 4754 C C . ASN A 1 652 ? 30.347 -16.971 -32.449 1.00 86.31 652 ASN A C 1
ATOM 4756 O O . ASN A 1 652 ? 29.376 -17.513 -32.980 1.00 86.31 652 ASN A O 1
ATOM 4760 N N . PRO A 1 653 ? 31.591 -17.156 -32.951 1.00 84.44 653 PRO A N 1
ATOM 4761 C CA . PRO A 1 653 ? 31.868 -17.859 -34.215 1.00 84.44 653 PRO A CA 1
ATOM 4762 C C . PRO A 1 653 ? 31.220 -19.249 -34.348 1.00 84.44 653 PRO A C 1
ATOM 4764 O O . PRO A 1 653 ? 30.880 -19.688 -35.448 1.00 84.44 653 PRO A O 1
ATOM 4767 N N . VAL A 1 654 ? 30.985 -19.942 -33.229 1.00 84.69 654 VAL A N 1
ATOM 4768 C CA . VAL A 1 654 ? 30.344 -21.264 -33.202 1.00 84.69 654 VAL A CA 1
ATOM 4769 C C . VAL A 1 654 ? 28.889 -21.220 -33.691 1.00 84.69 654 VAL A C 1
ATOM 4771 O O . VAL A 1 654 ? 28.422 -22.214 -34.254 1.00 84.69 654 VAL A O 1
ATOM 4774 N N . VAL A 1 655 ? 28.160 -20.105 -33.538 1.00 85.25 655 VAL A N 1
ATOM 4775 C CA . VAL A 1 655 ? 26.723 -20.038 -33.886 1.00 85.25 655 VAL A CA 1
ATOM 4776 C C . VAL A 1 655 ? 26.478 -20.192 -35.386 1.00 85.25 655 VAL A C 1
ATOM 4778 O O . VAL A 1 655 ? 25.525 -20.863 -35.779 1.00 85.25 655 VAL A O 1
ATOM 4781 N N . PHE A 1 656 ? 27.393 -19.692 -36.222 1.00 83.12 656 PHE A N 1
ATOM 4782 C CA . PHE A 1 656 ? 27.340 -19.841 -37.679 1.00 83.12 656 PHE A CA 1
ATOM 4783 C C . PHE A 1 656 ? 27.320 -21.319 -38.102 1.00 83.12 656 PHE A C 1
ATOM 4785 O O . PHE A 1 656 ? 26.677 -21.673 -39.085 1.00 83.12 656 PHE A O 1
ATOM 4792 N N . SER A 1 657 ? 27.933 -22.218 -37.317 1.00 83.19 657 SER A N 1
ATOM 4793 C CA . SER A 1 657 ? 27.909 -23.670 -37.565 1.00 83.19 657 SER A CA 1
ATOM 4794 C C . SER A 1 657 ? 26.563 -24.360 -37.294 1.00 83.19 657 SER A C 1
ATOM 4796 O O . SER A 1 657 ? 26.425 -25.554 -37.573 1.00 83.19 657 SER A O 1
ATOM 4798 N N . LYS A 1 658 ? 25.594 -23.639 -36.713 1.00 83.00 658 LYS A N 1
ATOM 4799 C CA . LYS A 1 658 ? 24.260 -24.133 -36.330 1.00 83.00 658 LYS A CA 1
ATOM 4800 C C . LYS A 1 658 ? 23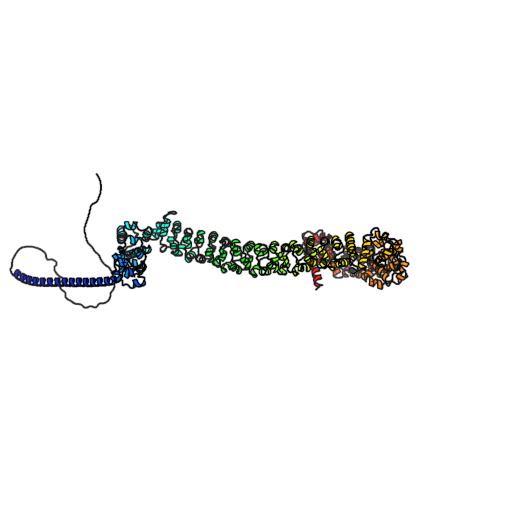.115 -23.452 -37.080 1.00 83.00 658 LYS A C 1
ATOM 4802 O O . LYS A 1 658 ? 21.965 -23.816 -36.849 1.00 83.00 658 LYS A O 1
ATOM 4807 N N . MET A 1 659 ? 23.422 -22.502 -37.959 1.00 88.00 659 MET A N 1
ATOM 4808 C CA . MET A 1 659 ? 22.426 -21.792 -38.754 1.00 88.00 659 MET A CA 1
ATOM 4809 C C . MET A 1 659 ? 21.820 -22.670 -39.856 1.00 88.00 659 MET A C 1
ATOM 4811 O O . MET A 1 659 ? 22.480 -23.562 -40.392 1.00 88.00 659 MET A O 1
ATOM 4815 N N . SER A 1 660 ? 20.563 -22.400 -40.210 1.00 87.00 660 SER A N 1
ATOM 4816 C CA . SER A 1 660 ? 19.885 -23.030 -41.349 1.00 87.00 660 SER A CA 1
ATOM 4817 C C . SER A 1 660 ? 20.370 -22.467 -42.694 1.00 87.00 660 SER A C 1
ATOM 4819 O O . SER A 1 660 ? 20.986 -21.401 -42.752 1.00 87.00 660 SER A O 1
ATOM 4821 N N . ALA A 1 661 ? 20.047 -23.152 -43.797 1.00 82.00 661 ALA A N 1
ATOM 4822 C CA . ALA A 1 661 ? 20.326 -22.661 -45.149 1.00 82.00 661 ALA A CA 1
ATOM 4823 C C . ALA A 1 661 ? 19.719 -21.265 -45.397 1.00 82.00 661 ALA A C 1
ATOM 4825 O O . ALA A 1 661 ? 20.402 -20.377 -45.900 1.00 82.00 661 ALA A O 1
ATOM 4826 N N . GLU A 1 662 ? 18.475 -21.041 -44.958 1.00 83.56 662 GLU A N 1
ATOM 4827 C CA . GLU A 1 662 ? 17.777 -19.751 -45.070 1.00 83.56 662 GLU A CA 1
ATOM 4828 C C . GLU A 1 662 ? 18.468 -18.638 -44.269 1.00 83.56 662 GLU A C 1
ATOM 4830 O O . GLU A 1 662 ? 18.586 -17.513 -44.747 1.00 83.56 662 GLU A O 1
ATOM 4835 N N . GLN A 1 663 ? 18.965 -18.944 -43.066 1.00 88.50 663 GLN A N 1
ATOM 4836 C CA . GLN A 1 663 ? 19.711 -17.995 -42.235 1.00 88.50 663 GLN A CA 1
ATOM 4837 C C . GLN A 1 663 ? 21.076 -17.646 -42.846 1.00 88.50 663 GLN A C 1
ATOM 4839 O O . GLN A 1 663 ? 21.461 -16.478 -42.878 1.00 88.50 663 GLN A O 1
ATOM 4844 N N . LEU A 1 664 ? 21.794 -18.641 -43.375 1.00 84.00 664 LEU A N 1
ATOM 4845 C CA . LEU A 1 664 ? 23.071 -18.434 -44.063 1.00 84.00 664 LEU A CA 1
ATOM 4846 C C . LEU A 1 664 ? 22.886 -17.626 -45.356 1.00 84.00 664 LEU A C 1
ATOM 4848 O O . LEU A 1 664 ? 23.660 -16.705 -45.610 1.00 84.00 664 LEU A O 1
ATOM 4852 N N . ALA A 1 665 ? 21.832 -17.903 -46.131 1.00 79.44 665 ALA A N 1
ATOM 4853 C CA . ALA A 1 665 ? 21.447 -17.103 -47.293 1.00 79.44 665 ALA A CA 1
ATOM 4854 C C . ALA A 1 665 ? 21.053 -15.667 -46.898 1.00 79.44 665 ALA A C 1
ATOM 4856 O O . ALA A 1 665 ? 21.423 -14.711 -47.581 1.00 79.44 665 ALA A O 1
ATOM 4857 N N . ALA A 1 666 ? 20.356 -15.492 -45.768 1.00 85.00 666 ALA A N 1
ATOM 4858 C CA . ALA A 1 666 ? 20.001 -14.176 -45.247 1.00 85.00 666 ALA A CA 1
ATOM 4859 C C . ALA A 1 666 ? 21.248 -13.332 -44.959 1.00 85.00 666 ALA A C 1
ATOM 4861 O O . ALA A 1 666 ? 21.330 -12.218 -45.474 1.00 85.00 666 ALA A O 1
ATOM 4862 N N . ILE A 1 667 ? 22.226 -13.891 -44.235 1.00 83.31 667 ILE A N 1
ATOM 4863 C CA . ILE A 1 667 ? 23.508 -13.236 -43.927 1.00 83.31 667 ILE A CA 1
ATOM 4864 C C . ILE A 1 667 ? 24.302 -12.946 -45.199 1.00 83.31 667 ILE A C 1
ATOM 4866 O O . ILE A 1 667 ? 24.834 -11.854 -45.366 1.00 83.31 667 ILE A O 1
ATOM 4870 N N . ALA A 1 668 ? 24.339 -13.896 -46.132 1.00 76.62 668 ALA A N 1
ATOM 4871 C CA . ALA A 1 668 ? 25.037 -13.726 -47.399 1.00 76.62 668 ALA A CA 1
ATOM 4872 C C . ALA A 1 668 ? 24.438 -12.614 -48.284 1.00 76.62 668 ALA A C 1
ATOM 4874 O O . ALA A 1 668 ? 25.147 -12.024 -49.093 1.00 76.62 668 ALA A O 1
ATOM 4875 N N . SER A 1 669 ? 23.151 -12.301 -48.101 1.00 80.19 669 SER A N 1
ATOM 4876 C CA . SER A 1 669 ? 22.447 -11.194 -48.767 1.00 80.19 669 SER A CA 1
ATOM 4877 C C . SER A 1 669 ? 22.450 -9.863 -47.990 1.00 80.19 669 SER A C 1
ATOM 4879 O O . SER A 1 669 ? 21.714 -8.948 -48.362 1.00 80.19 669 SER A O 1
ATOM 4881 N N . MET A 1 670 ? 23.215 -9.745 -46.897 1.00 82.38 670 MET A N 1
ATOM 4882 C CA . MET A 1 670 ? 23.398 -8.475 -46.178 1.00 82.38 670 MET A CA 1
ATOM 4883 C C . MET A 1 670 ? 24.348 -7.537 -46.954 1.00 82.38 670 MET A C 1
ATOM 4885 O O . MET A 1 670 ? 25.164 -8.008 -47.747 1.00 82.38 670 MET A O 1
ATOM 4889 N N . PRO A 1 671 ? 24.281 -6.209 -46.742 1.00 77.38 671 PRO A N 1
ATOM 4890 C CA . PRO A 1 671 ? 25.263 -5.270 -47.276 1.00 77.38 671 PRO A CA 1
ATOM 4891 C C . PRO A 1 671 ? 26.703 -5.668 -46.932 1.00 77.38 671 PRO A C 1
ATOM 4893 O O . PRO A 1 671 ? 27.002 -6.062 -45.800 1.00 77.38 671 PRO A O 1
ATOM 4896 N N . ALA A 1 672 ? 27.618 -5.482 -47.886 1.00 73.12 672 ALA A N 1
ATOM 4897 C CA . ALA A 1 672 ? 29.029 -5.828 -47.722 1.00 73.12 672 ALA A CA 1
ATOM 4898 C C . ALA A 1 672 ? 29.678 -5.169 -46.487 1.00 73.12 672 ALA A C 1
ATOM 4900 O O . ALA A 1 672 ? 30.540 -5.775 -45.859 1.00 73.12 672 ALA A O 1
ATOM 4901 N N . SER A 1 673 ? 29.220 -3.979 -46.080 1.00 74.12 673 SER A N 1
ATOM 4902 C CA . SER A 1 673 ? 29.664 -3.289 -44.859 1.00 74.12 673 SER A CA 1
ATOM 4903 C C . SER A 1 673 ? 29.366 -4.052 -43.569 1.00 74.12 673 SER A C 1
ATOM 4905 O O . SER A 1 673 ? 30.195 -4.059 -42.665 1.00 74.12 673 SER A O 1
ATOM 4907 N N . GLN A 1 674 ? 28.233 -4.751 -43.482 1.00 79.25 674 GLN A N 1
ATOM 4908 C CA . GLN A 1 674 ? 27.909 -5.579 -42.317 1.00 79.25 674 GLN A CA 1
ATOM 4909 C C . GLN A 1 674 ? 28.720 -6.883 -42.325 1.00 79.25 674 GLN A C 1
ATOM 4911 O O . GLN A 1 674 ? 29.240 -7.303 -41.294 1.00 79.25 674 GLN A O 1
ATOM 4916 N N . ILE A 1 675 ? 28.900 -7.488 -43.503 1.00 77.50 675 ILE A N 1
ATOM 4917 C CA . ILE A 1 675 ? 29.686 -8.719 -43.696 1.00 77.50 675 ILE A CA 1
ATOM 4918 C C . ILE A 1 675 ? 31.186 -8.481 -43.420 1.00 77.50 675 ILE A C 1
ATOM 4920 O O . ILE A 1 675 ? 31.887 -9.347 -42.884 1.00 77.50 675 ILE A O 1
ATOM 4924 N N . MET A 1 676 ? 31.706 -7.301 -43.763 1.00 76.75 676 MET A N 1
ATOM 4925 C CA . MET A 1 676 ? 33.115 -6.966 -43.557 1.00 76.75 676 MET A CA 1
ATOM 4926 C C . MET A 1 676 ? 33.480 -6.728 -42.089 1.00 76.75 676 MET A C 1
ATOM 4928 O O . MET A 1 676 ? 34.619 -7.025 -41.735 1.00 76.75 676 MET A O 1
ATOM 4932 N N . ASN A 1 677 ? 32.533 -6.355 -41.222 1.00 81.75 677 ASN A N 1
ATOM 4933 C CA . ASN A 1 677 ? 32.781 -6.221 -39.779 1.00 81.75 677 ASN A CA 1
ATOM 4934 C C . ASN A 1 677 ? 33.005 -7.559 -39.048 1.00 81.75 677 ASN A C 1
ATOM 4936 O O . ASN A 1 677 ? 33.581 -7.556 -37.965 1.00 81.75 677 ASN A O 1
ATOM 4940 N N . LEU A 1 678 ? 32.605 -8.700 -39.629 1.00 83.94 678 LEU A N 1
ATOM 4941 C CA . LEU A 1 678 ? 32.833 -10.026 -39.030 1.00 83.94 678 LEU A CA 1
ATOM 4942 C C . LEU A 1 678 ? 34.326 -10.264 -38.703 1.00 83.94 678 LEU A C 1
ATOM 4944 O O . LEU A 1 678 ? 35.210 -9.733 -39.373 1.00 83.94 678 LEU A O 1
ATOM 4948 N N . SER A 1 679 ? 34.652 -11.133 -37.753 1.00 83.00 679 SER A N 1
ATOM 4949 C CA . SER A 1 679 ? 36.031 -11.600 -37.571 1.00 83.00 679 SER A CA 1
ATOM 4950 C C . SER A 1 679 ? 36.463 -12.524 -38.722 1.00 83.00 679 SER A C 1
ATOM 4952 O O . SER A 1 679 ? 35.631 -13.087 -39.439 1.00 83.00 679 SER A O 1
ATOM 4954 N N . ASN A 1 680 ? 37.774 -12.716 -38.908 1.00 79.06 680 ASN A N 1
ATOM 4955 C CA . ASN A 1 680 ? 38.281 -13.677 -39.899 1.00 79.06 680 ASN A CA 1
ATOM 4956 C C . ASN A 1 680 ? 37.801 -15.108 -39.592 1.00 79.06 680 ASN A C 1
ATOM 4958 O O . ASN A 1 680 ? 37.422 -15.834 -40.503 1.00 79.06 680 ASN A O 1
ATOM 4962 N N . GLU A 1 681 ? 37.722 -15.477 -38.309 1.00 83.06 681 GLU A N 1
ATOM 4963 C CA . GLU A 1 681 ? 37.214 -16.779 -37.863 1.00 83.06 681 GLU A CA 1
ATOM 4964 C C . GLU A 1 681 ? 35.720 -16.959 -38.183 1.00 83.06 681 GLU A C 1
ATOM 4966 O O . GLU A 1 681 ? 35.332 -17.978 -38.753 1.00 83.06 681 GLU A O 1
ATOM 4971 N N . GLN A 1 682 ? 34.879 -15.957 -37.892 1.00 85.81 682 GLN A N 1
ATOM 4972 C CA . GLN A 1 682 ? 33.458 -15.971 -38.275 1.00 85.81 682 GLN A CA 1
ATOM 4973 C C . GLN A 1 682 ? 33.300 -16.115 -39.790 1.00 85.81 682 GLN A C 1
ATOM 4975 O O . GLN A 1 682 ? 32.465 -16.890 -40.257 1.00 85.81 682 GLN A O 1
ATOM 4980 N N . PHE A 1 683 ? 34.124 -15.395 -40.556 1.00 80.44 683 PHE A N 1
ATOM 4981 C CA . PHE A 1 683 ? 34.096 -15.436 -42.011 1.00 80.44 683 PHE A CA 1
ATOM 4982 C C . PHE A 1 683 ? 34.484 -16.826 -42.552 1.00 80.44 683 PHE A C 1
ATOM 4984 O O . PHE A 1 683 ? 33.794 -17.370 -43.417 1.00 80.44 683 PHE A O 1
ATOM 4991 N N . ASP A 1 684 ? 35.548 -17.437 -42.026 1.00 80.31 684 ASP A N 1
ATOM 4992 C CA . ASP A 1 684 ? 35.976 -18.783 -42.420 1.00 80.31 684 ASP A CA 1
ATOM 4993 C C . ASP A 1 684 ? 34.923 -19.847 -42.068 1.00 80.31 684 ASP A C 1
ATOM 4995 O O . ASP A 1 684 ? 34.640 -20.732 -42.884 1.00 80.31 684 ASP A O 1
ATOM 4999 N N . VAL A 1 685 ? 34.271 -19.741 -40.901 1.00 84.12 685 VAL A N 1
ATOM 5000 C CA . VAL A 1 685 ? 33.157 -20.628 -40.525 1.00 84.12 685 VAL A CA 1
ATOM 5001 C C . VAL A 1 685 ? 31.958 -20.428 -41.458 1.00 84.12 685 VAL A C 1
ATOM 5003 O O . VAL A 1 685 ? 31.431 -21.420 -41.965 1.00 84.12 685 VAL A O 1
ATOM 5006 N N . LEU A 1 686 ? 31.554 -19.182 -41.740 1.00 82.00 686 LEU A N 1
ATOM 5007 C CA . LEU A 1 686 ? 30.473 -18.852 -42.681 1.00 82.00 686 LEU A CA 1
ATOM 5008 C C . LEU A 1 686 ? 30.735 -19.495 -44.052 1.00 82.00 686 LEU A C 1
ATOM 5010 O O . LEU A 1 686 ? 29.888 -20.221 -44.578 1.00 82.00 686 LEU A O 1
ATOM 5014 N N . LYS A 1 687 ? 31.944 -19.304 -44.594 1.00 77.81 687 LYS A N 1
ATOM 5015 C CA . LYS A 1 687 ? 32.384 -19.894 -45.863 1.00 77.81 687 LYS A CA 1
ATOM 5016 C C . LYS A 1 687 ? 32.334 -21.424 -45.831 1.00 77.81 687 LYS A C 1
ATOM 5018 O O . LYS A 1 687 ? 31.859 -22.039 -46.786 1.00 77.81 687 LYS A O 1
ATOM 5023 N N . GLN A 1 688 ? 32.766 -22.049 -44.732 1.00 82.94 688 GLN A N 1
ATOM 5024 C CA . GLN A 1 688 ? 32.713 -23.504 -44.578 1.00 82.94 688 GLN A CA 1
ATOM 5025 C C . GLN A 1 688 ? 31.275 -24.047 -44.561 1.00 82.94 688 GLN A C 1
ATOM 5027 O O . GLN A 1 688 ? 31.050 -25.152 -45.052 1.00 82.94 688 GLN A O 1
ATOM 5032 N N . GLN A 1 689 ? 30.299 -23.319 -44.004 1.00 83.12 689 GLN A N 1
ATOM 5033 C CA . GLN A 1 689 ? 28.897 -23.759 -44.030 1.00 83.12 689 GLN A CA 1
ATOM 5034 C C . GLN A 1 689 ? 28.242 -23.514 -45.391 1.00 83.12 689 GLN A C 1
ATOM 5036 O O . GLN A 1 689 ? 27.599 -24.417 -45.919 1.00 83.12 689 GLN A O 1
ATOM 5041 N N . LEU A 1 690 ? 28.473 -22.356 -46.016 1.00 77.25 690 LEU A N 1
ATOM 5042 C CA . LEU A 1 690 ? 27.967 -22.052 -47.360 1.00 77.25 690 LEU A CA 1
ATOM 5043 C C . LEU A 1 690 ? 28.473 -23.036 -48.424 1.00 77.25 690 LEU A C 1
ATOM 5045 O O . LEU A 1 690 ? 27.751 -23.341 -49.371 1.00 77.25 690 LEU A O 1
ATOM 5049 N N . ALA A 1 691 ? 29.686 -23.573 -48.264 1.00 76.62 691 ALA A N 1
ATOM 5050 C CA . ALA A 1 691 ? 30.233 -24.616 -49.134 1.00 76.62 691 ALA A CA 1
ATOM 5051 C C . ALA A 1 691 ? 29.537 -25.989 -48.991 1.00 76.62 691 ALA A C 1
ATOM 5053 O O . ALA A 1 691 ? 29.709 -26.842 -49.858 1.00 76.62 691 ALA A O 1
ATOM 5054 N N . LYS A 1 692 ? 28.766 -26.223 -47.916 1.00 78.62 692 LYS A N 1
ATOM 5055 C CA . LYS A 1 692 ? 27.993 -27.465 -47.702 1.00 78.62 692 LYS A CA 1
ATOM 5056 C C . LYS A 1 692 ? 26.582 -27.403 -48.289 1.00 78.62 692 LYS A C 1
ATOM 5058 O O . LYS A 1 692 ? 25.948 -28.446 -48.411 1.00 78.62 692 LYS A O 1
ATOM 5063 N N . LEU A 1 693 ? 26.094 -26.204 -48.613 1.00 75.75 693 LEU A N 1
ATOM 5064 C CA . LEU A 1 693 ? 24.778 -25.997 -49.214 1.00 75.75 693 LEU A CA 1
ATOM 5065 C C . LEU A 1 693 ? 24.796 -26.386 -50.697 1.00 75.75 693 LEU A C 1
ATOM 5067 O O . LEU A 1 693 ? 25.795 -26.203 -51.397 1.00 75.75 693 LEU A O 1
ATOM 5071 N N . THR A 1 694 ? 23.688 -26.935 -51.173 1.00 72.56 694 THR A N 1
ATOM 5072 C CA . THR A 1 694 ? 23.524 -27.373 -52.562 1.00 72.56 694 THR A CA 1
ATOM 5073 C C . THR A 1 694 ? 23.209 -26.196 -53.488 1.00 72.56 694 THR A C 1
ATOM 5075 O O . THR A 1 694 ? 22.717 -25.156 -53.050 1.00 72.56 694 THR A O 1
ATOM 5078 N N . ASP A 1 695 ? 23.462 -26.353 -54.792 1.00 59.00 695 ASP A N 1
ATOM 5079 C CA . ASP A 1 695 ? 23.365 -25.275 -55.799 1.00 59.00 695 ASP A CA 1
ATOM 5080 C C . ASP A 1 695 ? 21.927 -24.775 -56.094 1.00 59.00 695 ASP A C 1
ATOM 5082 O O . ASP A 1 695 ? 21.702 -24.070 -57.075 1.00 59.00 695 ASP A O 1
ATOM 5086 N N . GLY A 1 696 ? 20.946 -25.136 -55.257 1.00 61.66 696 GLY A N 1
ATOM 5087 C CA . GLY A 1 696 ? 19.584 -24.590 -55.263 1.00 61.66 696 GLY A CA 1
ATOM 5088 C C . GLY A 1 696 ? 19.170 -23.872 -53.969 1.00 61.66 696 GLY A C 1
ATOM 5089 O O . GLY A 1 696 ? 18.062 -23.347 -53.916 1.00 61.66 696 GLY A O 1
ATOM 5090 N N . GLU A 1 697 ? 20.014 -23.853 -52.930 1.00 64.38 697 GLU A N 1
ATOM 5091 C CA . GLU A 1 697 ? 19.679 -23.294 -51.603 1.00 64.38 697 GLU A CA 1
ATOM 5092 C C . GLU A 1 697 ? 20.212 -21.868 -51.379 1.00 64.38 697 GLU A C 1
ATOM 5094 O O . GLU A 1 697 ? 19.729 -21.159 -50.499 1.00 64.38 697 GLU A O 1
ATOM 5099 N N . VAL A 1 698 ? 21.200 -21.435 -52.169 1.00 65.31 698 VAL A N 1
ATOM 5100 C CA . VAL A 1 698 ? 21.776 -20.081 -52.137 1.00 65.31 698 VAL A CA 1
ATOM 5101 C C . VAL A 1 698 ? 21.981 -19.602 -53.567 1.00 65.31 698 VAL A C 1
ATOM 5103 O O . VAL A 1 698 ? 22.429 -20.370 -54.418 1.00 65.31 698 VAL A O 1
ATOM 5106 N N . ASP A 1 699 ? 21.688 -18.328 -53.822 1.00 68.31 699 ASP A N 1
ATOM 5107 C CA . ASP A 1 699 ? 21.931 -17.701 -55.119 1.00 68.31 699 ASP A CA 1
ATOM 5108 C C . ASP A 1 699 ? 23.432 -17.799 -55.505 1.00 68.31 699 ASP A C 1
ATOM 5110 O O . ASP A 1 699 ? 24.301 -17.403 -54.711 1.00 68.31 699 ASP A O 1
ATOM 5114 N N . PRO A 1 700 ? 23.777 -18.320 -56.702 1.00 68.94 700 PRO A N 1
ATOM 5115 C CA . PRO A 1 700 ? 25.159 -18.392 -57.173 1.00 68.94 700 PRO A CA 1
ATOM 5116 C C . PRO A 1 700 ? 25.891 -17.041 -57.187 1.00 68.94 700 PRO A C 1
ATOM 5118 O O . PRO A 1 700 ? 27.101 -17.009 -56.947 1.00 68.94 700 PRO A O 1
ATOM 5121 N N . GLU A 1 701 ? 25.191 -15.928 -57.429 1.00 67.62 701 GLU A N 1
ATOM 5122 C CA . GLU A 1 701 ? 25.778 -14.584 -57.389 1.00 67.62 701 GLU A CA 1
ATOM 5123 C C . GLU A 1 701 ? 26.144 -14.179 -55.958 1.00 67.62 701 GLU A C 1
ATOM 5125 O O . GLU A 1 701 ? 27.226 -13.640 -55.723 1.00 67.62 701 GLU A O 1
ATOM 5130 N N . VAL A 1 702 ? 25.305 -14.535 -54.982 1.00 66.06 702 VAL A N 1
ATOM 5131 C CA . VAL A 1 702 ? 25.543 -14.296 -53.551 1.00 66.06 702 VAL A CA 1
ATOM 5132 C C . VAL A 1 702 ? 26.729 -15.123 -53.035 1.00 66.06 702 VAL A C 1
ATOM 5134 O O . VAL A 1 702 ? 27.596 -14.591 -52.337 1.00 66.06 702 VAL A O 1
ATOM 5137 N N . ARG A 1 703 ? 26.840 -16.402 -53.431 1.00 68.88 703 ARG A N 1
ATOM 5138 C CA . ARG A 1 703 ? 28.017 -17.236 -53.109 1.00 68.88 703 ARG A CA 1
ATOM 5139 C C . ARG A 1 703 ? 29.297 -16.630 -53.703 1.00 68.88 703 ARG A C 1
ATOM 5141 O O . ARG A 1 703 ? 30.304 -16.529 -53.002 1.00 68.88 703 ARG A O 1
ATOM 5148 N N . LYS A 1 704 ? 29.252 -16.178 -54.962 1.00 72.31 704 LYS A N 1
ATOM 5149 C CA . LYS A 1 704 ? 30.380 -15.521 -55.645 1.00 72.31 704 LYS A CA 1
ATOM 5150 C C . LYS A 1 704 ? 30.781 -14.205 -54.964 1.00 72.31 704 LYS A C 1
ATOM 5152 O O . LYS A 1 704 ? 31.969 -13.988 -54.740 1.00 72.31 704 LYS A O 1
ATOM 5157 N N . HIS A 1 705 ? 29.817 -13.360 -54.595 1.00 70.19 705 HIS A N 1
ATOM 5158 C CA . HIS A 1 705 ? 30.065 -12.085 -53.916 1.00 70.19 705 HIS A CA 1
ATOM 5159 C C . HIS A 1 705 ? 30.768 -12.289 -52.566 1.00 70.19 705 HIS A C 1
ATOM 5161 O O . HIS A 1 705 ? 31.785 -11.650 -52.289 1.00 70.19 705 HIS A O 1
ATOM 5167 N N . LEU A 1 706 ? 30.312 -13.258 -51.765 1.00 66.88 706 LEU A N 1
ATOM 5168 C CA . LEU A 1 706 ? 30.996 -13.619 -50.524 1.00 66.88 706 LEU A CA 1
ATOM 5169 C C . LEU A 1 706 ? 32.411 -14.153 -50.753 1.00 66.88 706 LEU A C 1
ATOM 5171 O O . LEU A 1 706 ? 33.319 -13.769 -50.025 1.00 66.88 706 LEU A O 1
ATOM 5175 N N . GLU A 1 707 ? 32.647 -15.001 -51.757 1.00 69.38 707 GLU A N 1
ATOM 5176 C CA . GLU A 1 707 ? 34.006 -15.465 -52.073 1.00 69.38 707 GLU A CA 1
ATOM 5177 C C . GLU A 1 707 ? 34.953 -14.331 -52.492 1.00 69.38 707 GLU A C 1
ATOM 5179 O O . GLU A 1 707 ? 36.164 -14.429 -52.265 1.00 69.38 707 GLU A O 1
ATOM 5184 N N . GLN A 1 708 ? 34.423 -13.263 -53.090 1.00 70.38 708 GLN A N 1
ATOM 5185 C CA . GLN A 1 708 ? 35.184 -12.068 -53.447 1.00 70.38 708 GLN A CA 1
ATOM 5186 C C . GLN A 1 708 ? 35.495 -11.213 -52.210 1.00 70.38 708 GLN A C 1
ATOM 5188 O O . GLN A 1 708 ? 36.664 -10.893 -51.991 1.00 70.38 708 GLN A O 1
ATOM 5193 N N . LEU A 1 709 ? 34.508 -10.939 -51.345 1.00 69.56 709 LEU A N 1
ATOM 5194 C CA . LEU A 1 709 ? 34.723 -10.269 -50.051 1.00 69.56 709 LEU A CA 1
ATOM 5195 C C . LEU A 1 709 ? 35.712 -11.042 -49.156 1.00 69.56 709 LEU A C 1
ATOM 5197 O O . LEU A 1 709 ? 36.612 -10.441 -48.572 1.00 69.56 709 LEU A O 1
ATOM 5201 N N . ALA A 1 710 ? 35.626 -12.377 -49.130 1.00 65.38 710 ALA A N 1
ATOM 5202 C CA . ALA A 1 710 ? 36.567 -13.259 -48.432 1.00 65.38 710 ALA A CA 1
ATOM 5203 C C . ALA A 1 710 ? 38.013 -13.029 -48.880 1.00 65.38 710 ALA A C 1
ATOM 5205 O O . ALA A 1 710 ? 38.929 -12.894 -48.069 1.00 65.38 710 ALA A O 1
ATOM 5206 N N . GLN A 1 711 ? 38.207 -13.021 -50.202 1.00 66.94 711 GLN A N 1
ATOM 5207 C CA . GLN A 1 711 ? 39.514 -12.851 -50.815 1.00 66.94 711 GLN A CA 1
ATOM 5208 C C . GLN A 1 711 ? 40.081 -11.467 -50.501 1.00 66.94 711 GLN A C 1
ATOM 5210 O O . GLN A 1 711 ? 41.261 -11.378 -50.203 1.00 66.94 711 GLN A O 1
ATOM 5215 N N . ILE A 1 712 ? 39.258 -10.417 -50.500 1.00 67.25 712 ILE A N 1
ATOM 5216 C CA . ILE A 1 712 ? 39.677 -9.052 -50.149 1.00 67.25 712 ILE A CA 1
ATOM 5217 C C . ILE A 1 712 ? 40.112 -8.971 -48.679 1.00 67.25 712 ILE A C 1
ATOM 5219 O O . ILE A 1 712 ? 41.203 -8.492 -48.383 1.00 67.25 712 ILE A O 1
ATOM 5223 N N . LYS A 1 713 ? 39.299 -9.514 -47.768 1.00 66.56 713 LYS A N 1
ATOM 5224 C CA . LYS A 1 713 ? 39.526 -9.474 -46.317 1.00 66.56 713 LYS A CA 1
ATOM 5225 C C . LYS A 1 713 ? 40.787 -10.218 -45.867 1.00 66.56 713 LYS A C 1
ATOM 5227 O O . LYS A 1 713 ? 41.513 -9.742 -44.999 1.00 66.56 713 LYS A O 1
ATOM 5232 N N . LEU A 1 714 ? 41.062 -11.375 -46.473 1.00 58.59 714 LEU A N 1
ATOM 5233 C CA . LEU A 1 714 ? 42.228 -12.207 -46.155 1.00 58.59 714 LEU A CA 1
ATOM 5234 C C . LEU A 1 714 ? 43.506 -11.785 -46.909 1.00 58.59 714 LEU A C 1
ATOM 5236 O O . LEU A 1 714 ? 44.601 -12.191 -46.526 1.00 58.59 714 LEU A O 1
ATOM 5240 N N . ALA A 1 715 ? 43.408 -10.981 -47.975 1.00 60.22 715 ALA A N 1
ATOM 5241 C CA . ALA A 1 715 ? 44.537 -10.634 -48.848 1.00 60.22 715 ALA A CA 1
ATOM 5242 C C . ALA A 1 715 ? 45.300 -9.361 -48.442 1.00 60.22 715 ALA A C 1
ATOM 5244 O O . ALA A 1 715 ? 45.824 -8.666 -49.316 1.00 60.22 715 ALA A O 1
ATOM 5245 N N . ALA A 1 716 ? 45.424 -9.081 -47.141 1.00 53.25 716 ALA A N 1
ATOM 5246 C CA . ALA A 1 716 ? 46.042 -7.847 -46.647 1.00 53.25 716 ALA A CA 1
ATOM 5247 C C . ALA A 1 716 ? 47.470 -7.596 -47.181 1.00 53.25 716 ALA A C 1
ATOM 5249 O O . ALA A 1 716 ? 47.827 -6.450 -47.437 1.00 53.25 716 ALA A O 1
ATOM 5250 N N . GLU A 1 717 ? 48.248 -8.660 -47.412 1.00 53.50 717 GLU A N 1
ATOM 5251 C CA . GLU A 1 717 ? 49.580 -8.603 -48.042 1.00 53.50 717 GLU A CA 1
ATOM 5252 C C . GLU A 1 717 ? 49.590 -9.091 -49.506 1.00 53.50 717 GLU A C 1
ATOM 5254 O O . GLU A 1 717 ? 50.549 -8.849 -50.236 1.00 53.50 717 GLU A O 1
ATOM 5259 N N . SER A 1 718 ? 48.551 -9.804 -49.961 1.00 61.66 718 SER A N 1
ATOM 5260 C CA . SER A 1 718 ? 48.587 -10.541 -51.236 1.00 61.66 718 SER A CA 1
ATOM 5261 C C . SER A 1 718 ? 47.793 -9.909 -52.377 1.00 61.66 718 SER A C 1
ATOM 5263 O O . SER A 1 718 ? 47.959 -10.350 -53.517 1.00 61.66 718 SER A O 1
ATOM 5265 N N . ILE A 1 719 ? 46.989 -8.865 -52.147 1.00 71.62 719 ILE A N 1
ATOM 5266 C CA . ILE A 1 719 ? 46.193 -8.247 -53.222 1.00 71.62 719 ILE A CA 1
ATOM 5267 C C . ILE A 1 719 ? 47.067 -7.664 -54.349 1.00 71.62 719 ILE A C 1
ATOM 5269 O O . ILE A 1 719 ? 46.748 -7.834 -55.524 1.00 71.62 719 ILE A O 1
ATOM 5273 N N . ALA A 1 720 ? 48.244 -7.121 -54.017 1.00 67.94 720 ALA A N 1
ATOM 5274 C CA . ALA A 1 720 ? 49.238 -6.661 -54.993 1.00 67.94 720 ALA A CA 1
ATOM 5275 C C . ALA A 1 720 ? 49.787 -7.788 -55.900 1.00 67.94 720 ALA A C 1
ATOM 5277 O O . ALA A 1 720 ? 50.319 -7.515 -56.973 1.00 67.94 720 ALA A O 1
ATOM 5278 N N . THR A 1 721 ? 49.627 -9.063 -55.521 1.00 73.19 721 THR A N 1
ATOM 5279 C CA . THR A 1 721 ? 50.065 -10.230 -56.317 1.00 73.19 721 THR A CA 1
ATOM 5280 C C . THR A 1 721 ? 48.987 -10.781 -57.261 1.00 73.19 721 THR A C 1
ATOM 5282 O O . THR A 1 721 ? 49.246 -11.714 -58.023 1.00 73.19 721 THR A O 1
ATOM 5285 N N . TRP A 1 722 ? 47.764 -10.241 -57.232 1.00 79.31 722 TRP A N 1
ATOM 5286 C CA . TRP A 1 722 ? 46.664 -10.740 -58.059 1.00 79.31 722 TRP A CA 1
ATOM 5287 C C . TRP A 1 722 ? 46.821 -10.350 -59.535 1.00 79.31 722 TRP A C 1
ATOM 5289 O O . TRP A 1 722 ? 47.195 -9.228 -59.871 1.00 79.31 722 TRP A O 1
ATOM 5299 N N . ALA A 1 723 ? 46.452 -11.251 -60.447 1.00 80.31 723 ALA A N 1
ATOM 5300 C CA . ALA A 1 723 ? 46.392 -10.925 -61.871 1.00 80.31 723 ALA A CA 1
ATOM 5301 C C . ALA A 1 723 ? 45.327 -9.835 -62.152 1.00 80.31 723 ALA A C 1
ATOM 5303 O O . ALA A 1 723 ? 44.235 -9.919 -61.577 1.00 80.31 723 ALA A O 1
ATOM 5304 N N . PRO A 1 724 ? 45.571 -8.875 -63.073 1.00 80.62 724 PRO A N 1
ATOM 5305 C CA . PRO A 1 724 ? 44.628 -7.797 -63.402 1.00 80.62 724 PRO A CA 1
ATOM 5306 C C . PRO A 1 724 ? 43.199 -8.266 -63.736 1.00 80.62 724 PRO A C 1
ATOM 5308 O O . PRO A 1 724 ? 42.228 -7.618 -63.357 1.00 80.62 724 PRO A O 1
ATOM 5311 N N . GLU A 1 725 ? 43.040 -9.442 -64.353 1.00 79.12 725 GLU A N 1
ATOM 5312 C CA . GLU A 1 725 ? 41.729 -10.051 -64.652 1.00 79.12 725 GLU A CA 1
ATOM 5313 C C . GLU A 1 725 ? 40.825 -10.249 -63.418 1.00 79.12 725 GLU A C 1
ATOM 5315 O O . GLU A 1 725 ? 39.598 -10.221 -63.540 1.00 79.12 725 GLU A O 1
ATOM 5320 N N . LYS A 1 726 ? 41.393 -10.409 -62.211 1.00 76.88 726 LYS A N 1
ATOM 5321 C CA . LYS A 1 726 ? 40.595 -10.498 -60.977 1.00 76.88 726 LYS A CA 1
ATOM 5322 C C . LYS A 1 726 ? 39.913 -9.169 -60.630 1.00 76.88 726 LYS A C 1
ATOM 5324 O O . LYS A 1 726 ? 38.769 -9.184 -60.182 1.00 76.88 726 LYS A O 1
ATOM 5329 N N . PHE A 1 727 ? 40.576 -8.039 -60.885 1.00 79.44 727 PHE A N 1
ATOM 5330 C CA . PHE A 1 727 ? 40.086 -6.698 -60.540 1.00 79.44 727 PHE A CA 1
ATOM 5331 C C . PHE A 1 727 ? 38.884 -6.258 -61.390 1.00 79.44 727 PHE A C 1
ATOM 5333 O O . PHE A 1 727 ? 38.033 -5.512 -60.906 1.00 79.44 727 PHE A O 1
ATOM 5340 N N . LYS A 1 728 ? 38.734 -6.804 -62.606 1.00 78.75 728 LYS A N 1
ATOM 5341 C CA . LYS A 1 728 ? 37.569 -6.557 -63.480 1.00 78.75 728 LYS A CA 1
ATOM 5342 C C . LYS A 1 728 ? 36.239 -7.004 -62.877 1.00 78.75 728 LYS A C 1
ATOM 5344 O O . LYS A 1 728 ? 35.200 -6.453 -63.219 1.00 78.75 728 LYS A O 1
ATOM 5349 N N . ASN A 1 729 ? 36.270 -8.016 -62.008 1.00 73.69 729 ASN A N 1
ATOM 5350 C CA . ASN A 1 729 ? 35.082 -8.584 -61.368 1.00 73.69 729 ASN A CA 1
ATOM 5351 C C . ASN A 1 729 ? 34.740 -7.905 -60.029 1.00 73.69 729 ASN A C 1
ATOM 5353 O O . ASN A 1 729 ? 33.835 -8.367 -59.335 1.00 73.69 729 ASN A O 1
ATOM 5357 N N . LEU A 1 730 ? 35.468 -6.853 -59.641 1.00 78.44 730 LEU A N 1
ATOM 5358 C CA . LEU A 1 730 ? 35.158 -6.056 -58.459 1.00 78.44 730 LEU A CA 1
ATOM 5359 C C . LEU A 1 730 ? 34.119 -4.972 -58.799 1.00 78.44 730 LEU A C 1
ATOM 5361 O O . LEU A 1 730 ? 34.005 -4.523 -59.944 1.00 78.44 730 LEU A O 1
ATOM 5365 N N . ASN A 1 731 ? 33.374 -4.546 -57.783 1.00 77.62 731 ASN A N 1
ATOM 5366 C CA . ASN A 1 731 ? 32.370 -3.478 -57.832 1.00 77.62 731 ASN A CA 1
ATOM 5367 C C . ASN A 1 731 ? 32.669 -2.457 -56.716 1.00 77.62 731 ASN A C 1
ATOM 5369 O O . ASN A 1 731 ? 33.687 -2.586 -56.028 1.00 77.62 731 ASN A O 1
ATOM 5373 N N . ALA A 1 732 ? 31.815 -1.442 -56.552 1.00 75.69 732 ALA A N 1
ATOM 5374 C CA . ALA A 1 732 ? 32.011 -0.408 -55.534 1.00 75.69 732 ALA A CA 1
ATOM 5375 C C . ALA A 1 732 ? 32.157 -1.011 -54.123 1.00 75.69 732 ALA A C 1
ATOM 5377 O O . ALA A 1 732 ? 33.098 -0.682 -53.399 1.00 75.69 732 ALA A O 1
ATOM 5378 N N . ASP A 1 733 ? 31.284 -1.965 -53.786 1.00 68.81 733 ASP A N 1
ATOM 5379 C CA . ASP A 1 733 ? 31.252 -2.600 -52.470 1.00 68.81 733 ASP A CA 1
ATOM 5380 C C . ASP A 1 733 ? 32.502 -3.410 -52.144 1.00 68.81 733 ASP A C 1
ATOM 5382 O O . ASP A 1 733 ? 32.929 -3.445 -50.997 1.00 68.81 733 ASP A O 1
ATOM 5386 N N . HIS A 1 734 ? 33.119 -4.044 -53.136 1.00 75.00 734 HIS A N 1
ATOM 5387 C CA . HIS A 1 734 ? 34.379 -4.755 -52.947 1.00 75.00 734 HIS A CA 1
ATOM 5388 C C . HIS A 1 734 ? 35.546 -3.806 -52.630 1.00 75.00 734 HIS A C 1
ATOM 5390 O O . HIS A 1 734 ? 36.422 -4.131 -51.830 1.00 75.00 734 HIS A O 1
ATOM 5396 N N . VAL A 1 735 ? 35.588 -2.647 -53.287 1.00 76.50 735 VAL A N 1
ATOM 5397 C CA . VAL A 1 735 ? 36.768 -1.773 -53.294 1.00 76.50 735 VAL A CA 1
ATOM 5398 C C . VAL A 1 735 ? 36.803 -0.801 -52.114 1.00 76.50 735 VAL A C 1
ATOM 5400 O O . VAL A 1 735 ? 37.889 -0.507 -51.617 1.00 76.50 735 VAL A O 1
ATOM 5403 N N . GLN A 1 736 ? 35.643 -0.387 -51.594 1.00 72.88 736 GLN A N 1
ATOM 5404 C CA . GLN A 1 736 ? 35.550 0.543 -50.459 1.00 72.88 736 GLN A CA 1
ATOM 5405 C C . GLN A 1 736 ? 36.205 0.040 -49.157 1.00 72.88 736 GLN A C 1
ATOM 5407 O O . GLN A 1 736 ? 36.477 0.846 -48.270 1.00 72.88 736 GLN A O 1
ATOM 5412 N N . PHE A 1 737 ? 36.490 -1.263 -49.027 1.00 70.62 737 PHE A N 1
ATOM 5413 C CA . PHE A 1 737 ? 37.118 -1.856 -47.833 1.00 70.62 737 PHE A CA 1
ATOM 5414 C C . PHE A 1 737 ? 38.633 -2.070 -47.935 1.00 70.62 737 PHE A C 1
ATOM 5416 O O . PHE A 1 737 ? 39.244 -2.552 -46.979 1.00 70.62 737 PHE A O 1
ATOM 5423 N N . LEU A 1 738 ? 39.256 -1.731 -49.068 1.00 76.25 738 LEU A N 1
ATOM 5424 C CA . LEU A 1 738 ? 40.711 -1.795 -49.200 1.00 76.25 738 LEU A CA 1
ATOM 5425 C C . LEU A 1 738 ? 41.361 -0.737 -48.307 1.00 76.25 738 LEU A C 1
ATOM 5427 O O . LEU A 1 738 ? 40.992 0.434 -48.352 1.00 76.25 738 LEU A O 1
ATOM 5431 N N . GLN A 1 739 ? 42.349 -1.113 -47.500 1.00 76.62 739 GLN A N 1
ATOM 5432 C CA . GLN A 1 739 ? 43.061 -0.114 -46.698 1.00 76.62 739 GLN A CA 1
ATOM 5433 C C . GLN A 1 739 ? 43.837 0.842 -47.622 1.00 76.62 739 GLN A C 1
ATOM 5435 O O . GLN A 1 739 ? 44.338 0.386 -48.655 1.00 76.62 739 GLN A O 1
ATOM 5440 N N . PRO A 1 740 ? 43.981 2.141 -47.294 1.00 79.94 740 PRO A N 1
ATOM 5441 C CA . PRO A 1 740 ? 44.677 3.092 -48.168 1.00 79.94 740 PRO A CA 1
ATOM 5442 C C . PRO A 1 740 ? 46.100 2.634 -48.550 1.00 79.94 740 PRO A C 1
ATOM 5444 O O . PRO A 1 740 ? 46.489 2.735 -49.714 1.00 79.94 740 PRO A O 1
ATOM 5447 N N . ASP A 1 741 ? 46.817 1.994 -47.619 1.00 77.00 741 ASP A N 1
ATOM 5448 C CA . ASP A 1 741 ? 48.127 1.368 -47.859 1.00 77.00 741 ASP A CA 1
ATOM 5449 C C . ASP A 1 741 ? 48.078 0.215 -48.881 1.00 77.00 741 ASP A C 1
ATOM 5451 O O . ASP A 1 741 ? 48.995 0.044 -49.683 1.00 77.00 741 ASP A O 1
ATOM 5455 N N . GLN A 1 742 ? 46.998 -0.573 -48.902 1.00 78.56 742 GLN A N 1
ATOM 5456 C CA . GLN A 1 742 ? 46.804 -1.652 -49.881 1.00 78.56 742 GLN A CA 1
ATOM 5457 C C . GLN A 1 742 ? 46.521 -1.087 -51.274 1.00 78.56 742 GLN A C 1
ATOM 5459 O O . GLN A 1 742 ? 47.017 -1.624 -52.262 1.00 78.56 742 GLN A O 1
ATOM 5464 N N . VAL A 1 743 ? 45.753 0.006 -51.353 1.00 81.62 743 VAL A N 1
ATOM 5465 C CA . VAL A 1 743 ? 45.458 0.711 -52.610 1.00 81.62 743 VAL A CA 1
ATOM 5466 C C . VAL A 1 743 ? 46.730 1.329 -53.197 1.00 81.62 743 VAL A C 1
ATOM 5468 O O . VAL A 1 743 ? 46.959 1.209 -54.401 1.00 81.62 743 VAL A O 1
ATOM 5471 N N . ALA A 1 744 ? 47.602 1.892 -52.354 1.00 81.19 744 ALA A N 1
ATOM 5472 C CA . ALA A 1 744 ? 48.907 2.411 -52.767 1.00 81.19 744 ALA A CA 1
ATOM 5473 C C . ALA A 1 744 ? 49.815 1.336 -53.401 1.00 81.19 744 ALA A C 1
ATOM 5475 O O . ALA A 1 744 ? 50.558 1.636 -54.337 1.00 81.19 744 ALA A O 1
ATOM 5476 N N . LEU A 1 745 ? 49.736 0.084 -52.929 1.00 81.31 745 LEU A N 1
ATOM 5477 C CA . LEU A 1 745 ? 50.555 -1.047 -53.396 1.00 81.31 745 LEU A CA 1
ATOM 5478 C C . LEU A 1 745 ? 50.088 -1.684 -54.721 1.00 81.31 745 LEU A C 1
ATOM 5480 O O . LEU A 1 745 ? 50.794 -2.542 -55.257 1.00 81.31 745 LEU A O 1
ATOM 5484 N N . LEU A 1 746 ? 48.926 -1.302 -55.265 1.00 84.81 746 LEU A N 1
ATOM 5485 C CA . LEU A 1 746 ? 48.410 -1.874 -56.514 1.00 84.81 746 LEU A CA 1
ATOM 5486 C C . LEU A 1 746 ? 49.233 -1.429 -57.732 1.00 84.81 746 LEU A C 1
ATOM 5488 O O . LEU A 1 746 ? 49.581 -0.263 -57.895 1.00 84.81 746 LEU A O 1
ATOM 5492 N N . SER A 1 747 ? 49.519 -2.340 -58.657 1.00 85.62 747 SER A N 1
ATOM 5493 C CA . SER A 1 747 ? 50.213 -1.993 -59.896 1.00 85.62 747 SER A CA 1
ATOM 5494 C C . SER A 1 747 ? 49.333 -1.148 -60.827 1.00 85.62 747 SER A C 1
ATOM 5496 O O . SER A 1 747 ? 48.100 -1.188 -60.783 1.00 85.62 747 SER A O 1
ATOM 5498 N N . ARG A 1 748 ? 49.975 -0.416 -61.745 1.00 85.06 748 ARG A N 1
ATOM 5499 C CA . ARG A 1 748 ? 49.291 0.362 -62.791 1.00 85.06 748 ARG A CA 1
ATOM 5500 C C . ARG A 1 748 ? 48.317 -0.498 -63.613 1.00 85.06 748 ARG A C 1
ATOM 5502 O O . ARG A 1 748 ? 47.234 -0.045 -63.956 1.00 85.06 748 ARG A O 1
ATOM 5509 N N . GLU A 1 749 ? 48.663 -1.754 -63.891 1.00 83.81 749 GLU A N 1
ATOM 5510 C CA . GLU A 1 749 ? 47.784 -2.675 -64.626 1.00 83.81 749 GLU A CA 1
ATOM 5511 C C . GLU A 1 749 ? 46.571 -3.129 -63.798 1.00 83.81 749 GLU A C 1
ATOM 5513 O O . GLU A 1 749 ? 45.491 -3.315 -64.353 1.00 83.81 749 GLU A O 1
ATOM 5518 N N . GLN A 1 750 ? 46.718 -3.271 -62.476 1.00 86.88 750 GLN A N 1
ATOM 5519 C CA . GLN A 1 750 ? 45.623 -3.642 -61.572 1.00 86.88 750 GLN A CA 1
ATOM 5520 C C . GLN A 1 750 ? 44.624 -2.490 -61.395 1.00 86.88 750 GLN A C 1
ATOM 5522 O O . GLN A 1 750 ? 43.421 -2.714 -61.521 1.00 86.88 750 GLN A O 1
ATOM 5527 N N . ILE A 1 751 ? 45.107 -1.255 -61.194 1.00 85.19 751 ILE A N 1
ATOM 5528 C CA . ILE A 1 751 ? 44.254 -0.052 -61.128 1.00 85.19 751 ILE A CA 1
ATOM 5529 C C . ILE A 1 751 ? 43.497 0.157 -62.447 1.00 85.19 751 ILE A C 1
ATOM 5531 O O . ILE A 1 751 ? 42.286 0.373 -62.433 1.00 85.19 751 ILE A O 1
ATOM 5535 N N . GLY A 1 752 ? 44.175 0.021 -63.592 1.00 83.06 752 GLY A N 1
ATOM 5536 C CA . GLY A 1 752 ? 43.546 0.149 -64.910 1.00 83.06 752 GLY A CA 1
ATOM 5537 C C . GLY A 1 752 ? 42.505 -0.936 -65.217 1.00 83.06 752 GLY A C 1
ATOM 5538 O O . GLY A 1 752 ? 41.595 -0.696 -66.009 1.00 83.06 752 GLY A O 1
ATOM 5539 N N . ALA A 1 753 ? 42.598 -2.107 -64.577 1.00 85.44 753 ALA A N 1
ATOM 5540 C CA . ALA A 1 753 ? 41.664 -3.220 -64.753 1.00 85.44 753 ALA A CA 1
ATOM 5541 C C . ALA A 1 753 ? 40.406 -3.152 -63.864 1.00 85.44 753 ALA A C 1
ATOM 5543 O O . ALA A 1 753 ? 39.507 -3.975 -64.040 1.00 85.44 753 ALA A O 1
ATOM 5544 N N . LEU A 1 754 ? 40.308 -2.197 -62.932 1.00 86.19 754 LEU A N 1
ATOM 5545 C CA . LEU A 1 754 ? 39.105 -1.990 -62.120 1.00 86.19 754 LEU A CA 1
ATOM 5546 C C . LEU A 1 754 ? 37.912 -1.542 -62.977 1.00 86.19 754 LEU A C 1
ATOM 5548 O O . LEU A 1 754 ? 38.051 -0.754 -63.914 1.00 86.19 754 LEU A O 1
ATOM 5552 N N . SER A 1 755 ? 36.705 -1.995 -62.637 1.00 86.00 755 SER A N 1
ATOM 5553 C CA . SER A 1 755 ? 35.495 -1.518 -63.310 1.00 86.00 755 SER A CA 1
ATOM 5554 C C . SER A 1 755 ? 35.211 -0.040 -62.981 1.00 86.00 755 SER A C 1
ATOM 5556 O O . SER A 1 755 ? 35.563 0.473 -61.917 1.00 86.00 755 SER A O 1
ATOM 5558 N N . ALA A 1 756 ? 34.509 0.656 -63.879 1.00 81.88 756 ALA A N 1
ATOM 5559 C CA . ALA A 1 756 ? 34.035 2.031 -63.665 1.00 81.88 756 ALA A CA 1
ATOM 5560 C C . ALA A 1 756 ? 33.007 2.157 -62.510 1.00 81.88 756 ALA A C 1
ATOM 5562 O O . ALA A 1 756 ? 32.608 3.252 -62.110 1.00 81.88 756 ALA A O 1
ATOM 5563 N N . GLU A 1 757 ? 32.534 1.026 -61.991 1.00 80.81 757 GLU A N 1
ATOM 5564 C CA . GLU A 1 757 ? 31.729 0.915 -60.777 1.00 80.81 757 GLU A CA 1
ATOM 5565 C C . GLU A 1 757 ? 32.613 0.700 -59.542 1.00 80.81 757 GLU A C 1
ATOM 5567 O O . GLU A 1 757 ? 32.435 1.388 -58.544 1.00 80.81 757 GLU A O 1
ATOM 5572 N N . ALA A 1 758 ? 33.634 -0.156 -59.631 1.00 82.06 758 ALA A N 1
ATOM 5573 C CA . ALA A 1 758 ? 34.617 -0.362 -58.570 1.00 82.06 758 ALA A CA 1
ATOM 5574 C C . ALA A 1 758 ? 35.350 0.922 -58.170 1.00 82.06 758 ALA A C 1
ATOM 5576 O O . ALA A 1 758 ? 35.461 1.226 -56.987 1.00 82.06 758 ALA A O 1
ATOM 5577 N N . LEU A 1 759 ? 35.765 1.727 -59.151 1.00 82.38 759 LEU A N 1
ATOM 5578 C CA . LEU A 1 759 ? 36.428 3.010 -58.897 1.00 82.38 759 LEU A CA 1
ATOM 5579 C C . LEU A 1 759 ? 35.530 4.026 -58.175 1.00 82.38 759 LEU A C 1
ATOM 5581 O O . LEU A 1 759 ? 36.037 4.847 -57.416 1.00 82.38 759 LEU A O 1
ATOM 5585 N N . ARG A 1 760 ? 34.202 3.951 -58.357 1.00 82.50 760 ARG A N 1
ATOM 5586 C CA . ARG A 1 760 ? 33.238 4.764 -57.594 1.00 82.50 760 ARG A CA 1
ATOM 5587 C C . ARG A 1 760 ? 33.144 4.356 -56.124 1.00 82.50 760 ARG A C 1
ATOM 5589 O O . ARG A 1 760 ? 32.684 5.172 -55.335 1.00 82.50 760 ARG A O 1
ATOM 5596 N N . GLY A 1 761 ? 33.579 3.151 -55.757 1.00 80.19 761 GLY A N 1
ATOM 5597 C CA . GLY A 1 761 ? 33.629 2.696 -54.367 1.00 80.19 761 GLY A CA 1
ATOM 5598 C C . GLY A 1 761 ? 34.800 3.251 -53.556 1.00 80.19 761 GLY A C 1
ATOM 5599 O O . GLY A 1 761 ? 34.761 3.170 -52.335 1.00 80.19 761 GLY A O 1
ATOM 5600 N N . PHE A 1 762 ? 35.835 3.820 -54.187 1.00 84.19 762 PHE A N 1
ATOM 5601 C CA . PHE A 1 762 ? 36.990 4.311 -53.433 1.00 84.19 762 PHE A CA 1
ATOM 5602 C C . PHE A 1 762 ? 36.637 5.503 -52.522 1.00 84.19 762 PHE A C 1
ATOM 5604 O O . PHE A 1 762 ? 36.050 6.499 -52.957 1.00 84.19 762 PHE A O 1
ATOM 5611 N N . THR A 1 763 ? 37.065 5.431 -51.263 1.00 82.12 763 THR A N 1
ATOM 5612 C CA . THR A 1 763 ? 36.977 6.521 -50.285 1.00 82.12 763 THR A CA 1
ATOM 5613 C C . THR A 1 763 ? 37.962 7.650 -50.604 1.00 82.12 763 THR A C 1
ATOM 5615 O O . THR A 1 763 ? 38.906 7.491 -51.383 1.00 82.12 763 THR A O 1
ATOM 5618 N N . ALA A 1 764 ? 37.772 8.811 -49.970 1.00 78.31 764 ALA A N 1
ATOM 5619 C CA . ALA A 1 764 ? 38.667 9.960 -50.120 1.00 78.31 764 ALA A CA 1
ATOM 5620 C C . ALA A 1 764 ? 40.133 9.633 -49.774 1.00 78.31 764 ALA A C 1
ATOM 5622 O O . ALA A 1 764 ? 41.045 10.085 -50.465 1.00 78.31 764 ALA A O 1
ATOM 5623 N N . GLU A 1 765 ? 40.350 8.821 -48.738 1.00 79.00 765 GLU A N 1
ATOM 5624 C CA . GLU A 1 765 ? 41.677 8.399 -48.278 1.00 79.00 765 GLU A CA 1
ATOM 5625 C C . GLU A 1 765 ? 42.320 7.403 -49.252 1.00 79.00 765 GLU A C 1
ATOM 5627 O O . GLU A 1 765 ? 43.472 7.576 -49.643 1.00 79.00 765 GLU A O 1
ATOM 5632 N N . GLN A 1 766 ? 41.555 6.417 -49.735 1.00 84.44 766 GLN A N 1
ATOM 5633 C CA . GLN A 1 766 ? 42.018 5.462 -50.750 1.00 84.44 766 GLN A CA 1
ATOM 5634 C C . GLN A 1 766 ? 42.429 6.173 -52.050 1.00 84.44 766 GLN A C 1
ATOM 5636 O O . GLN A 1 766 ? 43.477 5.863 -52.615 1.00 84.44 766 GLN A O 1
ATOM 5641 N N . LEU A 1 767 ? 41.651 7.168 -52.498 1.00 80.94 767 LEU A N 1
ATOM 5642 C CA . LEU A 1 767 ? 41.993 7.986 -53.668 1.00 80.94 767 LEU A CA 1
ATOM 5643 C C . LEU A 1 767 ? 43.220 8.879 -53.441 1.00 80.94 767 LEU A C 1
ATOM 5645 O O . LEU A 1 767 ? 43.982 9.101 -54.379 1.00 80.94 767 LEU A O 1
ATOM 5649 N N . ALA A 1 768 ? 43.433 9.381 -52.221 1.00 78.12 768 ALA A N 1
ATOM 5650 C CA . ALA A 1 768 ? 44.605 10.188 -51.878 1.00 78.12 768 ALA A CA 1
ATOM 5651 C C . ALA A 1 768 ? 45.914 9.374 -51.853 1.00 78.12 768 ALA A C 1
ATOM 5653 O O . ALA A 1 768 ? 46.983 9.940 -52.088 1.00 78.12 768 ALA A O 1
ATOM 5654 N N . CYS A 1 769 ? 45.826 8.064 -51.602 1.00 79.06 769 CYS A N 1
ATOM 5655 C CA . CYS A 1 769 ? 46.953 7.127 -51.581 1.00 79.06 769 CYS A CA 1
ATOM 5656 C C . CYS A 1 769 ? 47.353 6.569 -52.957 1.00 79.06 769 CYS A C 1
ATOM 5658 O O . CYS A 1 769 ? 48.397 5.925 -53.068 1.00 79.06 769 CYS A O 1
ATOM 5660 N N . LEU A 1 770 ? 46.571 6.829 -54.012 1.00 81.50 770 LEU A N 1
ATOM 5661 C CA . LEU A 1 770 ? 46.999 6.553 -55.385 1.00 81.50 770 LEU A CA 1
ATOM 5662 C C . LEU A 1 770 ? 48.215 7.416 -55.761 1.00 81.50 770 LEU A C 1
ATOM 5664 O O . LEU A 1 770 ? 48.567 8.379 -55.089 1.00 81.50 770 LEU A O 1
ATOM 5668 N N . THR A 1 771 ? 48.882 7.068 -56.853 1.00 81.88 771 THR A N 1
ATOM 5669 C CA . THR A 1 771 ? 50.039 7.783 -57.396 1.00 81.88 771 THR A CA 1
ATOM 5670 C C . THR A 1 771 ? 49.722 8.352 -58.771 1.00 81.88 771 THR A C 1
ATOM 5672 O O . THR A 1 771 ? 48.850 7.868 -59.496 1.00 81.88 771 THR A O 1
ATOM 5675 N N . LYS A 1 772 ? 50.518 9.337 -59.195 1.00 76.31 772 LYS A N 1
ATOM 5676 C CA . LYS A 1 772 ? 50.439 9.940 -60.534 1.00 76.31 772 LYS A CA 1
ATOM 5677 C C . LYS A 1 772 ? 50.463 8.900 -61.665 1.00 76.31 772 LYS A C 1
ATOM 5679 O O . LYS A 1 772 ? 49.737 9.048 -62.642 1.00 76.31 772 LYS A O 1
ATOM 5684 N N . GLU A 1 773 ? 51.248 7.831 -61.531 1.00 76.81 773 GLU A N 1
ATOM 5685 C CA . GLU A 1 773 ? 51.352 6.777 -62.552 1.00 76.81 773 GLU A CA 1
ATOM 5686 C C . GLU A 1 773 ? 50.138 5.832 -62.573 1.00 76.81 773 GLU A C 1
ATOM 5688 O O . GLU A 1 773 ? 49.710 5.409 -63.653 1.00 76.81 773 GLU A O 1
ATOM 5693 N N . GLN A 1 774 ? 49.548 5.550 -61.404 1.00 83.88 774 GLN A N 1
ATOM 5694 C CA . GLN A 1 774 ? 48.287 4.809 -61.270 1.00 83.88 774 GLN A CA 1
ATOM 5695 C C . GLN A 1 774 ? 47.097 5.633 -61.800 1.00 83.88 774 GLN A C 1
ATOM 5697 O O . GLN A 1 774 ? 46.279 5.107 -62.546 1.00 83.88 774 GLN A O 1
ATOM 5702 N N . LEU A 1 775 ? 47.018 6.940 -61.527 1.00 80.44 775 LEU A N 1
ATOM 5703 C CA . LEU A 1 775 ? 45.969 7.805 -62.096 1.00 80.44 775 LEU A CA 1
ATOM 5704 C C . LEU A 1 775 ? 46.092 7.937 -63.628 1.00 80.44 775 LEU A C 1
ATOM 5706 O O . LEU A 1 775 ? 45.090 7.945 -64.346 1.00 80.44 775 LEU A O 1
ATOM 5710 N N . ALA A 1 776 ? 47.319 7.924 -64.156 1.00 78.25 776 ALA A N 1
ATOM 5711 C CA . ALA A 1 776 ? 47.605 7.976 -65.590 1.00 78.25 776 ALA A CA 1
ATOM 5712 C C . ALA A 1 776 ? 47.295 6.678 -66.374 1.00 78.25 776 ALA A C 1
ATOM 5714 O O . ALA A 1 776 ? 47.650 6.590 -67.552 1.00 78.25 776 ALA A O 1
ATOM 5715 N N . CYS A 1 777 ? 46.706 5.637 -65.770 1.00 80.69 777 CYS A N 1
ATOM 5716 C CA . CYS A 1 777 ? 46.168 4.483 -66.516 1.00 80.69 777 CYS A CA 1
ATOM 5717 C C . CYS A 1 777 ? 44.639 4.433 -66.585 1.00 80.69 777 CYS A C 1
ATOM 5719 O O . CYS A 1 777 ? 44.102 3.603 -67.317 1.00 80.69 777 CYS A O 1
ATOM 5721 N N . LEU A 1 778 ? 43.943 5.323 -65.871 1.00 83.88 778 LEU A N 1
ATOM 5722 C CA . LEU A 1 778 ? 42.488 5.382 -65.911 1.00 83.88 778 LEU A CA 1
ATOM 5723 C C . LEU A 1 778 ? 42.012 5.826 -67.300 1.00 83.88 778 LEU A C 1
ATOM 5725 O O . LEU A 1 778 ? 42.460 6.836 -67.845 1.00 83.88 778 LEU A O 1
ATOM 5729 N N . THR A 1 779 ? 41.078 5.079 -67.872 1.00 85.00 779 THR A N 1
ATOM 5730 C CA . THR A 1 779 ? 40.424 5.410 -69.140 1.00 85.00 779 THR A CA 1
ATOM 5731 C C . THR A 1 779 ? 39.454 6.583 -68.980 1.00 85.00 779 THR A C 1
ATOM 5733 O O . THR A 1 779 ? 38.930 6.842 -67.896 1.00 85.00 779 THR A O 1
ATOM 5736 N N . LYS A 1 780 ? 39.134 7.263 -70.088 1.00 82.19 780 LYS A N 1
ATOM 5737 C CA . LYS A 1 780 ? 38.111 8.326 -70.127 1.00 82.19 780 LYS A CA 1
ATOM 5738 C C . LYS A 1 780 ? 36.743 7.884 -69.573 1.00 82.19 780 LYS A C 1
ATOM 5740 O O . LYS A 1 780 ? 36.022 8.699 -69.015 1.00 82.19 780 LYS A O 1
ATOM 5745 N N . GLU A 1 781 ? 36.392 6.604 -69.715 1.00 82.25 781 GLU A N 1
ATOM 5746 C CA . GLU A 1 781 ? 35.121 6.032 -69.243 1.00 82.25 781 GLU A CA 1
ATOM 5747 C C . GLU A 1 781 ? 35.139 5.799 -67.728 1.00 82.25 781 GLU A C 1
ATOM 5749 O O . GLU A 1 781 ? 34.189 6.156 -67.037 1.00 82.25 781 GLU A O 1
ATOM 5754 N N . GLN A 1 782 ? 36.253 5.287 -67.196 1.00 85.62 782 GLN A N 1
ATOM 5755 C CA . GLN A 1 782 ? 36.487 5.172 -65.755 1.00 85.62 782 GLN A CA 1
ATOM 5756 C C . GLN A 1 782 ? 36.484 6.548 -65.067 1.00 85.62 782 GLN A C 1
ATOM 5758 O O . GLN A 1 782 ? 35.825 6.714 -64.045 1.00 85.62 782 GLN A O 1
ATOM 5763 N N . VAL A 1 783 ? 37.155 7.550 -65.650 1.00 82.75 783 VAL A N 1
ATOM 5764 C CA . VAL A 1 783 ? 37.207 8.922 -65.108 1.00 82.75 783 VAL A CA 1
ATOM 5765 C C . VAL A 1 783 ? 35.842 9.616 -65.183 1.00 82.75 783 VAL A C 1
ATOM 5767 O O . VAL A 1 783 ? 35.436 10.253 -64.216 1.00 82.75 783 VAL A O 1
ATOM 5770 N N . ALA A 1 784 ? 35.093 9.454 -66.280 1.00 80.94 784 ALA A N 1
ATOM 5771 C CA . ALA A 1 784 ? 33.743 10.009 -66.408 1.00 80.94 784 ALA A CA 1
ATOM 5772 C C . ALA A 1 784 ? 32.714 9.364 -65.459 1.00 80.94 784 ALA A C 1
ATOM 5774 O O . ALA A 1 784 ? 31.697 9.987 -65.149 1.00 80.94 784 ALA A O 1
ATOM 5775 N N . ALA A 1 785 ? 32.964 8.134 -64.999 1.00 81.75 785 ALA A N 1
ATOM 5776 C CA . ALA A 1 785 ? 32.088 7.428 -64.072 1.00 81.75 785 ALA A CA 1
ATOM 5777 C C . ALA A 1 785 ? 32.297 7.805 -62.597 1.00 81.75 785 ALA A C 1
ATOM 5779 O O . ALA A 1 785 ? 31.389 7.572 -61.802 1.00 81.75 785 ALA A O 1
ATOM 5780 N N . LEU A 1 786 ? 33.447 8.375 -62.216 1.00 84.44 786 LEU A N 1
ATOM 5781 C CA . LEU A 1 786 ? 33.710 8.810 -60.838 1.00 84.44 786 LEU A CA 1
ATOM 5782 C C . LEU A 1 786 ? 32.663 9.825 -60.345 1.00 84.44 786 LEU A C 1
ATOM 5784 O O . LEU A 1 786 ? 32.051 10.574 -61.117 1.00 84.44 786 LEU A O 1
ATOM 5788 N N . THR A 1 787 ? 32.438 9.865 -59.031 1.00 84.94 787 THR A N 1
ATOM 5789 C CA . THR A 1 787 ? 31.547 10.877 -58.454 1.00 84.94 787 THR A CA 1
ATOM 5790 C C . THR A 1 787 ? 32.164 12.272 -58.554 1.00 84.94 787 THR A C 1
ATOM 5792 O O . THR A 1 787 ? 33.377 12.449 -58.680 1.00 84.94 787 THR A O 1
ATOM 5795 N N . ALA A 1 788 ? 31.304 13.285 -58.484 1.00 80.31 788 ALA A N 1
ATOM 5796 C CA . ALA A 1 788 ? 31.725 14.676 -58.525 1.00 80.31 788 ALA A CA 1
ATOM 5797 C C . ALA A 1 788 ? 32.703 15.028 -57.387 1.00 80.31 788 ALA A C 1
ATOM 5799 O O . ALA A 1 788 ? 33.698 15.707 -57.619 1.00 80.31 788 ALA A O 1
ATOM 5800 N N . GLU A 1 789 ? 32.454 14.506 -56.185 1.00 81.06 789 GLU A N 1
ATOM 5801 C CA . GLU A 1 789 ? 33.278 14.711 -54.988 1.00 81.06 789 GLU A CA 1
ATOM 5802 C C . GLU A 1 789 ? 34.625 13.972 -55.086 1.00 81.06 789 GLU A C 1
ATOM 5804 O O . GLU A 1 789 ? 35.663 14.535 -54.746 1.00 81.06 789 GLU A O 1
ATOM 5809 N N . GLN A 1 790 ? 34.658 12.761 -55.657 1.00 83.38 790 GLN A N 1
ATOM 5810 C CA . GLN A 1 790 ? 35.909 12.033 -55.924 1.00 83.38 790 GLN A CA 1
ATOM 5811 C C . GLN A 1 790 ? 36.803 12.750 -56.947 1.00 83.38 790 GLN A C 1
ATOM 5813 O O . GLN A 1 790 ? 38.016 12.826 -56.760 1.00 83.38 790 GLN A O 1
ATOM 5818 N N . LEU A 1 791 ? 36.217 13.312 -58.012 1.00 80.69 791 LEU A N 1
ATOM 5819 C CA . LEU A 1 791 ? 36.960 14.099 -59.004 1.00 80.69 791 LEU A CA 1
ATOM 5820 C C . LEU A 1 791 ? 37.516 15.399 -58.404 1.00 80.69 791 LEU A C 1
ATOM 5822 O O . LEU A 1 791 ? 38.644 15.776 -58.717 1.00 80.69 791 LEU A O 1
ATOM 5826 N N . VAL A 1 792 ? 36.772 16.033 -57.491 1.00 78.00 792 VAL A N 1
ATOM 5827 C CA . VAL A 1 792 ? 37.266 17.151 -56.676 1.00 78.00 792 VAL A CA 1
ATOM 5828 C C . VAL A 1 792 ? 38.459 16.711 -55.824 1.00 78.00 792 VAL A C 1
ATOM 5830 O O . VAL A 1 792 ? 39.539 17.271 -55.982 1.00 78.00 792 VAL A O 1
ATOM 5833 N N . LEU A 1 793 ? 38.336 15.655 -55.020 1.00 76.81 793 LEU A N 1
ATOM 5834 C CA . LEU A 1 793 ? 39.418 15.169 -54.149 1.00 76.81 793 LEU A CA 1
ATOM 5835 C C . LEU A 1 793 ? 40.718 14.840 -54.904 1.00 76.81 793 LEU A C 1
ATOM 5837 O O . LEU A 1 793 ? 41.803 15.246 -54.485 1.00 76.81 793 LEU A O 1
ATOM 5841 N N . LEU A 1 794 ? 40.617 14.157 -56.049 1.00 75.56 794 LEU A N 1
ATOM 5842 C CA . LEU A 1 794 ? 41.769 13.812 -56.898 1.00 75.56 794 LEU A CA 1
ATOM 5843 C C . LEU A 1 794 ? 42.498 15.040 -57.471 1.00 75.56 794 LEU A C 1
ATOM 5845 O O . LEU A 1 794 ? 43.688 14.970 -57.789 1.00 75.56 794 LEU A O 1
ATOM 5849 N N . SER A 1 795 ? 41.791 16.160 -57.609 1.00 71.00 795 SER A N 1
ATOM 5850 C CA . SER A 1 795 ? 42.339 17.417 -58.123 1.00 71.00 795 SER A CA 1
ATOM 5851 C C . SER A 1 795 ? 42.872 18.350 -57.029 1.00 71.00 795 SER A C 1
ATOM 5853 O O . SER A 1 795 ? 43.893 18.998 -57.251 1.00 71.00 795 SER A O 1
ATOM 5855 N N . THR A 1 796 ? 42.255 18.383 -55.842 1.00 66.00 796 THR A N 1
ATOM 5856 C CA . THR A 1 796 ? 42.663 19.267 -54.733 1.00 66.00 796 THR A CA 1
ATOM 5857 C C . THR A 1 796 ? 43.835 18.710 -53.926 1.00 66.00 796 THR A C 1
ATOM 5859 O O . THR A 1 796 ? 44.672 19.478 -53.464 1.00 66.00 796 THR A O 1
ATOM 5862 N N . ASN A 1 797 ? 43.980 17.383 -53.817 1.00 61.62 797 ASN A N 1
ATOM 5863 C CA . ASN A 1 797 ? 45.043 16.733 -53.029 1.00 61.62 797 ASN A CA 1
ATOM 5864 C C . ASN A 1 797 ? 46.451 16.793 -53.681 1.00 61.62 797 ASN A C 1
ATOM 5866 O O . ASN A 1 797 ? 47.281 15.908 -53.475 1.00 61.62 797 ASN A O 1
ATOM 5870 N N . GLY A 1 798 ? 46.737 17.799 -54.517 1.00 55.31 798 GLY A N 1
ATOM 5871 C CA . GLY A 1 798 ? 48.059 18.059 -55.115 1.00 55.31 798 GLY A CA 1
ATOM 5872 C C . GLY A 1 798 ? 48.567 17.015 -56.125 1.00 55.31 798 GLY A C 1
ATOM 5873 O O . GLY A 1 798 ? 49.660 17.159 -56.685 1.00 55.31 798 GLY A O 1
ATOM 5874 N N . GLN A 1 799 ? 47.792 15.961 -56.390 1.00 55.09 799 GLN A N 1
ATOM 5875 C CA . GLN A 1 799 ? 48.209 14.860 -57.255 1.00 55.09 799 GLN A CA 1
ATOM 5876 C C . GLN A 1 799 ? 48.164 15.219 -58.744 1.00 55.09 799 GLN A C 1
ATOM 5878 O O . GLN A 1 799 ? 49.097 14.860 -59.462 1.00 55.09 799 GLN A O 1
ATOM 5883 N N . GLY A 1 800 ? 47.171 15.994 -59.196 1.00 57.62 800 GLY A N 1
ATOM 5884 C CA . GLY A 1 800 ? 47.205 16.747 -60.461 1.00 57.62 800 GLY A CA 1
ATOM 5885 C C . GLY A 1 800 ? 47.674 15.978 -61.707 1.00 57.62 800 GLY A C 1
ATOM 5886 O O . GLY A 1 800 ? 48.515 16.491 -62.443 1.00 57.62 800 GLY A O 1
ATOM 5887 N N . VAL A 1 801 ? 47.189 14.745 -61.918 1.00 60.97 801 VAL A N 1
ATOM 5888 C CA . VAL A 1 801 ? 47.497 13.889 -63.091 1.00 60.97 801 VAL A CA 1
ATOM 5889 C C . VAL A 1 801 ? 46.220 13.215 -63.628 1.00 60.97 801 VAL A C 1
ATOM 5891 O O . VAL A 1 801 ? 46.153 12.012 -63.845 1.00 60.97 801 VAL A O 1
ATOM 5894 N N . LEU A 1 802 ? 45.182 14.020 -63.870 1.00 67.31 802 LEU A N 1
ATOM 5895 C CA . LEU A 1 802 ? 44.156 13.687 -64.863 1.00 67.31 802 LEU A CA 1
ATOM 5896 C C . LEU A 1 802 ? 44.376 14.595 -66.073 1.00 67.31 802 LEU A C 1
ATOM 5898 O O . LEU A 1 802 ? 44.429 15.817 -65.936 1.00 67.31 802 LEU A O 1
ATOM 5902 N N . THR A 1 803 ? 44.566 14.000 -67.246 1.00 70.31 803 THR A N 1
ATOM 5903 C CA . THR A 1 803 ? 44.815 14.744 -68.483 1.00 70.31 803 THR A CA 1
ATOM 5904 C C . THR A 1 803 ? 43.524 15.336 -69.047 1.00 70.31 803 THR A C 1
ATOM 5906 O O . THR A 1 803 ? 42.423 14.829 -68.819 1.00 70.31 803 THR A O 1
ATOM 5909 N N . THR A 1 804 ? 43.656 16.377 -69.870 1.00 66.69 804 THR A N 1
ATOM 5910 C CA . THR A 1 804 ? 42.540 16.933 -70.656 1.00 66.69 804 THR A CA 1
ATOM 5911 C C . THR A 1 804 ? 41.882 15.885 -71.563 1.00 66.69 804 THR A C 1
ATOM 5913 O O . THR A 1 804 ? 40.689 15.974 -71.843 1.00 66.69 804 THR A O 1
ATOM 5916 N N . GLU A 1 805 ? 42.629 14.860 -71.986 1.00 71.25 805 GLU A N 1
ATOM 5917 C CA . GLU A 1 805 ? 42.110 13.716 -72.740 1.00 71.25 805 GLU A CA 1
ATOM 5918 C C . GLU A 1 805 ? 41.253 12.787 -71.863 1.00 71.25 805 GLU A C 1
ATOM 5920 O O . GLU A 1 805 ? 40.141 12.436 -72.258 1.00 71.25 805 GLU A O 1
ATOM 5925 N N . GLN A 1 806 ? 41.698 12.452 -70.647 1.00 75.62 806 GLN A N 1
ATOM 5926 C CA . GLN A 1 806 ? 40.909 11.663 -69.688 1.00 75.62 806 GLN A CA 1
ATOM 5927 C C . GLN A 1 806 ? 39.614 12.386 -69.271 1.00 75.62 806 GLN A C 1
ATOM 5929 O O . GLN A 1 806 ? 38.565 11.755 -69.154 1.00 75.62 806 GLN A O 1
ATOM 5934 N N . LEU A 1 807 ? 39.663 13.713 -69.113 1.00 75.62 807 LEU A N 1
ATOM 5935 C CA . LEU A 1 807 ? 38.515 14.550 -68.735 1.00 75.62 807 LEU A CA 1
ATOM 5936 C C . LEU A 1 807 ? 37.584 14.910 -69.908 1.00 75.62 807 LEU A C 1
ATOM 5938 O O . LEU A 1 807 ? 36.497 15.452 -69.692 1.00 75.62 807 LEU A O 1
ATOM 5942 N N . SER A 1 808 ? 37.953 14.573 -71.149 1.00 73.31 808 SER A N 1
ATOM 5943 C CA . SER A 1 808 ? 37.111 14.810 -72.334 1.00 73.31 808 SER A CA 1
ATOM 5944 C C . SER A 1 808 ? 35.802 14.004 -72.332 1.00 73.31 808 SER A C 1
ATOM 5946 O O . SER A 1 808 ? 34.842 14.394 -72.992 1.00 73.31 808 SER A O 1
ATOM 5948 N N . GLY A 1 809 ? 35.744 12.903 -71.569 1.00 70.38 809 GLY A N 1
ATOM 5949 C CA . GLY A 1 809 ? 34.539 12.087 -71.387 1.00 70.38 809 GLY A CA 1
ATOM 5950 C C . GLY A 1 809 ? 33.528 12.644 -70.376 1.00 70.38 809 GLY A C 1
ATOM 5951 O O . GLY A 1 809 ? 32.410 12.138 -70.300 1.00 70.38 809 GLY A O 1
ATOM 5952 N N . VAL A 1 810 ? 33.890 13.671 -69.597 1.00 78.88 810 VAL A N 1
ATOM 5953 C CA . VAL A 1 810 ? 33.009 14.261 -68.577 1.00 78.88 810 VAL A CA 1
ATOM 5954 C C . VAL A 1 810 ? 31.955 15.145 -69.253 1.00 78.88 810 VAL A C 1
ATOM 5956 O O . VAL A 1 810 ? 32.288 16.121 -69.933 1.00 78.88 810 VAL A O 1
ATOM 5959 N N . SER A 1 811 ? 30.675 14.812 -69.058 1.00 78.38 811 SER A N 1
ATOM 5960 C CA . SER A 1 811 ? 29.550 15.579 -69.609 1.00 78.38 811 SER A CA 1
ATOM 5961 C C . SER A 1 811 ? 29.421 16.957 -68.950 1.00 78.38 811 SER A C 1
ATOM 5963 O O . SER A 1 811 ? 29.817 17.151 -67.802 1.00 78.38 811 SER A O 1
ATOM 5965 N N . THR A 1 812 ? 28.806 17.922 -69.640 1.00 70.44 812 THR A N 1
ATOM 5966 C CA . THR A 1 812 ? 28.553 19.266 -69.082 1.00 70.44 812 THR A CA 1
ATOM 5967 C C . THR A 1 812 ? 27.638 19.238 -67.853 1.00 70.44 812 THR A C 1
ATOM 5969 O O . THR A 1 812 ? 27.748 20.097 -66.982 1.00 70.44 812 THR A O 1
ATOM 5972 N N . GLU A 1 813 ? 26.777 18.225 -67.731 1.00 73.38 813 GLU A N 1
ATOM 5973 C CA . GLU A 1 813 ? 25.943 18.006 -66.543 1.00 73.38 813 GLU A CA 1
ATOM 5974 C C . GLU A 1 813 ? 26.764 17.440 -65.379 1.00 73.38 813 GLU A C 1
ATOM 5976 O O . GLU A 1 813 ? 26.647 17.930 -64.257 1.00 73.38 813 GLU A O 1
ATOM 5981 N N . LYS A 1 814 ? 27.691 16.507 -65.643 1.00 79.31 814 LYS A N 1
ATOM 5982 C CA . LYS A 1 814 ? 28.617 16.023 -64.612 1.00 79.31 814 LYS A CA 1
ATOM 5983 C C . LYS A 1 814 ? 29.603 17.107 -64.172 1.00 79.31 814 LYS A C 1
ATOM 5985 O O . LYS A 1 814 ? 29.941 17.185 -62.997 1.00 79.31 814 LYS A O 1
ATOM 5990 N N . LEU A 1 815 ? 30.006 17.995 -65.080 1.00 75.31 815 LEU A N 1
ATOM 5991 C CA . LEU A 1 815 ? 30.831 19.164 -64.773 1.00 75.31 815 LEU A CA 1
ATOM 5992 C C . LEU A 1 815 ? 30.085 20.156 -63.860 1.00 75.31 815 LEU A C 1
ATOM 5994 O O . LEU A 1 815 ? 30.674 20.663 -62.905 1.00 75.31 815 LEU A O 1
ATOM 5998 N N . ALA A 1 816 ? 28.774 20.348 -64.059 1.00 71.75 816 ALA A N 1
ATOM 5999 C CA . ALA A 1 816 ? 27.933 21.086 -63.113 1.00 71.75 816 ALA A CA 1
ATOM 6000 C C . ALA A 1 816 ? 27.947 20.438 -61.715 1.00 71.75 816 ALA A C 1
ATOM 6002 O O . ALA A 1 816 ? 28.161 21.136 -60.723 1.00 71.75 816 ALA A O 1
ATOM 6003 N N . GLU A 1 817 ? 27.804 19.111 -61.626 1.00 76.81 817 GLU A N 1
ATOM 6004 C CA . GLU A 1 817 ? 27.914 18.384 -60.352 1.00 76.81 817 GLU A CA 1
ATOM 6005 C C . GLU A 1 817 ? 29.305 18.513 -59.705 1.00 76.81 817 GLU A C 1
ATOM 6007 O O . GLU A 1 817 ? 29.384 18.667 -58.492 1.00 76.81 817 GLU A O 1
ATOM 6012 N N . ILE A 1 818 ? 30.399 18.500 -60.474 1.00 75.31 818 ILE A N 1
ATOM 6013 C CA . ILE A 1 818 ? 31.775 18.690 -59.966 1.00 75.31 818 ILE A CA 1
ATOM 6014 C C . ILE A 1 818 ? 31.936 20.083 -59.349 1.00 75.31 818 ILE A C 1
ATOM 6016 O O . ILE A 1 818 ? 32.432 20.212 -58.229 1.00 75.31 818 ILE A O 1
ATOM 6020 N N . THR A 1 819 ? 31.445 21.130 -60.020 1.00 69.94 819 THR A N 1
ATOM 6021 C CA . THR A 1 819 ? 31.448 22.485 -59.439 1.00 69.94 819 THR A CA 1
ATOM 6022 C C . THR A 1 819 ? 30.567 22.586 -58.193 1.00 69.94 819 THR A C 1
ATOM 6024 O O . THR A 1 819 ? 30.949 23.229 -57.217 1.00 69.94 819 THR A O 1
ATOM 6027 N N . ALA A 1 820 ? 29.427 21.889 -58.178 1.00 70.19 820 ALA A N 1
ATOM 6028 C CA . ALA A 1 820 ? 28.548 21.786 -57.021 1.00 70.19 820 ALA A CA 1
ATOM 6029 C C . ALA A 1 820 ? 29.211 21.074 -55.828 1.00 70.19 820 ALA A C 1
ATOM 6031 O O . ALA A 1 820 ? 29.082 21.529 -54.692 1.00 70.19 820 ALA A O 1
ATOM 6032 N N . ALA A 1 821 ? 29.934 19.985 -56.086 1.00 74.50 821 ALA A N 1
ATOM 6033 C CA . ALA A 1 821 ? 30.683 19.220 -55.098 1.00 74.50 821 ALA A CA 1
ATOM 6034 C C . ALA A 1 821 ? 31.808 20.053 -54.472 1.00 74.50 821 ALA A C 1
ATOM 6036 O O . ALA A 1 821 ? 31.847 20.184 -53.253 1.00 74.50 821 ALA A O 1
ATOM 6037 N N . ALA A 1 822 ? 32.649 20.706 -55.283 1.00 70.00 822 ALA A N 1
ATOM 6038 C CA . ALA A 1 822 ? 33.742 21.558 -54.793 1.00 70.00 822 ALA A CA 1
ATOM 6039 C C . ALA A 1 822 ? 33.242 22.655 -53.837 1.00 70.00 822 ALA A C 1
ATOM 6041 O O . ALA A 1 822 ? 33.856 22.938 -52.809 1.00 70.00 822 ALA A O 1
ATOM 6042 N N . VAL A 1 823 ? 32.076 23.225 -54.152 1.00 68.62 823 VAL A N 1
ATOM 6043 C CA . VAL A 1 823 ? 31.377 24.209 -53.318 1.00 68.62 823 VAL A CA 1
ATOM 6044 C C . VAL A 1 823 ? 30.880 23.610 -51.997 1.00 68.62 823 VAL A C 1
ATOM 6046 O O . VAL A 1 823 ? 31.060 24.230 -50.951 1.00 68.62 823 VAL A O 1
ATOM 6049 N N . ARG A 1 824 ? 30.275 22.414 -52.008 1.00 71.31 824 ARG A N 1
ATOM 6050 C CA . ARG A 1 824 ? 29.825 21.723 -50.780 1.00 71.31 824 ARG A CA 1
ATOM 6051 C C . ARG A 1 824 ? 30.998 21.297 -49.892 1.00 71.31 824 ARG A C 1
ATOM 6053 O O . ARG A 1 824 ? 30.884 21.363 -48.675 1.00 71.31 824 ARG A O 1
ATOM 6060 N N . MET A 1 825 ? 32.115 20.910 -50.505 1.00 73.25 825 MET A N 1
ATOM 6061 C CA . MET A 1 825 ? 33.358 20.506 -49.841 1.00 73.25 825 MET A CA 1
ATOM 6062 C C . MET A 1 825 ? 34.231 21.694 -49.397 1.00 73.25 825 MET A C 1
ATOM 6064 O O . MET A 1 825 ? 35.307 21.482 -48.846 1.00 73.25 825 MET A O 1
ATOM 6068 N N . ASN A 1 826 ? 33.766 22.935 -49.597 1.00 68.88 826 ASN A N 1
ATOM 6069 C CA . ASN A 1 826 ? 34.415 24.167 -49.135 1.00 68.88 826 ASN A CA 1
ATOM 6070 C C . ASN A 1 826 ? 35.860 24.359 -49.657 1.00 68.88 826 ASN A C 1
ATOM 6072 O O . ASN A 1 826 ? 36.724 24.869 -48.944 1.00 68.88 826 ASN A O 1
ATOM 6076 N N . VAL A 1 827 ? 36.104 23.947 -50.907 1.00 67.00 827 VAL A N 1
ATOM 6077 C CA . VAL A 1 827 ? 37.398 24.047 -51.609 1.00 67.00 827 VAL A CA 1
ATOM 6078 C C . VAL A 1 827 ? 37.813 25.511 -51.806 1.00 67.00 827 VAL A C 1
ATOM 6080 O O . VAL A 1 827 ? 36.985 26.351 -52.167 1.00 67.00 827 VAL A O 1
ATOM 6083 N N . GLY A 1 828 ? 39.096 25.830 -51.595 1.00 60.12 828 GLY A N 1
ATOM 6084 C CA . GLY A 1 828 ? 39.602 27.205 -51.665 1.00 60.12 828 GLY A CA 1
ATOM 6085 C C . GLY A 1 828 ? 39.667 27.773 -53.090 1.00 60.12 828 GLY A C 1
ATOM 6086 O O . GLY A 1 828 ? 39.804 27.036 -54.063 1.00 60.12 828 GLY A O 1
ATOM 6087 N N . GLU A 1 829 ? 39.639 29.105 -53.241 1.00 55.56 829 GLU A N 1
ATOM 6088 C CA . GLU A 1 829 ? 39.607 29.770 -54.563 1.00 55.56 829 GLU A CA 1
ATOM 6089 C C . GLU A 1 829 ? 40.771 29.364 -55.489 1.00 55.56 829 GLU A C 1
ATOM 6091 O O . GLU A 1 829 ? 40.577 29.171 -56.691 1.00 55.56 829 GLU A O 1
ATOM 6096 N N . GLY A 1 830 ? 41.978 29.190 -54.938 1.00 57.50 830 GLY A N 1
ATOM 6097 C CA . GLY A 1 830 ? 43.153 28.756 -55.704 1.00 57.50 830 GLY A CA 1
ATOM 6098 C C . GLY A 1 830 ? 43.071 27.301 -56.179 1.00 57.50 830 GLY A C 1
ATOM 6099 O O . GLY A 1 830 ? 43.508 26.987 -57.284 1.00 57.50 830 GLY A O 1
ATOM 6100 N N . GLU A 1 831 ? 42.468 26.427 -55.374 1.00 62.56 831 GLU A N 1
ATOM 6101 C CA . GLU A 1 831 ? 42.258 25.009 -55.682 1.00 62.56 831 GLU A CA 1
ATOM 6102 C C . GLU A 1 831 ? 41.112 24.839 -56.686 1.00 62.56 831 GLU A C 1
ATOM 6104 O O . GLU A 1 831 ? 41.250 24.102 -57.658 1.00 62.56 831 GLU A O 1
ATOM 6109 N N . MET A 1 832 ? 40.025 25.608 -56.534 1.00 62.00 832 MET A N 1
ATOM 6110 C CA . MET A 1 832 ? 38.937 25.693 -57.515 1.00 62.00 832 MET A CA 1
ATOM 6111 C C . MET A 1 832 ? 39.447 26.188 -58.883 1.00 62.00 832 MET A C 1
ATOM 6113 O O . MET A 1 832 ? 39.013 25.697 -59.926 1.00 62.00 832 MET A O 1
ATOM 6117 N N . GLY A 1 833 ? 40.411 27.116 -58.893 1.00 61.72 833 GLY A N 1
ATOM 6118 C CA . GLY A 1 833 ? 41.098 27.559 -60.109 1.00 61.72 833 GLY A CA 1
ATOM 6119 C C . GLY A 1 833 ? 41.909 26.452 -60.796 1.00 61.72 833 GLY A C 1
ATOM 6120 O O . GLY A 1 833 ? 41.872 26.348 -62.023 1.00 61.72 833 GLY A O 1
ATOM 6121 N N . GLN A 1 834 ? 42.596 25.595 -60.030 1.00 64.06 834 GLN A N 1
ATOM 6122 C CA . GLN A 1 834 ? 43.288 24.416 -60.572 1.00 64.06 834 GLN A CA 1
ATOM 6123 C C . GLN A 1 834 ? 42.286 23.394 -61.127 1.00 64.06 834 GLN A C 1
ATOM 6125 O O . GLN A 1 834 ? 42.433 22.961 -62.268 1.00 64.06 834 GLN A O 1
ATOM 6130 N N . LEU A 1 835 ? 41.228 23.101 -60.364 1.00 66.50 835 LEU A N 1
ATOM 6131 C CA . LEU A 1 835 ? 40.109 22.227 -60.729 1.00 66.50 835 LEU A CA 1
ATOM 6132 C C . LEU A 1 835 ? 39.528 22.547 -62.105 1.00 66.50 835 LEU A C 1
ATOM 6134 O O . LEU A 1 835 ? 39.418 21.683 -62.971 1.00 66.50 835 LEU A O 1
ATOM 6138 N N . LEU A 1 836 ? 39.162 23.812 -62.313 1.00 65.75 836 LEU A N 1
ATOM 6139 C CA . LEU A 1 836 ? 38.552 24.255 -63.562 1.00 65.75 836 LEU A CA 1
ATOM 6140 C C . LEU A 1 836 ? 39.573 24.320 -64.701 1.00 65.75 836 LEU A C 1
ATOM 6142 O O . LEU A 1 836 ? 39.225 24.017 -65.838 1.00 65.75 836 LEU A O 1
ATOM 6146 N N . GLY A 1 837 ? 40.840 24.624 -64.399 1.00 63.75 837 GLY A N 1
ATOM 6147 C CA . GLY A 1 837 ? 41.940 24.604 -65.366 1.00 63.75 837 GLY A CA 1
ATOM 6148 C C . GLY A 1 837 ? 42.252 23.226 -65.967 1.00 63.75 837 GLY A C 1
ATOM 6149 O O . GLY A 1 837 ? 42.946 23.160 -66.981 1.00 63.75 837 GLY A O 1
ATOM 6150 N N . MET A 1 838 ? 41.737 22.137 -65.385 1.00 65.88 838 MET A N 1
ATOM 6151 C CA . MET A 1 838 ? 41.878 20.774 -65.915 1.00 65.88 838 MET A CA 1
ATOM 6152 C C . MET A 1 838 ? 40.867 20.449 -67.034 1.00 65.88 838 MET A C 1
ATOM 6154 O O . MET A 1 838 ? 41.098 19.527 -67.819 1.00 65.88 838 MET A O 1
ATOM 6158 N N . PHE A 1 839 ? 39.770 21.205 -67.147 1.00 69.94 839 PHE A N 1
ATOM 6159 C CA . PHE A 1 839 ? 38.751 21.022 -68.187 1.00 69.94 839 PHE A CA 1
ATOM 6160 C C . PHE A 1 839 ? 39.034 21.877 -69.427 1.00 69.94 839 PHE A C 1
ATOM 6162 O O . PHE A 1 839 ? 39.689 22.918 -69.366 1.00 69.94 839 PHE A O 1
ATOM 6169 N N . SER A 1 840 ? 38.522 21.455 -70.587 1.00 66.38 840 SER A N 1
ATOM 6170 C CA . SER A 1 840 ? 38.696 22.236 -71.815 1.00 66.38 840 SER A CA 1
ATOM 6171 C C . SER A 1 840 ? 37.922 23.561 -71.765 1.00 66.38 840 SER A C 1
ATOM 6173 O O . SER A 1 840 ? 36.826 23.649 -71.209 1.00 66.38 840 SER A O 1
ATOM 6175 N N . ALA A 1 841 ? 38.454 24.592 -72.429 1.00 58.09 841 ALA A N 1
ATOM 6176 C CA . ALA A 1 841 ? 37.797 25.899 -72.522 1.00 58.09 841 ALA A CA 1
ATOM 6177 C C . ALA A 1 841 ? 36.368 25.813 -73.099 1.00 58.09 841 ALA A C 1
ATOM 6179 O O . ALA A 1 841 ? 35.506 26.597 -72.712 1.00 58.09 841 ALA A O 1
ATOM 6180 N N . GLN A 1 842 ? 36.109 24.839 -73.978 1.00 57.91 842 GLN A N 1
ATOM 6181 C CA . GLN A 1 842 ? 34.787 24.581 -74.547 1.00 57.91 842 GLN A CA 1
ATOM 6182 C C . GLN A 1 842 ? 33.818 24.003 -73.499 1.00 57.91 842 GLN A C 1
ATOM 6184 O O . GLN A 1 842 ? 32.730 24.541 -73.322 1.00 57.91 842 GLN A O 1
ATOM 6189 N N . GLN A 1 843 ? 34.238 22.993 -72.722 1.00 66.62 843 GLN A N 1
ATOM 6190 C CA . GLN A 1 843 ? 33.433 22.424 -71.626 1.00 66.62 843 GLN A CA 1
ATOM 6191 C C . GLN A 1 843 ? 33.058 23.468 -70.555 1.00 66.62 843 GLN A C 1
ATOM 6193 O O . GLN A 1 843 ? 31.965 23.401 -69.996 1.00 66.62 843 GLN A O 1
ATOM 6198 N N . LEU A 1 844 ? 33.938 24.442 -70.284 1.00 62.69 844 LEU A N 1
ATOM 6199 C CA . LEU A 1 844 ? 33.668 25.550 -69.356 1.00 62.69 844 LEU A CA 1
ATOM 6200 C C . LEU A 1 844 ? 32.728 26.618 -69.941 1.00 62.69 844 LEU A C 1
ATOM 6202 O O . LEU A 1 844 ? 31.957 27.226 -69.199 1.00 62.69 844 LEU A O 1
ATOM 6206 N N . LEU A 1 845 ? 32.787 26.863 -71.255 1.00 59.91 845 LEU A N 1
ATOM 6207 C CA . LEU A 1 845 ? 31.899 27.800 -71.956 1.00 59.91 845 LEU A CA 1
ATOM 6208 C C . LEU A 1 845 ? 30.475 27.249 -72.108 1.00 59.91 845 LEU A C 1
ATOM 6210 O O . LEU A 1 845 ? 29.517 28.010 -71.978 1.00 59.91 845 LEU A O 1
ATOM 6214 N N . ASP A 1 846 ? 30.343 25.940 -72.325 1.00 62.09 846 ASP A N 1
ATOM 6215 C CA . ASP A 1 846 ? 29.057 25.252 -72.488 1.00 62.09 846 ASP A CA 1
ATOM 6216 C C . ASP A 1 846 ? 28.349 24.961 -71.140 1.00 62.09 846 ASP A C 1
ATOM 6218 O O . ASP A 1 846 ? 27.237 24.420 -71.111 1.00 62.09 846 ASP A O 1
ATOM 6222 N N . LEU A 1 847 ? 28.953 25.342 -70.003 1.00 63.19 847 LEU A N 1
ATOM 6223 C CA . LEU A 1 847 ? 28.363 25.194 -68.671 1.00 63.19 847 LEU A CA 1
ATOM 6224 C C . LEU A 1 847 ? 27.351 26.319 -68.371 1.00 63.19 847 LEU A C 1
ATOM 6226 O O . LEU A 1 847 ? 27.707 27.445 -68.015 1.00 63.19 847 LEU A O 1
ATOM 6230 N N . ALA A 1 848 ? 26.059 25.999 -68.469 1.00 63.94 848 ALA A N 1
ATOM 6231 C CA . ALA A 1 848 ? 24.976 26.945 -68.197 1.00 63.94 848 ALA A CA 1
ATOM 6232 C C . ALA A 1 848 ? 24.821 27.243 -66.682 1.00 63.94 848 ALA A C 1
ATOM 6234 O O . ALA A 1 848 ? 24.478 26.330 -65.923 1.00 63.94 848 ALA A O 1
ATOM 6235 N N . PRO A 1 849 ? 24.973 28.505 -66.221 1.00 60.91 849 PRO A N 1
ATOM 6236 C CA . PRO A 1 849 ? 24.911 28.849 -64.793 1.00 60.91 849 PRO A CA 1
ATOM 6237 C C . PRO A 1 849 ? 23.552 28.524 -64.147 1.00 60.91 849 PRO A C 1
ATOM 6239 O O . PRO A 1 849 ? 23.495 28.093 -63.000 1.00 60.91 849 PRO A O 1
ATOM 6242 N N . GLU A 1 850 ? 22.459 28.624 -64.908 1.00 63.84 850 GLU A N 1
ATOM 6243 C CA . GLU A 1 850 ? 21.097 28.285 -64.465 1.00 63.84 850 GLU A CA 1
ATOM 6244 C C . GLU A 1 850 ? 20.921 26.795 -64.103 1.00 63.84 850 GLU A C 1
ATOM 6246 O O . GLU A 1 850 ? 20.070 26.451 -63.278 1.00 63.84 850 GLU A O 1
ATOM 6251 N N . LYS A 1 851 ? 21.722 25.893 -64.697 1.00 58.84 851 LYS A N 1
ATOM 6252 C CA . LYS A 1 851 ? 21.733 24.468 -64.324 1.00 58.84 851 LYS A CA 1
ATOM 6253 C C . LYS A 1 851 ? 22.471 24.247 -63.001 1.00 58.84 851 LYS A C 1
ATOM 6255 O O . LYS A 1 851 ? 21.995 23.471 -62.177 1.00 58.84 851 LYS A O 1
ATOM 6260 N N . VAL A 1 852 ? 23.584 24.950 -62.776 1.00 57.94 852 VAL A N 1
ATOM 6261 C CA . VAL A 1 852 ? 24.345 24.877 -61.515 1.00 57.94 852 VAL A CA 1
ATOM 6262 C C . VAL A 1 852 ? 23.502 25.423 -60.355 1.00 57.94 852 VAL A C 1
ATOM 6264 O O . VAL A 1 852 ? 23.367 24.746 -59.338 1.00 57.94 852 VAL A O 1
ATOM 6267 N N . GLU A 1 853 ? 22.834 26.570 -60.543 1.00 62.56 853 GLU A N 1
ATOM 6268 C CA . GLU A 1 853 ? 21.901 27.167 -59.569 1.00 62.56 853 GLU A CA 1
ATOM 6269 C C . GLU A 1 853 ? 20.821 26.176 -59.099 1.00 62.56 853 GLU A C 1
ATOM 6271 O O . GLU A 1 853 ? 20.558 26.052 -57.900 1.00 62.56 853 GLU A O 1
ATOM 6276 N N . LYS A 1 854 ? 20.232 25.413 -60.032 1.00 58.12 854 LYS A N 1
ATOM 6277 C CA . LYS A 1 854 ? 19.232 24.380 -59.720 1.00 58.12 854 LYS A CA 1
ATOM 6278 C C . LYS A 1 854 ? 19.787 23.183 -58.941 1.00 58.12 854 LYS A C 1
ATOM 6280 O O . LYS A 1 854 ? 19.035 22.598 -58.168 1.00 58.12 854 LYS A O 1
ATOM 6285 N N . LEU A 1 855 ? 21.054 22.809 -59.134 1.00 51.69 855 LEU A N 1
ATOM 6286 C CA . LEU A 1 855 ? 21.656 21.600 -58.547 1.00 51.69 855 LEU A CA 1
ATOM 6287 C C . LEU A 1 855 ? 22.235 21.802 -57.135 1.00 51.69 855 LEU A C 1
ATOM 6289 O O . LEU A 1 855 ? 22.308 20.845 -56.361 1.00 51.69 855 LEU A O 1
ATOM 6293 N N . ILE A 1 856 ? 22.639 23.025 -56.773 1.00 54.91 856 ILE A N 1
ATOM 6294 C CA . ILE A 1 856 ? 23.063 23.353 -55.392 1.00 54.91 856 ILE A CA 1
ATOM 6295 C C . ILE A 1 856 ? 22.004 24.088 -54.578 1.00 54.91 856 ILE A C 1
ATOM 6297 O O . ILE A 1 856 ? 22.127 24.182 -53.359 1.00 54.91 856 ILE A O 1
ATOM 6301 N N . GLY A 1 857 ? 20.952 24.576 -55.233 1.00 49.47 857 GLY A N 1
ATOM 6302 C CA . GLY A 1 857 ? 19.926 25.378 -54.596 1.00 49.47 857 GLY A CA 1
ATOM 6303 C C . GLY A 1 857 ? 20.395 26.808 -54.331 1.00 49.47 857 GLY A C 1
ATOM 6304 O O . GLY A 1 857 ? 21.575 27.105 -54.122 1.00 49.47 857 GLY A O 1
ATOM 6305 N N . LYS A 1 858 ? 19.420 27.717 -54.315 1.00 55.12 858 LYS A N 1
ATOM 6306 C CA . LYS A 1 858 ? 19.646 29.165 -54.325 1.00 55.12 858 LYS A CA 1
ATOM 6307 C C . LYS A 1 858 ? 20.585 29.660 -53.212 1.00 55.12 858 LYS A C 1
ATOM 6309 O O . LYS A 1 858 ? 21.477 30.451 -53.478 1.00 55.12 858 LYS A O 1
ATOM 6314 N N . ASN A 1 859 ? 20.466 29.112 -51.998 1.00 48.41 859 ASN A N 1
ATOM 6315 C CA . ASN A 1 859 ? 21.283 29.500 -50.838 1.00 48.41 859 ASN A CA 1
ATOM 6316 C C . ASN A 1 859 ? 22.783 29.155 -50.951 1.00 48.41 859 ASN A C 1
ATOM 6318 O O . ASN A 1 859 ? 23.597 29.815 -50.305 1.00 48.41 859 ASN A O 1
ATOM 6322 N N . LEU A 1 860 ? 23.163 28.122 -51.714 1.00 46.09 860 LEU A N 1
ATOM 6323 C CA . LEU A 1 860 ? 24.572 27.800 -51.988 1.00 46.09 860 LEU A CA 1
ATOM 6324 C C . LEU A 1 860 ? 25.064 28.512 -53.249 1.00 46.09 860 LEU A C 1
ATOM 6326 O O . LEU A 1 860 ? 26.191 28.996 -53.265 1.00 46.09 860 LEU A O 1
ATOM 6330 N N . TRP A 1 861 ? 24.206 28.658 -54.259 1.00 54.78 861 TRP A N 1
ATOM 6331 C CA . TRP A 1 861 ? 24.513 29.437 -55.457 1.00 54.78 861 TRP A CA 1
ATOM 6332 C C . TRP A 1 861 ? 24.788 30.907 -55.144 1.00 54.78 861 TRP A C 1
ATOM 6334 O O . TRP A 1 861 ? 25.818 31.429 -55.557 1.00 54.78 861 TRP A O 1
ATOM 6344 N N . ASP A 1 862 ? 23.963 31.558 -54.323 1.00 58.66 862 ASP A N 1
ATOM 6345 C CA . ASP A 1 862 ? 24.186 32.949 -53.911 1.00 58.66 862 ASP A CA 1
ATOM 6346 C C . ASP A 1 862 ? 25.492 33.131 -53.101 1.00 58.66 862 ASP A C 1
ATOM 6348 O O . ASP A 1 862 ? 26.034 34.237 -53.059 1.00 58.66 862 ASP A O 1
ATOM 6352 N N . LYS A 1 863 ? 26.043 32.058 -52.503 1.00 46.97 863 LYS A N 1
ATOM 6353 C CA . LYS A 1 863 ? 27.360 32.068 -51.835 1.00 46.97 863 LYS A CA 1
ATOM 6354 C C . LYS A 1 863 ? 28.541 31.912 -52.798 1.00 46.97 863 LYS A C 1
ATOM 6356 O O . LYS A 1 863 ? 29.605 32.450 -52.513 1.00 46.97 863 LYS A O 1
ATOM 6361 N N . THR A 1 864 ? 28.390 31.182 -53.905 1.00 45.28 864 THR A N 1
ATOM 6362 C CA . THR A 1 864 ? 29.528 30.752 -54.750 1.00 45.28 864 THR A CA 1
ATOM 6363 C C . THR A 1 864 ? 29.483 31.238 -56.191 1.00 45.28 864 THR A C 1
ATOM 6365 O O . THR A 1 864 ? 30.499 31.204 -56.885 1.00 45.28 864 THR A O 1
ATOM 6368 N N . LYS A 1 865 ? 28.372 31.846 -56.610 1.00 54.50 865 LYS A N 1
ATOM 6369 C CA . LYS A 1 865 ? 28.279 32.675 -57.816 1.00 54.50 865 LYS A CA 1
ATOM 6370 C C . LYS A 1 865 ? 29.392 33.723 -57.875 1.00 54.50 865 LYS A C 1
ATOM 6372 O O . LYS A 1 865 ? 29.951 33.939 -58.940 1.00 54.50 865 LYS A O 1
ATOM 6377 N N . GLY A 1 866 ? 29.777 34.295 -56.730 1.00 50.28 866 GLY A N 1
ATOM 6378 C CA . GLY A 1 866 ? 30.921 35.204 -56.624 1.00 50.28 866 GLY A CA 1
ATOM 6379 C C . GLY A 1 866 ? 32.249 34.581 -57.067 1.00 50.28 866 GLY A C 1
ATOM 6380 O O . GLY A 1 866 ? 33.012 35.255 -57.745 1.00 50.28 866 GLY A O 1
ATOM 6381 N N . MET A 1 867 ? 32.498 33.299 -56.771 1.00 47.00 867 MET A N 1
ATOM 6382 C CA . MET A 1 867 ? 33.688 32.568 -57.233 1.00 47.00 867 MET A CA 1
ATOM 6383 C C . MET A 1 867 ? 33.581 32.189 -58.714 1.00 47.00 867 MET A C 1
ATOM 6385 O O . MET A 1 867 ? 34.556 32.294 -59.447 1.00 47.00 867 MET A O 1
ATOM 6389 N N . PHE A 1 868 ? 32.395 31.811 -59.195 1.00 52.03 868 PHE A N 1
ATOM 6390 C CA . PHE A 1 868 ? 32.186 31.477 -60.609 1.00 52.03 868 PHE A CA 1
ATOM 6391 C C . PHE A 1 868 ? 32.314 32.715 -61.522 1.00 52.03 868 PHE A C 1
ATOM 6393 O O . PHE A 1 868 ? 32.986 32.682 -62.557 1.00 52.03 868 PHE A O 1
ATOM 6400 N N . ASP A 1 869 ? 31.751 33.845 -61.087 1.00 53.72 869 ASP A N 1
ATOM 6401 C CA . ASP A 1 869 ? 31.982 35.161 -61.681 1.00 53.72 869 ASP A CA 1
ATOM 6402 C C . ASP A 1 869 ? 33.442 35.608 -61.476 1.00 53.72 869 ASP A C 1
ATOM 6404 O O . ASP A 1 869 ? 34.009 36.211 -62.386 1.00 53.72 869 ASP A O 1
ATOM 6408 N N . ALA A 1 870 ? 34.103 35.239 -60.367 1.00 42.28 870 ALA A N 1
ATOM 6409 C CA . ALA A 1 870 ? 35.536 35.464 -60.175 1.00 42.28 870 ALA A CA 1
ATOM 6410 C C . ALA A 1 870 ? 36.402 34.630 -61.122 1.00 42.28 870 ALA A C 1
ATOM 6412 O O . ALA A 1 870 ? 37.367 35.162 -61.633 1.00 42.28 870 ALA A O 1
ATOM 6413 N N . ILE A 1 871 ? 36.077 33.394 -61.490 1.00 45.19 871 ILE A N 1
ATOM 6414 C CA . ILE A 1 871 ? 36.849 32.670 -62.516 1.00 45.19 871 ILE A CA 1
ATOM 6415 C C . ILE A 1 871 ? 36.653 33.304 -63.910 1.00 45.19 871 ILE A C 1
ATOM 6417 O O . ILE A 1 871 ? 37.585 33.328 -64.717 1.00 45.19 871 ILE A O 1
ATOM 6421 N N . LYS A 1 872 ? 35.515 33.973 -64.155 1.00 47.28 872 LYS A N 1
ATOM 6422 C CA . LYS A 1 872 ? 35.353 34.930 -65.270 1.00 47.28 872 LYS A CA 1
ATOM 6423 C C . LYS A 1 872 ? 36.085 36.272 -65.064 1.00 47.28 872 LYS A C 1
ATOM 6425 O O . LYS A 1 872 ? 36.414 36.921 -66.057 1.00 47.28 872 LYS A O 1
ATOM 6430 N N . SER A 1 873 ? 36.358 36.703 -63.827 1.00 43.44 873 SER A N 1
ATOM 6431 C CA . SER A 1 873 ? 36.918 38.025 -63.481 1.00 43.44 873 SER A CA 1
ATOM 6432 C C . SER A 1 873 ? 38.294 38.024 -62.791 1.00 43.44 873 SER A C 1
ATOM 6434 O O . SER A 1 873 ? 38.774 39.084 -62.397 1.00 43.44 873 SER A O 1
ATOM 6436 N N . VAL A 1 874 ? 38.991 36.890 -62.688 1.00 39.97 874 VAL A N 1
ATOM 6437 C CA . VAL A 1 874 ? 40.345 36.742 -62.101 1.00 39.97 874 VAL A CA 1
ATOM 6438 C C . VAL A 1 874 ? 41.400 37.411 -62.992 1.00 39.97 874 VAL A C 1
ATOM 6440 O O . VAL A 1 874 ? 42.539 37.639 -62.599 1.00 39.97 874 VAL A O 1
ATOM 6443 N N . LYS A 1 875 ? 40.972 37.876 -64.168 1.00 44.28 875 LYS A N 1
ATOM 6444 C CA . LYS A 1 875 ? 41.690 38.813 -65.030 1.00 44.28 875 LYS A CA 1
ATOM 6445 C C . LYS A 1 875 ? 41.533 40.300 -64.634 1.00 44.28 875 LYS A C 1
ATOM 6447 O O . LYS A 1 875 ? 41.971 41.146 -65.408 1.00 44.28 875 LYS A O 1
ATOM 6452 N N . VAL A 1 876 ? 40.879 40.640 -63.508 1.00 45.19 876 VAL A N 1
ATOM 6453 C CA . VAL A 1 876 ? 40.413 42.023 -63.224 1.00 45.19 876 VAL A CA 1
ATOM 6454 C C . VAL A 1 876 ? 40.848 42.637 -61.877 1.00 45.19 876 VAL A C 1
ATOM 6456 O O . VAL A 1 876 ? 40.977 43.859 -61.833 1.00 45.19 876 VAL A O 1
ATOM 6459 N N . ALA A 1 877 ? 41.081 41.890 -60.784 1.00 39.47 877 ALA A N 1
ATOM 6460 C CA . ALA A 1 877 ? 41.212 42.524 -59.455 1.00 39.47 877 ALA A CA 1
ATOM 6461 C C . ALA A 1 877 ? 42.305 41.966 -58.517 1.00 39.47 877 ALA A C 1
ATOM 6463 O O . ALA A 1 877 ? 42.082 41.024 -57.766 1.00 39.47 877 ALA A O 1
ATOM 6464 N N . GLY A 1 878 ? 43.435 42.678 -58.455 1.00 36.62 878 GLY A N 1
ATOM 6465 C CA . GLY A 1 878 ? 44.318 42.732 -57.286 1.00 36.62 878 GLY A CA 1
ATOM 6466 C C . GLY A 1 878 ? 44.785 44.177 -57.076 1.00 36.62 878 GLY A C 1
ATOM 6467 O O . GLY A 1 878 ? 45.442 44.730 -57.954 1.00 36.62 878 GLY A O 1
ATOM 6468 N N . GLY A 1 879 ? 44.404 44.820 -55.966 1.00 39.25 879 GLY A N 1
ATOM 6469 C CA . GLY A 1 879 ? 44.761 46.220 -55.683 1.00 39.25 879 GLY A CA 1
ATOM 6470 C C . GLY A 1 879 ? 43.922 46.879 -54.578 1.00 39.25 879 GLY A C 1
ATOM 6471 O O . GLY A 1 879 ? 42.719 46.645 -54.472 1.00 39.25 879 GLY A O 1
ATOM 6472 N N . GLU A 1 880 ? 44.568 47.704 -53.752 1.00 52.25 880 GLU A N 1
ATOM 6473 C CA . GLU A 1 880 ? 44.059 48.210 -52.467 1.00 52.25 880 GLU A CA 1
ATOM 6474 C C . GLU A 1 880 ? 42.806 49.110 -52.554 1.00 52.25 880 GLU A C 1
ATOM 6476 O O . GLU A 1 880 ? 42.600 49.871 -53.502 1.00 52.25 880 GLU A O 1
ATOM 6481 N N . VAL A 1 881 ? 41.974 49.064 -51.503 1.00 55.84 881 VAL A N 1
ATOM 6482 C CA . VAL A 1 881 ? 40.681 49.781 -51.414 1.00 55.84 881 VAL A CA 1
ATOM 6483 C C . VAL A 1 881 ? 40.836 51.273 -51.069 1.00 55.84 881 VAL A C 1
ATOM 6485 O O . VAL A 1 881 ? 39.959 52.078 -51.379 1.00 55.84 881 VAL A O 1
ATOM 6488 N N . ALA A 1 882 ? 41.968 51.680 -50.484 1.00 50.22 882 ALA A N 1
ATOM 6489 C CA . ALA A 1 882 ? 42.189 53.048 -49.999 1.00 50.22 882 ALA A CA 1
ATOM 6490 C C . ALA A 1 882 ? 42.113 54.129 -51.100 1.00 50.22 882 ALA A C 1
ATOM 6492 O O . ALA A 1 882 ? 41.713 55.257 -50.824 1.00 50.22 882 ALA A O 1
ATOM 6493 N N . GLY A 1 883 ? 42.447 53.786 -52.351 1.00 55.03 883 GLY A N 1
ATOM 6494 C CA . GLY A 1 883 ? 42.388 54.703 -53.498 1.00 55.03 883 GLY A CA 1
ATOM 6495 C C . GLY A 1 883 ? 41.020 54.807 -54.188 1.00 55.03 883 GLY A C 1
ATOM 6496 O O . GLY A 1 883 ? 40.925 55.410 -55.257 1.00 55.03 883 GLY A O 1
ATOM 6497 N N . TRP A 1 884 ? 39.964 54.176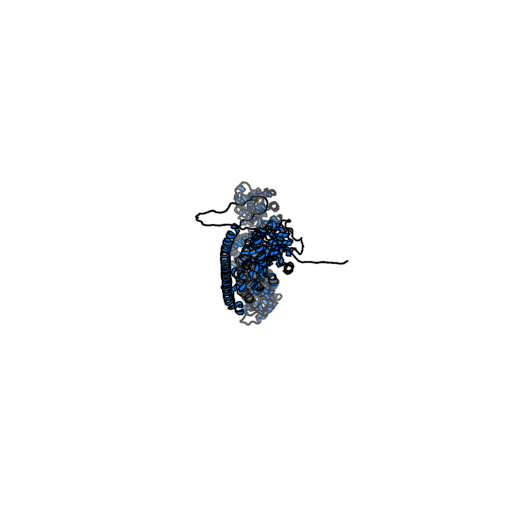 -53.663 1.00 63.12 884 TRP A N 1
ATOM 6498 C CA . TRP A 1 884 ? 38.673 54.098 -54.357 1.00 63.12 884 TRP A CA 1
ATOM 6499 C C . TRP A 1 884 ? 37.835 55.373 -54.183 1.00 63.12 884 TRP A C 1
ATOM 6501 O O . TRP A 1 884 ? 37.673 55.902 -53.082 1.00 63.12 884 TRP A O 1
ATOM 6511 N N . SER A 1 885 ? 37.256 55.851 -55.288 1.00 62.88 885 SER A N 1
ATOM 6512 C CA . SER A 1 885 ? 36.425 57.056 -55.312 1.00 62.88 885 SER A CA 1
ATOM 6513 C C . SER A 1 885 ? 35.004 56.808 -54.787 1.00 62.88 885 SER A C 1
ATOM 6515 O O . SER A 1 885 ? 34.450 55.715 -54.914 1.00 62.88 885 SER A O 1
ATOM 6517 N N . HIS A 1 886 ? 34.371 57.860 -54.260 1.00 59.53 886 HIS A N 1
ATOM 6518 C CA . HIS A 1 886 ? 33.006 57.836 -53.709 1.00 59.53 886 HIS A CA 1
ATOM 6519 C C . HIS A 1 886 ? 31.949 57.240 -54.661 1.00 59.53 886 HIS A C 1
ATOM 6521 O O . HIS A 1 886 ? 31.013 56.580 -54.217 1.00 59.53 886 HIS A O 1
ATOM 6527 N N . ALA A 1 887 ? 32.113 57.414 -55.978 1.00 60.09 887 ALA A N 1
ATOM 6528 C CA . ALA A 1 887 ? 31.209 56.842 -56.975 1.00 60.09 887 ALA A CA 1
ATOM 6529 C C . ALA A 1 887 ? 31.238 55.301 -57.005 1.00 60.09 887 ALA A C 1
ATOM 6531 O O . ALA A 1 887 ? 30.218 54.681 -57.293 1.00 60.09 887 ALA A O 1
ATOM 6532 N N . LYS A 1 888 ? 32.379 54.677 -56.675 1.00 64.44 888 LYS A N 1
ATOM 6533 C CA . LYS A 1 888 ? 32.537 53.216 -56.676 1.00 64.44 888 LYS A CA 1
ATOM 6534 C C . LYS A 1 888 ? 31.761 52.559 -55.529 1.00 64.44 888 LYS A C 1
ATOM 6536 O O . LYS A 1 888 ? 31.129 51.532 -55.744 1.00 64.44 888 LYS A O 1
ATOM 6541 N N . PHE A 1 889 ? 31.732 53.192 -54.354 1.00 64.69 889 PHE A N 1
ATOM 6542 C CA . PHE A 1 889 ? 30.988 52.715 -53.178 1.00 64.69 889 PHE A CA 1
ATOM 6543 C C . PHE A 1 889 ? 29.463 52.834 -53.331 1.00 64.69 889 PHE A C 1
ATOM 6545 O O . PHE A 1 889 ? 28.729 51.964 -52.866 1.00 64.69 889 PHE A O 1
ATOM 6552 N N . LYS A 1 890 ? 28.979 53.844 -54.066 1.00 63.69 890 LYS A N 1
ATOM 6553 C CA . LYS A 1 890 ? 27.541 54.090 -54.294 1.00 63.69 890 LYS A CA 1
ATOM 6554 C C . LYS A 1 890 ? 26.805 52.947 -55.011 1.00 63.69 890 LYS A C 1
ATOM 6556 O O . LYS A 1 890 ? 25.588 52.833 -54.888 1.00 63.69 890 LYS A O 1
ATOM 6561 N N . HIS A 1 891 ? 27.535 52.108 -55.745 1.00 62.97 891 HIS A N 1
ATOM 6562 C CA . HIS A 1 891 ? 26.998 50.964 -56.486 1.00 62.97 891 HIS A CA 1
ATOM 6563 C C . HIS A 1 891 ? 27.367 49.604 -55.870 1.00 62.97 891 HIS A C 1
ATOM 6565 O O . HIS A 1 891 ? 27.105 48.575 -56.490 1.00 62.97 891 HIS A O 1
ATOM 6571 N N . MET A 1 892 ? 27.954 49.574 -54.666 1.00 65.06 892 MET A N 1
ATOM 6572 C CA . MET A 1 892 ? 28.274 48.312 -53.996 1.00 65.06 892 MET A CA 1
ATOM 6573 C C . MET A 1 892 ? 27.019 47.650 -53.420 1.00 65.06 892 MET A C 1
ATOM 6575 O O . MET A 1 892 ? 26.273 48.248 -52.644 1.00 65.06 892 MET A O 1
ATOM 6579 N N . GLY A 1 893 ? 26.796 46.395 -53.806 1.00 63.38 893 GLY A N 1
ATOM 6580 C CA . GLY A 1 893 ? 25.705 45.566 -53.303 1.00 63.38 893 GLY A CA 1
ATOM 6581 C C . GLY A 1 893 ? 26.019 44.914 -51.953 1.00 63.38 893 GLY A C 1
ATOM 6582 O O . GLY A 1 893 ? 27.177 44.763 -51.565 1.00 63.38 893 GLY A O 1
ATOM 6583 N N . ALA A 1 894 ? 24.969 44.449 -51.273 1.00 60.50 894 ALA A N 1
ATOM 6584 C CA . ALA A 1 894 ? 25.037 43.779 -49.970 1.00 60.50 894 ALA A CA 1
ATOM 6585 C C . ALA A 1 894 ? 26.104 42.665 -49.893 1.00 60.50 894 ALA A C 1
ATOM 6587 O O . ALA A 1 894 ? 26.872 42.599 -48.935 1.00 60.50 894 ALA A O 1
ATOM 6588 N N . ALA A 1 895 ? 26.194 41.821 -50.927 1.00 51.84 895 ALA A N 1
ATOM 6589 C CA . ALA A 1 895 ? 27.161 40.723 -50.993 1.00 51.84 895 ALA A CA 1
ATOM 6590 C C . ALA A 1 895 ? 28.623 41.206 -51.066 1.00 51.84 895 ALA A C 1
ATOM 6592 O O . ALA A 1 895 ? 29.493 40.639 -50.412 1.00 51.84 895 ALA A O 1
ATOM 6593 N N . GLN A 1 896 ? 28.893 42.286 -51.808 1.00 62.16 896 GLN A N 1
ATOM 6594 C CA . GLN A 1 896 ? 30.246 42.833 -51.973 1.00 62.16 896 GLN A CA 1
ATOM 6595 C C . GLN A 1 896 ? 30.778 43.448 -50.675 1.00 62.16 896 GLN A C 1
ATOM 6597 O O . GLN A 1 896 ? 31.977 43.412 -50.431 1.00 62.16 896 GLN A O 1
ATOM 6602 N N . ILE A 1 897 ? 29.888 43.985 -49.837 1.00 68.50 897 ILE A N 1
ATOM 6603 C CA . ILE A 1 897 ? 30.235 44.556 -48.531 1.00 68.50 897 ILE A CA 1
ATOM 6604 C C . ILE A 1 897 ? 30.388 43.460 -47.470 1.00 68.50 897 ILE A C 1
ATOM 6606 O O . ILE A 1 897 ? 31.342 43.497 -46.697 1.00 68.50 897 ILE A O 1
ATOM 6610 N N . ARG A 1 898 ? 29.546 42.416 -47.486 1.00 62.78 898 ARG A N 1
ATOM 6611 C CA . ARG A 1 898 ? 29.740 41.218 -46.642 1.00 62.78 898 ARG A CA 1
ATOM 6612 C C . ARG A 1 898 ? 31.056 40.486 -46.921 1.00 62.78 898 ARG A C 1
ATOM 6614 O O . ARG A 1 898 ? 31.628 39.923 -45.998 1.00 62.78 898 ARG A O 1
ATOM 6621 N N . ALA A 1 899 ? 31.547 40.522 -48.159 1.00 59.69 899 ALA A N 1
ATOM 6622 C CA . ALA A 1 899 ? 32.823 39.918 -48.544 1.00 59.69 899 ALA A CA 1
ATOM 6623 C C . ALA A 1 899 ? 34.069 40.703 -48.072 1.00 59.69 899 ALA A C 1
ATOM 6625 O O . ALA A 1 899 ? 35.183 40.193 -48.166 1.00 59.69 899 ALA A O 1
ATOM 6626 N N . MET A 1 900 ? 33.926 41.937 -47.571 1.00 68.75 900 MET A N 1
ATOM 6627 C CA . MET A 1 900 ? 35.060 42.712 -47.054 1.00 68.75 900 MET A CA 1
ATOM 6628 C C . MET A 1 900 ? 35.392 42.300 -45.616 1.00 68.75 900 MET A C 1
ATOM 6630 O O . MET A 1 900 ? 34.531 42.338 -44.743 1.00 68.75 900 MET A O 1
ATOM 6634 N N . ALA A 1 901 ? 36.655 41.988 -45.318 1.00 73.88 901 ALA A N 1
ATOM 6635 C CA . ALA A 1 901 ? 37.065 41.719 -43.937 1.00 73.88 901 ALA A CA 1
ATOM 6636 C C . ALA A 1 901 ? 36.769 42.930 -43.013 1.00 73.88 901 ALA A C 1
ATOM 6638 O O . ALA A 1 901 ? 36.942 44.073 -43.461 1.00 73.88 901 ALA A O 1
ATOM 6639 N N . PRO A 1 902 ? 36.410 42.732 -41.725 1.00 75.88 902 PRO A N 1
ATOM 6640 C CA . PRO A 1 902 ? 36.159 43.828 -40.778 1.00 75.88 902 PRO A CA 1
ATOM 6641 C C . PRO A 1 902 ? 37.310 44.845 -40.716 1.00 75.88 902 PRO A C 1
ATOM 6643 O O . PRO A 1 902 ? 37.095 46.052 -40.777 1.00 75.88 902 PRO A O 1
ATOM 6646 N N . SER A 1 903 ? 38.557 44.365 -40.758 1.00 71.00 903 SER A N 1
ATOM 6647 C CA . SER A 1 903 ? 39.778 45.186 -40.816 1.00 71.00 903 SER A CA 1
ATOM 6648 C C . SER A 1 903 ? 39.923 46.060 -42.073 1.00 71.00 903 SER A C 1
ATOM 6650 O O . SER A 1 903 ? 40.765 46.958 -42.098 1.00 71.00 903 SER A O 1
ATOM 6652 N N . THR A 1 904 ? 39.129 45.809 -43.118 1.00 76.19 904 THR A N 1
ATOM 6653 C CA . THR A 1 904 ? 39.041 46.647 -44.325 1.00 76.19 904 THR A CA 1
ATOM 6654 C C . THR A 1 904 ? 37.936 47.692 -44.183 1.00 76.19 904 THR A C 1
ATOM 6656 O O . THR A 1 904 ? 38.141 48.838 -44.571 1.00 76.19 904 THR A O 1
ATOM 6659 N N . ILE A 1 905 ? 36.801 47.337 -43.571 1.00 77.88 905 ILE A N 1
ATOM 6660 C CA . ILE A 1 905 ? 35.699 48.274 -43.293 1.00 77.88 905 ILE A CA 1
ATOM 6661 C C . ILE A 1 905 ? 36.110 49.305 -42.231 1.00 77.88 905 ILE A C 1
ATOM 6663 O O . ILE A 1 905 ? 35.913 50.501 -42.432 1.00 77.88 905 ILE A O 1
ATOM 6667 N N . ALA A 1 906 ? 36.809 48.883 -41.175 1.00 78.38 906 ALA A N 1
ATOM 6668 C CA . ALA A 1 906 ? 37.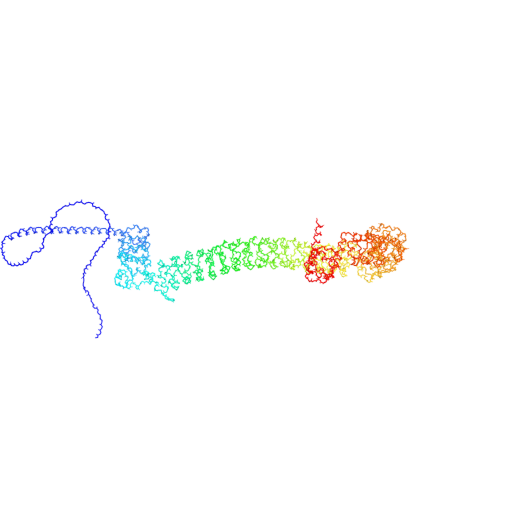396 49.769 -40.166 1.00 78.38 906 ALA A CA 1
ATOM 6669 C C . ALA A 1 906 ? 38.382 50.813 -40.742 1.00 78.38 906 ALA A C 1
ATOM 6671 O O . ALA A 1 906 ? 38.632 51.839 -40.116 1.00 78.38 906 ALA A O 1
ATOM 6672 N N . LYS A 1 907 ? 38.936 50.581 -41.944 1.00 80.00 907 LYS A N 1
ATOM 6673 C CA . LYS A 1 907 ? 39.845 51.513 -42.643 1.00 80.00 907 LYS A CA 1
ATOM 6674 C C . LYS A 1 907 ? 39.133 52.494 -43.586 1.00 80.00 907 LYS A C 1
ATOM 6676 O O . LYS A 1 907 ? 39.797 53.373 -44.134 1.00 80.00 907 LYS A O 1
ATOM 6681 N N . LEU A 1 908 ? 37.822 52.360 -43.806 1.00 80.12 908 LEU A N 1
ATOM 6682 C CA . LEU A 1 908 ? 37.061 53.277 -44.661 1.00 80.12 908 LEU A CA 1
ATOM 6683 C C . LEU A 1 908 ? 36.897 54.640 -43.982 1.00 80.12 908 LEU A C 1
ATOM 6685 O O . LEU A 1 908 ? 36.494 54.733 -42.825 1.00 80.12 908 LEU A O 1
ATOM 6689 N N . GLN A 1 909 ? 37.155 55.720 -44.712 1.00 82.62 909 GLN A N 1
ATOM 6690 C CA . GLN A 1 909 ? 36.948 57.074 -44.196 1.00 82.62 909 GLN A CA 1
ATOM 6691 C C . GLN A 1 909 ? 35.448 57.393 -44.091 1.00 82.62 909 GLN A C 1
ATOM 6693 O O . GLN A 1 909 ? 34.641 56.853 -44.848 1.00 82.62 909 GLN A O 1
ATOM 6698 N N . GLY A 1 910 ? 35.058 58.317 -43.205 1.00 79.69 910 GLY A N 1
ATOM 6699 C CA . GLY A 1 910 ? 33.641 58.649 -42.982 1.00 79.69 910 GLY A CA 1
ATOM 6700 C C . GLY A 1 910 ? 32.881 59.039 -44.260 1.00 79.69 910 GLY A C 1
ATOM 6701 O O . GLY A 1 910 ? 31.768 58.583 -44.493 1.00 79.69 910 GLY A O 1
ATOM 6702 N N . ALA A 1 911 ? 33.516 59.776 -45.176 1.00 78.69 911 ALA A N 1
ATOM 6703 C CA . ALA A 1 911 ? 32.907 60.112 -46.466 1.00 78.69 911 ALA A CA 1
ATOM 6704 C C . ALA A 1 911 ? 32.700 58.885 -47.390 1.00 78.69 911 ALA A C 1
ATOM 6706 O O . ALA A 1 911 ? 31.726 58.839 -48.141 1.00 78.69 911 ALA A O 1
ATOM 6707 N N . GLN A 1 912 ? 33.558 57.860 -47.301 1.00 81.19 912 GLN A N 1
ATOM 6708 C CA . GLN A 1 912 ? 33.384 56.585 -48.013 1.00 81.19 912 GLN A CA 1
ATOM 6709 C C . GLN A 1 912 ? 32.255 55.750 -47.385 1.00 81.19 912 GLN A C 1
ATOM 6711 O O . GLN A 1 912 ? 31.451 55.180 -48.119 1.00 81.19 912 GLN A O 1
ATOM 6716 N N . MET A 1 913 ? 32.133 55.747 -46.051 1.00 84.38 913 MET A N 1
ATOM 6717 C CA . MET A 1 913 ? 31.008 55.125 -45.336 1.00 84.38 913 MET A CA 1
ATOM 6718 C C . MET A 1 913 ? 29.669 55.800 -45.672 1.00 84.38 913 MET A C 1
ATOM 6720 O O . MET A 1 913 ? 28.697 55.122 -45.998 1.00 84.38 913 MET A O 1
ATOM 6724 N N . ALA A 1 914 ? 29.623 57.134 -45.695 1.00 82.12 914 ALA A N 1
ATOM 6725 C CA . ALA A 1 914 ? 28.452 57.912 -46.105 1.00 82.12 914 ALA A CA 1
ATOM 6726 C C . ALA A 1 914 ? 28.042 57.678 -47.576 1.00 82.12 914 ALA A C 1
ATOM 6728 O O . ALA A 1 914 ? 26.881 57.871 -47.934 1.00 82.12 914 ALA A O 1
ATOM 6729 N N . ALA A 1 915 ? 28.975 57.252 -48.436 1.00 81.81 915 ALA A N 1
ATOM 6730 C CA . ALA A 1 915 ? 28.712 56.961 -49.846 1.00 81.81 915 ALA A CA 1
ATOM 6731 C C . ALA A 1 915 ? 28.102 55.569 -50.105 1.00 81.81 915 ALA A C 1
ATOM 6733 O O . ALA A 1 915 ? 27.644 55.317 -51.222 1.00 81.81 915 ALA A O 1
ATOM 6734 N N . LEU A 1 916 ? 28.081 54.670 -49.113 1.00 82.38 916 LEU A N 1
ATOM 6735 C CA . LEU A 1 916 ? 27.459 53.347 -49.234 1.00 82.38 916 LEU A CA 1
ATOM 6736 C C . LEU A 1 916 ? 25.921 53.449 -49.270 1.00 82.38 916 LEU A C 1
ATOM 6738 O O . LEU A 1 916 ? 25.340 54.191 -48.476 1.00 82.38 916 LEU A O 1
ATOM 6742 N N . PRO A 1 917 ? 25.212 52.682 -50.117 1.00 83.06 917 PRO A N 1
ATOM 6743 C CA . PRO A 1 917 ? 23.751 52.670 -50.086 1.00 83.06 917 PRO A CA 1
ATOM 6744 C C . PRO A 1 917 ? 23.221 52.112 -48.744 1.00 83.06 917 PRO A C 1
ATOM 6746 O O . PRO A 1 917 ? 23.863 51.245 -48.151 1.00 83.06 917 PRO A O 1
ATOM 6749 N N . PRO A 1 918 ? 22.027 52.516 -48.262 1.00 84.88 918 PRO A N 1
ATOM 6750 C CA . PRO A 1 918 ? 21.460 51.991 -47.012 1.00 84.88 918 PRO A CA 1
ATOM 6751 C C . PRO A 1 918 ? 21.373 50.458 -46.955 1.00 84.88 918 PRO A C 1
ATOM 6753 O O . PRO A 1 918 ? 21.661 49.864 -45.922 1.00 84.88 918 PRO A O 1
ATOM 6756 N N . ALA A 1 919 ? 21.087 49.804 -48.086 1.00 78.50 919 ALA A N 1
ATOM 6757 C CA . ALA A 1 919 ? 21.069 48.343 -48.199 1.00 78.50 919 ALA A CA 1
ATOM 6758 C C . ALA A 1 919 ? 22.453 47.676 -48.021 1.00 78.50 919 ALA A C 1
ATOM 6760 O O . ALA A 1 919 ? 22.518 46.501 -47.676 1.00 78.50 919 ALA A O 1
ATOM 6761 N N . ALA A 1 920 ? 23.554 48.402 -48.244 1.00 79.50 920 ALA A N 1
ATOM 6762 C CA . ALA A 1 920 ? 24.905 47.934 -47.935 1.00 79.50 920 ALA A CA 1
ATOM 6763 C C . ALA A 1 920 ? 25.219 48.048 -46.435 1.00 79.50 920 ALA A C 1
ATOM 6765 O O . ALA A 1 920 ? 25.834 47.146 -45.878 1.00 79.50 920 ALA A O 1
ATOM 6766 N N . ILE A 1 921 ? 24.753 49.113 -45.773 1.00 84.19 921 ILE A N 1
ATOM 6767 C CA . ILE A 1 921 ? 24.894 49.286 -44.318 1.00 84.19 921 ILE A CA 1
ATOM 6768 C C . ILE A 1 921 ? 24.059 48.238 -43.567 1.00 84.19 921 ILE A C 1
ATOM 6770 O O . ILE A 1 921 ? 24.581 47.551 -42.694 1.00 84.19 921 ILE A O 1
ATOM 6774 N N . ALA A 1 922 ? 22.814 48.008 -43.998 1.00 84.44 922 ALA A N 1
ATOM 6775 C CA . ALA A 1 922 ? 21.959 46.917 -43.520 1.00 84.44 922 ALA A CA 1
ATOM 6776 C C . ALA A 1 922 ? 22.570 45.517 -43.732 1.00 84.44 922 ALA A C 1
ATOM 6778 O O . ALA A 1 922 ? 22.198 44.554 -43.063 1.00 84.44 922 ALA A O 1
ATOM 6779 N N . ALA A 1 923 ? 23.507 45.374 -44.674 1.00 81.81 923 ALA A N 1
ATOM 6780 C CA . ALA A 1 923 ? 24.151 44.102 -44.967 1.00 81.81 923 ALA A CA 1
ATOM 6781 C C . ALA A 1 923 ? 25.362 43.797 -44.075 1.00 81.81 923 ALA A C 1
ATOM 6783 O O . ALA A 1 923 ? 25.819 42.657 -44.110 1.00 81.81 923 ALA A O 1
ATOM 6784 N N . LEU A 1 924 ? 25.877 44.745 -43.288 1.00 84.00 924 LEU A N 1
ATOM 6785 C CA . LEU A 1 924 ? 27.065 44.517 -42.462 1.00 84.00 924 LEU A CA 1
ATOM 6786 C C . LEU A 1 924 ? 26.843 43.383 -41.438 1.00 84.00 924 LEU A C 1
ATOM 6788 O O . LEU A 1 924 ? 25.773 43.269 -40.835 1.00 84.00 924 LEU A O 1
ATOM 6792 N N . SER A 1 925 ? 27.850 42.531 -41.247 1.00 84.44 925 SER A N 1
ATOM 6793 C CA . SER A 1 925 ? 27.856 41.507 -40.195 1.00 84.44 925 SER A CA 1
ATOM 6794 C C . SER A 1 925 ? 28.104 42.121 -38.813 1.00 84.44 925 SER A C 1
ATOM 6796 O O . SER A 1 925 ? 28.554 43.262 -38.698 1.00 84.44 925 SER A O 1
ATOM 6798 N N . GLU A 1 926 ? 27.841 41.360 -37.746 1.00 82.06 926 GLU A N 1
ATOM 6799 C CA . GLU A 1 926 ? 28.054 41.835 -36.371 1.00 82.06 926 GLU A CA 1
ATOM 6800 C C . GLU A 1 926 ? 29.508 42.271 -36.124 1.00 82.06 926 GLU A C 1
ATOM 6802 O O . GLU A 1 926 ? 29.740 43.359 -35.602 1.00 82.06 926 GLU A O 1
ATOM 6807 N N . GLU A 1 927 ? 30.483 41.477 -36.576 1.00 79.62 927 GLU A N 1
ATOM 6808 C CA . GLU A 1 927 ? 31.917 41.786 -36.463 1.00 79.62 927 GLU A CA 1
ATOM 6809 C C . GLU A 1 927 ? 32.305 43.044 -37.255 1.00 79.62 927 GLU A C 1
ATOM 6811 O O . GLU A 1 927 ? 33.089 43.871 -36.786 1.00 79.62 927 GLU A O 1
ATOM 6816 N N . GLN A 1 928 ? 31.733 43.226 -38.451 1.00 86.81 928 GLN A N 1
ATOM 6817 C CA . GLN A 1 928 ? 31.949 44.430 -39.254 1.00 86.81 928 GLN A CA 1
ATOM 6818 C C . GLN A 1 928 ? 31.381 45.672 -38.553 1.00 86.81 928 GLN A C 1
ATOM 6820 O O . GLN A 1 928 ? 32.051 46.702 -38.527 1.00 86.81 928 GLN A O 1
ATOM 6825 N N . ILE A 1 929 ? 30.196 45.577 -37.942 1.00 86.38 929 ILE A N 1
ATOM 6826 C CA . ILE A 1 929 ? 29.556 46.675 -37.195 1.00 86.38 929 ILE A CA 1
ATOM 6827 C C . ILE A 1 929 ? 30.327 47.011 -35.917 1.00 86.38 929 ILE A C 1
ATOM 6829 O O . ILE A 1 929 ? 30.530 48.187 -35.620 1.00 86.38 929 ILE A O 1
ATOM 6833 N N . GLN A 1 930 ? 30.813 46.001 -35.194 1.00 83.56 930 GLN A N 1
ATOM 6834 C CA . GLN A 1 930 ? 31.674 46.188 -34.023 1.00 83.56 930 GLN A CA 1
ATOM 6835 C C . GLN A 1 930 ? 33.026 46.819 -34.384 1.00 83.56 930 GLN A C 1
ATOM 6837 O O . GLN A 1 930 ? 33.592 47.544 -33.570 1.00 83.56 930 GLN A O 1
ATOM 6842 N N . SER A 1 931 ? 33.523 46.600 -35.607 1.00 84.50 931 SER A N 1
ATOM 6843 C CA . SER A 1 931 ? 34.751 47.230 -36.110 1.00 84.50 931 SER A CA 1
ATOM 6844 C C . SER A 1 931 ? 34.591 48.701 -36.534 1.00 84.50 931 SER A C 1
ATOM 6846 O O . SER A 1 931 ? 35.589 49.349 -36.853 1.00 84.50 931 SER A O 1
ATOM 6848 N N . LEU A 1 932 ? 33.364 49.243 -36.545 1.00 87.81 932 LEU A N 1
ATOM 6849 C CA . LEU A 1 932 ? 33.120 50.651 -36.863 1.00 87.81 932 LEU A CA 1
ATOM 6850 C C . LEU A 1 932 ? 33.544 51.566 -35.712 1.00 87.81 932 LEU A C 1
ATOM 6852 O O . LEU A 1 932 ? 33.231 51.326 -34.548 1.00 87.81 932 LEU A O 1
ATOM 6856 N N . SER A 1 933 ? 34.195 52.668 -36.064 1.00 88.50 933 SER A N 1
ATOM 6857 C CA . SER A 1 933 ? 34.542 53.755 -35.149 1.00 88.50 933 SER A CA 1
ATOM 6858 C C . SER A 1 933 ? 33.400 54.763 -34.984 1.00 88.50 933 SER A C 1
ATOM 6860 O O . SER A 1 933 ? 32.599 54.979 -35.898 1.00 88.50 933 SER A O 1
ATOM 6862 N N . ALA A 1 934 ? 33.392 55.469 -33.852 1.00 86.25 934 ALA A N 1
ATOM 6863 C CA . ALA A 1 934 ? 32.444 56.544 -33.558 1.00 86.25 934 ALA A CA 1
ATOM 6864 C C . ALA A 1 934 ? 32.355 57.592 -34.687 1.00 86.25 934 ALA A C 1
ATOM 6866 O O . ALA A 1 934 ? 31.260 57.984 -35.082 1.00 86.25 934 ALA A O 1
ATOM 6867 N N . GLN A 1 935 ? 33.494 57.975 -35.276 1.00 84.25 935 GLN A N 1
ATOM 6868 C CA . GLN A 1 935 ? 33.556 58.944 -36.376 1.00 84.25 935 GLN A CA 1
ATOM 6869 C C . GLN A 1 935 ? 32.938 58.411 -37.685 1.00 84.25 935 GLN A C 1
ATOM 6871 O O . GLN A 1 935 ? 32.370 59.176 -38.464 1.00 84.25 935 GLN A O 1
ATOM 6876 N N . GLN A 1 936 ? 33.014 57.099 -37.940 1.00 89.88 936 GLN A N 1
ATOM 6877 C CA . GLN A 1 936 ? 32.311 56.479 -39.068 1.00 89.88 936 GLN A CA 1
ATOM 6878 C C . GLN A 1 936 ? 30.796 56.450 -38.822 1.00 89.88 936 GLN A C 1
ATOM 6880 O O . GLN A 1 936 ? 30.041 56.757 -39.741 1.00 89.88 936 GLN A O 1
ATOM 6885 N N . ILE A 1 937 ? 30.348 56.155 -37.596 1.00 90.06 937 ILE A N 1
ATOM 6886 C CA . ILE A 1 937 ? 28.924 56.171 -37.218 1.00 90.06 937 ILE A CA 1
ATOM 6887 C C . ILE A 1 937 ? 28.329 57.582 -37.322 1.00 90.06 937 ILE A C 1
ATOM 6889 O O . ILE A 1 937 ? 27.281 57.756 -37.942 1.00 90.06 937 ILE A O 1
ATOM 6893 N N . GLU A 1 938 ? 29.021 58.602 -36.809 1.00 89.25 938 GLU A N 1
ATOM 6894 C CA . GLU A 1 938 ? 28.608 60.009 -36.921 1.00 89.25 938 GLU A CA 1
ATOM 6895 C C . GLU A 1 938 ? 28.469 60.452 -38.393 1.00 89.25 938 GLU A C 1
ATOM 6897 O O . GLU A 1 938 ? 27.568 61.215 -38.736 1.00 89.25 938 GLU A O 1
ATOM 6902 N N . SER A 1 939 ? 29.303 59.911 -39.292 1.00 88.62 939 SER A N 1
ATOM 6903 C CA . SER A 1 939 ? 29.257 60.222 -40.728 1.00 88.62 939 SER A CA 1
ATOM 6904 C C . SER A 1 939 ? 28.110 59.567 -41.515 1.00 88.62 939 SER A C 1
ATOM 6906 O O . SER A 1 939 ? 27.874 59.946 -42.664 1.00 88.62 939 SER A O 1
ATOM 6908 N N . LEU A 1 940 ? 27.383 58.598 -40.940 1.00 90.38 940 LEU A N 1
ATOM 6909 C CA . LEU A 1 940 ? 26.270 57.936 -41.628 1.00 90.38 940 LEU A CA 1
ATOM 6910 C C . LEU A 1 940 ? 25.070 58.877 -41.807 1.00 90.38 940 LEU A C 1
ATOM 6912 O O . LEU A 1 940 ? 24.660 59.597 -40.899 1.00 90.38 940 LEU A O 1
ATOM 6916 N N . SER A 1 941 ? 24.415 58.815 -42.962 1.00 90.62 941 SER A N 1
ATOM 6917 C CA . SER A 1 941 ? 23.134 59.495 -43.160 1.00 90.62 941 SER A CA 1
ATOM 6918 C C . SER A 1 941 ? 22.025 58.877 -42.300 1.00 90.62 941 SER A C 1
ATOM 6920 O O . SER A 1 941 ? 22.032 57.684 -41.988 1.00 90.62 941 SER A O 1
ATOM 6922 N N . THR A 1 942 ? 20.998 59.671 -41.996 1.00 89.62 942 THR A N 1
ATOM 6923 C CA . THR A 1 942 ? 19.776 59.211 -41.315 1.00 89.62 942 THR A CA 1
ATOM 6924 C C . THR A 1 942 ? 19.136 58.000 -42.002 1.00 89.62 942 THR A C 1
ATOM 6926 O O . THR A 1 942 ? 18.674 57.087 -41.325 1.00 89.62 942 THR A O 1
ATOM 6929 N N . SER A 1 943 ? 19.178 57.945 -43.339 1.00 86.06 943 SER A N 1
ATOM 6930 C CA . SER A 1 943 ? 18.664 56.815 -44.127 1.00 86.06 943 SER A CA 1
ATOM 6931 C C . SER A 1 943 ? 19.472 55.521 -43.972 1.00 86.06 943 SER A C 1
ATOM 6933 O O . SER A 1 943 ? 18.902 54.438 -44.047 1.00 86.06 943 SER A O 1
ATOM 6935 N N . GLN A 1 944 ? 20.785 55.620 -43.740 1.00 90.75 944 GLN A N 1
ATOM 6936 C CA . GLN A 1 944 ? 21.654 54.467 -43.493 1.00 90.75 944 GLN A CA 1
ATOM 6937 C C . GLN A 1 944 ? 21.498 53.955 -42.059 1.00 90.75 944 GLN A C 1
ATOM 6939 O O . GLN A 1 944 ? 21.419 52.749 -41.855 1.00 90.75 944 GLN A O 1
ATOM 6944 N N . VAL A 1 945 ? 21.399 54.860 -41.078 1.00 89.94 945 VAL A N 1
ATOM 6945 C CA . VAL A 1 945 ? 21.174 54.492 -39.669 1.00 89.94 945 VAL A CA 1
ATOM 6946 C C . VAL A 1 945 ? 19.803 53.834 -39.479 1.00 89.94 945 VAL A C 1
ATOM 6948 O O . VAL A 1 945 ? 19.713 52.805 -38.816 1.00 89.94 945 VAL A O 1
ATOM 6951 N N . ALA A 1 946 ? 18.755 54.351 -40.129 1.00 88.25 946 ALA A N 1
ATOM 6952 C CA . ALA A 1 946 ? 17.423 53.739 -40.116 1.00 88.25 946 ALA A CA 1
ATOM 6953 C C . ALA A 1 946 ? 17.376 52.334 -40.757 1.00 88.25 946 ALA A C 1
ATOM 6955 O O . ALA A 1 946 ? 16.471 51.560 -40.454 1.00 88.25 946 ALA A O 1
ATOM 6956 N N . ALA A 1 947 ? 18.334 52.004 -41.634 1.00 89.25 947 ALA A N 1
ATOM 6957 C CA . ALA A 1 947 ? 18.394 50.725 -42.344 1.00 89.25 947 ALA A CA 1
ATOM 6958 C C . ALA A 1 947 ? 19.109 49.600 -41.570 1.00 89.25 947 ALA A C 1
ATOM 6960 O O . ALA A 1 947 ? 19.046 48.451 -42.003 1.00 89.25 947 ALA A O 1
ATOM 6961 N N . LEU A 1 948 ? 19.767 49.897 -40.444 1.00 89.00 948 LEU A N 1
ATOM 6962 C CA . LEU A 1 948 ? 20.287 48.866 -39.537 1.00 89.00 948 LEU A CA 1
ATOM 6963 C C . LEU A 1 948 ? 19.131 48.030 -38.956 1.00 89.00 948 LEU A C 1
ATOM 6965 O O . LEU A 1 948 ? 18.029 48.535 -38.769 1.00 89.00 948 LEU A O 1
ATOM 6969 N N . SER A 1 949 ? 19.347 46.765 -38.610 1.00 89.00 949 SER A N 1
ATOM 6970 C CA . SER A 1 949 ? 18.370 45.983 -37.838 1.00 89.00 949 SER A CA 1
ATOM 6971 C C . SER A 1 949 ? 18.433 46.315 -36.337 1.00 89.00 949 SER A C 1
ATOM 6973 O O . SER A 1 949 ? 19.405 46.897 -35.853 1.00 89.00 949 SER A O 1
ATOM 6975 N N . VAL A 1 950 ? 17.408 45.926 -35.570 1.00 83.50 950 VAL A N 1
ATOM 6976 C CA . VAL A 1 950 ? 17.417 46.050 -34.094 1.00 83.50 950 VAL A CA 1
ATOM 6977 C C . VAL A 1 950 ? 18.603 45.284 -33.487 1.00 83.50 950 VAL A C 1
ATOM 6979 O O . VAL A 1 950 ? 19.262 45.775 -32.574 1.00 83.50 950 VAL A O 1
ATOM 6982 N N . GLU A 1 951 ? 18.925 44.115 -34.045 1.00 81.88 951 GLU A N 1
ATOM 6983 C CA . GLU A 1 951 ? 20.060 43.278 -33.638 1.00 81.88 951 GLU A CA 1
ATOM 6984 C C . GLU A 1 951 ? 21.401 43.944 -33.973 1.00 81.88 951 GLU A C 1
ATOM 6986 O O . GLU A 1 951 ? 22.306 43.967 -33.147 1.00 81.88 951 GLU A O 1
ATOM 6991 N N . GLN A 1 952 ? 21.519 44.561 -35.151 1.00 87.19 952 GLN A N 1
ATOM 6992 C CA . GLN A 1 952 ? 22.711 45.310 -35.557 1.00 87.19 952 GLN A CA 1
ATOM 6993 C C . GLN A 1 952 ? 22.954 46.532 -34.661 1.00 87.19 952 GLN A C 1
ATOM 6995 O O . GLN A 1 952 ? 24.086 46.773 -34.244 1.00 87.19 952 GLN A O 1
ATOM 7000 N N . VAL A 1 953 ? 21.896 47.271 -34.307 1.00 86.81 953 VAL A N 1
ATOM 7001 C CA . VAL A 1 953 ? 21.967 48.387 -33.348 1.00 86.81 953 VAL A CA 1
ATOM 7002 C C . VAL A 1 953 ? 22.401 47.898 -31.960 1.00 86.81 953 VAL A C 1
ATOM 7004 O O . VAL A 1 953 ? 23.216 48.555 -31.317 1.00 86.81 953 VAL A O 1
ATOM 7007 N N . ALA A 1 954 ? 21.946 46.717 -31.527 1.00 83.94 954 ALA A N 1
ATOM 7008 C CA . ALA A 1 954 ? 22.359 46.104 -30.262 1.00 83.94 954 ALA A CA 1
ATOM 7009 C C . ALA A 1 954 ? 23.843 45.684 -30.205 1.00 83.94 954 ALA A C 1
ATOM 7011 O O . ALA A 1 954 ? 24.374 45.475 -29.116 1.00 83.94 954 ALA A O 1
ATOM 7012 N N . LYS A 1 955 ? 24.520 45.550 -31.355 1.00 85.88 955 LYS A N 1
ATOM 7013 C CA . LYS A 1 955 ? 25.947 45.182 -31.444 1.00 85.88 955 LYS A CA 1
ATOM 7014 C C . LYS A 1 955 ? 26.879 46.396 -31.519 1.00 85.88 955 LYS A C 1
ATOM 7016 O O . LYS A 1 955 ? 28.095 46.213 -31.533 1.00 85.88 955 LYS A O 1
ATOM 7021 N N . LEU A 1 956 ? 26.347 47.620 -31.557 1.00 86.38 956 LEU A N 1
ATOM 7022 C CA . LEU A 1 956 ? 27.149 48.844 -31.505 1.00 86.38 956 LEU A CA 1
ATOM 7023 C C . LEU A 1 956 ? 27.801 49.015 -30.126 1.00 86.38 956 LEU A C 1
ATOM 7025 O O . LEU A 1 956 ? 27.179 48.786 -29.090 1.00 86.38 956 LEU A O 1
ATOM 7029 N N . SER A 1 957 ? 29.054 49.476 -30.107 1.00 84.31 957 SER A N 1
ATOM 7030 C CA . SER A 1 957 ? 29.735 49.832 -28.860 1.00 84.31 957 SER A CA 1
ATOM 7031 C C . SER A 1 957 ? 29.042 51.011 -28.162 1.00 84.31 957 SER A C 1
ATOM 7033 O O . SER A 1 957 ? 28.398 51.848 -28.797 1.00 84.31 957 SER A O 1
ATOM 7035 N N . VAL A 1 958 ? 29.224 51.138 -26.845 1.00 81.81 958 VAL A N 1
ATOM 7036 C CA . VAL A 1 958 ? 28.681 52.270 -26.068 1.00 81.81 958 VAL A CA 1
ATOM 7037 C C . VAL A 1 958 ? 29.207 53.621 -26.580 1.00 81.81 958 VAL A C 1
ATOM 7039 O O . VAL A 1 958 ? 28.506 54.628 -26.487 1.00 81.81 958 VAL A O 1
ATOM 7042 N N . GLU A 1 959 ? 30.418 53.664 -27.142 1.00 81.62 959 GLU A N 1
ATOM 7043 C CA . GLU A 1 959 ? 30.964 54.866 -27.785 1.00 81.62 959 GLU A CA 1
ATOM 7044 C C . GLU A 1 959 ? 30.248 55.179 -29.103 1.00 81.62 959 GLU A C 1
ATOM 7046 O O . GLU A 1 959 ? 29.847 56.321 -29.320 1.00 81.62 959 GLU A O 1
ATOM 7051 N N . ASN A 1 960 ? 29.979 54.164 -29.928 1.00 87.88 960 ASN A N 1
ATOM 7052 C CA . ASN A 1 960 ? 29.218 54.309 -31.169 1.00 87.88 960 ASN A CA 1
ATOM 7053 C C . ASN A 1 960 ? 27.771 54.755 -30.906 1.00 87.88 960 ASN A C 1
ATOM 7055 O O . ASN A 1 960 ? 27.262 55.621 -31.611 1.00 87.88 960 ASN A O 1
ATOM 7059 N N . LEU A 1 961 ? 27.123 54.229 -29.859 1.00 87.19 961 LEU A N 1
ATOM 7060 C CA . LEU A 1 961 ? 25.782 54.658 -29.442 1.00 87.19 961 LEU A CA 1
ATOM 7061 C C . LEU A 1 961 ? 25.754 56.116 -28.952 1.00 87.19 961 LEU A C 1
ATOM 7063 O O . LEU A 1 961 ? 24.785 56.827 -29.205 1.00 87.19 961 LEU A O 1
ATOM 7067 N N . LYS A 1 962 ? 26.818 56.584 -28.283 1.00 84.62 962 LYS A N 1
ATOM 7068 C CA . LYS A 1 962 ? 26.973 57.994 -27.873 1.00 84.62 962 LYS A CA 1
ATOM 7069 C C . LYS A 1 962 ? 27.306 58.930 -29.040 1.00 84.62 962 LYS A C 1
ATOM 7071 O O . LYS A 1 962 ? 27.024 60.119 -28.937 1.00 84.62 962 LYS A O 1
ATOM 7076 N N . ALA A 1 963 ? 27.897 58.410 -30.116 1.00 87.19 963 ALA A N 1
ATOM 7077 C CA . ALA A 1 963 ? 28.240 59.160 -31.325 1.00 87.19 963 ALA A CA 1
ATOM 7078 C C . ALA A 1 963 ? 27.050 59.377 -32.281 1.00 87.19 963 ALA A C 1
ATOM 7080 O O . ALA A 1 963 ? 27.169 60.124 -33.250 1.00 87.19 963 ALA A O 1
ATOM 7081 N N . LEU A 1 964 ? 25.896 58.749 -32.018 1.00 88.62 964 LEU A N 1
ATOM 7082 C CA . LEU A 1 964 ? 24.675 58.993 -32.782 1.00 88.62 964 LEU A CA 1
ATOM 7083 C C . LEU A 1 964 ? 24.175 60.428 -32.564 1.00 88.62 964 LEU A C 1
ATOM 7085 O O . LEU A 1 964 ? 23.816 60.838 -31.460 1.00 88.62 964 LEU A O 1
ATOM 7089 N N . THR A 1 965 ? 24.096 61.187 -33.651 1.00 89.50 965 THR A N 1
ATOM 7090 C CA . THR A 1 965 ? 23.562 62.551 -33.654 1.00 89.50 965 THR A CA 1
ATOM 7091 C C . THR A 1 965 ? 22.049 62.563 -33.379 1.00 89.50 965 THR A C 1
ATOM 7093 O O . THR A 1 965 ? 21.346 61.602 -33.714 1.00 89.50 965 THR A O 1
ATOM 7096 N N . PRO A 1 966 ? 21.476 63.671 -32.862 1.00 87.12 966 PRO A N 1
ATOM 7097 C CA . PRO A 1 966 ? 20.033 63.770 -32.618 1.00 87.12 966 PRO A CA 1
ATOM 7098 C C . PRO A 1 966 ? 19.169 63.485 -33.858 1.00 87.12 966 PRO A C 1
ATOM 7100 O O . PRO A 1 966 ? 18.092 62.904 -33.743 1.00 87.12 966 PRO A O 1
ATOM 7103 N N . ALA A 1 967 ? 19.654 63.840 -35.054 1.00 83.12 967 ALA A N 1
ATOM 7104 C CA . ALA A 1 967 ? 18.970 63.561 -36.317 1.00 83.12 967 ALA A CA 1
ATOM 7105 C C . ALA A 1 967 ? 18.971 62.063 -36.675 1.00 83.12 967 ALA A C 1
ATOM 7107 O O . ALA A 1 967 ? 17.974 61.556 -37.187 1.00 83.12 967 ALA A O 1
ATOM 7108 N N . GLN A 1 968 ? 20.059 61.342 -36.386 1.00 92.62 968 GLN A N 1
ATOM 7109 C CA . GLN A 1 968 ? 20.139 59.890 -36.571 1.00 92.62 968 GLN A CA 1
ATOM 7110 C C . GLN A 1 968 ? 19.230 59.150 -35.575 1.00 92.62 968 GLN A C 1
ATOM 7112 O O . GLN A 1 968 ? 18.479 58.270 -35.986 1.00 92.62 968 GLN A O 1
ATOM 7117 N N . ILE A 1 969 ? 19.203 59.560 -34.300 1.00 86.56 969 ILE A N 1
ATOM 7118 C CA . ILE A 1 969 ? 18.298 58.990 -33.280 1.00 86.56 969 ILE A CA 1
ATOM 7119 C C . ILE A 1 969 ? 16.822 59.238 -33.649 1.00 86.56 969 ILE A C 1
ATOM 7121 O O . ILE A 1 969 ? 15.973 58.354 -33.501 1.00 86.56 969 ILE A O 1
ATOM 7125 N N . ALA A 1 970 ? 16.498 60.413 -34.197 1.00 86.06 970 ALA A N 1
ATOM 7126 C CA . ALA A 1 970 ? 15.157 60.715 -34.701 1.00 86.06 970 ALA A CA 1
ATOM 7127 C C . ALA A 1 970 ? 14.744 59.843 -35.908 1.00 86.06 970 ALA A C 1
ATOM 7129 O O . ALA A 1 970 ? 13.551 59.592 -36.093 1.00 86.06 970 ALA A O 1
ATOM 7130 N N . ALA A 1 971 ? 15.704 59.346 -36.694 1.00 87.19 971 ALA A N 1
ATOM 7131 C CA . ALA A 1 971 ? 15.460 58.504 -37.867 1.00 87.19 971 ALA A CA 1
ATOM 7132 C C . ALA A 1 971 ? 15.285 57.004 -37.556 1.00 87.19 971 ALA A C 1
ATOM 7134 O O . ALA A 1 971 ? 14.741 56.279 -38.385 1.00 87.19 971 ALA A O 1
ATOM 7135 N N . LEU A 1 972 ? 15.714 56.542 -36.377 1.00 89.06 972 LEU A N 1
ATOM 7136 C CA . LEU A 1 972 ? 15.488 55.170 -35.913 1.00 89.06 972 LEU A CA 1
ATOM 7137 C C . LEU A 1 972 ? 13.987 54.880 -35.681 1.00 89.06 972 LEU A C 1
ATOM 7139 O O . LEU A 1 972 ? 13.213 55.755 -35.291 1.00 89.06 972 LEU A O 1
ATOM 7143 N N . GLY A 1 973 ? 13.571 53.632 -35.886 1.00 86.88 973 GLY A N 1
ATOM 7144 C CA . GLY A 1 973 ? 12.256 53.102 -35.516 1.00 86.88 973 GLY A CA 1
ATOM 7145 C C . GLY A 1 973 ? 12.060 52.976 -33.999 1.00 86.88 973 GLY A C 1
ATOM 7146 O O . GLY A 1 973 ? 12.997 53.155 -33.220 1.00 86.88 973 GLY A O 1
ATOM 7147 N N . SER A 1 974 ? 10.834 52.655 -33.563 1.00 83.44 974 SER A N 1
ATOM 7148 C CA . SER A 1 974 ? 10.481 52.545 -32.134 1.00 83.44 974 SER A CA 1
ATOM 7149 C C . SER A 1 974 ? 11.355 51.536 -31.387 1.00 83.44 974 SER A C 1
ATOM 7151 O O . SER A 1 974 ? 11.976 51.896 -30.392 1.00 83.44 974 SER A O 1
ATOM 7153 N N . GLU A 1 975 ? 11.471 50.313 -31.910 1.00 79.75 975 GLU A N 1
ATOM 7154 C CA . GLU A 1 975 ? 12.228 49.232 -31.264 1.00 79.75 975 GLU A CA 1
ATOM 7155 C C . GLU A 1 975 ? 13.734 49.507 -31.242 1.00 79.75 975 GLU A C 1
ATOM 7157 O O . GLU A 1 975 ? 14.399 49.263 -30.240 1.00 79.75 975 GLU A O 1
ATOM 7162 N N . GLN A 1 976 ? 14.276 50.087 -32.318 1.00 88.44 976 GLN A N 1
ATOM 7163 C CA . GLN A 1 976 ? 15.681 50.493 -32.363 1.00 88.44 976 GLN A CA 1
ATOM 7164 C C . GLN A 1 976 ? 15.969 51.581 -31.319 1.00 88.44 976 GLN A C 1
ATOM 7166 O O . GLN A 1 976 ? 16.933 51.456 -30.570 1.00 88.44 976 GLN A O 1
ATOM 7171 N N . ARG A 1 977 ? 15.130 52.628 -31.227 1.00 87.12 977 ARG A N 1
ATOM 7172 C CA . ARG A 1 977 ? 15.276 53.673 -30.198 1.00 87.12 977 ARG A CA 1
ATOM 7173 C C . ARG A 1 977 ? 15.183 53.107 -28.790 1.00 87.12 977 ARG A C 1
ATOM 7175 O O . ARG A 1 977 ? 16.036 53.436 -27.974 1.00 87.12 977 ARG A O 1
ATOM 7182 N N . LYS A 1 978 ? 14.205 52.232 -28.531 1.00 84.38 978 LYS A N 1
ATOM 7183 C CA . LYS A 1 978 ? 14.040 51.555 -27.241 1.00 84.38 978 LYS A CA 1
ATOM 7184 C C . LYS A 1 978 ? 15.326 50.820 -26.842 1.00 84.38 978 LYS A C 1
ATOM 7186 O O . LYS A 1 978 ? 15.832 51.042 -25.748 1.00 84.38 978 LYS A O 1
ATOM 7191 N N . VAL A 1 979 ? 15.920 50.043 -27.752 1.00 84.44 979 VAL A N 1
ATOM 7192 C CA . VAL A 1 979 ? 17.204 49.356 -27.508 1.00 84.44 979 VAL A CA 1
ATOM 7193 C C . VAL A 1 979 ? 18.362 50.340 -27.275 1.00 84.44 979 VAL A C 1
ATOM 7195 O O . VAL A 1 979 ? 19.161 50.119 -26.369 1.00 84.44 979 VAL A O 1
ATOM 7198 N N . VAL A 1 980 ? 18.455 51.447 -28.022 1.00 85.75 980 VAL A N 1
ATOM 7199 C CA . VAL A 1 980 ? 19.494 52.478 -27.794 1.00 85.75 980 VAL A CA 1
ATOM 7200 C C . VAL A 1 980 ? 19.348 53.137 -26.418 1.00 85.75 980 VAL A C 1
ATOM 7202 O O . VAL A 1 980 ? 20.342 53.306 -25.712 1.00 85.75 980 VAL A O 1
ATOM 7205 N N . GLU A 1 981 ? 18.128 53.496 -26.014 1.00 84.69 981 GLU A N 1
ATOM 7206 C CA . GLU A 1 981 ? 17.848 54.105 -24.709 1.00 84.69 981 GLU A CA 1
ATOM 7207 C C . GLU A 1 981 ? 18.119 53.129 -23.557 1.00 84.69 981 GLU A C 1
ATOM 7209 O O . GLU A 1 981 ? 18.781 53.504 -22.586 1.00 84.69 981 GLU A O 1
ATOM 7214 N N . GLU A 1 982 ? 17.706 51.865 -23.688 1.00 84.44 982 GLU A N 1
ATOM 7215 C CA . GLU A 1 982 ? 17.998 50.806 -22.718 1.00 84.44 982 GLU A CA 1
ATOM 7216 C C . GLU A 1 982 ? 19.509 50.593 -22.555 1.00 84.44 982 GLU A C 1
ATOM 7218 O O . GLU A 1 982 ? 20.022 50.713 -21.441 1.00 84.44 982 GLU A O 1
ATOM 7223 N N . LEU A 1 983 ? 20.252 50.379 -23.647 1.00 82.81 983 LEU A N 1
ATOM 7224 C CA . LEU A 1 983 ? 21.702 50.155 -23.596 1.00 82.81 983 LEU A CA 1
ATOM 7225 C C . LEU A 1 983 ? 22.463 51.366 -23.033 1.00 82.81 983 LEU A C 1
ATOM 7227 O O . LEU A 1 983 ? 23.377 51.203 -22.220 1.00 82.81 983 LEU A O 1
ATOM 7231 N N . LEU A 1 984 ? 22.066 52.593 -23.390 1.00 82.75 984 LEU A N 1
ATOM 7232 C CA . LEU A 1 984 ? 22.654 53.808 -22.818 1.00 82.75 984 LEU A CA 1
ATOM 7233 C C . LEU A 1 984 ? 22.271 54.018 -21.345 1.00 82.75 984 LEU A C 1
ATOM 7235 O O . LEU A 1 984 ? 23.066 54.596 -20.602 1.00 82.75 984 LEU A O 1
ATOM 7239 N N . SER A 1 985 ? 21.093 53.571 -20.903 1.00 82.06 985 SER A N 1
ATOM 7240 C CA . SER A 1 985 ? 20.683 53.643 -19.494 1.00 82.06 985 SER A CA 1
ATOM 7241 C C . SER A 1 985 ? 21.431 52.626 -18.623 1.00 82.06 985 SER A C 1
ATOM 7243 O O . SER A 1 985 ? 21.954 53.011 -17.578 1.00 82.06 985 SER A O 1
ATOM 7245 N N . ILE A 1 986 ? 21.614 51.387 -19.094 1.00 81.56 986 ILE A N 1
ATOM 7246 C CA . ILE A 1 986 ? 22.430 50.350 -18.436 1.00 81.56 986 ILE A CA 1
ATOM 7247 C C . ILE A 1 986 ? 23.890 50.807 -18.325 1.00 81.56 986 ILE A C 1
ATOM 7249 O O . ILE A 1 986 ? 24.485 50.750 -17.245 1.00 81.56 986 ILE A O 1
ATOM 7253 N N . ALA A 1 987 ? 24.454 51.340 -19.415 1.00 78.25 987 ALA A N 1
ATOM 7254 C CA . ALA A 1 987 ? 25.823 51.852 -19.438 1.00 78.25 987 ALA A CA 1
ATOM 7255 C C . ALA A 1 987 ? 26.031 53.097 -18.550 1.00 78.25 987 ALA A C 1
ATOM 7257 O O . ALA A 1 987 ? 27.148 53.344 -18.099 1.00 78.25 987 ALA A O 1
ATOM 7258 N N . LYS A 1 988 ? 24.978 53.888 -18.291 1.00 80.94 988 LYS A N 1
ATOM 7259 C CA . LYS A 1 988 ? 25.006 55.005 -17.326 1.00 80.94 988 LYS A CA 1
ATOM 7260 C C . LYS A 1 988 ? 24.814 54.544 -15.881 1.00 80.94 988 LYS A C 1
ATOM 7262 O O . LYS A 1 988 ? 25.392 55.155 -14.989 1.00 80.94 988 LYS A O 1
ATOM 7267 N N . ALA A 1 989 ? 24.009 53.507 -15.644 1.00 77.06 989 ALA A N 1
ATOM 7268 C CA . ALA A 1 989 ? 23.713 53.020 -14.300 1.00 77.06 989 ALA A CA 1
ATOM 7269 C C . ALA A 1 989 ? 24.949 52.409 -13.623 1.00 77.06 989 ALA A C 1
ATOM 7271 O O . ALA A 1 989 ? 25.170 52.646 -12.433 1.00 77.06 989 ALA A O 1
ATOM 7272 N N . GLY A 1 990 ? 25.773 51.651 -14.356 1.00 79.12 990 GLY A N 1
ATOM 7273 C CA . GLY A 1 990 ? 26.960 51.006 -13.783 1.00 79.12 990 GLY A CA 1
ATOM 7274 C C . GLY A 1 990 ? 26.585 50.156 -12.562 1.00 79.12 990 GLY A C 1
ATOM 7275 O O . GLY A 1 990 ? 25.684 49.324 -12.650 1.00 79.12 990 GLY A O 1
ATOM 7276 N N . SER A 1 991 ? 27.216 50.405 -11.411 1.00 73.69 991 SER A N 1
ATOM 7277 C CA . SER A 1 991 ? 26.896 49.744 -10.135 1.00 73.69 991 SER A CA 1
ATOM 7278 C C . SER A 1 991 ? 25.601 50.228 -9.460 1.00 73.69 991 SER A C 1
ATOM 7280 O O . SER A 1 991 ? 25.084 49.544 -8.580 1.00 73.69 991 SER A O 1
ATOM 7282 N N . THR A 1 992 ? 25.022 51.364 -9.872 1.00 76.38 992 THR A N 1
ATOM 7283 C CA . THR A 1 992 ? 23.757 51.880 -9.300 1.00 76.38 992 THR A CA 1
ATOM 7284 C C . THR A 1 992 ? 22.516 51.130 -9.795 1.00 76.38 992 THR A C 1
ATOM 7286 O O . THR A 1 992 ? 21.412 51.380 -9.320 1.00 76.38 992 THR A O 1
ATOM 7289 N N . ILE A 1 993 ? 22.680 50.151 -10.688 1.00 80.81 993 ILE A N 1
ATOM 7290 C CA . ILE A 1 993 ? 21.599 49.302 -11.208 1.00 80.81 993 ILE A CA 1
ATOM 7291 C C . ILE A 1 993 ? 20.831 48.539 -10.113 1.00 80.81 993 ILE A C 1
ATOM 7293 O O . ILE A 1 993 ? 19.647 48.265 -10.272 1.00 80.81 993 ILE A O 1
ATOM 7297 N N . ALA A 1 994 ? 21.449 48.298 -8.951 1.00 78.38 994 ALA A N 1
ATOM 7298 C CA . ALA A 1 994 ? 20.780 47.746 -7.768 1.00 78.38 994 ALA A CA 1
ATOM 7299 C C . ALA A 1 994 ? 19.604 48.601 -7.253 1.00 78.38 994 ALA A C 1
ATOM 7301 O O . ALA A 1 994 ? 18.751 48.097 -6.526 1.00 78.38 994 ALA A O 1
ATOM 7302 N N . SER A 1 995 ? 19.545 49.886 -7.623 1.00 78.00 995 SER A N 1
ATOM 7303 C CA . SER A 1 995 ? 18.444 50.793 -7.269 1.00 78.00 995 SER A CA 1
ATOM 7304 C C . SER A 1 995 ? 17.245 50.739 -8.226 1.00 78.00 995 SER A C 1
ATOM 7306 O O . SER A 1 995 ? 16.254 51.420 -7.973 1.00 78.00 995 SER A O 1
ATOM 7308 N N . TRP A 1 996 ? 17.318 49.955 -9.309 1.00 84.69 996 TRP A N 1
ATOM 7309 C CA . TRP A 1 996 ? 16.221 49.815 -10.270 1.00 84.69 996 TRP A CA 1
ATOM 7310 C C . TRP A 1 996 ? 15.081 48.966 -9.703 1.00 84.69 996 TRP A C 1
ATOM 7312 O O . TRP A 1 996 ? 15.312 47.952 -9.042 1.00 84.69 996 TRP A O 1
ATOM 7322 N N . ASP A 1 997 ? 13.839 49.357 -9.976 1.00 84.81 997 ASP A N 1
ATOM 7323 C CA . ASP A 1 997 ? 12.672 48.594 -9.540 1.00 84.81 997 ASP A CA 1
ATOM 7324 C C . ASP A 1 997 ? 12.392 47.368 -10.436 1.00 84.81 997 ASP A C 1
ATOM 7326 O O . ASP A 1 997 ? 12.959 47.181 -11.518 1.00 84.81 997 ASP A O 1
ATOM 7330 N N . THR A 1 998 ? 11.502 46.492 -9.970 1.00 81.06 998 THR A N 1
ATOM 7331 C CA . THR A 1 998 ? 11.125 45.266 -10.688 1.00 81.06 998 THR A CA 1
ATOM 7332 C C . THR A 1 998 ? 10.413 45.540 -12.015 1.00 81.06 998 THR A C 1
ATOM 7334 O O . THR A 1 998 ? 10.511 44.724 -12.925 1.00 81.06 998 THR A O 1
ATOM 7337 N N . SER A 1 999 ? 9.745 46.684 -12.180 1.00 80.25 999 SER A N 1
ATOM 7338 C CA . SER A 1 999 ? 9.087 47.060 -13.439 1.00 80.25 999 SER A CA 1
ATOM 7339 C C . SER A 1 999 ? 10.095 47.555 -14.477 1.00 80.25 999 SER A C 1
ATOM 7341 O O . SER A 1 999 ? 9.930 47.284 -15.665 1.00 80.25 999 SER A O 1
ATOM 7343 N N . GLN A 1 1000 ? 11.166 48.229 -14.052 1.00 80.12 1000 GLN A N 1
ATOM 7344 C CA . GLN A 1 1000 ? 12.280 48.606 -14.927 1.00 80.12 1000 GLN A CA 1
ATOM 7345 C C . GLN A 1 1000 ? 13.015 47.367 -15.461 1.00 80.12 1000 GLN A C 1
ATOM 7347 O O . GLN A 1 1000 ? 13.333 47.305 -16.647 1.00 80.12 1000 GLN A O 1
ATOM 7352 N N . LEU A 1 1001 ? 13.221 46.353 -14.615 1.00 80.75 1001 LEU A N 1
ATOM 7353 C CA . LEU A 1 1001 ? 13.883 45.099 -14.997 1.00 80.75 1001 LEU A CA 1
ATOM 7354 C C . LEU A 1 1001 ? 12.990 44.161 -15.830 1.00 80.75 1001 LEU A C 1
ATOM 7356 O O . LEU A 1 1001 ? 13.490 43.482 -16.725 1.00 80.75 1001 LEU A O 1
ATOM 7360 N N . ALA A 1 1002 ? 11.674 44.155 -15.595 1.00 80.62 1002 ALA A N 1
ATOM 7361 C CA . ALA A 1 1002 ? 10.726 43.325 -16.345 1.00 80.62 1002 ALA A CA 1
ATOM 7362 C C . ALA A 1 1002 ? 10.519 43.755 -17.807 1.00 80.62 1002 ALA A C 1
ATOM 7364 O O . ALA A 1 1002 ? 10.094 42.947 -18.629 1.00 80.62 1002 ALA A O 1
ATOM 7365 N N . ASN A 1 1003 ? 10.806 45.017 -18.142 1.00 78.50 1003 ASN A N 1
ATOM 7366 C CA . ASN A 1 1003 ? 10.569 45.581 -19.476 1.00 78.50 1003 ASN A CA 1
ATOM 7367 C C . ASN A 1 1003 ? 11.793 45.553 -20.413 1.00 78.50 1003 ASN A C 1
ATOM 7369 O O . ASN A 1 1003 ? 11.675 46.003 -21.560 1.00 78.50 1003 ASN A O 1
ATOM 7373 N N . LEU A 1 1004 ? 12.933 45.031 -19.939 1.00 79.12 1004 LEU A N 1
ATOM 7374 C CA . LEU A 1 1004 ? 14.186 44.938 -20.693 1.00 79.12 1004 LEU A CA 1
ATOM 7375 C C . LEU A 1 1004 ? 14.029 44.129 -21.985 1.00 79.12 1004 LEU A C 1
ATOM 7377 O O . LEU A 1 1004 ? 13.482 43.027 -21.987 1.00 79.12 1004 LEU A O 1
ATOM 7381 N N . SER A 1 1005 ? 14.586 44.638 -23.084 1.00 78.81 1005 SER A N 1
ATOM 7382 C CA . SER A 1 1005 ? 14.750 43.854 -24.309 1.00 78.81 1005 SER A CA 1
ATOM 7383 C C . SER A 1 1005 ? 15.805 42.748 -24.154 1.00 78.81 1005 SER A C 1
ATOM 7385 O O . SER A 1 1005 ? 16.713 42.821 -23.323 1.00 78.81 1005 SER A O 1
ATOM 7387 N N . LYS A 1 1006 ? 15.751 41.741 -25.037 1.00 75.88 1006 LYS A N 1
ATOM 7388 C CA . LYS A 1 1006 ? 16.762 40.669 -25.124 1.00 75.88 1006 LYS A CA 1
ATOM 7389 C C . LYS A 1 1006 ? 18.188 41.201 -25.311 1.00 75.88 1006 LYS A C 1
ATOM 7391 O O . LYS A 1 1006 ? 19.128 40.667 -24.731 1.00 75.88 1006 LYS A O 1
ATOM 7396 N N . ALA A 1 1007 ? 18.333 42.278 -26.083 1.00 69.69 1007 ALA A N 1
ATOM 7397 C CA . ALA A 1 1007 ? 19.596 42.984 -26.267 1.00 69.69 1007 ALA A CA 1
ATOM 7398 C C . ALA A 1 1007 ? 20.097 43.621 -24.961 1.00 69.69 1007 ALA A C 1
ATOM 7400 O O . ALA A 1 1007 ? 21.259 43.455 -24.598 1.00 69.69 1007 ALA A O 1
ATOM 7401 N N . ALA A 1 1008 ? 19.213 44.312 -24.239 1.00 74.56 1008 ALA A N 1
ATOM 7402 C CA . ALA A 1 1008 ? 19.545 44.979 -22.988 1.00 74.56 1008 ALA A CA 1
ATOM 7403 C C . ALA A 1 1008 ? 19.889 43.987 -21.865 1.00 74.56 1008 ALA A C 1
ATOM 7405 O O . ALA A 1 1008 ? 20.888 44.176 -21.175 1.00 74.56 1008 ALA A O 1
ATOM 7406 N N . ALA A 1 1009 ? 19.140 42.886 -21.736 1.00 74.44 1009 ALA A N 1
ATOM 7407 C CA . ALA A 1 1009 ? 19.458 41.805 -20.802 1.00 74.44 1009 ALA A CA 1
ATOM 7408 C C . ALA A 1 1009 ? 20.829 41.165 -21.102 1.00 74.44 1009 ALA A C 1
ATOM 7410 O O . ALA A 1 1009 ? 21.622 40.942 -20.188 1.00 74.44 1009 ALA A O 1
ATOM 7411 N N . GLY A 1 1010 ? 21.146 40.944 -22.384 1.00 73.12 1010 GLY A N 1
ATOM 7412 C CA . GLY A 1 1010 ? 22.451 40.438 -22.822 1.00 73.12 1010 GLY A CA 1
ATOM 7413 C C . GLY A 1 1010 ? 23.624 41.398 -22.581 1.00 73.12 1010 GLY A C 1
ATOM 7414 O O . GLY A 1 1010 ? 24.763 40.941 -22.514 1.00 73.12 1010 GLY A O 1
ATOM 7415 N N . ALA A 1 1011 ? 23.369 42.700 -22.410 1.00 73.56 1011 ALA A N 1
ATOM 7416 C CA . ALA A 1 1011 ? 24.389 43.718 -22.149 1.00 73.56 1011 ALA A CA 1
ATOM 7417 C C . ALA A 1 1011 ? 24.728 43.915 -20.657 1.00 73.56 1011 ALA A C 1
ATOM 7419 O O . ALA A 1 1011 ? 25.686 44.622 -20.341 1.00 73.56 1011 ALA A O 1
ATOM 7420 N N . LEU A 1 1012 ? 23.975 43.299 -19.737 1.00 80.69 1012 LEU A N 1
ATOM 7421 C CA . LEU A 1 1012 ? 24.258 43.349 -18.300 1.00 80.69 1012 LEU A CA 1
ATOM 7422 C C . LEU A 1 1012 ? 25.554 42.594 -17.978 1.00 80.69 1012 LEU A C 1
ATOM 7424 O O . LEU A 1 1012 ? 25.719 41.432 -18.358 1.00 80.69 1012 LEU A O 1
ATOM 7428 N N . THR A 1 1013 ? 26.483 43.222 -17.255 1.00 81.88 1013 THR A N 1
ATOM 7429 C CA . THR A 1 1013 ? 27.728 42.542 -16.857 1.00 81.88 1013 THR A CA 1
ATOM 7430 C C . THR A 1 1013 ? 27.503 41.566 -15.697 1.00 81.88 1013 THR A C 1
ATOM 7432 O O . THR A 1 1013 ? 26.541 41.686 -14.937 1.00 81.88 1013 THR A O 1
ATOM 7435 N N . ALA A 1 1014 ? 28.425 40.612 -15.514 1.00 77.31 1014 ALA A N 1
ATOM 7436 C CA . ALA A 1 1014 ? 28.400 39.687 -14.375 1.00 77.31 1014 ALA A CA 1
ATOM 7437 C C . ALA A 1 1014 ? 28.375 40.424 -13.018 1.00 77.31 1014 ALA A C 1
ATOM 7439 O O . ALA A 1 1014 ? 27.676 40.012 -12.095 1.00 77.31 1014 ALA A O 1
ATOM 7440 N N . GLU A 1 1015 ? 29.101 41.542 -12.916 1.00 77.31 1015 GLU A N 1
ATOM 7441 C CA . GLU A 1 1015 ? 29.127 42.400 -11.725 1.00 77.31 1015 GLU A CA 1
ATOM 7442 C C . GLU A 1 1015 ? 27.781 43.101 -11.497 1.00 77.31 1015 GLU A C 1
ATOM 7444 O O . GLU A 1 1015 ? 27.297 43.154 -10.370 1.00 77.31 1015 GLU A O 1
ATOM 7449 N N . GLN A 1 1016 ? 27.137 43.591 -12.561 1.00 83.06 1016 GLN A N 1
ATOM 7450 C CA . GLN A 1 1016 ? 25.815 44.218 -12.477 1.00 83.06 1016 GLN A CA 1
ATOM 7451 C C . GLN A 1 1016 ? 24.725 43.221 -12.070 1.00 83.06 1016 GLN A C 1
ATOM 7453 O O . GLN A 1 1016 ? 23.896 43.541 -11.222 1.00 83.06 1016 GLN A O 1
ATOM 7458 N N . LEU A 1 1017 ? 24.750 42.004 -12.622 1.00 80.94 1017 LEU A N 1
ATOM 7459 C CA . LEU A 1 1017 ? 23.807 40.936 -12.275 1.00 80.94 1017 LEU A CA 1
ATOM 7460 C C . LEU A 1 1017 ? 23.976 40.458 -10.824 1.00 80.94 1017 LEU A C 1
ATOM 7462 O O . LEU A 1 1017 ? 22.982 40.190 -10.151 1.00 80.94 1017 LEU A O 1
ATOM 7466 N N . ALA A 1 1018 ? 25.211 40.397 -10.317 1.00 79.56 1018 ALA A N 1
ATOM 7467 C CA . ALA A 1 1018 ? 25.493 40.024 -8.928 1.00 79.56 1018 ALA A CA 1
ATOM 7468 C C . ALA A 1 1018 ? 24.983 41.054 -7.899 1.00 79.56 1018 ALA A C 1
ATOM 7470 O O . ALA A 1 1018 ? 24.687 40.680 -6.765 1.00 79.56 1018 ALA A O 1
ATOM 7471 N N . LEU A 1 1019 ? 24.842 42.326 -8.292 1.00 82.25 1019 LEU A N 1
ATOM 7472 C CA . LEU A 1 1019 ? 24.316 43.406 -7.446 1.00 82.25 1019 LEU A CA 1
ATOM 7473 C C . LEU A 1 1019 ? 22.776 43.425 -7.339 1.00 82.25 1019 LEU A C 1
ATOM 7475 O O . LEU A 1 1019 ? 22.244 44.166 -6.511 1.00 82.25 1019 LEU A O 1
ATOM 7479 N N . LEU A 1 1020 ? 22.052 42.637 -8.144 1.00 82.81 1020 LEU A N 1
ATOM 7480 C CA . LEU A 1 1020 ? 20.586 42.565 -8.110 1.00 82.81 1020 LEU A CA 1
ATOM 7481 C C . LEU A 1 1020 ? 20.080 41.563 -7.061 1.00 82.81 1020 LEU A C 1
ATOM 7483 O O . LEU A 1 1020 ? 20.561 40.434 -6.951 1.00 82.81 1020 LEU A O 1
ATOM 7487 N N . THR A 1 1021 ? 19.041 41.945 -6.319 1.00 83.00 1021 THR A N 1
ATOM 7488 C CA . THR A 1 1021 ? 18.382 41.055 -5.349 1.00 83.00 1021 THR A CA 1
ATOM 7489 C C . THR A 1 1021 ? 17.646 39.889 -6.035 1.00 83.00 1021 THR A C 1
ATOM 7491 O O . THR A 1 1021 ? 17.267 39.993 -7.205 1.00 83.00 1021 THR A O 1
ATOM 7494 N N . PRO A 1 1022 ? 17.363 38.777 -5.325 1.00 78.81 1022 PRO A N 1
ATOM 7495 C CA . PRO A 1 1022 ? 16.600 37.661 -5.891 1.00 78.81 1022 PRO A CA 1
ATOM 7496 C C . PRO A 1 1022 ? 15.200 38.044 -6.404 1.00 78.81 1022 PRO A C 1
ATOM 7498 O O . PRO A 1 1022 ? 14.735 37.453 -7.373 1.00 78.81 1022 PRO A O 1
ATOM 7501 N N . GLU A 1 1023 ? 14.533 39.035 -5.802 1.00 76.88 1023 GLU A N 1
ATOM 7502 C CA . GLU A 1 1023 ? 13.243 39.563 -6.287 1.00 76.88 1023 GLU A CA 1
ATOM 7503 C C . GLU A 1 1023 ? 13.400 40.368 -7.589 1.00 76.88 1023 GLU A C 1
ATOM 7505 O O . GLU A 1 1023 ? 12.629 40.180 -8.527 1.00 76.88 1023 GLU A O 1
ATOM 7510 N N . GLN A 1 1024 ? 14.436 41.209 -7.685 1.00 83.44 1024 GLN A N 1
ATOM 7511 C CA . GLN A 1 1024 ? 14.784 41.934 -8.914 1.00 83.44 1024 GLN A CA 1
ATOM 7512 C C . GLN A 1 1024 ? 15.135 40.977 -10.063 1.00 83.44 1024 GLN A C 1
ATOM 7514 O O . GLN A 1 1024 ? 14.686 41.180 -11.188 1.00 83.44 1024 GLN A O 1
ATOM 7519 N N . LEU A 1 1025 ? 15.868 39.895 -9.782 1.00 78.38 1025 LEU A N 1
ATOM 7520 C CA . LEU A 1 1025 ? 16.194 38.873 -10.780 1.00 78.38 1025 LEU A CA 1
ATOM 7521 C C . LEU A 1 1025 ? 14.963 38.075 -11.234 1.00 78.38 1025 LEU A C 1
ATOM 7523 O O . LEU A 1 1025 ? 14.849 37.803 -12.422 1.00 78.38 1025 LEU A O 1
ATOM 7527 N N . LYS A 1 1026 ? 14.009 37.755 -10.344 1.00 78.12 1026 LYS A N 1
ATOM 7528 C CA . LYS A 1 1026 ? 12.724 37.125 -10.730 1.00 78.12 1026 LYS A CA 1
ATOM 7529 C C . LYS A 1 1026 ? 11.870 37.992 -11.658 1.00 78.12 1026 LYS A C 1
ATOM 7531 O O . LYS A 1 1026 ? 11.009 37.449 -12.345 1.00 78.12 1026 LYS A O 1
ATOM 7536 N N . ALA A 1 1027 ? 12.049 39.312 -11.626 1.00 80.69 1027 ALA A N 1
ATOM 7537 C CA . ALA A 1 1027 ? 11.287 40.228 -12.465 1.00 80.69 1027 ALA A CA 1
ATOM 7538 C C . ALA A 1 1027 ? 11.769 40.232 -13.925 1.00 80.69 1027 ALA A C 1
ATOM 7540 O O . ALA A 1 1027 ? 10.979 40.536 -14.813 1.00 80.69 1027 ALA A O 1
ATOM 7541 N N . ILE A 1 1028 ? 13.029 39.861 -14.185 1.00 80.62 1028 ILE A N 1
ATOM 7542 C CA . ILE A 1 1028 ? 13.555 39.707 -15.547 1.00 80.62 1028 ILE A CA 1
ATOM 7543 C C . ILE A 1 1028 ? 12.853 38.509 -16.223 1.00 80.62 1028 ILE A C 1
ATOM 7545 O O . ILE A 1 1028 ? 12.762 37.442 -15.608 1.00 80.62 1028 ILE A O 1
ATOM 7549 N N . PRO A 1 1029 ? 12.377 38.637 -17.478 1.00 79.75 1029 PRO A N 1
ATOM 7550 C CA . PRO A 1 1029 ? 11.727 37.538 -18.190 1.00 79.75 1029 PRO A CA 1
ATOM 7551 C C . PRO A 1 1029 ? 12.580 36.256 -18.259 1.00 79.75 1029 PRO A C 1
ATOM 7553 O O . PRO A 1 1029 ? 13.798 36.287 -18.456 1.00 79.75 1029 PRO A O 1
ATOM 7556 N N . LEU A 1 1030 ? 11.925 35.105 -18.073 1.00 69.19 1030 LEU A N 1
ATOM 7557 C CA . LEU A 1 1030 ? 12.575 33.796 -17.890 1.00 69.19 1030 LEU A CA 1
ATOM 7558 C C . LEU A 1 1030 ? 13.367 33.325 -19.119 1.00 69.19 1030 LEU A C 1
ATOM 7560 O O . LEU A 1 1030 ? 14.416 32.703 -18.969 1.00 69.19 1030 LEU A O 1
ATOM 7564 N N . ASP A 1 1031 ? 12.885 33.648 -20.315 1.00 69.94 1031 ASP A N 1
ATOM 7565 C CA . ASP A 1 1031 ? 13.549 33.404 -21.597 1.00 69.94 1031 ASP A CA 1
ATOM 7566 C C . ASP A 1 1031 ? 14.839 34.229 -21.746 1.00 69.94 1031 ASP A C 1
ATOM 7568 O O . ASP A 1 1031 ? 15.820 33.762 -22.330 1.00 69.94 1031 ASP A O 1
ATOM 7572 N N . LEU A 1 1032 ? 14.877 35.428 -21.155 1.00 73.44 1032 LEU A N 1
ATOM 7573 C CA . LEU A 1 1032 ? 16.065 36.279 -21.145 1.00 73.44 1032 LEU A CA 1
ATOM 7574 C C . LEU A 1 1032 ? 17.103 35.782 -20.132 1.00 73.44 1032 LEU A C 1
ATOM 7576 O O . LEU A 1 1032 ? 18.284 35.707 -20.472 1.00 73.44 1032 LEU A O 1
ATOM 7580 N N . LEU A 1 1033 ? 16.675 35.346 -18.941 1.00 68.94 1033 LEU A N 1
ATOM 7581 C CA . LEU A 1 1033 ? 17.551 34.705 -17.944 1.00 68.94 1033 LEU A CA 1
ATOM 7582 C C . LEU A 1 1033 ? 18.177 33.397 -18.459 1.00 68.94 1033 LEU A C 1
ATOM 7584 O O . LEU A 1 1033 ? 19.332 33.099 -18.148 1.00 68.94 1033 LEU A O 1
ATOM 7588 N N . ALA A 1 1034 ? 17.444 32.624 -19.264 1.00 69.06 1034 ALA A N 1
ATOM 7589 C CA . ALA A 1 1034 ? 17.973 31.436 -19.932 1.00 69.06 1034 ALA A CA 1
ATOM 7590 C C . ALA A 1 1034 ? 19.031 31.775 -21.002 1.00 69.06 1034 ALA A C 1
ATOM 7592 O O . ALA A 1 1034 ? 19.926 30.973 -21.249 1.00 69.06 1034 ALA A O 1
ATOM 7593 N N . SER A 1 1035 ? 18.972 32.973 -21.598 1.00 67.75 1035 SER A N 1
ATOM 7594 C CA . SER A 1 1035 ? 19.915 33.427 -22.634 1.00 67.75 1035 SER A CA 1
ATOM 7595 C C . SER A 1 1035 ? 21.226 34.040 -22.111 1.00 67.75 1035 SER A C 1
ATOM 7597 O O . SER A 1 1035 ? 22.082 34.420 -22.912 1.00 67.75 1035 SER A O 1
ATOM 7599 N N . LEU A 1 1036 ? 21.408 34.136 -20.787 1.00 74.75 1036 LEU A N 1
ATOM 7600 C CA . LEU A 1 1036 ? 22.633 34.658 -20.174 1.00 74.75 1036 LEU A CA 1
ATOM 7601 C C . LEU A 1 1036 ? 23.830 33.723 -20.398 1.00 74.75 1036 LEU A C 1
ATOM 7603 O O . LEU A 1 1036 ? 23.746 32.509 -20.214 1.00 74.75 1036 LEU A O 1
ATOM 7607 N N . THR A 1 1037 ? 24.977 34.303 -20.748 1.00 75.06 1037 THR A N 1
ATOM 7608 C CA . THR A 1 1037 ? 26.197 33.545 -21.061 1.00 75.06 1037 THR A CA 1
ATOM 7609 C C . THR A 1 1037 ? 26.876 32.967 -19.806 1.00 75.06 1037 THR A C 1
ATOM 7611 O O . THR A 1 1037 ? 26.774 33.549 -18.723 1.00 75.06 1037 THR A O 1
ATOM 7614 N N . PRO A 1 1038 ? 27.654 31.868 -19.914 1.00 72.50 1038 PRO A N 1
ATOM 7615 C CA . PRO A 1 1038 ? 28.366 31.277 -18.773 1.00 72.50 1038 PRO A CA 1
ATOM 7616 C C . PRO A 1 1038 ? 29.263 32.260 -18.000 1.00 72.50 1038 PRO A C 1
ATOM 7618 O O . PRO A 1 1038 ? 29.384 32.164 -16.779 1.00 72.50 1038 PRO A O 1
ATOM 7621 N N . SER A 1 1039 ? 29.852 33.242 -18.689 1.00 67.06 1039 SER A N 1
ATOM 7622 C CA . SER A 1 1039 ? 30.661 34.309 -18.089 1.00 67.06 1039 SER A CA 1
ATOM 7623 C C . SER A 1 1039 ? 29.831 35.324 -17.293 1.00 67.06 1039 SER A C 1
ATOM 7625 O O . SER A 1 1039 ? 30.289 35.777 -16.247 1.00 67.06 1039 SER A O 1
ATOM 7627 N N . GLN A 1 1040 ? 28.600 35.637 -17.716 1.00 74.12 1040 GLN A N 1
ATOM 7628 C CA . GLN A 1 1040 ? 27.659 36.469 -16.946 1.00 74.12 1040 GLN A CA 1
ATOM 7629 C C . GLN A 1 1040 ? 27.177 35.770 -15.665 1.00 74.12 1040 GLN A C 1
ATOM 7631 O O . GLN A 1 1040 ? 26.926 36.421 -14.653 1.00 74.12 1040 GLN A O 1
ATOM 7636 N N . LEU A 1 1041 ? 27.096 34.438 -15.687 1.00 67.88 1041 LEU A N 1
ATOM 7637 C CA . LEU A 1 1041 ? 26.601 33.619 -14.577 1.00 67.88 1041 LEU A CA 1
ATOM 7638 C C . LEU A 1 1041 ? 27.665 33.313 -13.516 1.00 67.88 1041 LEU A C 1
ATOM 7640 O O . LEU A 1 1041 ? 27.320 32.953 -12.388 1.00 67.88 1041 LEU A O 1
ATOM 7644 N N . ALA A 1 1042 ? 28.953 33.451 -13.845 1.00 68.88 1042 ALA A N 1
ATOM 7645 C CA . ALA A 1 1042 ? 30.061 33.061 -12.974 1.00 68.88 1042 ALA A CA 1
ATOM 7646 C C . ALA A 1 1042 ? 29.965 33.689 -11.566 1.00 68.88 1042 ALA A C 1
ATOM 7648 O O . ALA A 1 1042 ? 30.080 32.968 -10.571 1.00 68.88 1042 ALA A O 1
ATOM 7649 N N . GLY A 1 1043 ? 29.652 34.989 -11.487 1.00 63.00 1043 GLY A N 1
ATOM 7650 C CA . GLY A 1 1043 ? 29.594 35.772 -10.243 1.00 63.00 1043 GLY A CA 1
ATOM 7651 C C . GLY A 1 1043 ? 28.317 35.647 -9.399 1.00 63.00 1043 GLY A C 1
ATOM 7652 O O . GLY A 1 1043 ? 28.279 36.190 -8.299 1.00 63.00 1043 GLY A O 1
ATOM 7653 N N . LEU A 1 1044 ? 27.275 34.946 -9.865 1.00 74.75 1044 LEU A N 1
ATOM 7654 C CA . LEU A 1 1044 ? 26.004 34.842 -9.131 1.00 74.75 1044 LEU A CA 1
ATOM 7655 C C . LEU A 1 1044 ? 26.089 33.900 -7.915 1.00 74.75 1044 LEU A C 1
ATOM 7657 O O . LEU A 1 1044 ? 26.756 32.860 -7.956 1.00 74.75 1044 LEU A O 1
ATOM 7661 N N . SER A 1 1045 ? 25.357 34.230 -6.849 1.00 72.75 1045 SER A N 1
ATOM 7662 C CA . SER A 1 1045 ? 25.226 33.388 -5.650 1.00 72.75 1045 SER A CA 1
ATOM 7663 C C . SER A 1 1045 ? 24.409 32.105 -5.915 1.00 72.75 1045 SER A C 1
ATOM 7665 O O . SER A 1 1045 ? 23.685 32.027 -6.915 1.00 72.75 1045 SER A O 1
ATOM 7667 N N . PRO A 1 1046 ? 24.484 31.080 -5.037 1.00 70.69 1046 PRO A N 1
ATOM 7668 C CA . PRO A 1 1046 ? 23.772 29.814 -5.239 1.00 70.69 1046 PRO A CA 1
ATOM 7669 C C . PRO A 1 1046 ? 22.248 29.963 -5.372 1.00 70.69 1046 PRO A C 1
ATOM 7671 O O . PRO A 1 1046 ? 21.648 29.322 -6.233 1.00 70.69 1046 PRO A O 1
ATOM 7674 N N . GLU A 1 1047 ? 21.622 30.844 -4.583 1.00 67.06 1047 GLU A N 1
ATOM 7675 C CA . GLU A 1 1047 ? 20.173 31.092 -4.653 1.00 67.06 1047 GLU A CA 1
ATOM 7676 C C . GLU A 1 1047 ? 19.761 31.778 -5.964 1.00 67.06 1047 GLU A C 1
ATOM 7678 O O . GLU A 1 1047 ? 18.738 31.430 -6.554 1.00 67.06 1047 GLU A O 1
ATOM 7683 N N . GLN A 1 1048 ? 20.585 32.704 -6.469 1.00 70.44 1048 GLN A N 1
ATOM 7684 C CA . GLN A 1 1048 ? 20.356 33.362 -7.760 1.00 70.44 1048 GLN A CA 1
ATOM 7685 C C . GLN A 1 1048 ? 20.510 32.365 -8.926 1.00 70.44 1048 GLN A C 1
ATOM 7687 O O . GLN A 1 1048 ? 19.685 32.349 -9.837 1.00 70.44 1048 GLN A O 1
ATOM 7692 N N . LYS A 1 1049 ? 21.505 31.465 -8.869 1.00 67.06 1049 LYS A N 1
ATOM 7693 C CA . LYS A 1 1049 ? 21.704 30.386 -9.861 1.00 67.06 1049 LYS A CA 1
ATOM 7694 C C . LYS A 1 1049 ? 20.550 29.372 -9.875 1.00 67.06 1049 LYS A C 1
ATOM 7696 O O . LYS A 1 1049 ? 20.152 28.909 -10.944 1.00 67.06 1049 LYS A O 1
ATOM 7701 N N . ALA A 1 1050 ? 19.952 29.070 -8.720 1.00 67.06 1050 ALA A N 1
ATOM 7702 C CA . ALA A 1 1050 ? 18.812 28.153 -8.624 1.00 67.06 1050 ALA A CA 1
ATOM 7703 C C . ALA A 1 1050 ? 17.555 28.646 -9.377 1.00 67.06 1050 ALA A C 1
ATOM 7705 O O . ALA A 1 1050 ? 16.769 27.831 -9.869 1.00 67.06 1050 ALA A O 1
ATOM 7706 N N . LEU A 1 1051 ? 17.371 29.967 -9.513 1.00 62.97 1051 LEU A N 1
ATOM 7707 C CA . LEU A 1 1051 ? 16.266 30.547 -10.288 1.00 62.97 1051 LEU A CA 1
ATOM 7708 C C . LEU A 1 1051 ? 16.414 30.279 -11.795 1.00 62.97 1051 LEU A C 1
ATOM 7710 O O . LEU A 1 1051 ? 15.420 29.972 -12.453 1.00 62.97 1051 LEU A O 1
ATOM 7714 N N . GLN A 1 1052 ? 17.640 30.298 -12.327 1.00 62.09 1052 GLN A N 1
ATOM 7715 C CA . GLN A 1 1052 ? 17.908 29.991 -13.736 1.00 62.09 1052 GLN A CA 1
ATOM 7716 C C . GLN A 1 1052 ? 17.678 28.504 -14.061 1.00 62.09 1052 GLN A C 1
ATOM 7718 O O . GLN A 1 1052 ? 17.067 28.179 -15.079 1.00 62.09 1052 GLN A O 1
ATOM 7723 N N . GLY A 1 1053 ? 18.079 27.586 -13.172 1.00 59.44 1053 GLY A N 1
ATOM 7724 C CA . GLY A 1 1053 ? 17.849 26.143 -13.359 1.00 59.44 1053 GLY A CA 1
ATOM 7725 C C . GLY A 1 1053 ? 16.361 25.762 -13.459 1.00 59.44 1053 GLY A C 1
ATOM 7726 O O . GLY A 1 1053 ? 15.992 24.842 -14.194 1.00 59.44 1053 GLY A O 1
ATOM 7727 N N . ARG A 1 1054 ? 15.483 26.520 -12.785 1.00 57.06 1054 ARG A N 1
ATOM 7728 C CA . ARG A 1 1054 ? 14.017 26.408 -12.911 1.00 57.06 1054 ARG A CA 1
ATOM 7729 C C . ARG A 1 1054 ? 13.448 26.994 -14.211 1.00 57.06 1054 ARG A C 1
ATOM 7731 O O . ARG A 1 1054 ? 12.326 26.643 -14.571 1.00 57.06 1054 ARG A O 1
ATOM 7738 N N . ALA A 1 1055 ? 14.180 27.867 -14.904 1.00 52.22 1055 ALA A N 1
ATOM 7739 C CA . ALA A 1 1055 ? 13.776 28.409 -16.202 1.00 52.22 1055 ALA A CA 1
ATOM 7740 C C . ALA A 1 1055 ? 14.036 27.395 -17.330 1.00 52.22 1055 ALA A C 1
ATOM 7742 O O . ALA A 1 1055 ? 13.108 27.034 -18.052 1.00 52.22 1055 ALA A O 1
ATOM 7743 N N . GLY A 1 1056 ? 15.258 26.848 -17.409 1.00 53.91 1056 GLY A N 1
ATOM 7744 C CA . GLY A 1 1056 ? 15.640 25.882 -18.453 1.00 53.91 1056 GLY A CA 1
ATOM 7745 C C . GLY A 1 1056 ? 14.814 24.588 -18.433 1.00 53.91 1056 GLY A C 1
ATOM 7746 O O . GLY A 1 1056 ? 14.405 24.086 -19.477 1.00 53.91 1056 GLY A O 1
ATOM 7747 N N . THR A 1 1057 ? 14.457 24.092 -17.243 1.00 53.41 1057 THR A N 1
ATOM 7748 C CA . THR A 1 1057 ? 13.547 22.936 -17.095 1.00 53.41 1057 THR A CA 1
ATOM 7749 C C . THR A 1 1057 ? 12.108 23.230 -17.546 1.00 53.41 1057 THR A C 1
ATOM 7751 O O . THR A 1 1057 ? 11.396 22.319 -17.975 1.00 53.41 1057 THR A O 1
ATOM 7754 N N . ARG A 1 1058 ? 11.664 24.495 -17.507 1.00 49.34 1058 ARG A N 1
ATOM 7755 C CA . ARG A 1 1058 ? 10.346 24.908 -18.018 1.00 49.34 1058 ARG A CA 1
ATOM 7756 C C . ARG A 1 1058 ? 10.314 25.116 -19.533 1.00 49.34 1058 ARG A C 1
ATOM 7758 O O . ARG A 1 1058 ? 9.287 24.825 -20.132 1.00 49.34 1058 ARG A O 1
ATOM 7765 N N . GLN A 1 1059 ? 11.401 25.570 -20.159 1.00 46.25 1059 GLN A N 1
ATOM 7766 C CA . GLN A 1 1059 ? 11.460 25.681 -21.624 1.00 46.25 1059 GLN A CA 1
ATOM 7767 C C . GLN A 1 1059 ? 11.437 24.305 -22.302 1.00 46.25 1059 GLN A C 1
ATOM 7769 O O . GLN A 1 1059 ? 10.569 24.076 -23.140 1.00 46.25 1059 GLN A O 1
ATOM 7774 N N . HIS A 1 1060 ? 12.253 23.347 -21.847 1.00 50.03 1060 HIS A N 1
ATOM 7775 C CA . HIS A 1 1060 ? 12.219 21.974 -22.377 1.00 50.03 1060 HIS A CA 1
ATOM 7776 C C . HIS A 1 1060 ? 10.839 21.298 -22.261 1.00 50.03 1060 HIS A C 1
ATOM 7778 O O . HIS A 1 1060 ? 10.468 20.494 -23.113 1.00 50.03 1060 HIS A O 1
ATOM 7784 N N . THR A 1 1061 ? 10.049 21.621 -21.229 1.00 46.75 1061 THR A N 1
ATOM 7785 C CA . THR A 1 1061 ? 8.684 21.078 -21.069 1.00 46.75 1061 THR A CA 1
ATOM 7786 C C . THR A 1 1061 ? 7.620 21.799 -21.904 1.00 46.75 1061 THR A C 1
ATOM 7788 O O . THR A 1 1061 ? 6.511 21.277 -22.034 1.00 46.75 1061 THR A O 1
ATOM 7791 N N . LEU A 1 1062 ? 7.934 22.961 -22.486 1.00 44.41 1062 LEU A N 1
ATOM 7792 C CA . LEU A 1 1062 ? 7.066 23.681 -23.423 1.00 44.41 1062 LEU A CA 1
ATOM 7793 C C . LEU A 1 1062 ? 7.389 23.324 -24.879 1.00 44.41 1062 LEU A C 1
ATOM 7795 O O . LEU A 1 1062 ? 6.467 23.017 -25.627 1.00 44.41 1062 LEU A O 1
ATOM 7799 N N . GLU A 1 1063 ? 8.666 23.230 -25.257 1.00 44.44 1063 GLU A N 1
ATOM 7800 C CA . GLU A 1 1063 ? 9.076 22.809 -26.609 1.00 44.44 1063 GLU A CA 1
ATOM 7801 C C . GLU A 1 1063 ? 8.550 21.399 -26.944 1.00 44.44 1063 GLU A C 1
ATOM 7803 O O . GLU A 1 1063 ? 7.879 21.208 -27.958 1.00 44.44 1063 GLU A O 1
ATOM 7808 N N . HIS A 1 1064 ? 8.684 20.438 -26.020 1.00 45.81 1064 HIS A N 1
ATOM 7809 C CA . HIS A 1 1064 ? 8.077 19.104 -26.159 1.00 45.81 1064 HIS A CA 1
ATOM 7810 C C . HIS A 1 1064 ? 6.538 19.085 -26.149 1.00 45.81 1064 HIS A C 1
ATOM 7812 O O . HIS A 1 1064 ? 5.930 18.054 -26.450 1.00 45.81 1064 HIS A O 1
ATOM 7818 N N . ARG A 1 1065 ? 5.876 20.183 -25.769 1.00 40.50 1065 ARG A N 1
ATOM 7819 C CA . ARG A 1 1065 ? 4.413 20.308 -25.825 1.00 40.50 1065 ARG A CA 1
ATOM 7820 C C . ARG A 1 1065 ? 3.957 20.878 -27.169 1.00 40.50 1065 ARG A C 1
ATOM 7822 O O . ARG A 1 1065 ? 2.937 20.423 -27.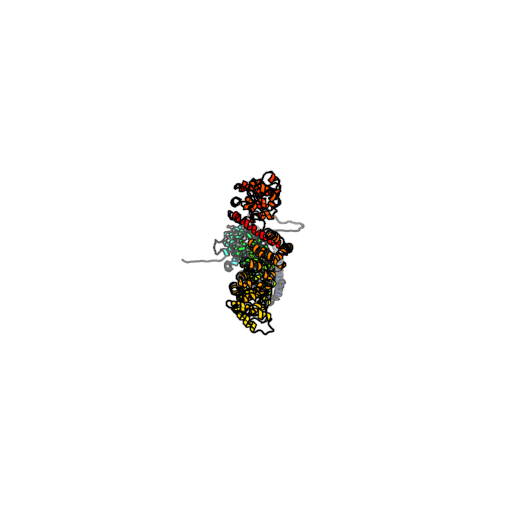694 1.00 40.50 1065 ARG A O 1
ATOM 7829 N N . ASP A 1 1066 ? 4.727 21.796 -27.742 1.00 39.78 1066 ASP A N 1
ATOM 7830 C CA . ASP A 1 1066 ? 4.457 22.379 -29.057 1.00 39.78 1066 ASP A CA 1
ATOM 7831 C C . ASP A 1 1066 ? 4.735 21.367 -30.188 1.00 39.78 1066 ASP A C 1
ATOM 7833 O O . ASP A 1 1066 ? 3.882 21.178 -31.056 1.00 39.78 1066 ASP A O 1
ATOM 7837 N N . GLU A 1 1067 ? 5.813 20.571 -30.115 1.00 39.62 1067 GLU A N 1
ATOM 7838 C CA . GLU A 1 1067 ? 6.036 19.433 -31.037 1.00 39.62 1067 GLU A CA 1
ATOM 7839 C C . GLU A 1 1067 ? 4.861 18.436 -31.041 1.00 39.62 1067 GLU A C 1
ATOM 7841 O O . GLU A 1 1067 ? 4.460 17.904 -32.081 1.00 39.62 1067 GLU A O 1
ATOM 7846 N N . LYS A 1 1068 ? 4.269 18.207 -29.864 1.00 38.72 1068 LYS A N 1
ATOM 7847 C CA . LYS A 1 1068 ? 3.163 17.261 -29.656 1.00 38.72 1068 LYS A CA 1
ATOM 7848 C C . LYS A 1 1068 ? 1.796 17.805 -30.078 1.00 38.72 1068 LYS A C 1
ATOM 7850 O O . LYS A 1 1068 ? 0.841 17.039 -30.162 1.00 38.72 1068 LYS A O 1
ATOM 7855 N N . SER A 1 1069 ? 1.694 19.111 -30.323 1.00 38.78 1069 SER A N 1
ATOM 7856 C CA . SER A 1 1069 ? 0.500 19.761 -30.879 1.00 38.78 1069 SER A CA 1
ATOM 7857 C C . SER A 1 1069 ? 0.646 20.126 -32.360 1.00 38.78 1069 SER A C 1
ATOM 7859 O O . SER A 1 1069 ? -0.362 20.374 -33.006 1.00 38.78 1069 SER A O 1
ATOM 7861 N N . ALA A 1 1070 ? 1.857 20.058 -32.925 1.00 35.12 1070 ALA A N 1
ATOM 7862 C CA . ALA A 1 1070 ? 2.093 20.056 -34.372 1.00 35.12 1070 ALA A CA 1
ATOM 7863 C C . ALA A 1 1070 ? 1.923 18.663 -35.027 1.00 35.12 1070 ALA A C 1
ATOM 7865 O O . ALA A 1 1070 ? 1.955 18.544 -36.250 1.00 35.12 1070 ALA A O 1
ATOM 7866 N N . THR A 1 1071 ? 1.769 17.608 -34.218 1.00 36.78 1071 THR A N 1
ATOM 7867 C CA . THR A 1 1071 ? 1.559 16.207 -34.643 1.00 36.78 1071 THR A CA 1
ATOM 7868 C C . THR A 1 1071 ? 0.136 15.683 -34.374 1.00 36.78 1071 THR A C 1
ATOM 7870 O O . THR A 1 1071 ? -0.120 14.489 -34.550 1.00 36.78 1071 THR A O 1
ATOM 7873 N N . LEU A 1 1072 ? -0.784 16.576 -33.985 1.00 35.94 1072 LEU A N 1
ATOM 7874 C CA . LEU A 1 1072 ? -2.234 16.367 -33.853 1.00 35.94 1072 LEU A CA 1
ATOM 7875 C C . LEU A 1 1072 ? -2.990 17.238 -34.867 1.00 35.94 1072 LEU A C 1
ATOM 7877 O O . LEU A 1 1072 ? -4.041 16.758 -35.345 1.00 35.94 1072 LEU A O 1
#

Radius of gyration: 70.05 Å; chains: 1; bounding box: 153×107×208 Å